Protein AF-0000000066073412 (afdb_homodimer)

Sequence (814 aa):
MTQLISVNSRSYRLSSAPTIVICVDGCEQEYINQAIQAGQAPFLAELTGFGTVLTGDCVVPSFTNPNNLSIVTGAPPSVHGICGNFFFDQETQEEVLMNDAKYLRAPTILAEMAKAGQLVAVVTAKDKLRNLLGHQLKGICFSAEKADQVNLEEHGVENILARVGMPVPSVYSADLSEFVFAAGLSLLTNERPDFMYLSTTDYVQHKHAPGTPEANAFYAMMDSYFKRYHEQGAIVAITADHGMNAKTDAIGRPNILFLQDLLDAQYGAQRTRVLLPITDPYVVHHGALGSYATVYLRDAVPQRDAIDFLAGIAGVEAVLTRSQACQRFELPEDRIGDLVVLGERLTVLGSAADKHDLSGLTVPLRSHGGVSEQKVPLIFNRKLVGLDSPGRLRNFDIIDLALNHLAMTQLISVNSRSYRLSSAPTIVICVDGCEQEYINQAIQAGQAPFLAELTGFGTVLTGDCVVPSFTNPNNLSIVTGAPPSVHGICGNFFFDQETQEEVLMNDAKYLRAPTILAEMAKAGQLVAVVTAKDKLRNLLGHQLKGICFSAEKADQVNLEEHGVENILARVGMPVPSVYSADLSEFVFAAGLSLLTNERPDFMYLSTTDYVQHKHAPGTPEANAFYAMMDSYFKRYHEQGAIVAITADHGMNAKTDAIGRPNILFLQDLLDAQYGAQRTRVLLPITDPYVVHHGALGSYATVYLRDAVPQRDAIDFLAGIAGVEAVLTRSQACQRFELPEDRIGDLVVLGERLTVLGSAADKHDLSGLTVPLRSHGGVSEQKVPLIFNRKLVGLDSPGRLRNFDIIDLALNHLA

Nearest PDB structures (foldseek):
  1ei6-assembly2_B  TM=9.932E-01  e=1.115E-82  Pseudomonas fluorescens
  1ei6-assembly2_C  TM=9.937E-01  e=2.041E-82  Pseudomonas fluorescens
  1ei6-assembly1_D  TM=9.957E-01  e=7.606E-80  Pseudomonas fluorescens
  3t01-assembly1_A  TM=9.700E-01  e=3.629E-60  Sinorhizobium meliloti 1021
  3t02-assembly1_A  TM=9.690E-01  e=1.069E-58  Sinorhizobium meliloti 1021

Solvent-accessible surface area (backbone atoms only — not comparable to full-atom values): 40364 Å² total; per-residue (Å²): 126,88,55,68,48,76,46,84,93,39,74,38,44,61,65,91,48,35,31,36,41,34,33,39,32,31,36,28,33,57,43,51,26,33,13,35,75,70,68,38,16,63,55,62,54,50,28,81,78,53,21,33,81,46,66,15,37,27,46,52,49,15,35,63,64,24,22,51,51,15,37,43,28,53,40,51,23,49,60,29,50,38,71,30,36,41,33,67,40,76,89,77,69,40,77,41,73,48,61,48,49,89,53,50,65,50,73,38,48,59,24,53,40,22,74,70,70,38,47,30,34,36,34,18,16,48,52,64,59,30,50,44,73,39,49,81,45,64,46,30,42,46,19,28,55,48,34,87,70,52,30,48,91,83,17,55,42,58,60,56,40,69,71,55,69,52,78,73,35,52,91,87,40,63,51,19,34,51,45,28,53,42,45,49,51,50,39,52,74,72,72,47,39,38,32,34,42,40,35,40,56,37,56,53,47,42,64,34,57,49,43,31,71,70,37,22,50,53,47,24,55,50,27,56,50,54,43,52,44,45,74,71,61,34,46,44,33,38,32,20,23,11,13,50,43,55,19,32,48,36,75,35,53,67,33,72,44,39,50,36,52,54,48,28,72,74,70,36,79,85,38,54,43,58,45,53,31,75,40,46,98,84,53,64,65,67,34,48,44,18,10,36,36,28,30,37,66,36,95,81,50,57,64,70,59,52,42,55,57,51,51,60,39,71,50,44,64,45,60,30,45,37,67,55,43,25,66,76,41,36,40,41,67,89,58,52,36,54,29,35,40,30,28,28,69,41,21,27,39,38,41,38,70,93,76,37,58,59,86,66,60,84,55,55,43,32,40,34,18,20,73,78,16,18,58,15,32,38,35,29,72,42,42,64,45,92,59,92,72,64,52,81,44,42,40,30,44,49,58,50,48,65,43,65,19,57,106,126,87,56,68,49,77,45,84,94,40,73,38,43,60,65,90,47,35,32,36,42,34,33,40,32,31,36,27,33,58,41,50,25,33,14,36,74,69,68,39,17,62,56,60,55,50,29,81,78,51,22,34,81,47,65,14,37,27,46,52,52,15,35,64,62,23,21,53,52,15,37,42,28,52,40,50,23,49,59,30,49,40,70,31,38,41,31,64,38,76,90,78,69,39,79,41,72,48,61,48,49,87,51,51,66,50,73,37,48,58,23,54,40,20,73,71,68,38,46,31,34,37,34,17,18,48,51,64,59,31,51,44,72,39,47,82,44,64,46,30,41,48,20,27,56,48,32,86,71,52,30,48,90,83,18,54,42,60,60,55,39,68,71,55,68,54,78,76,35,54,90,88,38,65,49,18,34,51,44,29,54,44,46,49,50,51,39,52,74,71,71,47,38,38,33,35,41,40,34,40,56,38,56,52,46,40,65,35,56,49,42,31,71,69,36,23,52,53,48,23,56,49,27,55,50,54,44,51,44,46,73,72,62,34,45,44,34,39,33,20,22,12,13,50,44,56,19,32,50,37,75,36,53,67,33,72,45,38,49,36,52,54,47,28,73,72,71,35,79,87,40,56,45,57,45,54,31,75,40,46,97,84,55,63,67,65,34,47,42,17,10,38,35,29,30,36,68,36,98,81,50,57,64,69,58,54,42,54,56,52,50,60,38,69,51,44,63,44,60,31,46,36,67,55,43,24,66,76,42,37,38,41,66,89,57,51,36,53,29,36,40,31,29,28,70,40,22,28,39,37,40,39,71,92,77,37,60,59,85,67,58,84,55,55,42,32,41,35,17,20,72,79,17,19,57,14,32,38,35,29,70,42,43,65,44,94,57,92,71,65,57,84,46,40,41,30,43,49,58,48,47,66,44,66,19,56,108

pLDDT: mean 94.86, std 6.87, range [45.31, 98.94]

InterPro domains:
  IPR002591 Type I phosphodiesterase/nucleotide pyrophosphatase/phosphate transferase [PF01663] (19-349)
  IPR012710 Phosphonoacetate hydrolase [TIGR02335] (5-406)
  IPR017850 Alkaline-phosphatase-like, core domain superfamily [G3DSA:3.40.720.10] (5-402)
  IPR017850 Alkaline-phosphatase-like, core domain superfamily [SSF53649] (4-405)
  IPR023116 Phosphonoacetate hydrolase, insert domain superfamily [G3DSA:3.30.1360.110] (253-363)

Structure (mmCIF, N/CA/C/O backbone):
data_AF-0000000066073412-model_v1
#
loop_
_entity.id
_entity.type
_entity.pdbx_description
1 polymer 'Phosphonoacetate hydrolase'
#
loop_
_atom_site.group_PDB
_atom_site.id
_atom_site.type_symbol
_atom_site.label_atom_id
_atom_site.label_alt_id
_atom_site.label_comp_id
_atom_site.label_asym_id
_atom_site.label_entity_id
_atom_site.label_seq_id
_atom_site.pdbx_PDB_ins_code
_atom_site.Cartn_x
_atom_site.Cartn_y
_atom_site.Cartn_z
_atom_site.occupancy
_atom_site.B_iso_or_equiv
_atom_site.auth_seq_id
_atom_site.auth_comp_id
_atom_site.auth_asym_id
_atom_site.auth_atom_id
_atom_site.pdbx_PDB_model_num
ATOM 1 N N . MET A 1 1 ? -24.047 -39.188 -9.055 1 45.75 1 MET A N 1
ATOM 2 C CA . MET A 1 1 ? -23.406 -38.719 -7.828 1 45.75 1 MET A CA 1
ATOM 3 C C . MET A 1 1 ? -22.203 -37.844 -8.148 1 45.75 1 MET A C 1
ATOM 5 O O . MET A 1 1 ? -21.344 -38.219 -8.953 1 45.75 1 MET A O 1
ATOM 9 N N . THR A 1 2 ? -22.188 -36.562 -7.793 1 62.84 2 THR A N 1
ATOM 10 C CA . THR A 1 2 ? -21.047 -35.719 -8.125 1 62.84 2 THR A CA 1
ATOM 11 C C . THR A 1 2 ? -19.75 -36.312 -7.613 1 62.84 2 THR A C 1
ATOM 13 O O . THR A 1 2 ? -19.656 -36.688 -6.445 1 62.84 2 THR A O 1
ATOM 16 N N . GLN A 1 3 ? -18.922 -36.781 -8.523 1 83.44 3 GLN A N 1
ATOM 17 C CA . GLN A 1 3 ? -17.625 -37.344 -8.18 1 83.44 3 GLN A CA 1
ATOM 18 C C . GLN A 1 3 ? -16.75 -36.344 -7.465 1 83.44 3 GLN A C 1
ATOM 20 O O . GLN A 1 3 ? -16.656 -35.188 -7.879 1 83.44 3 GLN A O 1
ATOM 25 N N . LEU A 1 4 ? -16.406 -36.75 -6.23 1 92.19 4 LEU A N 1
ATOM 26 C CA . LEU A 1 4 ? -15.523 -35.938 -5.402 1 92.19 4 LEU A CA 1
ATOM 27 C C . LEU A 1 4 ? -14.117 -36.5 -5.375 1 92.19 4 LEU A C 1
ATOM 29 O O . LEU A 1 4 ? -13.93 -37.719 -5.43 1 92.19 4 LEU A O 1
ATOM 33 N N . ILE A 1 5 ? -13.188 -35.594 -5.449 1 95.75 5 ILE A N 1
ATOM 34 C CA . ILE A 1 5 ? -11.812 -36 -5.148 1 95.75 5 ILE A CA 1
ATOM 35 C C . ILE A 1 5 ? -11.344 -35.312 -3.873 1 95.75 5 ILE A C 1
ATOM 37 O O . ILE A 1 5 ? -11.828 -34.219 -3.529 1 95.75 5 ILE A O 1
ATOM 41 N N . SER A 1 6 ? -10.469 -35.938 -3.141 1 96.88 6 SER A N 1
ATOM 42 C CA . SER A 1 6 ? -9.852 -35.375 -1.948 1 96.88 6 SER A CA 1
ATOM 43 C C . SER A 1 6 ? -8.359 -35.156 -2.152 1 96.88 6 SER A C 1
ATOM 45 O O . SER A 1 6 ? -7.633 -36.094 -2.512 1 96.88 6 SER A O 1
ATOM 47 N N . VAL A 1 7 ? -7.93 -33.969 -2.072 1 97.81 7 VAL A N 1
ATOM 48 C CA . VAL A 1 7 ? -6.523 -33.594 -2.232 1 97.81 7 VAL A CA 1
ATOM 49 C C . VAL A 1 7 ? -6.082 -32.719 -1.061 1 97.81 7 VAL A C 1
ATOM 51 O O . VAL A 1 7 ? -6.672 -31.688 -0.806 1 97.81 7 VAL A O 1
ATOM 54 N N . ASN A 1 8 ? -5.047 -33.094 -0.264 1 98.31 8 ASN A N 1
ATOM 55 C CA . ASN A 1 8 ? -4.441 -32.344 0.825 1 98.31 8 ASN A CA 1
ATOM 56 C C . ASN A 1 8 ? -5.484 -31.891 1.845 1 98.31 8 ASN A C 1
ATOM 58 O O . ASN A 1 8 ? -5.527 -30.719 2.225 1 98.31 8 ASN A O 1
ATOM 62 N N . SER A 1 9 ? -6.387 -32.688 2.203 1 97.12 9 SER A N 1
ATOM 63 C CA . SER A 1 9 ? -7.375 -32.531 3.27 1 97.12 9 SER A CA 1
ATOM 64 C C . SER A 1 9 ? -8.523 -31.641 2.844 1 97.12 9 SER A C 1
ATOM 66 O O . SER A 1 9 ? -9.18 -31.016 3.686 1 97.12 9 SER A O 1
ATOM 68 N N . ARG A 1 10 ? -8.703 -31.469 1.492 1 96.62 10 ARG A N 1
ATOM 69 C CA . ARG A 1 10 ? -9.844 -30.734 0.934 1 96.62 10 ARG A CA 1
ATOM 70 C C . ARG A 1 10 ? -10.578 -31.578 -0.096 1 96.62 10 ARG A C 1
ATOM 72 O O . ARG A 1 10 ? -9.969 -32.406 -0.795 1 96.62 10 ARG A O 1
ATOM 79 N N . SER A 1 11 ? -11.812 -31.422 -0.109 1 97.19 11 SER A N 1
ATOM 80 C CA . SER A 1 11 ? -12.633 -32.125 -1.084 1 97.19 11 SER A CA 1
ATOM 81 C C . SER A 1 11 ? -13.07 -31.203 -2.213 1 97.19 11 SER A C 1
ATOM 83 O O . SER A 1 11 ? -13.453 -30.062 -1.972 1 97.19 11 SER A O 1
ATOM 85 N N . TYR A 1 12 ? -12.992 -31.719 -3.412 1 96.88 12 TYR A N 1
ATOM 86 C CA . TYR A 1 12 ? -13.359 -30.953 -4.598 1 96.88 12 TYR A CA 1
ATOM 87 C C . TYR A 1 12 ? -14.391 -31.703 -5.43 1 96.88 12 TYR A C 1
ATOM 89 O O . TYR A 1 12 ? -14.219 -32.906 -5.707 1 96.88 12 TYR A O 1
ATOM 97 N N . ARG A 1 13 ? -15.414 -30.953 -5.793 1 93.44 13 ARG A N 1
ATOM 98 C CA . ARG A 1 13 ? -16.312 -31.5 -6.801 1 93.44 13 ARG A CA 1
ATOM 99 C C . ARG A 1 13 ? -15.711 -31.406 -8.195 1 93.44 13 ARG A C 1
ATOM 101 O O . ARG A 1 13 ? -15.055 -30.406 -8.531 1 93.44 13 ARG A O 1
ATOM 108 N N . LEU A 1 14 ? -15.922 -32.469 -8.953 1 89.56 14 LEU A N 1
ATOM 109 C CA . LEU A 1 14 ? -15.406 -32.406 -10.32 1 89.56 14 LEU A CA 1
ATOM 110 C C . LEU A 1 14 ? -16.234 -31.453 -11.172 1 89.56 14 LEU A C 1
ATOM 112 O O . LEU A 1 14 ? -17.438 -31.281 -10.93 1 89.56 14 LEU A O 1
ATOM 116 N N . SER A 1 15 ? -15.586 -30.844 -12.094 1 80.44 15 SER A N 1
ATOM 117 C CA . SER A 1 15 ? -16.141 -29.734 -12.844 1 80.44 15 SER A CA 1
ATOM 118 C C . SER A 1 15 ? -17.359 -30.172 -13.664 1 80.44 15 SER A C 1
ATOM 120 O O . SER A 1 15 ? -17.312 -31.203 -14.336 1 80.44 15 SER A O 1
ATOM 122 N N . SER A 1 16 ? -18.438 -29.406 -13.555 1 81.19 16 SER A N 1
ATOM 123 C CA . SER A 1 16 ? -19.625 -29.672 -14.352 1 81.19 16 SER A CA 1
ATOM 124 C C . SER A 1 16 ? -19.578 -28.922 -15.688 1 81.19 16 SER A C 1
ATOM 126 O O . SER A 1 16 ? -20.359 -29.219 -16.594 1 81.19 16 SER A O 1
ATOM 128 N N . ALA A 1 17 ? -18.703 -28.031 -15.82 1 92.44 17 ALA A N 1
ATOM 129 C CA . ALA A 1 17 ? -18.438 -27.234 -17.016 1 92.44 17 ALA A CA 1
ATOM 130 C C . ALA A 1 17 ? -16.953 -26.891 -17.109 1 92.44 17 ALA A C 1
ATOM 132 O O . ALA A 1 17 ? -16.219 -26.938 -16.109 1 92.44 17 ALA A O 1
ATOM 133 N N . PRO A 1 18 ? -16.484 -26.594 -18.328 1 97.56 18 PRO A N 1
ATOM 134 C CA . PRO A 1 18 ? -15.078 -26.172 -18.406 1 97.56 18 PRO A CA 1
ATOM 135 C C . PRO A 1 18 ? -14.734 -25.062 -17.422 1 97.56 18 PRO A C 1
ATOM 137 O O . PRO A 1 18 ? -15.398 -24.016 -17.406 1 97.56 18 PRO A O 1
ATOM 140 N N . THR A 1 19 ? -13.82 -25.328 -16.547 1 98.5 19 THR A N 1
ATOM 141 C CA . THR A 1 19 ? -13.398 -24.391 -15.516 1 98.5 19 THR A CA 1
ATOM 142 C C . THR A 1 19 ? -11.961 -23.922 -15.75 1 98.5 19 THR A C 1
ATOM 144 O O . THR A 1 19 ? -11.055 -24.75 -15.875 1 98.5 19 THR A O 1
ATOM 147 N N . ILE A 1 20 ? -11.789 -22.609 -15.867 1 98.88 20 ILE A N 1
ATOM 148 C CA . ILE A 1 20 ? -10.469 -22.031 -16.078 1 98.88 20 ILE A CA 1
ATOM 149 C C . ILE A 1 20 ? -10.062 -21.203 -14.859 1 98.88 20 ILE A C 1
ATOM 151 O O . ILE A 1 20 ? -10.727 -20.234 -14.516 1 98.88 20 ILE A O 1
ATOM 155 N N . VAL A 1 21 ? -9.031 -21.609 -14.164 1 98.88 21 VAL A N 1
ATOM 156 C CA . VAL A 1 21 ? -8.406 -20.812 -13.109 1 98.88 21 VAL A CA 1
ATOM 157 C C . VAL A 1 21 ? -7.203 -20.062 -13.672 1 98.88 21 VAL A C 1
ATOM 159 O O . VAL A 1 21 ? -6.301 -20.672 -14.258 1 98.88 21 VAL A O 1
ATOM 162 N N . ILE A 1 22 ? -7.219 -18.781 -13.523 1 98.94 22 ILE A N 1
ATOM 163 C CA . ILE A 1 22 ? -6.195 -17.906 -14.102 1 98.94 22 ILE A CA 1
ATOM 164 C C . ILE A 1 22 ? -5.418 -17.219 -12.984 1 98.94 22 ILE A C 1
ATOM 166 O O . ILE A 1 22 ? -6.008 -16.562 -12.125 1 98.94 22 ILE A O 1
ATOM 170 N N . CYS A 1 23 ? -4.16 -17.453 -12.953 1 98.88 23 CYS A N 1
ATOM 171 C CA . CYS A 1 23 ? -3.262 -16.719 -12.062 1 98.88 23 CYS A CA 1
ATOM 172 C C . CYS A 1 23 ? -2.561 -15.586 -12.805 1 98.88 23 CYS A C 1
ATOM 174 O O . CYS A 1 23 ? -1.621 -15.828 -13.562 1 98.88 23 CYS A O 1
ATOM 176 N N . VAL A 1 24 ? -3.023 -14.391 -12.609 1 98.81 24 VAL A N 1
ATOM 177 C CA . VAL A 1 24 ? -2.385 -13.219 -13.195 1 98.81 24 VAL A CA 1
ATOM 178 C C . VAL A 1 24 ? -1.205 -12.789 -12.328 1 98.81 24 VAL A C 1
ATOM 180 O O . VAL A 1 24 ? -1.394 -12.188 -11.266 1 98.81 24 VAL A O 1
ATOM 183 N N . ASP A 1 25 ? 0.005 -13.031 -12.836 1 98.19 25 ASP A N 1
ATOM 184 C CA . ASP A 1 25 ? 1.229 -12.797 -12.078 1 98.19 25 ASP A CA 1
ATOM 185 C C . ASP A 1 25 ? 1.399 -11.312 -11.758 1 98.19 25 ASP A C 1
ATOM 187 O O . ASP A 1 25 ? 1.409 -10.477 -12.664 1 98.19 25 ASP A O 1
ATOM 191 N N . GLY A 1 26 ? 1.476 -10.984 -10.445 1 98 26 GLY A N 1
ATOM 192 C CA . GLY A 1 26 ? 1.766 -9.625 -10.008 1 98 26 GLY A CA 1
ATOM 193 C C . GLY A 1 26 ? 0.545 -8.727 -10 1 98 26 GLY A C 1
ATOM 194 O O . GLY A 1 26 ? 0.67 -7.5 -9.945 1 98 26 GLY A O 1
ATOM 195 N N . CYS A 1 27 ? -0.646 -9.281 -10.031 1 98.12 27 CYS A N 1
ATOM 196 C CA . CYS A 1 27 ? -1.852 -8.477 -10.211 1 98.12 27 CYS A CA 1
ATOM 197 C C . CYS A 1 27 ? -2.42 -8.039 -8.859 1 98.12 27 CYS A C 1
ATOM 199 O O . CYS A 1 27 ? -3.279 -8.719 -8.297 1 98.12 27 CYS A O 1
ATOM 201 N N . GLU A 1 28 ? -2.045 -6.867 -8.492 1 96.06 28 GLU A N 1
ATOM 202 C CA . GLU A 1 28 ? -2.76 -6.211 -7.402 1 96.06 28 GLU A CA 1
ATOM 203 C C . GLU A 1 28 ? -4.133 -5.723 -7.855 1 96.06 28 GLU A C 1
ATOM 205 O O . GLU A 1 28 ? -4.336 -5.43 -9.039 1 96.06 28 GLU A O 1
ATOM 210 N N . GLN A 1 29 ? -5.098 -5.57 -6.922 1 96.88 29 GLN A N 1
ATOM 211 C CA . GLN A 1 29 ? -6.48 -5.223 -7.227 1 96.88 29 GLN A CA 1
ATOM 212 C C . GLN A 1 29 ? -6.566 -3.883 -7.949 1 96.88 29 GLN A C 1
ATOM 214 O O . GLN A 1 29 ? -7.426 -3.689 -8.812 1 96.88 29 GLN A O 1
ATOM 219 N N . GLU A 1 30 ? -5.676 -2.984 -7.613 1 96.56 30 GLU A N 1
ATOM 220 C CA . GLU A 1 30 ? -5.738 -1.626 -8.141 1 96.56 30 GLU A CA 1
ATOM 221 C C . GLU A 1 30 ? -5.504 -1.611 -9.648 1 96.56 30 GLU A C 1
ATOM 223 O O . GLU A 1 30 ? -6 -0.726 -10.352 1 96.56 30 GLU A O 1
ATOM 228 N N . TYR A 1 31 ? -4.734 -2.562 -10.211 1 98 31 TYR A N 1
ATOM 229 C CA . TYR A 1 31 ? -4.559 -2.646 -11.656 1 98 31 TYR A CA 1
ATOM 230 C C . TYR A 1 31 ? -5.898 -2.836 -12.359 1 98 31 TYR A C 1
ATOM 232 O O . TYR A 1 31 ? -6.176 -2.186 -13.367 1 98 31 TYR A O 1
ATOM 240 N N . ILE A 1 32 ? -6.707 -3.703 -11.805 1 98.31 32 ILE A N 1
ATOM 241 C CA . ILE A 1 32 ? -8.016 -3.992 -12.375 1 98.31 32 ILE A CA 1
ATOM 242 C C . ILE A 1 32 ? -8.922 -2.771 -12.219 1 98.31 32 ILE A C 1
ATOM 244 O O . ILE A 1 32 ? -9.547 -2.334 -13.188 1 98.31 32 ILE A O 1
ATOM 248 N N . ASN A 1 33 ? -8.969 -2.23 -11.047 1 97.12 33 ASN A N 1
ATOM 249 C CA . ASN A 1 33 ? -9.828 -1.082 -10.766 1 97.12 33 ASN A CA 1
ATOM 250 C C . ASN A 1 33 ? -9.523 0.084 -11.703 1 97.12 33 ASN A C 1
ATOM 252 O O . ASN A 1 33 ? -10.438 0.665 -12.297 1 97.12 33 ASN A O 1
ATOM 256 N N . GLN A 1 34 ? -8.258 0.354 -11.852 1 97.12 34 GLN A N 1
ATOM 257 C CA . GLN A 1 34 ? -7.871 1.497 -12.672 1 97.12 34 GLN A CA 1
ATOM 258 C C . GLN A 1 34 ? -8.148 1.234 -14.148 1 97.12 34 GLN A C 1
ATOM 260 O O . GLN A 1 34 ? -8.5 2.152 -14.898 1 97.12 34 GLN A O 1
ATOM 265 N N . ALA A 1 35 ? -7.953 0.009 -14.594 1 98 35 ALA A N 1
ATOM 266 C CA . ALA A 1 35 ? -8.312 -0.335 -15.969 1 98 35 ALA A CA 1
ATOM 267 C C . ALA A 1 35 ? -9.805 -0.147 -16.203 1 98 35 ALA A C 1
ATOM 269 O O . ALA A 1 35 ? -10.211 0.357 -17.266 1 98 35 ALA A O 1
ATOM 270 N N . ILE A 1 36 ? -10.617 -0.532 -15.266 1 97.69 36 ILE A N 1
ATOM 271 C CA . ILE A 1 36 ? -12.062 -0.354 -15.352 1 97.69 36 ILE A CA 1
ATOM 272 C C . ILE A 1 36 ? -12.398 1.135 -15.406 1 97.69 36 ILE A C 1
ATOM 274 O O . ILE A 1 36 ? -13.172 1.575 -16.25 1 97.69 36 ILE A O 1
ATOM 278 N N . GLN A 1 37 ? -11.797 1.9 -14.5 1 95.44 37 GLN A N 1
ATOM 279 C CA . GLN A 1 37 ? -12.055 3.336 -14.43 1 95.44 37 GLN A CA 1
ATOM 280 C C . GLN A 1 37 ? -11.664 4.023 -15.734 1 95.44 37 GLN A C 1
ATOM 282 O O . GLN A 1 37 ? -12.289 5.004 -16.141 1 95.44 37 GLN A O 1
ATOM 287 N N . ALA A 1 38 ? -10.68 3.479 -16.375 1 95.94 38 ALA A N 1
ATOM 288 C CA . ALA A 1 38 ? -10.211 4.035 -17.641 1 95.94 38 ALA A CA 1
ATOM 289 C C . ALA A 1 38 ? -11.07 3.557 -18.812 1 95.94 38 ALA A C 1
ATOM 291 O O . ALA A 1 38 ? -10.805 3.889 -19.969 1 95.94 38 ALA A O 1
ATOM 292 N N . GLY A 1 39 ? -12.078 2.711 -18.578 1 97.06 39 GLY A N 1
ATOM 293 C CA . GLY A 1 39 ? -12.961 2.189 -19.609 1 97.06 39 GLY A CA 1
ATOM 294 C C . GLY A 1 39 ? -12.328 1.082 -20.438 1 97.06 39 GLY A C 1
ATOM 295 O O . GLY A 1 39 ? -12.789 0.785 -21.547 1 97.06 39 GLY A O 1
ATOM 296 N N . GLN A 1 40 ? -11.297 0.451 -19.891 1 97.94 40 GLN A N 1
ATOM 297 C CA . GLN A 1 40 ? -10.516 -0.487 -20.688 1 97.94 40 GLN A CA 1
ATOM 298 C C . GLN A 1 40 ? -10.812 -1.931 -20.297 1 97.94 40 GLN A C 1
ATOM 300 O O . GLN A 1 40 ? -10.312 -2.867 -20.922 1 97.94 40 GLN A O 1
ATOM 305 N N . ALA A 1 41 ? -11.516 -2.164 -19.328 1 98.38 41 ALA A N 1
ATOM 306 C CA . ALA A 1 41 ? -11.859 -3.516 -18.891 1 98.38 41 ALA A CA 1
ATOM 307 C C . ALA A 1 41 ? -13.359 -3.67 -18.703 1 98.38 41 ALA A C 1
ATOM 309 O O . ALA A 1 41 ? -13.828 -3.961 -17.594 1 98.38 41 ALA A O 1
ATOM 310 N N . PRO A 1 42 ? -14.133 -3.551 -19.781 1 98.44 42 PRO A N 1
ATOM 311 C CA . PRO A 1 42 ? -15.594 -3.545 -19.672 1 98.44 42 PRO A CA 1
ATOM 312 C C . PRO A 1 42 ? -16.156 -4.879 -19.172 1 98.44 42 PRO A C 1
ATOM 314 O O . PRO 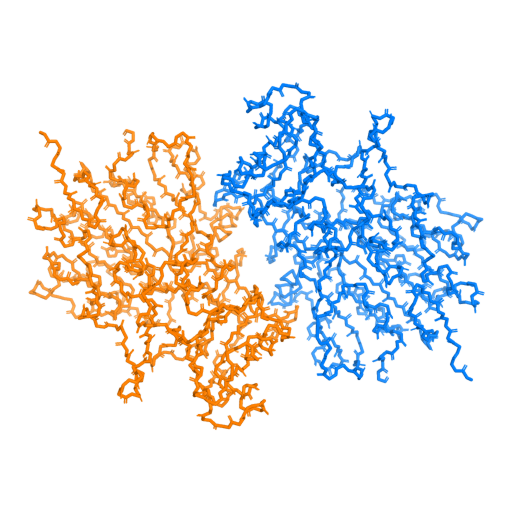A 1 42 ? -17.172 -4.906 -18.484 1 98.44 42 PRO A O 1
ATOM 317 N N . PHE A 1 43 ? -15.617 -6.031 -19.578 1 98.69 43 PHE A N 1
ATOM 318 C CA . PHE A 1 43 ? -16.125 -7.316 -19.125 1 98.69 43 PHE A CA 1
ATOM 319 C C . PHE A 1 43 ? -16.016 -7.434 -17.609 1 98.69 43 PHE A C 1
ATOM 321 O O . PHE A 1 43 ? -16.984 -7.824 -16.938 1 98.69 43 PHE A O 1
ATOM 328 N N . LEU A 1 44 ? -14.82 -7.078 -17.047 1 98.38 44 LEU A N 1
ATOM 329 C CA . LEU A 1 44 ? -14.633 -7.102 -15.602 1 98.38 44 LEU A CA 1
ATOM 330 C C . LEU A 1 44 ? -15.609 -6.156 -14.914 1 98.38 44 LEU A C 1
ATOM 332 O O . LEU A 1 44 ? -16.125 -6.469 -13.836 1 98.38 44 LEU A O 1
ATOM 336 N N . ALA A 1 45 ? -15.812 -5.02 -15.516 1 97.19 45 ALA A N 1
ATOM 337 C CA . ALA A 1 45 ? -16.766 -4.062 -14.953 1 97.19 45 ALA A CA 1
ATOM 338 C C . ALA A 1 45 ? -18.156 -4.664 -14.859 1 97.19 45 ALA A C 1
ATOM 340 O O . ALA A 1 45 ? -18.906 -4.363 -13.93 1 97.19 45 ALA A O 1
ATOM 341 N N . GLU A 1 46 ? -18.5 -5.504 -15.75 1 96.81 46 GLU A N 1
ATOM 342 C CA . GLU A 1 46 ? -19.844 -6.074 -15.844 1 96.81 46 GLU A CA 1
ATOM 343 C C . GLU A 1 46 ? -20.062 -7.148 -14.781 1 96.81 46 GLU A C 1
ATOM 345 O O . GLU A 1 46 ? -21.188 -7.547 -14.516 1 96.81 46 GLU A O 1
ATOM 350 N N . LEU A 1 47 ? -19 -7.586 -14.164 1 95.25 47 LEU A N 1
ATOM 351 C CA . LEU A 1 47 ? -19.094 -8.703 -13.227 1 95.25 47 LEU A CA 1
ATOM 352 C C . LEU A 1 47 ? -19.922 -8.328 -12.008 1 95.25 47 LEU A C 1
ATOM 354 O O . LEU A 1 47 ? -20.406 -9.203 -11.289 1 95.25 47 LEU A O 1
ATOM 358 N N . THR A 1 48 ? -20.047 -7.07 -11.734 1 90.75 48 THR A N 1
ATOM 359 C CA . THR A 1 48 ? -20.891 -6.602 -10.641 1 90.75 48 THR A CA 1
ATOM 360 C C . THR A 1 48 ? -22.312 -7.164 -10.773 1 90.75 48 THR A C 1
ATOM 362 O O . THR A 1 48 ? -22.969 -7.426 -9.766 1 90.75 48 THR A O 1
ATOM 365 N N . GLY A 1 49 ? -22.734 -7.422 -11.969 1 93.5 49 GLY A N 1
ATOM 366 C CA . GLY A 1 49 ? -24.094 -7.879 -12.211 1 93.5 49 GLY A CA 1
ATOM 367 C C . GLY A 1 49 ? -24.25 -9.383 -12.102 1 93.5 49 GLY A C 1
ATOM 368 O O . GLY A 1 49 ? -25.297 -9.875 -11.688 1 93.5 49 GLY A O 1
ATOM 369 N N . PHE A 1 50 ? -23.234 -10.133 -12.477 1 94.88 50 PHE A N 1
ATOM 370 C CA . PHE A 1 50 ? -23.484 -11.57 -12.586 1 94.88 50 PHE A CA 1
ATOM 371 C C . PHE A 1 50 ? -22.328 -12.367 -12 1 94.88 50 PHE A C 1
ATOM 373 O O . PHE A 1 50 ? -22.391 -13.594 -11.906 1 94.88 50 PHE A O 1
ATOM 380 N N . GLY A 1 51 ? -21.25 -11.758 -11.648 1 96.94 51 GLY A N 1
ATOM 381 C CA . GLY A 1 51 ? -20.094 -12.445 -11.117 1 96.94 51 GLY A CA 1
ATOM 382 C C . GLY A 1 51 ? -19.938 -12.289 -9.609 1 96.94 51 GLY A C 1
ATOM 383 O O . GLY A 1 51 ? -20.875 -11.875 -8.93 1 96.94 51 GLY A O 1
ATOM 384 N N . THR A 1 52 ? -18.891 -12.812 -9.031 1 97.06 52 THR A N 1
ATOM 385 C CA . THR A 1 52 ? -18.484 -12.672 -7.637 1 97.06 52 THR A CA 1
ATOM 386 C C . THR A 1 52 ? -17.078 -12.078 -7.543 1 97.06 52 THR A C 1
ATOM 388 O O . THR A 1 52 ? -16.156 -12.523 -8.234 1 97.06 52 THR A O 1
ATOM 391 N N . VAL A 1 53 ? -16.938 -11.039 -6.801 1 96.38 53 VAL A N 1
ATOM 392 C CA . VAL A 1 53 ? -15.656 -10.375 -6.594 1 96.38 53 VAL A CA 1
ATOM 393 C C . VAL A 1 53 ? -15.297 -10.383 -5.109 1 96.38 53 VAL A C 1
ATOM 395 O O . VAL A 1 53 ? -16.031 -9.828 -4.285 1 96.38 53 VAL A O 1
ATOM 398 N N . LEU A 1 54 ? -14.242 -11.055 -4.766 1 95.56 54 LEU A N 1
ATOM 399 C CA . LEU A 1 54 ? -13.711 -11.18 -3.414 1 95.56 54 LEU A CA 1
ATOM 400 C C . LEU A 1 54 ? -12.234 -10.805 -3.377 1 95.56 54 LEU A C 1
ATOM 402 O O . LEU A 1 54 ? -11.68 -10.359 -4.383 1 95.56 54 LEU A O 1
ATOM 406 N N . THR A 1 55 ? -11.656 -10.812 -2.24 1 95.75 55 THR A N 1
ATOM 407 C CA . THR A 1 55 ? -10.234 -10.586 -2 1 95.75 55 THR A CA 1
ATOM 408 C C . THR A 1 55 ? -9.641 -11.711 -1.165 1 95.75 55 THR A C 1
ATOM 410 O O . THR A 1 55 ? -10.289 -12.219 -0.248 1 95.75 55 THR A O 1
ATOM 413 N N . GLY A 1 56 ? -8.453 -12.102 -1.53 1 96.69 56 GLY A N 1
ATOM 414 C CA . GLY A 1 56 ? -7.734 -13.109 -0.758 1 96.69 56 GLY A CA 1
ATOM 415 C C . GLY A 1 56 ? -6.301 -12.711 -0.451 1 96.69 56 GLY A C 1
ATOM 416 O O . GLY A 1 56 ? -5.758 -11.797 -1.076 1 96.69 56 GLY A O 1
ATOM 417 N N . ASP A 1 57 ? -5.73 -13.344 0.553 1 97.44 57 ASP A N 1
ATOM 418 C CA . ASP A 1 57 ? -4.309 -13.203 0.854 1 97.44 57 ASP A CA 1
ATOM 419 C C . ASP A 1 57 ? -3.49 -14.281 0.149 1 97.44 57 ASP A C 1
ATOM 421 O O . ASP A 1 57 ? -3.744 -15.477 0.323 1 97.44 57 ASP A O 1
ATOM 425 N N . CYS A 1 58 ? -2.543 -13.836 -0.632 1 98.56 58 CYS A N 1
ATOM 426 C CA . CYS A 1 58 ? -1.605 -14.836 -1.13 1 98.56 58 CYS A CA 1
ATOM 427 C C . CYS A 1 58 ? -0.649 -15.281 -0.03 1 98.56 58 CYS A C 1
ATOM 429 O O . CYS A 1 58 ? -0.677 -14.742 1.079 1 98.56 58 CYS A O 1
ATOM 431 N N . VAL A 1 59 ? 0.146 -16.266 -0.342 1 98.19 59 VAL A N 1
ATOM 432 C CA . VAL A 1 59 ? 1.11 -16.781 0.629 1 98.19 59 VAL A CA 1
ATOM 433 C C . VAL A 1 59 ? 2.299 -15.82 0.722 1 98.19 59 VAL A C 1
ATOM 435 O O . VAL A 1 59 ? 2.652 -15.164 -0.26 1 98.19 59 VAL A O 1
ATOM 438 N N . VAL A 1 60 ? 2.863 -15.773 1.933 1 98.44 60 VAL A N 1
ATOM 439 C CA . VAL A 1 60 ? 4.156 -15.125 2.125 1 98.44 60 VAL A CA 1
ATOM 440 C C . VAL A 1 60 ? 5.238 -16.188 2.322 1 98.44 60 VAL A C 1
ATOM 442 O O . VAL A 1 60 ? 5.09 -17.094 3.143 1 98.44 60 VAL A O 1
ATOM 445 N N . PRO A 1 61 ? 6.375 -16.109 1.603 1 98.12 61 PRO A N 1
ATOM 446 C CA . PRO A 1 61 ? 6.754 -15 0.73 1 98.12 61 PRO A CA 1
ATOM 447 C C . PRO A 1 61 ? 5.887 -14.914 -0.522 1 98.12 61 PRO A C 1
ATOM 449 O O . PRO A 1 61 ? 5.555 -15.938 -1.123 1 98.12 61 PRO A O 1
ATOM 452 N N . SER A 1 62 ? 5.492 -13.68 -0.831 1 98.19 62 SER A N 1
ATOM 453 C CA . SER A 1 62 ? 4.617 -13.43 -1.969 1 98.19 62 SER A CA 1
ATOM 454 C C . SER A 1 62 ? 5.379 -13.523 -3.287 1 98.19 62 SER A C 1
ATOM 456 O O . SER A 1 62 ? 5.605 -12.516 -3.951 1 98.19 62 SER A O 1
ATOM 458 N N . PHE A 1 63 ? 5.746 -14.766 -3.627 1 96.75 63 PHE A N 1
ATOM 459 C CA . PHE A 1 63 ? 6.527 -15.086 -4.816 1 96.75 63 PHE A CA 1
ATOM 460 C C . PHE A 1 63 ? 5.734 -15.977 -5.762 1 96.75 63 PHE A C 1
ATOM 462 O O . PHE A 1 63 ? 4.75 -16.594 -5.355 1 96.75 63 PHE A O 1
ATOM 469 N N . THR A 1 64 ? 6.25 -16.047 -6.941 1 96.56 64 THR A N 1
ATOM 470 C CA . THR A 1 64 ? 5.566 -16.75 -8.016 1 96.56 64 THR A CA 1
ATOM 471 C C . THR A 1 64 ? 5.457 -18.25 -7.695 1 96.56 64 THR A C 1
ATOM 473 O O . THR A 1 64 ? 4.355 -18.797 -7.637 1 96.56 64 THR A O 1
ATOM 476 N N . ASN A 1 65 ? 6.504 -18.891 -7.367 1 96.44 65 ASN A N 1
ATOM 477 C CA . ASN A 1 65 ? 6.492 -20.344 -7.234 1 96.44 65 ASN A CA 1
ATOM 478 C C . ASN A 1 65 ? 5.691 -20.797 -6.016 1 96.44 65 ASN A C 1
ATOM 480 O O . ASN A 1 65 ? 4.801 -21.641 -6.125 1 96.44 65 ASN A O 1
ATOM 484 N N . PRO A 1 66 ? 5.969 -20.219 -4.84 1 97.69 66 PRO A N 1
ATOM 485 C CA . PRO A 1 66 ? 5.176 -20.609 -3.674 1 97.69 66 PRO A CA 1
ATOM 486 C C . PRO A 1 66 ? 3.676 -20.469 -3.904 1 97.69 66 PRO A C 1
ATOM 488 O O . PRO A 1 66 ? 2.898 -21.344 -3.529 1 97.69 66 PRO A O 1
ATOM 491 N N . ASN A 1 67 ? 3.27 -19.438 -4.547 1 98.75 67 ASN A N 1
ATOM 492 C CA . ASN A 1 67 ? 1.84 -19.156 -4.641 1 98.75 67 ASN A CA 1
ATOM 493 C C . ASN A 1 67 ? 1.185 -19.953 -5.758 1 98.75 67 ASN A C 1
ATOM 495 O O . ASN A 1 67 ? 0.044 -20.406 -5.625 1 98.75 67 ASN A O 1
ATOM 499 N N . ASN A 1 68 ? 1.843 -20.125 -6.898 1 98.69 68 ASN A N 1
ATOM 500 C CA . ASN A 1 68 ? 1.293 -21.047 -7.902 1 98.69 68 ASN A CA 1
ATOM 501 C C . ASN A 1 68 ? 1.114 -22.453 -7.344 1 98.69 68 ASN A C 1
ATOM 503 O O . ASN A 1 68 ? 0.078 -23.078 -7.559 1 98.69 68 ASN A O 1
ATOM 507 N N . LEU A 1 69 ? 2.066 -22.891 -6.621 1 98.69 69 LEU A N 1
ATOM 508 C CA . LEU A 1 69 ? 1.975 -24.234 -6.062 1 98.69 69 LEU A CA 1
ATOM 509 C C . LEU A 1 69 ? 0.902 -24.312 -4.98 1 98.69 69 LEU A C 1
ATOM 511 O O . LEU A 1 69 ? 0.218 -25.328 -4.844 1 98.69 69 LEU A O 1
ATOM 515 N N . SER A 1 70 ? 0.776 -23.234 -4.219 1 98.88 70 SER A N 1
ATOM 516 C CA . SER A 1 70 ? -0.314 -23.219 -3.25 1 98.88 70 SER A CA 1
ATOM 517 C C . SER A 1 70 ? -1.671 -23.281 -3.941 1 98.88 70 SER A C 1
ATOM 519 O O . SER A 1 70 ? -2.561 -24.016 -3.5 1 98.88 70 SER A O 1
ATOM 521 N N . ILE A 1 71 ? -1.822 -22.562 -5.004 1 98.88 71 ILE A N 1
ATOM 522 C CA . ILE A 1 71 ? -3.09 -22.562 -5.723 1 98.88 71 ILE A CA 1
ATOM 523 C C . ILE A 1 71 ? -3.4 -23.969 -6.238 1 98.88 71 ILE A C 1
ATOM 525 O O . ILE A 1 71 ? -4.5 -24.484 -6.027 1 98.88 71 ILE A O 1
ATOM 529 N N . VAL A 1 72 ? -2.424 -24.688 -6.789 1 98.75 72 VAL A N 1
ATOM 530 C CA . VAL A 1 72 ? -2.721 -25.938 -7.484 1 98.75 72 VAL A CA 1
ATOM 531 C C . VAL A 1 72 ? -2.688 -27.109 -6.496 1 98.75 72 VAL A C 1
ATOM 533 O O . VAL A 1 72 ? -3.059 -28.234 -6.836 1 98.75 72 VAL A O 1
ATOM 536 N N . THR A 1 73 ? -2.24 -26.859 -5.277 1 98.75 73 THR A N 1
ATOM 537 C CA . THR A 1 73 ? -2.301 -27.906 -4.262 1 98.75 73 THR A CA 1
ATOM 538 C C . THR A 1 73 ? -3.426 -27.625 -3.268 1 98.75 73 THR A C 1
ATOM 540 O O . THR A 1 73 ? -3.781 -28.5 -2.471 1 98.75 73 THR A O 1
ATOM 543 N N . GLY A 1 74 ? -3.941 -26.406 -3.285 1 98.62 74 GLY A N 1
ATOM 544 C CA . GLY A 1 74 ? -4.938 -26.016 -2.299 1 98.62 74 GLY A CA 1
ATOM 545 C C . GLY A 1 74 ? -4.387 -25.953 -0.886 1 98.62 74 GLY A C 1
ATOM 546 O O . GLY A 1 74 ? -5.121 -26.156 0.082 1 98.62 74 GLY A O 1
ATOM 547 N N . ALA A 1 75 ? -3.086 -25.719 -0.756 1 98.69 75 ALA A N 1
ATOM 548 C CA . ALA A 1 75 ? -2.432 -25.812 0.546 1 98.69 75 ALA A CA 1
ATOM 549 C C . ALA A 1 75 ? -1.265 -24.828 0.646 1 98.69 75 ALA A C 1
ATOM 551 O O . ALA A 1 75 ? -0.718 -24.406 -0.373 1 98.69 75 ALA A O 1
ATOM 552 N N . PRO A 1 76 ? -0.852 -24.453 1.831 1 98.69 76 PRO A N 1
ATOM 553 C CA . PRO A 1 76 ? 0.273 -23.547 2.021 1 98.69 76 PRO A CA 1
ATOM 554 C C . PRO A 1 76 ? 1.628 -24.234 1.878 1 98.69 76 PRO A C 1
ATOM 556 O O . PRO A 1 76 ? 1.697 -25.469 1.821 1 98.69 76 PRO A O 1
ATOM 559 N N . PRO A 1 77 ? 2.682 -23.453 1.871 1 98.69 77 PRO A N 1
ATOM 560 C CA . PRO A 1 77 ? 4.027 -24 1.708 1 98.69 77 PRO A CA 1
ATOM 561 C C . PRO A 1 77 ? 4.395 -25.016 2.801 1 98.69 77 PRO A C 1
ATOM 563 O O . PRO A 1 77 ? 5.168 -25.938 2.559 1 98.69 77 PRO A O 1
ATOM 566 N N . SER A 1 78 ? 3.826 -24.875 3.969 1 98.75 78 SER A N 1
ATOM 567 C CA . SER A 1 78 ? 4.105 -25.828 5.027 1 98.75 78 SER A CA 1
ATOM 568 C C . SER A 1 78 ? 3.693 -27.234 4.613 1 98.75 78 SER A C 1
ATOM 570 O O . SER A 1 78 ? 4.242 -28.219 5.113 1 98.75 78 SER A O 1
ATOM 572 N N . VAL A 1 79 ? 2.746 -27.328 3.701 1 98.62 79 VAL A N 1
ATOM 573 C CA . VAL A 1 79 ? 2.238 -28.625 3.234 1 98.62 79 VAL A CA 1
ATOM 574 C C . VAL A 1 79 ? 2.967 -29.031 1.956 1 98.62 79 VAL A C 1
ATOM 576 O O . VAL A 1 79 ? 3.502 -30.141 1.869 1 98.62 79 VAL A O 1
ATOM 579 N N . HIS A 1 80 ? 3.16 -28.109 0.987 1 98.44 80 HIS A N 1
ATOM 580 C CA . HIS A 1 80 ? 3.652 -28.547 -0.315 1 98.44 80 HIS A CA 1
ATOM 581 C C . HIS A 1 80 ? 5.16 -28.359 -0.427 1 98.44 80 HIS A C 1
ATOM 583 O O . HIS A 1 80 ? 5.785 -28.859 -1.363 1 98.44 80 HIS A O 1
ATOM 589 N N . GLY A 1 81 ? 5.73 -27.562 0.411 1 97.75 81 GLY A N 1
ATOM 590 C CA . GLY A 1 81 ? 7.176 -27.578 0.589 1 97.75 81 GLY A CA 1
ATOM 591 C C . GLY A 1 81 ? 7.883 -26.5 -0.214 1 97.75 81 GLY A C 1
ATOM 592 O O . GLY A 1 81 ? 9.078 -26.266 -0.026 1 97.75 81 GLY A O 1
ATOM 593 N N . ILE A 1 82 ? 7.223 -25.828 -1.14 1 97.5 82 ILE A N 1
ATOM 594 C CA . ILE A 1 82 ? 7.852 -24.828 -1.989 1 97.5 82 ILE A CA 1
ATOM 595 C C . ILE A 1 82 ? 7.664 -23.438 -1.376 1 97.5 82 ILE A C 1
ATOM 597 O O . ILE A 1 82 ? 6.547 -22.922 -1.348 1 97.5 82 ILE A O 1
ATOM 601 N N . CYS A 1 83 ? 8.727 -22.844 -0.887 1 96.94 83 CYS A N 1
ATOM 602 C CA . CYS A 1 83 ? 8.602 -21.578 -0.184 1 96.94 83 CYS A CA 1
ATOM 603 C C . CYS A 1 83 ? 9.5 -20.516 -0.813 1 96.94 83 CYS A C 1
ATOM 605 O O . CYS A 1 83 ? 9.789 -19.484 -0.19 1 96.94 83 CYS A O 1
ATOM 607 N N . GLY A 1 84 ? 10.016 -20.719 -1.976 1 94.88 84 GLY A N 1
ATOM 608 C CA . GLY A 1 84 ? 10.867 -19.812 -2.742 1 94.88 84 GLY A CA 1
ATOM 609 C C . GLY A 1 84 ? 11.578 -20.5 -3.893 1 94.88 84 GLY A C 1
ATOM 610 O O . GLY A 1 84 ? 11.289 -21.656 -4.211 1 94.88 84 GLY A O 1
ATOM 611 N N . ASN A 1 85 ? 12.484 -19.781 -4.543 1 92.31 85 ASN A N 1
ATOM 612 C CA . ASN A 1 85 ? 13.266 -20.359 -5.633 1 92.31 85 ASN A CA 1
ATOM 613 C C . ASN A 1 85 ? 14.453 -21.172 -5.113 1 92.31 85 ASN A C 1
ATOM 615 O O . ASN A 1 85 ? 14.906 -22.109 -5.77 1 92.31 85 ASN A O 1
ATOM 619 N N . PHE A 1 86 ? 14.867 -20.703 -3.867 1 90.88 86 PHE A N 1
ATOM 620 C CA . PHE A 1 86 ? 16.031 -21.344 -3.26 1 90.88 86 PHE A CA 1
ATOM 621 C C . PHE A 1 86 ? 15.789 -21.609 -1.78 1 90.88 86 PHE A C 1
ATOM 623 O O . PHE A 1 86 ? 14.969 -20.938 -1.146 1 90.88 86 PHE A O 1
ATOM 630 N N . PHE A 1 87 ? 16.422 -22.578 -1.329 1 91.56 87 PHE A N 1
ATOM 631 C CA . PHE A 1 87 ? 16.734 -22.672 0.093 1 91.56 87 PHE A CA 1
ATOM 632 C C . PHE A 1 87 ? 18.188 -23.062 0.308 1 91.56 87 PHE A C 1
ATOM 634 O O . PHE A 1 87 ? 18.891 -23.406 -0.644 1 91.56 87 PHE A O 1
ATOM 641 N N . PHE A 1 88 ? 18.672 -22.812 1.479 1 93.56 88 PHE A N 1
ATOM 642 C CA . PHE A 1 88 ? 20.062 -23.141 1.812 1 93.56 88 PHE A CA 1
ATOM 643 C C . PHE A 1 88 ? 20.125 -24.438 2.605 1 93.56 88 PHE A C 1
ATOM 645 O O . PHE A 1 88 ? 19.516 -24.547 3.674 1 93.56 88 PHE A O 1
ATOM 652 N N . ASP A 1 89 ? 20.812 -25.375 2.002 1 92 89 ASP A N 1
ATOM 653 C CA . ASP A 1 89 ? 21.078 -26.625 2.715 1 92 89 ASP A CA 1
ATOM 654 C C . ASP A 1 89 ? 22.281 -26.484 3.641 1 92 89 ASP A C 1
ATOM 656 O O . ASP A 1 89 ? 23.422 -26.438 3.182 1 92 89 ASP A O 1
ATOM 660 N N . GLN A 1 90 ? 22.031 -26.453 4.836 1 87.81 90 GLN A N 1
ATOM 661 C CA . GLN A 1 90 ? 23.078 -26.172 5.812 1 87.81 90 GLN A CA 1
ATOM 662 C C . GLN A 1 90 ? 24.047 -27.328 5.934 1 87.81 90 GLN A C 1
ATOM 664 O O . GLN A 1 90 ? 25.203 -27.141 6.32 1 87.81 90 GLN A O 1
ATOM 669 N N . GLU A 1 91 ? 23.594 -28.5 5.684 1 90 91 GLU A N 1
ATOM 670 C CA . GLU A 1 91 ? 24.469 -29.656 5.73 1 90 91 GLU A CA 1
ATOM 671 C C . GLU A 1 91 ? 25.484 -29.641 4.59 1 90 91 GLU A C 1
ATOM 673 O O . GLU A 1 91 ? 26.688 -29.812 4.816 1 90 91 GLU A O 1
ATOM 678 N N . THR A 1 92 ? 25.016 -29.344 3.404 1 92.25 92 THR A N 1
ATOM 679 C CA . THR A 1 92 ? 25.891 -29.328 2.236 1 92.25 92 THR A CA 1
ATOM 680 C C . THR A 1 92 ? 26.453 -27.938 1.991 1 92.25 92 THR A C 1
ATOM 682 O O . THR A 1 92 ? 27.375 -27.766 1.189 1 92.25 92 THR A O 1
ATOM 685 N N . GLN A 1 93 ? 25.891 -26.984 2.658 1 90.62 93 GLN A N 1
ATOM 686 C CA . GLN A 1 93 ? 26.312 -25.578 2.535 1 90.62 93 GLN A CA 1
ATOM 687 C C . GLN A 1 93 ? 26.125 -25.078 1.106 1 90.62 93 GLN A C 1
ATOM 689 O O . GLN A 1 93 ? 27.016 -24.422 0.559 1 90.62 93 GLN A O 1
ATOM 694 N N . GLU A 1 94 ? 25.062 -25.484 0.535 1 92.81 94 GLU A N 1
ATOM 695 C CA . GLU A 1 94 ? 24.75 -25.094 -0.836 1 92.81 94 GLU A CA 1
ATOM 696 C C . GLU A 1 94 ? 23.359 -24.484 -0.931 1 92.81 94 GLU A C 1
ATOM 698 O O . GLU A 1 94 ? 22.438 -24.906 -0.217 1 92.81 94 GLU A O 1
ATOM 703 N N . GLU A 1 95 ? 23.266 -23.5 -1.751 1 91.19 95 GLU A N 1
ATOM 704 C CA . GLU A 1 95 ? 21.938 -23.031 -2.135 1 91.19 95 GLU A CA 1
ATOM 705 C C . GLU A 1 95 ? 21.281 -24 -3.117 1 91.19 95 GLU A C 1
ATOM 707 O O . GLU A 1 95 ? 21.859 -24.328 -4.152 1 91.19 95 GLU A O 1
ATOM 712 N N . VAL A 1 96 ? 20.188 -24.469 -2.754 1 91.62 96 VAL A N 1
ATOM 713 C CA . VAL A 1 96 ? 19.484 -25.484 -3.541 1 91.62 96 VAL A CA 1
ATOM 714 C C . VAL A 1 96 ? 18.344 -24.828 -4.312 1 91.62 96 VAL A C 1
ATOM 716 O O . VAL A 1 96 ? 17.469 -24.188 -3.721 1 91.62 96 VAL A O 1
ATOM 719 N N . LEU A 1 97 ? 18.359 -24.969 -5.59 1 90.19 97 LEU A N 1
ATOM 720 C CA . LEU A 1 97 ? 17.281 -24.469 -6.449 1 90.19 97 LEU A CA 1
ATOM 721 C C . LEU A 1 97 ? 16.031 -25.328 -6.324 1 90.19 97 LEU A C 1
ATOM 723 O O . LEU A 1 97 ? 16.078 -26.547 -6.543 1 90.19 97 LEU A O 1
ATOM 727 N N . MET A 1 98 ? 14.977 -24.703 -5.914 1 89.88 98 MET A N 1
ATOM 728 C CA . MET A 1 98 ? 13.734 -25.422 -5.637 1 89.88 98 MET A CA 1
ATOM 729 C C . MET A 1 98 ? 12.773 -25.328 -6.82 1 89.88 98 MET A C 1
ATOM 731 O O . MET A 1 98 ? 11.617 -24.938 -6.656 1 89.88 98 MET A O 1
ATOM 735 N N . ASN A 1 99 ? 13.273 -25.562 -7.977 1 85.25 99 ASN A N 1
ATOM 736 C CA . ASN A 1 99 ? 12.398 -25.469 -9.141 1 85.25 99 ASN A CA 1
ATOM 737 C C . ASN A 1 99 ? 12.133 -26.844 -9.75 1 85.25 99 ASN A C 1
ATOM 739 O O . ASN A 1 99 ? 11.492 -26.953 -10.805 1 85.25 99 ASN A O 1
ATOM 743 N N . ASP A 1 100 ? 12.648 -27.812 -9.055 1 89.56 100 ASP A N 1
ATOM 744 C CA . ASP A 1 100 ? 12.406 -29.188 -9.469 1 89.56 100 ASP A CA 1
ATOM 745 C C . ASP A 1 100 ? 11.227 -29.797 -8.695 1 89.56 100 ASP A C 1
ATOM 747 O O . ASP A 1 100 ? 11.078 -29.547 -7.5 1 89.56 100 ASP A O 1
ATOM 751 N N . ALA A 1 101 ? 10.469 -30.625 -9.406 1 91.56 101 ALA A N 1
ATOM 752 C CA . ALA A 1 101 ? 9.273 -31.219 -8.828 1 91.56 101 ALA A CA 1
ATOM 753 C C . ALA A 1 101 ? 9.625 -32.125 -7.652 1 91.56 101 ALA A C 1
ATOM 755 O O . ALA A 1 101 ? 8.766 -32.469 -6.828 1 91.56 101 ALA A O 1
ATOM 756 N N . LYS A 1 102 ? 10.859 -32.594 -7.582 1 92.44 102 LYS A N 1
ATOM 757 C CA . LYS A 1 102 ? 11.281 -33.469 -6.492 1 92.44 102 LYS A CA 1
ATOM 758 C C . LYS A 1 102 ? 11.156 -32.75 -5.145 1 92.44 102 LYS A C 1
ATOM 760 O O . LYS A 1 102 ? 11.117 -33.406 -4.102 1 92.44 102 LYS A O 1
ATOM 765 N N . TYR A 1 103 ? 11.031 -31.438 -5.141 1 94.75 103 TYR A N 1
ATOM 766 C CA . TYR A 1 103 ? 10.93 -30.688 -3.893 1 94.75 103 TYR A CA 1
ATOM 767 C C . TYR A 1 103 ? 9.477 -30.469 -3.508 1 94.75 103 TYR A C 1
ATOM 769 O O . TYR A 1 103 ? 9.188 -29.938 -2.432 1 94.75 103 TYR A O 1
ATOM 777 N N . LEU A 1 104 ? 8.578 -30.766 -4.406 1 96.88 104 LEU A N 1
ATOM 778 C CA . LEU A 1 104 ? 7.152 -30.703 -4.121 1 96.88 104 LEU A CA 1
ATOM 779 C C . LEU A 1 104 ? 6.723 -31.875 -3.242 1 96.88 104 LEU A C 1
ATOM 781 O O . LEU A 1 104 ? 6.949 -33.031 -3.592 1 96.88 104 LEU A O 1
ATOM 785 N N . ARG A 1 105 ? 6.086 -31.594 -2.084 1 97.5 105 ARG A N 1
ATOM 786 C CA . ARG A 1 105 ? 5.809 -32.594 -1.068 1 97.5 105 ARG A CA 1
ATOM 787 C C . ARG A 1 105 ? 4.344 -33 -1.099 1 97.5 105 ARG A C 1
ATOM 789 O O . ARG A 1 105 ? 3.918 -33.875 -0.321 1 97.5 105 ARG A O 1
ATOM 796 N N . ALA A 1 106 ? 3.553 -32.406 -1.928 1 97.94 106 ALA A N 1
ATOM 797 C CA . ALA A 1 106 ? 2.113 -32.656 -1.937 1 97.94 106 ALA A CA 1
ATOM 798 C C . ALA A 1 106 ? 1.596 -32.844 -3.361 1 97.94 106 ALA A C 1
ATOM 800 O O . ALA A 1 106 ? 2.129 -32.25 -4.301 1 97.94 106 ALA A O 1
ATOM 801 N N . PRO A 1 107 ? 0.609 -33.719 -3.518 1 97.69 107 PRO A N 1
ATOM 802 C CA . PRO A 1 107 ? 0.018 -33.844 -4.852 1 97.69 107 PRO A CA 1
ATOM 803 C C . PRO A 1 107 ? -0.715 -32.562 -5.289 1 97.69 107 PRO A C 1
ATOM 805 O O . PRO A 1 107 ? -1.146 -31.781 -4.445 1 97.69 107 PRO A O 1
ATOM 808 N N . THR A 1 108 ? -0.792 -32.406 -6.562 1 98.44 108 THR A N 1
ATOM 809 C CA . THR A 1 108 ? -1.555 -31.266 -7.086 1 98.44 108 THR A CA 1
ATOM 810 C C . THR A 1 108 ? -3.004 -31.672 -7.344 1 98.44 108 THR A C 1
ATOM 812 O O . THR A 1 108 ? -3.289 -32.844 -7.641 1 98.44 108 THR A O 1
ATOM 815 N N . ILE A 1 109 ? -3.867 -30.719 -7.207 1 98.38 109 ILE A N 1
ATOM 816 C CA . ILE A 1 109 ? -5.266 -30.906 -7.582 1 98.38 109 ILE A CA 1
ATOM 817 C C . ILE A 1 109 ? -5.355 -31.281 -9.055 1 98.38 109 ILE A C 1
ATOM 819 O O . ILE A 1 109 ? -6.184 -32.125 -9.445 1 98.38 109 ILE A O 1
ATOM 823 N N . LEU A 1 110 ? -4.469 -30.75 -9.898 1 98.38 110 LEU A N 1
ATOM 824 C CA . LEU A 1 110 ? -4.426 -30.984 -11.336 1 98.38 110 LEU A CA 1
ATOM 825 C C . LEU A 1 110 ? -4.195 -32.469 -11.641 1 98.38 110 LEU A C 1
ATOM 827 O O . LEU A 1 110 ? -4.953 -33.062 -12.406 1 98.38 110 LEU A O 1
ATOM 831 N N . ALA A 1 111 ? -3.182 -33 -11.008 1 98.19 111 ALA A N 1
ATOM 832 C CA . ALA A 1 111 ? -2.848 -34.406 -11.227 1 98.19 111 ALA A CA 1
ATOM 833 C C . ALA A 1 111 ? -3.965 -35.312 -10.742 1 98.19 111 ALA A C 1
ATOM 835 O O . ALA A 1 111 ? -4.309 -36.281 -11.406 1 98.19 111 ALA A O 1
ATOM 836 N N . GLU A 1 112 ? -4.527 -34.969 -9.602 1 97.81 112 GLU A N 1
ATOM 837 C CA . GLU A 1 112 ? -5.578 -35.812 -9.023 1 97.81 112 GLU A CA 1
ATOM 838 C C . GLU A 1 112 ? -6.855 -35.75 -9.852 1 97.81 112 GLU A C 1
ATOM 840 O O . GLU A 1 112 ? -7.578 -36.719 -9.977 1 97.81 112 GLU A O 1
ATOM 845 N N . MET A 1 113 ? -7.137 -34.625 -10.422 1 97.12 113 MET A N 1
ATOM 846 C CA . MET A 1 113 ? -8.281 -34.5 -11.328 1 97.12 113 MET A CA 1
ATOM 847 C C . MET A 1 113 ? -8.086 -35.344 -12.57 1 97.12 113 MET A C 1
ATOM 849 O O . MET A 1 113 ? -9.023 -36.031 -13.023 1 97.12 113 MET A O 1
ATOM 853 N N . ALA A 1 114 ? -6.91 -35.281 -13.102 1 97.5 114 ALA A N 1
ATOM 854 C CA . ALA A 1 114 ? -6.609 -36.094 -14.281 1 97.5 114 ALA A CA 1
ATOM 855 C C . ALA A 1 114 ? -6.746 -37.594 -13.977 1 97.5 114 ALA A C 1
ATOM 857 O O . ALA A 1 114 ? -7.273 -38.344 -14.781 1 97.5 114 ALA A O 1
ATOM 858 N N . LYS A 1 115 ? -6.312 -38 -12.805 1 97 115 LYS A N 1
ATOM 859 C CA . LYS A 1 115 ? -6.438 -39.406 -12.375 1 97 115 LYS A CA 1
ATOM 860 C C . LYS A 1 115 ? -7.902 -39.812 -12.289 1 97 115 LYS A C 1
ATOM 862 O O . LYS A 1 115 ? -8.234 -40.969 -12.508 1 97 115 LYS A O 1
ATOM 867 N N . ALA A 1 116 ? -8.656 -38.844 -11.953 1 95.88 116 ALA A N 1
ATOM 868 C CA . ALA A 1 116 ? -10.086 -39.094 -11.812 1 95.88 116 ALA A CA 1
ATOM 869 C C . ALA A 1 116 ? -10.789 -39.031 -13.164 1 95.88 116 ALA A C 1
ATOM 871 O O . ALA A 1 116 ? -12.023 -39.094 -13.234 1 95.88 116 ALA A O 1
ATOM 872 N N . GLY A 1 117 ? -10.078 -38.844 -14.234 1 95.12 117 GLY A N 1
ATOM 873 C CA . GLY A 1 117 ? -10.633 -39 -15.57 1 95.12 117 GLY A CA 1
ATOM 874 C C . GLY A 1 117 ? -10.93 -37.656 -16.234 1 95.12 117 GLY A C 1
ATOM 875 O O . GLY A 1 117 ? -11.453 -37.625 -17.359 1 95.12 117 GLY A O 1
ATOM 876 N N . GLN A 1 118 ? -10.531 -36.594 -15.609 1 96.69 118 GLN A N 1
ATOM 877 C CA . GLN A 1 118 ? -10.773 -35.281 -16.203 1 96.69 118 GLN A CA 1
ATOM 878 C C . GLN A 1 118 ? -9.656 -34.906 -17.172 1 96.69 118 GLN A C 1
ATOM 880 O O . GLN A 1 118 ? -8.492 -35.219 -16.938 1 96.69 118 GLN A O 1
ATOM 885 N N . LEU A 1 119 ? -10.062 -34.281 -18.266 1 97.88 119 LEU A N 1
ATOM 886 C CA . LEU A 1 119 ? -9.062 -33.656 -19.109 1 97.88 119 LEU A CA 1
ATOM 887 C C . LEU A 1 119 ? -8.586 -32.344 -18.5 1 97.88 119 LEU A C 1
ATOM 889 O O . LEU A 1 119 ? -9.359 -31.391 -18.375 1 97.88 119 LEU A O 1
ATOM 893 N N . VAL A 1 120 ? -7.281 -32.312 -18.141 1 98.44 120 VAL A N 1
ATOM 894 C CA . VAL A 1 120 ? -6.703 -31.156 -17.484 1 98.44 120 VAL A CA 1
ATOM 895 C C . VAL A 1 120 ? -5.648 -30.516 -18.391 1 98.44 120 VAL A C 1
ATOM 897 O O . VAL A 1 120 ? -4.871 -31.219 -19.031 1 98.44 120 VAL A O 1
ATOM 900 N N . ALA A 1 121 ? -5.656 -29.172 -18.469 1 98.88 121 ALA A N 1
ATOM 901 C CA . ALA A 1 121 ? -4.66 -28.422 -19.25 1 98.88 121 ALA A CA 1
ATOM 902 C C . ALA A 1 121 ? -3.996 -27.344 -18.391 1 98.88 121 ALA A C 1
ATOM 904 O O . ALA A 1 121 ? -4.664 -26.672 -17.609 1 98.88 121 ALA A O 1
ATOM 905 N N . VAL A 1 122 ? -2.678 -27.266 -18.531 1 98.88 122 VAL A N 1
ATOM 906 C CA . VAL A 1 122 ? -1.887 -26.234 -17.859 1 98.88 122 VAL A CA 1
ATOM 907 C C . VAL A 1 122 ? -1.055 -25.469 -18.891 1 98.88 122 VAL A C 1
ATOM 909 O O . VAL A 1 122 ? -0.334 -26.078 -19.688 1 98.88 122 VAL A O 1
ATOM 912 N N . VAL A 1 123 ? -1.224 -24.141 -18.953 1 98.81 123 VAL A N 1
ATOM 913 C CA . VAL A 1 123 ? -0.387 -23.281 -19.781 1 98.81 123 VAL A CA 1
ATOM 914 C C . VAL A 1 123 ? 0.282 -22.219 -18.922 1 98.81 123 VAL A C 1
ATOM 916 O O . VAL A 1 123 ? -0.394 -21.484 -18.203 1 98.81 123 VAL A O 1
ATOM 919 N N . THR A 1 124 ? 1.577 -22.172 -18.938 1 98.31 124 THR A N 1
ATOM 920 C CA . THR A 1 124 ? 2.328 -21.188 -18.172 1 98.31 124 THR A CA 1
ATOM 921 C C . THR A 1 124 ? 3.086 -20.25 -19.109 1 98.31 124 THR A C 1
ATOM 923 O O . THR A 1 124 ? 3.328 -20.578 -20.266 1 98.31 124 THR A O 1
ATOM 926 N N . ALA A 1 125 ? 3.41 -19.094 -18.594 1 97.12 125 ALA A N 1
ATOM 927 C CA . ALA A 1 125 ? 4.293 -18.203 -19.344 1 97.12 125 ALA A CA 1
ATOM 928 C C . ALA A 1 125 ? 5.707 -18.766 -19.422 1 97.12 125 ALA A C 1
ATOM 930 O O . ALA A 1 125 ? 6.234 -18.969 -20.516 1 97.12 125 ALA A O 1
ATOM 931 N N . LYS A 1 126 ? 6.211 -19.156 -18.297 1 93.19 126 LYS A N 1
ATOM 932 C CA . LYS A 1 126 ? 7.594 -19.625 -18.188 1 93.19 126 LYS A CA 1
ATOM 933 C C . LYS A 1 126 ? 7.652 -21.141 -18.062 1 93.19 126 LYS A C 1
ATOM 935 O O . LYS A 1 126 ? 6.801 -21.75 -17.422 1 93.19 126 LYS A O 1
ATOM 940 N N . ASP A 1 127 ? 8.695 -21.703 -18.594 1 93.5 127 ASP A N 1
ATOM 941 C CA . ASP A 1 127 ? 8.828 -23.156 -18.672 1 93.5 127 ASP A CA 1
ATOM 942 C C . ASP A 1 127 ? 9.195 -23.734 -17.312 1 93.5 127 ASP A C 1
ATOM 944 O O . ASP A 1 127 ? 8.781 -24.859 -16.984 1 93.5 127 ASP A O 1
ATOM 948 N N . LYS A 1 128 ? 9.945 -23.016 -16.594 1 89.38 128 LYS A N 1
ATOM 949 C CA . LYS A 1 128 ? 10.359 -23.516 -15.289 1 89.38 128 LYS A CA 1
ATOM 950 C C . LYS A 1 128 ? 9.156 -23.812 -14.406 1 89.38 128 LYS A C 1
ATOM 952 O O . LYS A 1 128 ? 9.133 -24.828 -13.695 1 89.38 128 LYS A O 1
ATOM 957 N N . LEU A 1 129 ? 8.219 -22.953 -14.406 1 93.94 129 LEU A N 1
ATOM 958 C CA . LEU A 1 129 ? 7.012 -23.141 -13.609 1 93.94 129 LEU A CA 1
ATOM 959 C C . LEU A 1 129 ? 6.191 -24.312 -14.141 1 93.94 129 LEU A C 1
ATOM 961 O O . LEU A 1 129 ? 5.57 -25.031 -13.367 1 93.94 129 LEU A O 1
ATOM 965 N N . ARG A 1 130 ? 6.227 -24.547 -15.43 1 94.94 130 ARG A N 1
ATOM 966 C CA . ARG A 1 130 ? 5.5 -25.625 -16.078 1 94.94 130 ARG A CA 1
ATOM 967 C C . ARG A 1 130 ? 5.895 -26.984 -15.5 1 94.94 130 ARG A C 1
ATOM 969 O O . ARG A 1 130 ? 5.035 -27.828 -15.258 1 94.94 130 ARG A O 1
ATOM 976 N N . ASN A 1 131 ? 7.137 -27.125 -15.258 1 91.75 131 ASN A N 1
ATOM 977 C CA . ASN A 1 131 ? 7.648 -28.391 -14.734 1 91.75 131 ASN A CA 1
ATOM 978 C C . ASN A 1 131 ? 7.07 -28.719 -13.359 1 91.75 131 ASN A C 1
ATOM 980 O O . ASN A 1 131 ? 6.723 -29.859 -13.078 1 91.75 131 ASN A O 1
ATOM 984 N N . LEU A 1 132 ? 6.93 -27.734 -12.555 1 94.19 132 LEU A N 1
ATOM 985 C CA . LEU A 1 132 ? 6.383 -27.906 -11.219 1 94.19 132 LEU A CA 1
ATOM 986 C C . LEU A 1 132 ? 4.883 -28.172 -11.266 1 94.19 132 LEU A C 1
ATOM 988 O O . LEU A 1 132 ? 4.395 -29.109 -10.641 1 94.19 132 LEU A O 1
ATOM 992 N N . LEU A 1 133 ? 4.199 -27.422 -12.062 1 96.94 133 LEU A N 1
ATOM 993 C CA . LEU A 1 133 ? 2.744 -27.516 -12.141 1 96.94 133 LEU A CA 1
ATOM 994 C C . LEU A 1 133 ? 2.312 -28.812 -12.82 1 96.94 133 LEU A C 1
ATOM 996 O O . LEU A 1 133 ? 1.249 -29.359 -12.508 1 96.94 133 LEU A O 1
ATOM 1000 N N . GLY A 1 134 ? 3.111 -29.312 -13.703 1 96.12 134 GLY A N 1
ATOM 1001 C CA . GLY A 1 134 ? 2.793 -30.5 -14.484 1 96.12 134 GLY A CA 1
ATOM 1002 C C . GLY A 1 134 ? 3.223 -31.781 -13.82 1 96.12 134 GLY A C 1
ATOM 1003 O O . GLY A 1 134 ? 3.041 -32.875 -14.375 1 96.12 134 GLY A O 1
ATOM 1004 N N . HIS A 1 135 ? 3.732 -31.656 -12.617 1 94.94 135 HIS A N 1
ATOM 1005 C CA . HIS A 1 135 ? 4.223 -32.844 -11.93 1 94.94 135 HIS A CA 1
ATOM 1006 C C . HIS A 1 135 ? 3.127 -33.906 -11.805 1 94.94 135 HIS A C 1
ATOM 1008 O O . HIS A 1 135 ? 2.07 -33.625 -11.227 1 94.94 135 HIS A O 1
ATOM 1014 N N . GLN A 1 136 ? 3.342 -35.094 -12.375 1 96.19 136 GLN A N 1
ATOM 1015 C CA . GLN A 1 136 ? 2.482 -36.25 -12.336 1 96.19 136 GLN A CA 1
ATOM 1016 C C . GLN A 1 136 ? 1.152 -36 -13.031 1 96.19 136 GLN A C 1
ATOM 1018 O O . GLN A 1 136 ? 0.178 -36.719 -12.828 1 96.19 136 GLN A O 1
ATOM 1023 N N . LEU A 1 137 ? 1.126 -34.938 -13.828 1 97.38 137 LEU A N 1
ATOM 1024 C CA . LEU A 1 137 ? -0.097 -34.625 -14.555 1 97.38 137 LEU A CA 1
ATOM 1025 C C . LEU A 1 137 ? -0.165 -35.406 -15.859 1 97.38 137 LEU A C 1
ATOM 1027 O O . LEU A 1 137 ? 0.753 -35.344 -16.688 1 97.38 137 LEU A O 1
ATOM 1031 N N . LYS A 1 138 ? -1.186 -36.219 -15.969 1 96.94 138 LYS A N 1
ATOM 1032 C CA . LYS A 1 138 ? -1.549 -36.781 -17.266 1 96.94 138 LYS A CA 1
ATOM 1033 C C . LYS A 1 138 ? -2.566 -35.906 -17.984 1 96.94 138 LYS A C 1
ATOM 1035 O O . LYS A 1 138 ? -3.766 -35.969 -17.703 1 96.94 138 LYS A O 1
ATOM 1040 N N . GLY A 1 139 ? -2.135 -35.125 -18.859 1 97.75 139 GLY A N 1
ATOM 1041 C CA . GLY A 1 139 ? -2.949 -34.156 -19.578 1 97.75 139 GLY A CA 1
ATOM 1042 C C . GLY A 1 139 ? -2.137 -33.219 -20.453 1 97.75 139 GLY A C 1
ATOM 1043 O O . GLY A 1 139 ? -1.111 -33.625 -21.016 1 97.75 139 GLY A O 1
ATOM 1044 N N . ILE A 1 140 ? -2.619 -32.062 -20.719 1 98.69 140 ILE A N 1
ATOM 1045 C CA . ILE A 1 140 ? -1.947 -31.047 -21.531 1 98.69 140 ILE A CA 1
ATOM 1046 C C . ILE A 1 140 ? -1.15 -30.109 -20.625 1 98.69 140 ILE A C 1
ATOM 1048 O O . ILE A 1 140 ? -1.672 -29.609 -19.625 1 98.69 140 ILE A O 1
ATOM 1052 N N . CYS A 1 141 ? 0.122 -29.938 -20.891 1 98.69 141 CYS A N 1
ATOM 1053 C CA . CYS A 1 141 ? 0.952 -29.062 -20.078 1 98.69 141 CYS A CA 1
ATOM 1054 C C . CYS A 1 141 ? 2.117 -28.5 -20.875 1 98.69 141 CYS A C 1
ATOM 1056 O O . CYS A 1 141 ? 2.996 -29.25 -21.312 1 98.69 141 CYS A O 1
ATOM 1058 N N . PHE A 1 142 ? 2.127 -27.172 -21.094 1 98.44 142 PHE A N 1
ATOM 1059 C CA . PHE A 1 142 ? 3.221 -26.562 -21.844 1 98.44 142 PHE A CA 1
ATOM 1060 C C . PHE A 1 142 ? 3.396 -25.109 -21.453 1 98.44 142 PHE A C 1
ATOM 1062 O O . PHE A 1 142 ? 2.621 -24.578 -20.656 1 98.44 142 PHE A O 1
ATOM 1069 N N . SER A 1 143 ? 4.477 -24.469 -21.922 1 97.81 143 SER A N 1
ATOM 1070 C CA . SER A 1 143 ? 4.742 -23.062 -21.656 1 97.81 143 SER A CA 1
ATOM 1071 C C . SER A 1 143 ? 4.738 -22.234 -22.938 1 97.81 143 SER A C 1
ATOM 1073 O O . SER A 1 143 ? 5.125 -22.734 -24 1 97.81 143 SER A O 1
ATOM 1075 N N . ALA A 1 144 ? 4.293 -20.969 -22.781 1 97.94 144 ALA A N 1
ATOM 1076 C CA . ALA A 1 144 ? 4.371 -20.016 -23.891 1 97.94 144 ALA A CA 1
ATOM 1077 C C . ALA A 1 144 ? 5.816 -19.812 -24.328 1 97.94 144 ALA A C 1
ATOM 1079 O O . ALA A 1 144 ? 6.102 -19.688 -25.531 1 97.94 144 ALA A O 1
ATOM 1080 N N . GLU A 1 145 ? 6.68 -19.781 -23.406 1 95.75 145 GLU A N 1
ATOM 1081 C CA . GLU A 1 145 ? 8.109 -19.578 -23.641 1 95.75 145 GLU A CA 1
ATOM 1082 C C . GLU A 1 145 ? 8.656 -20.609 -24.625 1 95.75 145 GLU A C 1
ATOM 1084 O O . GLU A 1 145 ? 9.539 -20.281 -25.438 1 95.75 145 GLU A O 1
ATOM 1089 N N . LYS A 1 146 ? 8.133 -21.812 -24.609 1 96.75 146 LYS A N 1
ATOM 1090 C CA . LYS A 1 146 ? 8.609 -22.906 -25.453 1 96.75 146 LYS A CA 1
ATOM 1091 C C . LYS A 1 146 ? 7.5 -23.438 -26.359 1 96.75 146 LYS A C 1
ATOM 1093 O O . LYS A 1 146 ? 7.383 -24.641 -26.562 1 96.75 146 LYS A O 1
ATOM 1098 N N . ALA A 1 147 ? 6.734 -22.547 -26.797 1 96.81 147 ALA A N 1
ATOM 1099 C CA . ALA A 1 147 ? 5.57 -22.906 -27.609 1 96.81 147 ALA A CA 1
ATOM 1100 C C . ALA A 1 147 ? 5.992 -23.609 -28.891 1 96.81 147 ALA A C 1
ATOM 1102 O O . ALA A 1 147 ? 5.262 -24.438 -29.422 1 96.81 147 ALA A O 1
ATOM 1103 N N . ASP A 1 148 ? 7.156 -23.312 -29.406 1 96.62 148 ASP A N 1
ATOM 1104 C CA . ASP A 1 148 ? 7.648 -23.891 -30.656 1 96.62 148 ASP A CA 1
ATOM 1105 C C . ASP A 1 148 ? 8.102 -25.328 -30.469 1 96.62 148 ASP A C 1
ATOM 1107 O O . ASP A 1 148 ? 8.312 -26.047 -31.438 1 96.62 148 ASP A O 1
ATOM 1111 N N . GLN A 1 149 ? 8.156 -25.766 -29.25 1 97.06 149 GLN A N 1
ATOM 1112 C CA . GLN A 1 149 ? 8.633 -27.109 -28.969 1 97.06 149 GLN A CA 1
ATOM 1113 C C . GLN A 1 149 ? 7.488 -28.016 -28.531 1 97.06 149 GLN A C 1
ATOM 1115 O O . GLN A 1 149 ? 7.699 -29.203 -28.234 1 97.06 149 GLN A O 1
ATOM 1120 N N . VAL A 1 150 ? 6.316 -27.562 -28.484 1 97.31 150 VAL A N 1
ATOM 1121 C CA . VAL A 1 150 ? 5.156 -28.297 -27.984 1 97.31 150 VAL A CA 1
ATOM 1122 C C . VAL A 1 150 ? 4.816 -29.438 -28.938 1 97.31 150 VAL A C 1
ATOM 1124 O O . VAL A 1 150 ? 4.723 -29.25 -30.141 1 97.31 150 VAL A O 1
ATOM 1127 N N . ASN A 1 151 ? 4.602 -30.656 -28.391 1 96.94 151 ASN A N 1
ATOM 1128 C CA . ASN A 1 151 ? 4.199 -31.828 -29.156 1 96.94 151 ASN A CA 1
ATOM 1129 C C . ASN A 1 151 ? 3.277 -32.719 -28.344 1 96.94 151 ASN A C 1
ATOM 1131 O O . ASN A 1 151 ? 3.184 -32.594 -27.125 1 96.94 151 ASN A O 1
ATOM 1135 N N . LEU A 1 152 ? 2.705 -33.625 -29.094 1 96.88 152 LEU A N 1
ATOM 1136 C CA . LEU A 1 152 ? 1.668 -34.469 -28.5 1 96.88 152 LEU A CA 1
ATOM 1137 C C . LEU A 1 152 ? 2.254 -35.375 -27.438 1 96.88 152 LEU A C 1
ATOM 1139 O O . LEU A 1 152 ? 1.654 -35.562 -26.375 1 96.88 152 LEU A O 1
ATOM 1143 N N . GLU A 1 153 ? 3.33 -35.969 -27.641 1 95.94 153 GLU A N 1
ATOM 1144 C CA . GLU A 1 153 ? 3.934 -36.969 -26.75 1 95.94 153 GLU A CA 1
ATOM 1145 C C . GLU A 1 153 ? 4.301 -36.375 -25.406 1 95.94 153 GLU A C 1
ATOM 1147 O O . GLU A 1 153 ? 3.984 -36.938 -24.359 1 95.94 153 GLU A O 1
ATOM 1152 N N . GLU A 1 154 ? 4.84 -35.188 -25.406 1 95.19 154 GLU A N 1
ATOM 1153 C CA . GLU A 1 154 ? 5.355 -34.594 -24.172 1 95.19 154 GLU A CA 1
ATOM 1154 C C . GLU A 1 154 ? 4.336 -33.656 -23.547 1 95.19 154 GLU A C 1
ATOM 1156 O O . GLU A 1 154 ? 4.242 -33.562 -22.312 1 95.19 154 GLU A O 1
ATOM 1161 N N . HIS A 1 155 ? 3.572 -33.031 -24.344 1 97.75 155 HIS A N 1
ATOM 1162 C CA . HIS A 1 155 ? 2.795 -31.906 -23.844 1 97.75 155 HIS A CA 1
ATOM 1163 C C . HIS A 1 155 ? 1.298 -32.156 -23.969 1 97.75 155 HIS A C 1
ATOM 1165 O O . HIS A 1 155 ? 0.481 -31.391 -23.469 1 97.75 155 HIS A O 1
ATOM 1171 N N . GLY A 1 156 ? 0.881 -33.188 -24.688 1 97.5 156 GLY A N 1
ATOM 1172 C CA . GLY A 1 156 ? -0.513 -33.594 -24.797 1 97.5 156 GLY A CA 1
ATOM 1173 C C . GLY A 1 156 ? -1.271 -32.844 -25.875 1 97.5 156 GLY A C 1
ATOM 1174 O O . GLY A 1 156 ? -2.488 -32.969 -26 1 97.5 156 GLY A O 1
ATOM 1175 N N . VAL A 1 157 ? -0.566 -31.969 -26.594 1 97.38 157 VAL A N 1
ATOM 1176 C CA . VAL A 1 157 ? -1.162 -31.188 -27.688 1 97.38 157 VAL A CA 1
ATOM 1177 C C . VAL A 1 157 ? -0.102 -30.875 -28.734 1 97.38 157 VAL A C 1
ATOM 1179 O O . VAL A 1 157 ? 1.097 -30.984 -28.469 1 97.38 157 VAL A O 1
ATOM 1182 N N . GLU A 1 158 ? -0.534 -30.625 -29.906 1 95.69 158 GLU A N 1
ATOM 1183 C CA . GLU A 1 158 ? 0.41 -30.297 -30.969 1 95.69 158 GLU A CA 1
ATOM 1184 C C . GLU A 1 158 ? -0.056 -29.062 -31.766 1 95.69 158 GLU A C 1
ATOM 1186 O O . GLU A 1 158 ? -1.194 -28.625 -31.609 1 95.69 158 GLU A O 1
ATOM 1191 N N . ASN A 1 159 ? 0.829 -28.453 -32.469 1 95.12 159 ASN A N 1
ATOM 1192 C CA . ASN A 1 159 ? 0.593 -27.375 -33.438 1 95.12 159 ASN A CA 1
ATOM 1193 C C . ASN A 1 159 ? 0.012 -26.141 -32.75 1 95.12 159 ASN A C 1
ATOM 1195 O O . ASN A 1 159 ? -0.798 -25.422 -33.312 1 95.12 159 ASN A O 1
ATOM 1199 N N . ILE A 1 160 ? 0.37 -25.953 -31.469 1 97 160 ILE A N 1
ATOM 1200 C CA . ILE A 1 160 ? -0.241 -24.875 -30.703 1 97 160 ILE A CA 1
ATOM 1201 C C . ILE A 1 160 ? 0.185 -23.516 -31.266 1 97 160 ILE A C 1
ATOM 1203 O O . ILE A 1 160 ? -0.601 -22.562 -31.281 1 97 160 ILE A O 1
ATOM 1207 N N . LEU A 1 161 ? 1.448 -23.375 -31.656 1 96.44 161 LEU A N 1
ATOM 1208 C CA . LEU A 1 161 ? 1.944 -22.125 -32.219 1 96.44 161 LEU A CA 1
ATOM 1209 C C . LEU A 1 161 ? 1.136 -21.734 -33.469 1 96.44 161 LEU A C 1
ATOM 1211 O O . LEU A 1 161 ? 0.737 -20.578 -33.594 1 96.44 161 LEU A O 1
ATOM 1215 N N . ALA A 1 162 ? 0.895 -22.672 -34.312 1 95.88 162 ALA A N 1
ATOM 1216 C CA . ALA A 1 162 ? 0.121 -22.422 -35.531 1 95.88 162 ALA A CA 1
ATOM 1217 C C . ALA A 1 162 ? -1.335 -22.109 -35.188 1 95.88 162 ALA A C 1
ATOM 1219 O O . ALA A 1 162 ? -1.946 -21.25 -35.812 1 95.88 162 ALA A O 1
ATOM 1220 N N . ARG A 1 163 ? -1.861 -22.797 -34.25 1 96.5 163 ARG A N 1
ATOM 1221 C CA . ARG A 1 163 ? -3.254 -22.609 -33.844 1 96.5 163 ARG A CA 1
ATOM 1222 C C . ARG A 1 163 ? -3.486 -21.203 -33.312 1 96.5 163 ARG A C 1
ATOM 1224 O O . ARG A 1 163 ? -4.516 -20.594 -33.562 1 96.5 163 ARG A O 1
ATOM 1231 N N . VAL A 1 164 ? -2.57 -20.75 -32.5 1 96.44 164 VAL A N 1
ATOM 1232 C CA . VAL A 1 164 ? -2.688 -19.453 -31.844 1 96.44 164 VAL A CA 1
ATOM 1233 C C . VAL A 1 164 ? -2.379 -18.344 -32.844 1 96.44 164 VAL A C 1
ATOM 1235 O O . VAL A 1 164 ? -2.938 -17.25 -32.75 1 96.44 164 VAL A O 1
ATOM 1238 N N . GLY A 1 165 ? -1.473 -18.594 -33.812 1 96.31 165 GLY A N 1
ATOM 1239 C CA . GLY A 1 165 ? -1.136 -17.641 -34.844 1 96.31 165 GLY A CA 1
ATOM 1240 C C . GLY A 1 165 ? -0.265 -16.5 -34.375 1 96.31 165 GLY A C 1
ATOM 1241 O O . GLY A 1 165 ? -0.379 -15.383 -34.875 1 96.31 165 GLY A O 1
ATOM 1242 N N . MET A 1 166 ? 0.442 -16.672 -33.312 1 96.25 166 MET A N 1
ATOM 1243 C CA . MET A 1 166 ? 1.399 -15.711 -32.75 1 96.25 166 MET A CA 1
ATOM 1244 C C . MET A 1 166 ? 2.814 -16.281 -32.781 1 96.25 166 MET A C 1
ATOM 1246 O O . MET A 1 166 ? 3.002 -17.5 -32.719 1 96.25 166 MET A O 1
ATOM 1250 N N . PRO A 1 167 ? 3.771 -15.367 -33 1 96 167 PRO A N 1
ATOM 1251 C CA . PRO A 1 167 ? 5.141 -15.875 -32.875 1 96 167 PRO A CA 1
ATOM 1252 C C . PRO A 1 167 ? 5.484 -16.312 -31.469 1 96 167 PRO A C 1
ATOM 1254 O O . PRO A 1 167 ? 4.762 -15.969 -30.516 1 96 167 PRO A O 1
ATOM 1257 N N . VAL A 1 168 ? 6.543 -17.094 -31.344 1 95.75 168 VAL A N 1
ATOM 1258 C CA . VAL A 1 168 ? 7.039 -17.422 -30.016 1 95.75 168 VAL A CA 1
ATOM 1259 C C . VAL A 1 168 ? 7.387 -16.125 -29.266 1 95.75 168 VAL A C 1
ATOM 1261 O O . VAL A 1 168 ? 8.18 -15.32 -29.75 1 95.75 168 VAL A O 1
ATOM 1264 N N . PRO A 1 169 ? 6.773 -15.906 -28.188 1 95 169 PRO A N 1
ATOM 1265 C CA . PRO A 1 169 ? 7.008 -14.641 -27.484 1 95 169 PRO A CA 1
ATOM 1266 C C . PRO A 1 169 ? 8.375 -14.578 -26.828 1 95 169 PRO A C 1
ATOM 1268 O O . PRO A 1 169 ? 8.906 -15.609 -26.406 1 95 169 PRO A O 1
ATOM 1271 N N . SER A 1 170 ? 8.844 -13.352 -26.688 1 91.06 170 SER A N 1
ATOM 1272 C CA . SER A 1 170 ? 10.062 -13.133 -25.906 1 91.06 170 SER A CA 1
ATOM 1273 C C . SER A 1 170 ? 9.797 -13.289 -24.406 1 91.06 170 SER A C 1
ATOM 1275 O O . SER A 1 170 ? 8.727 -12.914 -23.922 1 91.06 170 SER A O 1
ATOM 1277 N N . VAL A 1 171 ? 10.828 -13.75 -23.688 1 85.69 171 VAL A N 1
ATOM 1278 C CA . VAL A 1 171 ? 10.68 -13.992 -22.25 1 85.69 171 VAL A CA 1
ATOM 1279 C C . VAL A 1 171 ? 10.57 -12.664 -21.516 1 85.69 171 VAL A C 1
ATOM 1281 O O . VAL A 1 171 ? 10.078 -12.617 -20.391 1 85.69 171 VAL A O 1
ATOM 1284 N N . TYR A 1 172 ? 10.891 -11.602 -22.125 1 83.81 172 TYR A N 1
ATOM 1285 C CA . TYR A 1 172 ? 10.812 -10.281 -21.5 1 83.81 172 TYR A CA 1
ATOM 1286 C C . TYR A 1 172 ? 9.805 -9.398 -22.219 1 83.81 172 TYR A C 1
ATOM 1288 O O . TYR A 1 172 ? 10.141 -8.297 -22.656 1 83.81 172 TYR A O 1
ATOM 1296 N N . SER A 1 173 ? 8.656 -9.969 -22.281 1 90.88 173 SER A N 1
ATOM 1297 C CA . SER A 1 173 ? 7.621 -9.195 -22.969 1 90.88 173 SER A CA 1
ATOM 1298 C C . SER A 1 173 ? 6.234 -9.547 -22.438 1 90.88 173 SER A C 1
ATOM 1300 O O . SER A 1 173 ? 6.023 -10.641 -21.922 1 90.88 173 SER A O 1
ATOM 1302 N N . ALA A 1 174 ? 5.344 -8.625 -22.609 1 93.44 174 ALA A N 1
ATOM 1303 C CA . ALA A 1 174 ? 3.934 -8.844 -22.297 1 93.44 174 ALA A CA 1
ATOM 1304 C C . ALA A 1 174 ? 3.322 -9.906 -23.203 1 93.44 174 ALA A C 1
ATOM 1306 O O . ALA A 1 174 ? 2.281 -10.484 -22.875 1 93.44 174 ALA A O 1
ATOM 1307 N N . ASP A 1 175 ? 3.947 -10.219 -24.297 1 96.44 175 ASP A N 1
ATOM 1308 C CA . ASP A 1 175 ? 3.428 -11.164 -25.281 1 96.44 175 ASP A CA 1
ATOM 1309 C C . ASP A 1 175 ? 3.367 -12.578 -24.703 1 96.44 175 ASP A C 1
ATOM 1311 O O . ASP A 1 175 ? 2.557 -13.398 -25.141 1 96.44 175 ASP A O 1
ATOM 1315 N N . LEU A 1 176 ? 4.227 -12.852 -23.75 1 96.94 176 LEU A N 1
ATOM 1316 C CA . LEU A 1 176 ? 4.184 -14.156 -23.109 1 96.94 176 LEU A CA 1
ATOM 1317 C C . LEU A 1 176 ? 2.82 -14.406 -22.469 1 96.94 176 LEU A C 1
ATOM 1319 O O . LEU A 1 176 ? 2.258 -15.492 -22.594 1 96.94 176 LEU A O 1
ATOM 1323 N N . SER A 1 177 ? 2.344 -13.398 -21.75 1 98.25 177 SER A N 1
ATOM 1324 C CA . SER A 1 177 ? 1.038 -13.508 -21.109 1 98.25 177 SER A CA 1
ATOM 1325 C C . SER A 1 177 ? -0.078 -13.633 -22.141 1 98.25 177 SER A C 1
ATOM 1327 O O . SER A 1 177 ? -0.99 -14.445 -21.984 1 98.25 177 SER A O 1
ATOM 1329 N N . GLU A 1 178 ? -0.003 -12.836 -23.188 1 98.5 178 GLU A N 1
ATOM 1330 C CA . GLU A 1 178 ? -1.056 -12.922 -24.203 1 98.5 178 GLU A CA 1
ATOM 1331 C C . GLU A 1 178 ? -1.088 -14.297 -24.844 1 98.5 178 GLU A C 1
ATOM 1333 O O . GLU A 1 178 ? -2.162 -14.844 -25.109 1 98.5 178 GLU A O 1
ATOM 1338 N N . PHE A 1 179 ? 0.079 -14.836 -25.141 1 98.69 179 PHE A N 1
ATOM 1339 C CA . PHE A 1 179 ? 0.137 -16.172 -25.719 1 98.69 179 PHE A CA 1
ATOM 1340 C C . PHE A 1 179 ? -0.55 -17.188 -24.828 1 98.69 179 PHE A C 1
ATOM 1342 O O . PHE A 1 179 ? -1.234 -18.094 -25.312 1 98.69 179 PHE A O 1
ATOM 1349 N N . VAL A 1 180 ? -0.361 -17.078 -23.531 1 98.81 180 VAL A N 1
ATOM 1350 C CA . VAL A 1 180 ? -1.008 -17.969 -22.578 1 98.81 180 VAL A CA 1
ATOM 1351 C C . VAL A 1 180 ? -2.523 -17.906 -22.766 1 98.81 180 VAL A C 1
ATOM 1353 O O . VAL A 1 180 ? -3.184 -18.953 -22.859 1 98.81 180 VAL A O 1
ATOM 1356 N N . PHE A 1 181 ? -3.068 -16.734 -22.828 1 98.88 181 PHE A N 1
ATOM 1357 C CA . PHE A 1 181 ? -4.512 -16.578 -22.969 1 98.88 181 PHE A CA 1
ATOM 1358 C C . PHE A 1 181 ? -4.992 -17.078 -24.328 1 98.88 181 PHE A C 1
ATOM 1360 O O . PHE A 1 181 ? -6.039 -17.734 -24.406 1 98.88 181 PHE A O 1
ATOM 1367 N N . ALA A 1 182 ? -4.242 -16.766 -25.344 1 98.81 182 ALA A N 1
ATOM 1368 C CA . ALA A 1 182 ? -4.605 -17.219 -26.688 1 98.81 182 ALA A CA 1
ATOM 1369 C C . ALA A 1 182 ? -4.582 -18.75 -26.766 1 98.81 182 ALA A C 1
ATOM 1371 O O . ALA A 1 182 ? -5.469 -19.359 -27.375 1 98.81 182 ALA A O 1
ATOM 1372 N N . ALA A 1 183 ? -3.549 -19.312 -26.219 1 98.81 183 ALA A N 1
ATOM 1373 C CA . ALA A 1 183 ? -3.465 -20.781 -26.172 1 98.81 183 ALA A CA 1
ATOM 1374 C C . ALA A 1 183 ? -4.633 -21.359 -25.391 1 98.81 183 ALA A C 1
ATOM 1376 O O . ALA A 1 183 ? -5.215 -22.375 -25.797 1 98.81 183 ALA A O 1
ATOM 1377 N N . GLY A 1 184 ? -4.953 -20.734 -24.25 1 98.88 184 GLY A N 1
ATOM 1378 C CA . GLY A 1 184 ? -6.105 -21.172 -23.484 1 98.88 184 GLY A CA 1
ATOM 1379 C C . GLY A 1 184 ? -7.391 -21.172 -24.281 1 98.88 184 GLY A C 1
ATOM 1380 O O . GLY A 1 184 ? -8.188 -22.109 -24.188 1 98.88 184 GLY A O 1
ATOM 1381 N N . LEU A 1 185 ? -7.566 -20.156 -25.047 1 98.81 185 LEU A N 1
ATOM 1382 C CA . LEU A 1 185 ? -8.766 -20.047 -25.859 1 98.81 185 LEU A CA 1
ATOM 1383 C C . LEU A 1 185 ? -8.789 -21.156 -26.922 1 98.81 185 LEU A C 1
ATOM 1385 O O . LEU A 1 185 ? -9.836 -21.75 -27.188 1 98.81 185 LEU A O 1
ATOM 1389 N N . SER A 1 186 ? -7.664 -21.391 -27.547 1 98.69 186 SER A N 1
ATOM 1390 C CA . SER A 1 186 ? -7.559 -22.453 -28.531 1 98.69 186 SER A CA 1
ATOM 1391 C C . SER A 1 186 ? -7.914 -23.812 -27.922 1 98.69 186 SER A C 1
ATOM 1393 O O . SER A 1 186 ? -8.68 -24.578 -28.5 1 98.69 186 SER A O 1
ATOM 1395 N N . LEU A 1 187 ? -7.371 -24.078 -26.781 1 98.81 187 LEU A N 1
ATOM 1396 C CA . LEU A 1 187 ? -7.641 -25.344 -26.094 1 98.81 187 LEU A CA 1
ATOM 1397 C C . LEU A 1 187 ? -9.117 -25.469 -25.75 1 98.81 187 LEU A C 1
ATOM 1399 O O . LEU A 1 187 ? -9.703 -26.547 -25.875 1 98.81 187 LEU A O 1
ATOM 1403 N N . LEU A 1 188 ? -9.68 -24.359 -25.266 1 98.62 188 LEU A N 1
ATOM 1404 C CA . LEU A 1 188 ? -11.094 -24.375 -24.875 1 98.62 188 LEU A CA 1
ATOM 1405 C C . LEU A 1 188 ? -11.977 -24.688 -26.078 1 98.62 188 LEU A C 1
ATOM 1407 O O . LEU A 1 188 ? -12.977 -25.391 -25.953 1 98.62 188 LEU A O 1
ATOM 1411 N N . THR A 1 189 ? -11.594 -24.25 -27.219 1 97.5 189 THR A N 1
ATOM 1412 C CA . THR A 1 189 ? -12.422 -24.375 -28.422 1 97.5 189 THR A CA 1
ATOM 1413 C C . THR A 1 189 ? -12.227 -25.75 -29.062 1 97.5 189 THR A C 1
ATOM 1415 O O . THR A 1 189 ? -13.164 -26.312 -29.641 1 97.5 189 THR A O 1
ATOM 1418 N N . ASN A 1 190 ? -11.078 -26.312 -28.906 1 97.44 190 ASN A N 1
ATOM 1419 C CA . ASN A 1 190 ? -10.758 -27.516 -29.672 1 97.44 190 ASN A CA 1
ATOM 1420 C C . ASN A 1 190 ? -10.758 -28.75 -28.781 1 97.44 190 ASN A C 1
ATOM 1422 O O . ASN A 1 190 ? -11.375 -29.766 -29.109 1 97.44 190 ASN A O 1
ATOM 1426 N N . GLU A 1 191 ? -10.078 -28.734 -27.688 1 97.38 191 GLU A N 1
ATOM 1427 C CA . GLU A 1 191 ? -9.977 -29.891 -26.797 1 97.38 191 GLU A CA 1
ATOM 1428 C C . GLU A 1 191 ? -11.047 -29.828 -25.703 1 97.38 191 GLU A C 1
ATOM 1430 O O . GLU A 1 191 ? -11.461 -30.875 -25.188 1 97.38 191 GLU A O 1
ATOM 1435 N N . ARG A 1 192 ? -11.414 -28.625 -25.297 1 97.69 192 ARG A N 1
ATOM 1436 C CA . ARG A 1 192 ? -12.43 -28.344 -24.281 1 97.69 192 ARG A CA 1
ATOM 1437 C C . ARG A 1 192 ? -12.117 -29.062 -22.984 1 97.69 192 ARG A C 1
ATOM 1439 O O . ARG A 1 192 ? -12.953 -29.797 -22.453 1 97.69 192 ARG A O 1
ATOM 1446 N N . PRO A 1 193 ? -10.93 -28.797 -22.453 1 98.38 193 PRO A N 1
ATOM 1447 C CA . PRO A 1 193 ? -10.594 -29.438 -21.172 1 98.38 193 PRO A CA 1
ATOM 1448 C C . PRO A 1 193 ? -11.641 -29.156 -20.094 1 98.38 193 PRO A C 1
ATOM 1450 O O . PRO A 1 193 ? -12.281 -28.094 -20.094 1 98.38 193 PRO A O 1
ATOM 1453 N N . ASP A 1 194 ? -11.82 -30.188 -19.156 1 97.75 194 ASP A N 1
ATOM 1454 C CA . ASP A 1 194 ? -12.695 -30 -18.016 1 97.75 194 ASP A CA 1
ATOM 1455 C C . ASP A 1 194 ? -12.156 -28.922 -17.078 1 97.75 194 ASP A C 1
ATOM 1457 O O . ASP A 1 194 ? -12.922 -28.203 -16.438 1 97.75 194 ASP A O 1
ATOM 1461 N N . PHE A 1 195 ? -10.828 -28.859 -16.984 1 98.25 195 PHE A N 1
ATOM 1462 C CA . PHE A 1 195 ? -10.148 -27.938 -16.094 1 98.25 195 PHE A CA 1
ATOM 1463 C C . PHE A 1 195 ? -8.883 -27.391 -16.734 1 98.25 195 PHE A C 1
ATOM 1465 O O . PHE A 1 195 ? -8.109 -28.141 -17.344 1 98.25 195 PHE A O 1
ATOM 1472 N N . MET A 1 196 ? -8.711 -26.078 -16.656 1 98.81 196 MET A N 1
ATOM 1473 C CA . MET A 1 196 ? -7.52 -25.422 -17.188 1 98.81 196 MET A CA 1
ATOM 1474 C C . MET A 1 196 ? -6.91 -24.469 -16.172 1 98.81 196 MET A C 1
ATOM 1476 O O . MET A 1 196 ? -7.633 -23.766 -15.469 1 98.81 196 MET A O 1
ATOM 1480 N N . TYR A 1 197 ? -5.621 -24.516 -16.031 1 98.88 197 TYR A N 1
ATOM 1481 C CA . TYR A 1 197 ? -4.859 -23.562 -15.227 1 98.88 197 TYR A CA 1
ATOM 1482 C C . TYR A 1 197 ? -3.932 -22.734 -16.094 1 98.88 197 TYR A C 1
ATOM 1484 O O . TYR A 1 197 ? -3.076 -23.266 -16.797 1 98.88 197 TYR A O 1
ATOM 1492 N N . LEU A 1 198 ? -4.121 -21.406 -16.109 1 98.94 198 LEU A N 1
ATOM 1493 C CA . LEU A 1 198 ? -3.312 -20.469 -16.875 1 98.94 198 LEU A CA 1
ATOM 1494 C C . LEU A 1 198 ? -2.52 -19.547 -15.953 1 98.94 198 LEU A C 1
ATOM 1496 O O . LEU A 1 198 ? -3.084 -18.953 -15.031 1 98.94 198 LEU A O 1
ATOM 1500 N N . SER A 1 199 ? -1.226 -19.453 -16.109 1 98.69 199 SER A N 1
ATOM 1501 C CA . SER A 1 199 ? -0.373 -18.578 -15.305 1 98.69 199 SER A CA 1
ATOM 1502 C C . SER A 1 199 ? 0.446 -17.641 -16.188 1 98.69 199 SER A C 1
ATOM 1504 O O . SER A 1 199 ? 1.089 -18.078 -17.141 1 98.69 199 SER A O 1
ATOM 1506 N N . THR A 1 200 ? 0.499 -16.375 -15.859 1 98.31 200 THR A N 1
ATOM 1507 C CA . THR A 1 200 ? 1.109 -15.367 -16.719 1 98.31 200 THR A CA 1
ATOM 1508 C C . THR A 1 200 ? 2.439 -14.898 -16.141 1 98.31 200 THR A C 1
ATOM 1510 O O . THR A 1 200 ? 2.986 -15.531 -15.234 1 98.31 200 THR A O 1
ATOM 1513 N N . THR A 1 201 ? 3.043 -13.883 -16.797 1 96.5 201 THR A N 1
ATOM 1514 C CA . THR A 1 201 ? 4.254 -13.234 -16.312 1 96.5 201 THR A CA 1
ATOM 1515 C C . THR A 1 201 ? 3.934 -11.852 -15.75 1 96.5 201 THR A C 1
ATOM 1517 O O . THR A 1 201 ? 2.932 -11.242 -16.125 1 96.5 201 THR A O 1
ATOM 1520 N N . ASP A 1 202 ? 4.738 -11.398 -14.844 1 95.81 202 ASP A N 1
ATOM 1521 C CA . ASP A 1 202 ? 4.492 -10.109 -14.211 1 95.81 202 ASP A CA 1
ATOM 1522 C C . ASP A 1 202 ? 5.379 -9.023 -14.82 1 95.81 202 ASP A C 1
ATOM 1524 O O . ASP A 1 202 ? 5.75 -8.062 -14.148 1 95.81 202 ASP A O 1
ATOM 1528 N N . TYR A 1 203 ? 5.75 -9.156 -16.078 1 94.31 203 TYR A N 1
ATOM 1529 C CA . TYR A 1 203 ? 6.621 -8.227 -16.781 1 94.31 203 TYR A CA 1
ATOM 1530 C C . TYR A 1 203 ? 6.047 -6.816 -16.75 1 94.31 203 TYR A C 1
ATOM 1532 O O . TYR A 1 203 ? 6.746 -5.863 -16.391 1 94.31 203 TYR A O 1
ATOM 1540 N N . VAL A 1 204 ? 4.805 -6.652 -17.094 1 96 204 VAL A N 1
ATOM 1541 C CA . VAL A 1 204 ? 4.168 -5.344 -17.172 1 96 204 VAL A CA 1
ATOM 1542 C C . VAL A 1 204 ? 4.094 -4.723 -15.781 1 96 204 VAL A C 1
ATOM 1544 O O . VAL A 1 204 ? 4.379 -3.535 -15.602 1 96 204 VAL A O 1
ATOM 1547 N N . GLN A 1 205 ? 3.773 -5.5 -14.781 1 96.44 205 GLN A N 1
ATOM 1548 C CA . GLN A 1 205 ? 3.572 -4.996 -13.422 1 96.44 205 GLN A CA 1
ATOM 1549 C C . GLN A 1 205 ? 4.895 -4.57 -12.797 1 96.44 205 GLN A C 1
ATOM 1551 O O . GLN A 1 205 ? 4.926 -3.67 -11.953 1 96.44 205 GLN A O 1
ATOM 1556 N N . HIS A 1 206 ? 6.02 -5.168 -13.219 1 94.56 206 HIS A N 1
ATOM 1557 C CA . HIS A 1 206 ? 7.332 -4.742 -12.75 1 94.56 206 HIS A CA 1
ATOM 1558 C C . HIS A 1 206 ? 7.711 -3.383 -13.328 1 94.56 206 HIS A C 1
ATOM 1560 O O . HIS A 1 206 ? 8.562 -2.682 -12.773 1 94.56 206 HIS A O 1
ATOM 1566 N N . LYS A 1 207 ? 7.07 -3.006 -14.367 1 93.5 207 LYS A N 1
ATOM 1567 C CA . LYS A 1 207 ? 7.531 -1.832 -15.102 1 93.5 207 LYS A CA 1
ATOM 1568 C C . LYS A 1 207 ? 6.543 -0.678 -14.969 1 93.5 207 LYS A C 1
ATOM 1570 O O . LYS A 1 207 ? 6.934 0.49 -15.016 1 93.5 207 LYS A O 1
ATOM 1575 N N . HIS A 1 208 ? 5.285 -1.036 -14.828 1 94.81 208 HIS A N 1
ATOM 1576 C CA . HIS A 1 208 ? 4.266 -0.002 -14.938 1 94.81 208 HIS A CA 1
ATOM 1577 C C . HIS A 1 208 ? 3.318 -0.038 -13.734 1 94.81 208 HIS A C 1
ATOM 1579 O O . HIS A 1 208 ? 2.814 -1.103 -13.375 1 94.81 208 HIS A O 1
ATOM 1585 N N . ALA A 1 209 ? 3.062 1.135 -13.164 1 96.5 209 ALA A N 1
ATOM 1586 C CA . ALA A 1 209 ? 2.141 1.271 -12.039 1 96.5 209 ALA A CA 1
ATOM 1587 C C . ALA A 1 209 ? 0.69 1.157 -12.5 1 96.5 209 ALA A C 1
ATOM 1589 O O . ALA A 1 209 ? 0.389 1.369 -13.68 1 96.5 209 ALA A O 1
ATOM 1590 N N . PRO A 1 210 ? -0.246 0.801 -11.57 1 96.94 210 PRO A N 1
ATOM 1591 C CA . PRO A 1 210 ? -1.671 0.826 -11.906 1 96.94 210 PRO A CA 1
ATOM 1592 C C . PRO A 1 210 ? -2.115 2.166 -12.484 1 96.94 210 PRO A C 1
ATOM 1594 O O . PRO A 1 210 ? -1.697 3.223 -12.008 1 96.94 210 PRO A O 1
ATOM 1597 N N . GLY A 1 211 ? -2.889 2.064 -13.523 1 94.38 211 GLY A N 1
ATOM 1598 C CA . GLY A 1 211 ? -3.473 3.273 -14.078 1 94.38 211 GLY A CA 1
ATOM 1599 C C . GLY A 1 211 ? -2.664 3.855 -15.219 1 94.38 211 GLY A C 1
ATOM 1600 O O . GLY A 1 211 ? -3.154 4.711 -15.961 1 94.38 211 GLY A O 1
ATOM 1601 N N . THR A 1 212 ? -1.359 3.461 -15.391 1 93.94 212 THR A N 1
ATOM 1602 C CA . THR A 1 212 ? -0.58 3.914 -16.531 1 93.94 212 THR A CA 1
ATOM 1603 C C . THR A 1 212 ? -1.16 3.363 -17.828 1 93.94 212 THR A C 1
ATOM 1605 O O . THR A 1 212 ? -1.829 2.328 -17.828 1 93.94 212 THR A O 1
ATOM 1608 N N . PRO A 1 213 ? -0.872 4.031 -18.938 1 94.38 213 PRO A N 1
ATOM 1609 C CA . PRO A 1 213 ? -1.421 3.559 -20.203 1 94.38 213 PRO A CA 1
ATOM 1610 C C . PRO A 1 213 ? -0.99 2.133 -20.547 1 94.38 213 PRO A C 1
ATOM 1612 O O . PRO A 1 213 ? -1.8 1.337 -21.016 1 94.38 213 PRO A O 1
ATOM 1615 N N . GLU A 1 214 ? 0.261 1.791 -20.266 1 95.56 214 GLU A N 1
ATOM 1616 C CA . GLU A 1 214 ? 0.788 0.467 -20.594 1 95.56 214 GLU A CA 1
ATOM 1617 C C . GLU A 1 214 ? 0.111 -0.612 -19.75 1 95.56 214 GLU A C 1
ATOM 1619 O O . GLU A 1 214 ? -0.264 -1.665 -20.266 1 95.56 214 GLU A O 1
ATOM 1624 N N . ALA A 1 215 ? -0.051 -0.317 -18.453 1 96.94 215 ALA A N 1
ATOM 1625 C CA . ALA A 1 215 ? -0.735 -1.266 -17.578 1 96.94 215 ALA A CA 1
ATOM 1626 C C . ALA A 1 215 ? -2.193 -1.441 -18 1 96.94 215 ALA A C 1
ATOM 1628 O O . ALA A 1 215 ? -2.686 -2.568 -18.109 1 96.94 215 ALA A O 1
ATOM 1629 N N . ASN A 1 216 ? -2.859 -0.34 -18.25 1 97.81 216 ASN A N 1
ATOM 1630 C CA . ASN A 1 216 ? -4.258 -0.404 -18.656 1 97.81 216 ASN A CA 1
ATOM 1631 C C . ASN A 1 216 ? -4.434 -1.195 -19.953 1 97.81 216 ASN A C 1
ATOM 1633 O O . ASN A 1 216 ? -5.371 -1.982 -20.078 1 97.81 216 ASN A O 1
ATOM 1637 N N . ALA A 1 217 ? -3.559 -0.984 -20.906 1 98.31 217 ALA A N 1
ATOM 1638 C CA . ALA A 1 217 ? -3.623 -1.713 -22.172 1 98.31 217 ALA A CA 1
ATOM 1639 C C . ALA A 1 217 ? -3.443 -3.213 -21.953 1 98.31 217 ALA A C 1
ATOM 1641 O O . ALA A 1 217 ? -4.109 -4.027 -22.594 1 98.31 217 ALA A O 1
ATOM 1642 N N . PHE A 1 218 ? -2.531 -3.547 -21.141 1 98.44 218 PHE A N 1
ATOM 1643 C CA . PHE A 1 218 ? -2.291 -4.945 -20.812 1 98.44 218 PHE A CA 1
ATOM 1644 C C . PHE A 1 218 ? -3.537 -5.582 -20.203 1 98.44 218 PHE A C 1
ATOM 1646 O O . PHE A 1 218 ? -3.92 -6.691 -20.594 1 98.44 218 PHE A O 1
ATOM 1653 N N . TYR A 1 219 ? -4.199 -4.91 -19.281 1 98.56 219 TYR A N 1
ATOM 1654 C CA . TYR A 1 219 ? -5.391 -5.441 -18.641 1 98.56 219 TYR A CA 1
ATOM 1655 C C . TYR A 1 219 ? -6.586 -5.422 -19.578 1 98.56 219 TYR A C 1
ATOM 1657 O O . TYR A 1 219 ? -7.504 -6.234 -19.453 1 98.56 219 TYR A O 1
ATOM 1665 N N . ALA A 1 220 ? -6.602 -4.477 -20.547 1 98.81 220 ALA A N 1
ATOM 1666 C CA . ALA A 1 220 ? -7.602 -4.516 -21.609 1 98.81 220 ALA A CA 1
ATOM 1667 C C . ALA A 1 220 ? -7.48 -5.793 -22.438 1 98.81 220 ALA A C 1
ATOM 1669 O O . ALA A 1 220 ? -8.484 -6.434 -22.75 1 98.81 220 ALA A O 1
ATOM 1670 N N . MET A 1 221 ? -6.223 -6.051 -22.781 1 98.81 221 MET A N 1
ATOM 1671 C CA . MET A 1 221 ? -5.941 -7.289 -23.5 1 98.81 221 MET A CA 1
ATOM 1672 C C . MET A 1 221 ? -6.457 -8.5 -22.719 1 98.81 221 MET A C 1
ATOM 1674 O O . MET A 1 221 ? -7.168 -9.336 -23.266 1 98.81 221 MET A O 1
ATOM 1678 N N . MET A 1 222 ? -6.238 -8.609 -21.484 1 98.75 222 MET A N 1
ATOM 1679 C CA . MET A 1 222 ? -6.703 -9.719 -20.656 1 98.75 222 MET A CA 1
ATOM 1680 C C . MET A 1 222 ? -8.227 -9.758 -20.609 1 98.75 222 MET A C 1
ATOM 1682 O O . MET A 1 222 ? -8.828 -10.828 -20.734 1 98.75 222 MET A O 1
ATOM 1686 N N . ASP A 1 223 ? -8.773 -8.578 -20.375 1 98.81 223 ASP A N 1
ATOM 1687 C CA . ASP A 1 223 ? -10.227 -8.453 -20.297 1 98.81 223 ASP A CA 1
ATOM 1688 C C . ASP A 1 223 ? -10.906 -9.039 -21.531 1 98.81 223 ASP A C 1
ATOM 1690 O O . ASP A 1 223 ? -11.938 -9.711 -21.422 1 98.81 223 ASP A O 1
ATOM 1694 N N . SER A 1 224 ? -10.406 -8.844 -22.703 1 98.81 224 SER A N 1
ATOM 1695 C CA . SER A 1 224 ? -10.969 -9.352 -23.953 1 98.81 224 SER A CA 1
ATOM 1696 C C . SER A 1 224 ? -10.969 -10.875 -23.969 1 98.81 224 SER A C 1
ATOM 1698 O O . SER A 1 224 ? -11.898 -11.5 -24.484 1 98.81 224 SER A O 1
ATOM 1700 N N . TYR A 1 225 ? -9.938 -11.492 -23.469 1 98.88 225 TYR A N 1
ATOM 1701 C CA . TYR A 1 225 ? -9.883 -12.945 -23.422 1 98.88 225 TYR A CA 1
ATOM 1702 C C . TYR A 1 225 ? -10.844 -13.5 -22.391 1 98.88 225 TYR A C 1
ATOM 1704 O O . TYR A 1 225 ? -11.484 -14.531 -22.609 1 98.88 225 TYR A O 1
ATOM 1712 N N . PHE A 1 226 ? -10.914 -12.82 -21.203 1 98.88 226 PHE A N 1
ATOM 1713 C CA . PHE A 1 226 ? -11.867 -13.25 -20.203 1 98.88 226 PHE A CA 1
ATOM 1714 C C . PHE A 1 226 ? -13.281 -13.297 -20.781 1 98.88 226 PHE A C 1
ATOM 1716 O O . PHE A 1 226 ? -14.016 -14.266 -20.547 1 98.88 226 PHE A O 1
ATOM 1723 N N . LYS A 1 227 ? -13.594 -12.289 -21.531 1 98.75 227 LYS A N 1
ATOM 1724 C CA . LYS A 1 227 ? -14.898 -12.227 -22.172 1 98.75 227 LYS A CA 1
ATOM 1725 C C . LYS A 1 227 ? -15.102 -13.398 -23.125 1 98.75 227 LYS A C 1
ATOM 1727 O O . LYS A 1 227 ? -16.172 -14.023 -23.125 1 98.75 227 LYS A O 1
ATOM 1732 N N . ARG A 1 228 ? -14.172 -13.695 -23.906 1 98.75 228 ARG A N 1
ATOM 1733 C CA . ARG A 1 228 ? -14.266 -14.773 -24.875 1 98.75 228 ARG A CA 1
ATOM 1734 C C . ARG A 1 228 ? -14.398 -16.125 -24.188 1 98.75 228 ARG A C 1
ATOM 1736 O O . ARG A 1 228 ? -15.156 -16.984 -24.641 1 98.75 228 ARG A O 1
ATOM 1743 N N . TYR A 1 229 ? -13.602 -16.328 -23.094 1 98.81 229 TYR A N 1
ATOM 1744 C CA . TYR A 1 229 ? -13.773 -17.547 -22.312 1 98.81 229 TYR A CA 1
ATOM 1745 C C . TYR A 1 229 ? -15.203 -17.672 -21.797 1 98.81 229 TYR A C 1
ATOM 1747 O O . TYR A 1 229 ? -15.812 -18.734 -21.891 1 98.81 229 TYR A O 1
ATOM 1755 N N . HIS A 1 230 ? -15.664 -16.547 -21.25 1 98.44 230 HIS A N 1
ATOM 1756 C CA . HIS A 1 230 ? -17.031 -16.5 -20.75 1 98.44 230 HIS A CA 1
ATOM 1757 C C . HIS A 1 230 ? -18.047 -16.844 -21.828 1 98.44 230 HIS A C 1
ATOM 1759 O O . HIS A 1 230 ? -18.969 -17.625 -21.594 1 98.44 230 HIS A O 1
ATOM 1765 N N . GLU A 1 231 ? -17.875 -16.312 -23 1 98.19 231 GLU A N 1
ATOM 1766 C CA . GLU A 1 231 ? -18.797 -16.5 -24.109 1 98.19 231 GLU A CA 1
ATOM 1767 C C . GLU A 1 231 ? -18.766 -17.953 -24.609 1 98.19 231 GLU A C 1
ATOM 1769 O O . GLU A 1 231 ? -19.734 -18.422 -25.188 1 98.19 231 GLU A O 1
ATOM 1774 N N . GLN A 1 232 ? -17.719 -18.625 -24.328 1 98 232 GLN A N 1
ATOM 1775 C CA . GLN A 1 232 ? -17.609 -20.031 -24.688 1 98 232 GLN A CA 1
ATOM 1776 C C . GLN A 1 232 ? -18.219 -20.938 -23.609 1 98 232 GLN A C 1
ATOM 1778 O O . GLN A 1 232 ? -18.141 -22.156 -23.688 1 98 232 GLN A O 1
ATOM 1783 N N . GLY A 1 233 ? -18.719 -20.328 -22.547 1 97.06 233 GLY A N 1
ATOM 1784 C CA . GLY A 1 233 ? -19.438 -21.062 -21.516 1 97.06 233 GLY A CA 1
ATOM 1785 C C . GLY A 1 233 ? -18.562 -21.531 -20.375 1 97.06 233 GLY A C 1
ATOM 1786 O O . GLY A 1 233 ? -19.016 -22.281 -19.5 1 97.06 233 GLY A O 1
ATOM 1787 N N . ALA A 1 234 ? -17.344 -21.062 -20.344 1 98.31 234 ALA A N 1
ATOM 1788 C CA . ALA A 1 234 ? -16.422 -21.516 -19.297 1 98.31 234 ALA A CA 1
ATOM 1789 C C . ALA A 1 234 ? -16.703 -20.781 -17.984 1 98.31 234 ALA A C 1
ATOM 1791 O O . ALA A 1 234 ? -17.109 -19.625 -17.984 1 98.31 234 ALA A O 1
ATOM 1792 N N . ILE A 1 235 ? -16.5 -21.484 -16.859 1 97.94 235 ILE A N 1
ATOM 1793 C CA . ILE A 1 235 ? -16.312 -20.844 -15.562 1 97.94 235 ILE A CA 1
ATOM 1794 C C . ILE A 1 235 ? -14.906 -20.25 -15.484 1 97.94 235 ILE A C 1
ATOM 1796 O O . ILE A 1 235 ? -13.914 -20.953 -15.711 1 97.94 235 ILE A O 1
ATOM 1800 N N . VAL A 1 236 ? -14.875 -18.953 -15.273 1 98.56 236 VAL A N 1
ATOM 1801 C CA . VAL A 1 236 ? -13.602 -18.25 -15.203 1 98.56 236 VAL A CA 1
ATOM 1802 C C . VAL A 1 236 ? -13.352 -17.781 -13.766 1 98.56 236 VAL A C 1
ATOM 1804 O O . VAL A 1 236 ? -14.164 -17.062 -13.195 1 98.56 236 VAL A O 1
ATOM 1807 N N . ALA A 1 237 ? -12.312 -18.266 -13.164 1 98.62 237 ALA A N 1
ATOM 1808 C CA . ALA A 1 237 ? -11.844 -17.844 -11.844 1 98.62 237 ALA A CA 1
ATOM 1809 C C . ALA A 1 237 ? -10.469 -17.203 -11.922 1 98.62 237 ALA A C 1
ATOM 1811 O O . ALA A 1 237 ? -9.508 -17.812 -12.391 1 98.62 237 ALA A O 1
ATOM 1812 N N . ILE A 1 238 ? -10.352 -15.953 -11.469 1 98.88 238 ILE A N 1
ATOM 1813 C CA . ILE A 1 238 ? -9.141 -15.164 -11.641 1 98.88 238 ILE A CA 1
ATOM 1814 C C . ILE A 1 238 ? -8.555 -14.812 -10.273 1 98.88 238 ILE A C 1
ATOM 1816 O O . ILE A 1 238 ? -9.266 -14.336 -9.383 1 98.88 238 ILE A O 1
ATOM 1820 N N . THR A 1 239 ? -7.328 -15.055 -10.039 1 98.88 239 THR A N 1
ATOM 1821 C CA . THR A 1 239 ? -6.574 -14.586 -8.875 1 98.88 239 THR A CA 1
ATOM 1822 C C . THR A 1 239 ? -5.16 -14.18 -9.273 1 98.88 239 THR A C 1
ATOM 1824 O O . THR A 1 239 ? -4.887 -13.945 -10.453 1 98.88 239 THR A O 1
ATOM 1827 N N . ALA A 1 240 ? -4.312 -13.883 -8.32 1 98.88 240 ALA A N 1
ATOM 1828 C CA . ALA A 1 240 ? -2.904 -13.562 -8.523 1 98.88 240 ALA A CA 1
ATOM 1829 C C . ALA A 1 240 ? -2.02 -14.305 -7.531 1 98.88 240 ALA A C 1
ATOM 1831 O O . ALA A 1 240 ? -2.49 -14.75 -6.484 1 98.88 240 ALA A O 1
ATOM 1832 N N . ASP A 1 241 ? -0.812 -14.492 -7.969 1 98.75 241 ASP A N 1
ATOM 1833 C CA . ASP A 1 241 ? 0.156 -15.102 -7.062 1 98.75 241 ASP A CA 1
ATOM 1834 C C . ASP A 1 241 ? 0.672 -14.086 -6.043 1 98.75 241 ASP A C 1
ATOM 1836 O O . ASP A 1 241 ? 1.066 -14.461 -4.938 1 98.75 241 ASP A O 1
ATOM 1840 N N . HIS A 1 242 ? 0.689 -12.883 -6.359 1 98.5 242 HIS A N 1
ATOM 1841 C CA . HIS A 1 242 ? 1.069 -11.797 -5.469 1 98.5 242 HIS A CA 1
ATOM 1842 C C . HIS A 1 242 ? 0.698 -10.438 -6.07 1 98.5 242 HIS A C 1
ATOM 1844 O O . HIS A 1 242 ? 0.29 -10.359 -7.23 1 98.5 242 HIS A O 1
ATOM 1850 N N . GLY A 1 243 ? 0.809 -9.414 -5.207 1 98.06 243 GLY A N 1
ATOM 1851 C CA . GLY A 1 243 ? 0.728 -8.055 -5.707 1 98.06 243 GLY A CA 1
ATOM 1852 C C . GLY A 1 243 ? 2.061 -7.516 -6.195 1 98.06 243 GLY A C 1
ATOM 1853 O O . GLY A 1 243 ? 2.986 -8.281 -6.461 1 98.06 243 GLY A O 1
ATOM 1854 N N . MET A 1 244 ? 2.076 -6.289 -6.449 1 97.56 244 MET A N 1
ATOM 1855 C CA . MET A 1 244 ? 3.225 -5.52 -6.918 1 97.56 244 MET A CA 1
ATOM 1856 C C . MET A 1 244 ? 3.156 -4.082 -6.418 1 97.56 244 MET A C 1
ATOM 1858 O O . MET A 1 244 ? 2.086 -3.471 -6.41 1 97.56 244 MET A O 1
ATOM 1862 N N . ASN A 1 245 ? 4.195 -3.555 -5.93 1 95.75 245 ASN A N 1
ATOM 1863 C CA . ASN A 1 245 ? 4.145 -2.139 -5.586 1 95.75 245 ASN A CA 1
ATOM 1864 C C . ASN A 1 245 ? 5.504 -1.467 -5.762 1 95.75 245 ASN A C 1
ATOM 1866 O O . ASN A 1 245 ? 6.512 -2.143 -5.969 1 95.75 245 ASN A O 1
ATOM 1870 N N . ALA A 1 246 ? 5.543 -0.189 -5.742 1 96.06 246 ALA A N 1
ATOM 1871 C CA . ALA A 1 246 ? 6.75 0.625 -5.867 1 96.06 246 ALA A CA 1
ATOM 1872 C C . ALA A 1 246 ? 7.715 0.351 -4.715 1 96.06 246 ALA A C 1
ATOM 1874 O O . ALA A 1 246 ? 7.293 0.185 -3.57 1 96.06 246 ALA A O 1
ATOM 1875 N N . LYS A 1 247 ? 8.984 0.359 -5.051 1 97.19 247 LYS A N 1
ATOM 1876 C CA . LYS A 1 247 ? 10.07 0.229 -4.086 1 97.19 247 LYS A CA 1
ATOM 1877 C C . LYS A 1 247 ? 11.055 1.391 -4.207 1 97.19 247 LYS A C 1
ATOM 1879 O O . LYS A 1 247 ? 12.266 1.178 -4.316 1 97.19 247 LYS A O 1
ATOM 1884 N N . THR A 1 248 ? 10.5 2.604 -4.156 1 96.38 248 THR A N 1
ATOM 1885 C CA . THR A 1 248 ? 11.305 3.793 -4.422 1 96.38 248 THR A CA 1
ATOM 1886 C C . THR A 1 248 ? 10.961 4.906 -3.438 1 96.38 248 THR A C 1
ATOM 1888 O O . THR A 1 248 ? 9.953 4.832 -2.734 1 96.38 248 THR A O 1
ATOM 1891 N N . ASP A 1 249 ? 11.844 5.852 -3.348 1 95.5 249 ASP A N 1
ATOM 1892 C CA . ASP A 1 249 ? 11.484 7.109 -2.699 1 95.5 249 ASP A CA 1
ATOM 1893 C C . ASP A 1 249 ? 10.609 7.965 -3.609 1 95.5 249 ASP A C 1
ATOM 1895 O O . ASP A 1 249 ? 10.156 7.504 -4.66 1 95.5 249 ASP A O 1
ATOM 1899 N N . ALA A 1 250 ? 10.352 9.188 -3.211 1 96.12 250 ALA A N 1
ATOM 1900 C CA . ALA A 1 250 ? 9.344 10.016 -3.863 1 96.12 250 ALA A CA 1
ATOM 1901 C C . ALA A 1 250 ? 9.766 10.391 -5.281 1 96.12 250 ALA A C 1
ATOM 1903 O O . ALA A 1 250 ? 8.93 10.68 -6.133 1 96.12 250 ALA A O 1
ATOM 1904 N N . ILE A 1 251 ? 11.078 10.375 -5.613 1 95.75 251 ILE A N 1
ATOM 1905 C CA . ILE A 1 251 ? 11.5 10.828 -6.934 1 95.75 251 ILE A CA 1
ATOM 1906 C C . ILE A 1 251 ? 11.961 9.633 -7.766 1 95.75 251 ILE A C 1
ATOM 1908 O O . ILE A 1 251 ? 12.594 9.805 -8.812 1 95.75 251 ILE A O 1
ATOM 1912 N N . GLY A 1 252 ? 11.773 8.453 -7.254 1 94.25 252 GLY A N 1
ATOM 1913 C CA . GLY A 1 252 ? 11.914 7.273 -8.086 1 94.25 252 GLY A CA 1
ATOM 1914 C C . GLY A 1 252 ? 13.219 6.531 -7.852 1 94.25 252 GLY A C 1
ATOM 1915 O O . GLY A 1 252 ? 13.516 5.555 -8.547 1 94.25 252 GLY A O 1
ATOM 1916 N N . ARG A 1 253 ? 14.133 7.012 -6.871 1 95.56 253 ARG A N 1
ATOM 1917 C CA . ARG A 1 253 ? 15.344 6.25 -6.566 1 95.56 253 ARG A CA 1
ATOM 1918 C C . ARG A 1 253 ? 15.008 4.965 -5.82 1 95.56 253 ARG A C 1
ATOM 1920 O O . ARG A 1 253 ? 14.195 4.977 -4.891 1 95.56 253 ARG A O 1
ATOM 1927 N N . PRO A 1 254 ? 15.578 3.803 -6.18 1 95.31 254 PRO A N 1
ATOM 1928 C CA . PRO A 1 254 ? 15.273 2.547 -5.488 1 95.31 254 PRO A CA 1
ATOM 1929 C C . PRO A 1 254 ? 15.641 2.588 -4.004 1 95.31 254 PRO A C 1
ATOM 1931 O O . PRO A 1 254 ? 16.703 3.074 -3.639 1 95.31 254 PRO A O 1
ATOM 1934 N N . ASN A 1 255 ? 14.742 2.172 -3.139 1 96.12 255 ASN A N 1
ATOM 1935 C CA . ASN A 1 255 ? 15.008 1.973 -1.716 1 96.12 255 ASN A CA 1
ATOM 1936 C C . ASN A 1 255 ? 15.531 0.568 -1.434 1 96.12 255 ASN A C 1
ATOM 1938 O O . ASN A 1 255 ? 14.758 -0.344 -1.144 1 96.12 255 ASN A O 1
ATOM 1942 N N . ILE A 1 256 ? 16.875 0.402 -1.451 1 96.62 256 ILE A N 1
ATOM 1943 C CA . ILE A 1 256 ? 17.453 -0.933 -1.34 1 96.62 256 ILE A CA 1
ATOM 1944 C C . ILE A 1 256 ? 18.219 -1.054 -0.028 1 96.62 256 ILE A C 1
ATOM 1946 O O . ILE A 1 256 ? 19.016 -0.176 0.316 1 96.62 256 ILE A O 1
ATOM 1950 N N . LEU A 1 257 ? 17.969 -2.039 0.738 1 97.06 257 LEU A N 1
ATOM 1951 C CA . LEU A 1 257 ? 18.781 -2.441 1.883 1 97.06 257 LEU A CA 1
ATOM 1952 C C . LEU A 1 257 ? 19.609 -3.676 1.553 1 97.06 257 LEU A C 1
ATOM 1954 O O . LEU A 1 257 ? 19.062 -4.762 1.346 1 97.06 257 LEU A O 1
ATOM 1958 N N . PHE A 1 258 ? 20.859 -3.488 1.485 1 97.75 258 PHE A N 1
ATOM 1959 C CA . PHE A 1 258 ? 21.75 -4.625 1.263 1 97.75 258 PHE A CA 1
ATOM 1960 C C . PHE A 1 258 ? 22.109 -5.301 2.582 1 97.75 258 PHE A C 1
ATOM 1962 O O . PHE A 1 258 ? 23.109 -4.945 3.217 1 97.75 258 PHE A O 1
ATOM 1969 N N . LEU A 1 259 ? 21.359 -6.324 2.93 1 98.31 259 LEU A N 1
ATOM 1970 C CA . LEU A 1 259 ? 21.359 -6.922 4.262 1 98.31 259 LEU A CA 1
ATOM 1971 C C . LEU A 1 259 ? 22.703 -7.582 4.559 1 98.31 259 LEU A C 1
ATOM 1973 O O . LEU A 1 259 ? 23.203 -7.5 5.684 1 98.31 259 LEU A O 1
ATOM 1977 N N . GLN A 1 260 ? 23.25 -8.273 3.568 1 98.12 260 GLN A N 1
ATOM 1978 C CA . GLN A 1 260 ? 24.531 -8.938 3.818 1 98.12 260 GLN A CA 1
ATOM 1979 C C . GLN A 1 260 ? 25.625 -7.922 4.125 1 98.12 260 GLN A C 1
ATOM 1981 O O . GLN A 1 260 ? 26.453 -8.141 5.016 1 98.12 260 GLN A O 1
ATOM 1986 N N . ASP A 1 261 ? 25.672 -6.824 3.354 1 98.19 261 ASP A N 1
ATOM 1987 C CA . ASP A 1 261 ? 26.641 -5.762 3.629 1 98.19 261 ASP A CA 1
ATOM 1988 C C . ASP A 1 261 ? 26.5 -5.242 5.055 1 98.19 261 ASP A C 1
ATOM 1990 O O . ASP A 1 261 ? 27.484 -5.059 5.762 1 98.19 261 ASP A O 1
ATOM 1994 N N . LEU A 1 262 ? 25.25 -5.004 5.469 1 97.44 262 LEU A N 1
ATOM 1995 C CA . LEU A 1 262 ? 24.969 -4.461 6.793 1 97.44 262 LEU A CA 1
ATOM 1996 C C . LEU A 1 262 ? 25.391 -5.445 7.883 1 97.44 262 LEU A C 1
ATOM 1998 O O . LEU A 1 262 ? 26 -5.059 8.875 1 97.44 262 LEU A O 1
ATOM 2002 N N . LEU A 1 263 ? 25.094 -6.68 7.668 1 97.88 263 LEU A N 1
ATOM 2003 C CA . LEU A 1 263 ? 25.406 -7.711 8.648 1 97.88 263 LEU A CA 1
ATOM 2004 C C . LEU A 1 263 ? 26.906 -7.965 8.703 1 97.88 263 LEU A C 1
ATOM 2006 O O . LEU A 1 263 ? 27.469 -8.195 9.781 1 97.88 263 LEU A O 1
ATOM 2010 N N . ASP A 1 264 ? 27.578 -7.922 7.582 1 97.69 264 ASP A N 1
ATOM 2011 C CA . ASP A 1 264 ? 29.031 -8.07 7.562 1 97.69 264 ASP A CA 1
ATOM 2012 C C . ASP A 1 264 ? 29.719 -6.926 8.305 1 97.69 264 ASP A C 1
ATOM 2014 O O . ASP A 1 264 ? 30.703 -7.137 9 1 97.69 264 ASP A O 1
ATOM 2018 N N . ALA A 1 265 ? 29.219 -5.766 8.102 1 97.12 265 ALA A N 1
ATOM 2019 C CA . ALA A 1 265 ? 29.781 -4.609 8.789 1 97.12 265 ALA A CA 1
ATOM 2020 C C . ALA A 1 265 ? 29.609 -4.746 10.305 1 97.12 265 ALA A C 1
ATOM 2022 O O . ALA A 1 265 ? 30.5 -4.348 11.062 1 97.12 265 ALA A O 1
ATOM 2023 N N . GLN A 1 266 ? 28.516 -5.316 10.695 1 96.19 266 GLN A N 1
ATOM 2024 C CA . GLN A 1 266 ? 28.203 -5.402 12.117 1 96.19 266 GLN A CA 1
ATOM 2025 C C . GLN A 1 266 ? 28.906 -6.578 12.773 1 96.19 266 GLN A C 1
ATOM 2027 O O . GLN A 1 266 ? 29.406 -6.465 13.898 1 96.19 266 GLN A O 1
ATOM 2032 N N . TYR A 1 267 ? 29.047 -7.785 12.062 1 96.38 267 TYR A N 1
ATOM 2033 C CA . TYR A 1 267 ? 29.453 -9.016 12.734 1 96.38 267 TYR A CA 1
ATOM 2034 C C . TYR A 1 267 ? 30.703 -9.586 12.102 1 96.38 267 TYR A C 1
ATOM 2036 O O . TYR A 1 267 ? 31.344 -10.484 12.656 1 96.38 267 TYR A O 1
ATOM 2044 N N . GLY A 1 268 ? 31.078 -9.078 10.984 1 95.5 268 GLY A N 1
ATOM 2045 C CA . GLY A 1 268 ? 32.188 -9.656 10.227 1 95.5 268 GLY A CA 1
ATOM 2046 C C . GLY A 1 268 ? 31.719 -10.555 9.102 1 95.5 268 GLY A C 1
ATOM 2047 O O . GLY A 1 268 ? 30.625 -11.109 9.141 1 95.5 268 GLY A O 1
ATOM 2048 N N . ALA A 1 269 ? 32.594 -10.773 8.117 1 94.31 269 ALA A N 1
ATOM 2049 C CA . ALA A 1 269 ? 32.281 -11.57 6.938 1 94.31 269 ALA A CA 1
ATOM 2050 C C . ALA A 1 269 ? 32.094 -13.039 7.309 1 94.31 269 ALA A C 1
ATOM 2052 O O . ALA A 1 269 ? 32.75 -13.562 8.195 1 94.31 269 ALA A O 1
ATOM 2053 N N . GLN A 1 270 ? 31.172 -13.734 6.652 1 91.94 270 GLN A N 1
ATOM 2054 C CA . GLN A 1 270 ? 30.938 -15.18 6.691 1 91.94 270 GLN A CA 1
ATOM 2055 C C . GLN A 1 270 ? 30.312 -15.602 8.023 1 91.94 270 GLN A C 1
ATOM 2057 O O . GLN A 1 270 ? 30.234 -16.797 8.32 1 91.94 270 GLN A O 1
ATOM 2062 N N . ARG A 1 271 ? 29.875 -14.594 8.805 1 95.69 271 ARG A N 1
ATOM 2063 C CA . ARG A 1 271 ? 29.234 -14.922 10.07 1 95.69 271 ARG A CA 1
ATOM 2064 C C . ARG A 1 271 ? 27.734 -15.078 9.898 1 95.69 271 ARG A C 1
ATOM 2066 O O . ARG A 1 271 ? 27.062 -15.641 10.766 1 95.69 271 ARG A O 1
ATOM 2073 N N . THR A 1 272 ? 27.281 -14.523 8.867 1 96.81 272 THR A N 1
ATOM 2074 C CA . THR A 1 272 ? 25.875 -14.641 8.484 1 96.81 272 THR A CA 1
ATOM 2075 C C . THR A 1 272 ? 25.75 -14.898 6.984 1 96.81 272 THR A C 1
ATOM 2077 O O . THR A 1 272 ? 26.703 -14.711 6.23 1 96.81 272 THR A O 1
ATOM 2080 N N . ARG A 1 273 ? 24.656 -15.422 6.609 1 96.12 273 ARG A N 1
ATOM 2081 C CA . ARG A 1 273 ? 24.328 -15.594 5.199 1 96.12 273 ARG A CA 1
ATOM 2082 C C . ARG A 1 273 ? 22.906 -15.125 4.906 1 96.12 273 ARG A C 1
ATOM 2084 O O . ARG A 1 273 ? 21.953 -15.617 5.5 1 96.12 273 ARG A O 1
ATOM 2091 N N . VAL A 1 274 ? 22.828 -14.156 4.039 1 97.12 274 VAL A N 1
ATOM 2092 C CA . VAL A 1 274 ? 21.531 -13.688 3.572 1 97.12 274 VAL A CA 1
ATOM 2093 C C . VAL A 1 274 ? 21.141 -14.438 2.299 1 97.12 274 VAL A C 1
ATOM 2095 O O . VAL A 1 274 ? 21.938 -14.547 1.366 1 97.12 274 VAL A O 1
ATOM 2098 N N . LEU A 1 275 ? 20.016 -14.977 2.281 1 96 275 LEU A N 1
ATOM 2099 C CA . LEU A 1 275 ? 19.453 -15.625 1.104 1 96 275 LEU A CA 1
ATOM 2100 C C . LEU A 1 275 ? 18.172 -14.93 0.66 1 96 275 LEU A C 1
ATOM 2102 O O . LEU A 1 275 ? 17.297 -14.664 1.479 1 96 275 LEU A O 1
ATOM 2106 N N . LEU A 1 276 ? 18.125 -14.617 -0.605 1 95.38 276 LEU A N 1
ATOM 2107 C CA . LEU A 1 276 ? 16.938 -14.031 -1.226 1 95.38 276 LEU A CA 1
ATOM 2108 C C . LEU A 1 276 ? 16.219 -15.062 -2.078 1 95.38 276 LEU A C 1
ATOM 2110 O O . LEU A 1 276 ? 16.562 -15.266 -3.244 1 95.38 276 LEU A O 1
ATOM 2114 N N . PRO A 1 277 ? 15.133 -15.555 -1.558 1 93.75 277 PRO A N 1
ATOM 2115 C CA . PRO A 1 277 ? 14.461 -16.641 -2.277 1 93.75 277 PRO A CA 1
ATOM 2116 C C . PRO A 1 277 ? 13.82 -16.172 -3.582 1 93.75 277 PRO A C 1
ATOM 2118 O O . PRO A 1 277 ? 13.398 -17 -4.398 1 93.75 277 PRO A O 1
ATOM 2121 N N . ILE A 1 278 ? 13.711 -14.883 -3.809 1 92.69 278 ILE A N 1
ATOM 2122 C CA . ILE A 1 278 ? 13.117 -14.352 -5.035 1 92.69 278 ILE A CA 1
ATOM 2123 C C . ILE A 1 278 ? 14.094 -14.539 -6.195 1 92.69 278 ILE A C 1
ATOM 2125 O O . ILE A 1 278 ? 13.703 -14.477 -7.363 1 92.69 278 ILE A O 1
ATOM 2129 N N . THR A 1 279 ? 15.359 -14.633 -5.988 1 84.62 279 THR A N 1
ATOM 2130 C CA . THR A 1 279 ? 16.406 -14.625 -7.008 1 84.62 279 THR A CA 1
ATOM 2131 C C . THR A 1 279 ? 16.234 -15.805 -7.957 1 84.62 279 THR A C 1
ATOM 2133 O O . THR A 1 279 ? 16 -16.938 -7.52 1 84.62 279 THR A O 1
ATOM 2136 N N . ASP A 1 280 ? 16.203 -15.312 -9.227 1 75.31 280 ASP A N 1
ATOM 2137 C CA . ASP A 1 280 ? 16.219 -16.297 -10.297 1 75.31 280 ASP A CA 1
ATOM 2138 C C . ASP A 1 280 ? 17.594 -16.375 -10.961 1 75.31 280 ASP A C 1
ATOM 2140 O O . ASP A 1 280 ? 18.094 -15.383 -11.469 1 75.31 280 ASP A O 1
ATOM 2144 N N . PRO A 1 281 ? 18.219 -17.5 -10.82 1 63.53 281 PRO A N 1
ATOM 2145 C CA . PRO A 1 281 ? 19.578 -17.594 -11.367 1 63.53 281 PRO A CA 1
ATOM 2146 C C . PRO A 1 281 ? 19.625 -17.281 -12.867 1 63.53 281 PRO A C 1
ATOM 2148 O O . PRO A 1 281 ? 20.703 -17.031 -13.406 1 63.53 281 PRO A O 1
ATOM 2151 N N . TYR A 1 282 ? 18.547 -17.25 -13.445 1 58 282 TYR A N 1
ATOM 2152 C CA . TYR A 1 282 ? 18.562 -17.156 -14.898 1 58 282 TYR A CA 1
ATOM 2153 C C . TYR A 1 282 ? 18.219 -15.742 -15.359 1 58 282 TYR A C 1
ATOM 2155 O O . TYR A 1 282 ? 18.469 -15.375 -16.5 1 58 282 TYR A O 1
ATOM 2163 N N . VAL A 1 283 ? 17.438 -15.008 -14.562 1 59.62 283 VAL A N 1
ATOM 2164 C CA . VAL A 1 283 ? 16.906 -13.742 -15.062 1 59.62 283 VAL A CA 1
ATOM 2165 C C . VAL A 1 283 ? 17.266 -12.609 -14.102 1 59.62 283 VAL A C 1
ATOM 2167 O O . VAL A 1 283 ? 16.984 -12.688 -12.906 1 59.62 283 VAL A O 1
ATOM 2170 N N . VAL A 1 284 ? 18.297 -11.602 -14.578 1 56.59 284 VAL A N 1
ATOM 2171 C CA . VAL A 1 284 ? 18.812 -10.555 -13.695 1 56.59 284 VAL A CA 1
ATOM 2172 C C . VAL A 1 284 ? 17.953 -9.305 -13.836 1 56.59 284 VAL A C 1
ATOM 2174 O O . VAL A 1 284 ? 18.344 -8.219 -13.398 1 56.59 284 VAL A O 1
ATOM 2177 N N . HIS A 1 285 ? 16.719 -9.375 -14.344 1 55.44 285 HIS A N 1
ATOM 2178 C CA . HIS A 1 285 ? 16.109 -8.125 -14.789 1 55.44 285 HIS A CA 1
ATOM 2179 C C . HIS A 1 285 ? 15.664 -7.277 -13.602 1 55.44 285 HIS A C 1
ATOM 2181 O O . HIS A 1 285 ? 15.531 -6.059 -13.719 1 55.44 285 HIS A O 1
ATOM 2187 N N . HIS A 1 286 ? 15.367 -7.723 -12.5 1 65.56 286 HIS A N 1
ATOM 2188 C CA . HIS A 1 286 ? 14.898 -6.828 -11.445 1 65.56 286 HIS A CA 1
ATOM 2189 C C . HIS A 1 286 ? 15.836 -6.84 -10.25 1 65.56 286 HIS A C 1
ATOM 2191 O O . HIS A 1 286 ? 15.406 -6.605 -9.117 1 65.56 286 HIS A O 1
ATOM 2197 N N . GLY A 1 287 ? 16.969 -7.066 -10.68 1 76.81 287 GLY A N 1
ATOM 2198 C CA . GLY A 1 287 ? 18.047 -6.965 -9.695 1 76.81 287 GLY A CA 1
ATOM 2199 C C . GLY A 1 287 ? 17.984 -8.055 -8.641 1 76.81 287 GLY A C 1
ATOM 2200 O O . GLY A 1 287 ? 18.781 -8.062 -7.699 1 76.81 287 GLY A O 1
ATOM 2201 N N . ALA A 1 288 ? 16.875 -8.898 -8.797 1 86.81 288 ALA A N 1
ATOM 2202 C CA . ALA A 1 288 ? 16.719 -9.984 -7.836 1 86.81 288 ALA A CA 1
ATOM 2203 C C . ALA A 1 288 ? 16.484 -9.453 -6.426 1 86.81 288 ALA A C 1
ATOM 2205 O O . ALA A 1 288 ? 17.094 -9.938 -5.469 1 86.81 288 ALA A O 1
ATOM 2206 N N . LEU A 1 289 ? 15.711 -8.383 -6.402 1 93.88 289 LEU A N 1
ATOM 2207 C CA . LEU A 1 289 ? 15.383 -7.711 -5.152 1 93.88 289 LEU A CA 1
ATOM 2208 C C . LEU A 1 289 ? 13.93 -7.938 -4.773 1 93.88 289 LEU A C 1
ATOM 2210 O O . LEU A 1 289 ? 13.055 -7.984 -5.645 1 93.88 289 LEU A O 1
ATOM 2214 N N . GLY A 1 290 ? 13.656 -8.211 -3.518 1 95.31 290 GLY A N 1
ATOM 2215 C CA . GLY A 1 290 ? 12.297 -8.391 -3.029 1 95.31 290 GLY A CA 1
ATOM 2216 C C . GLY A 1 290 ? 12.117 -7.934 -1.594 1 95.31 290 GLY A C 1
ATOM 2217 O O . GLY A 1 290 ? 13.055 -7.426 -0.974 1 95.31 290 GLY A O 1
ATOM 2218 N N . SER A 1 291 ? 10.945 -8.094 -1.065 1 97.38 291 SER A N 1
ATOM 2219 C CA . SER A 1 291 ? 10.633 -7.57 0.26 1 97.38 291 SER A CA 1
ATOM 2220 C C . SER A 1 291 ? 10.672 -8.672 1.312 1 97.38 291 SER A C 1
ATOM 2222 O O . SER A 1 291 ? 10.039 -8.555 2.363 1 97.38 291 SER A O 1
ATOM 2224 N N . TYR A 1 292 ? 11.32 -9.766 0.981 1 98.06 292 TYR A N 1
ATOM 2225 C CA . TYR A 1 292 ? 11.469 -10.906 1.874 1 98.06 292 TYR A CA 1
ATOM 2226 C C . TYR A 1 292 ? 12.867 -11.508 1.765 1 98.06 292 TYR A C 1
ATOM 2228 O O . TYR A 1 292 ? 13.352 -11.758 0.661 1 98.06 292 TYR A O 1
ATOM 2236 N N . ALA A 1 293 ? 13.508 -11.688 2.896 1 98.06 293 ALA A N 1
ATOM 2237 C CA . ALA A 1 293 ? 14.812 -12.344 2.959 1 98.06 293 ALA A CA 1
ATOM 2238 C C . ALA A 1 293 ? 14.891 -13.297 4.148 1 98.06 293 ALA A C 1
ATOM 2240 O O . ALA A 1 293 ? 14.156 -13.141 5.125 1 98.06 293 ALA A O 1
ATOM 2241 N N . THR A 1 294 ? 15.711 -14.273 4.016 1 97.88 294 THR A N 1
ATOM 2242 C CA . THR A 1 294 ? 16.031 -15.117 5.16 1 97.88 294 THR A CA 1
ATOM 2243 C C . THR A 1 294 ? 17.516 -15.055 5.48 1 97.88 294 THR A C 1
ATOM 2245 O O . THR A 1 294 ? 18.344 -14.82 4.59 1 97.88 294 THR A O 1
ATOM 2248 N N . VAL A 1 295 ? 17.844 -15.203 6.75 1 98 295 VAL A N 1
ATOM 2249 C CA . VAL A 1 295 ? 19.203 -15.055 7.23 1 98 295 VAL A CA 1
ATOM 2250 C C . VAL A 1 295 ? 19.625 -16.297 8.016 1 98 295 VAL A C 1
ATOM 2252 O O . VAL A 1 295 ? 18.875 -16.766 8.875 1 98 295 VAL A O 1
ATOM 2255 N N . TYR A 1 296 ? 20.719 -16.859 7.695 1 96.94 296 TYR A N 1
ATOM 2256 C CA . TYR A 1 296 ? 21.359 -17.922 8.453 1 96.94 296 TYR A CA 1
ATOM 2257 C C . TYR A 1 296 ? 22.469 -17.375 9.328 1 96.94 296 TYR A C 1
ATOM 2259 O O . TYR A 1 296 ? 23.328 -16.625 8.859 1 96.94 296 TYR A O 1
ATOM 2267 N N . LEU A 1 297 ? 22.359 -17.703 10.617 1 96.69 297 LEU A N 1
ATOM 2268 C CA . LEU A 1 297 ? 23.344 -17.234 11.594 1 96.69 297 LEU A CA 1
ATOM 2269 C C . LEU A 1 297 ? 24.328 -18.344 11.93 1 96.69 297 LEU A C 1
ATOM 2271 O O . LEU A 1 297 ? 23.938 -19.5 12.133 1 96.69 297 LEU A O 1
ATOM 2275 N N . ARG A 1 298 ? 25.531 -17.984 11.961 1 90.19 298 ARG A N 1
ATOM 2276 C CA . ARG A 1 298 ? 26.547 -18.922 12.453 1 90.19 298 ARG A CA 1
ATOM 2277 C C . ARG A 1 298 ? 26.734 -18.766 13.961 1 90.19 298 ARG A C 1
ATOM 2279 O O . ARG A 1 298 ? 26.422 -17.719 14.531 1 90.19 298 ARG A O 1
ATOM 2286 N N . ASP A 1 299 ? 27.078 -19.812 14.68 1 79.5 299 ASP A N 1
ATOM 2287 C CA . ASP A 1 299 ? 27.078 -20.047 16.125 1 79.5 299 ASP A CA 1
ATOM 2288 C C . ASP A 1 299 ? 27.625 -18.828 16.859 1 79.5 299 ASP A C 1
ATOM 2290 O O . ASP A 1 299 ? 27.188 -18.516 17.984 1 79.5 299 ASP A O 1
ATOM 2294 N N . ALA A 1 300 ? 28.125 -18 16.234 1 83.44 300 ALA A N 1
ATOM 2295 C CA . ALA A 1 300 ? 28.766 -16.906 16.969 1 83.44 300 ALA A CA 1
ATOM 2296 C C . ALA A 1 300 ? 27.891 -15.656 16.969 1 83.44 300 ALA A C 1
ATOM 2298 O O . ALA A 1 300 ? 28.109 -14.734 17.75 1 83.44 300 ALA A O 1
ATOM 2299 N N . VAL A 1 301 ? 26.875 -15.688 16.25 1 90.81 301 VAL A N 1
ATOM 2300 C CA . VAL A 1 301 ? 26.016 -14.508 16.203 1 90.81 301 VAL A CA 1
ATOM 2301 C C . VAL A 1 301 ? 24.75 -14.758 17.016 1 90.81 301 VAL A C 1
ATOM 2303 O O . VAL A 1 301 ? 23.906 -15.57 16.625 1 90.81 301 VAL A O 1
ATOM 2306 N N . PRO A 1 302 ? 24.656 -14.148 18.188 1 94.06 302 PRO A N 1
ATOM 2307 C CA . PRO A 1 302 ? 23.438 -14.352 18.969 1 94.06 302 PRO A CA 1
ATOM 2308 C C . PRO A 1 302 ? 22.188 -13.891 18.219 1 94.06 302 PRO A C 1
ATOM 2310 O O . PRO A 1 302 ? 22.141 -12.766 17.703 1 94.06 302 PRO A O 1
ATOM 2313 N N . GLN A 1 303 ? 21.25 -14.727 18.172 1 96.56 303 GLN A N 1
ATOM 2314 C CA . GLN A 1 303 ? 20.031 -14.484 17.422 1 96.56 303 GLN A CA 1
ATOM 2315 C C . GLN A 1 303 ? 19.344 -13.195 17.891 1 96.56 303 GLN A C 1
ATOM 2317 O O . GLN A 1 303 ? 18.922 -12.383 17.062 1 96.56 303 GLN A O 1
ATOM 2322 N N . ARG A 1 304 ? 19.203 -12.984 19.203 1 96.56 304 ARG A N 1
ATOM 2323 C CA . ARG A 1 304 ? 18.516 -11.812 19.75 1 96.56 304 ARG A CA 1
ATOM 2324 C C . ARG A 1 304 ? 19.219 -10.523 19.328 1 96.56 304 ARG A C 1
ATOM 2326 O O . ARG A 1 304 ? 18.547 -9.531 19.016 1 96.56 304 ARG A O 1
ATOM 2333 N N . ASP A 1 305 ? 20.531 -10.57 19.297 1 97.06 305 ASP A N 1
ATOM 2334 C CA . ASP A 1 305 ? 21.312 -9.406 18.875 1 97.06 305 ASP A CA 1
ATOM 2335 C C . ASP A 1 305 ? 21.062 -9.094 17.406 1 97.06 305 ASP A C 1
ATOM 2337 O O . ASP A 1 305 ? 20.922 -7.934 17.031 1 97.06 305 ASP A O 1
ATOM 2341 N N . ALA A 1 306 ? 21.078 -10.125 16.578 1 98 306 ALA A N 1
ATOM 2342 C CA . ALA A 1 306 ? 20.844 -9.953 15.156 1 98 306 ALA A CA 1
ATOM 2343 C C . ALA A 1 306 ? 19.453 -9.391 14.891 1 98 306 ALA A C 1
ATOM 2345 O O . ALA A 1 306 ? 19.281 -8.523 14.031 1 98 306 ALA A O 1
ATOM 2346 N N . ILE A 1 307 ? 18.469 -9.859 15.672 1 98.5 307 ILE A N 1
ATOM 2347 C CA . ILE A 1 307 ? 17.094 -9.383 15.539 1 98.5 307 ILE A CA 1
ATOM 2348 C C . ILE A 1 307 ? 17.031 -7.895 15.875 1 98.5 307 ILE A C 1
ATOM 2350 O O . ILE A 1 307 ? 16.469 -7.102 15.117 1 98.5 307 ILE A O 1
ATOM 2354 N N . ASP A 1 308 ? 17.609 -7.496 17 1 97.38 308 ASP A N 1
ATOM 2355 C CA . ASP A 1 308 ? 17.594 -6.105 17.438 1 97.38 308 ASP A CA 1
ATOM 2356 C C . ASP A 1 308 ? 18.297 -5.199 16.438 1 97.38 308 ASP A C 1
ATOM 2358 O O . ASP A 1 308 ? 17.797 -4.109 16.125 1 97.38 308 ASP A O 1
ATOM 2362 N N . PHE A 1 309 ? 19.422 -5.664 15.953 1 97.19 309 PHE A N 1
ATOM 2363 C CA . PHE A 1 309 ? 20.188 -4.895 14.977 1 97.19 309 PHE A CA 1
ATOM 2364 C C . PHE A 1 309 ? 19.359 -4.648 13.719 1 97.19 309 PHE A C 1
ATOM 2366 O O . PHE A 1 309 ? 19.203 -3.504 13.289 1 97.19 309 PHE A O 1
ATOM 2373 N N . LEU A 1 310 ? 18.781 -5.754 13.148 1 97.88 310 LEU A N 1
ATOM 2374 C CA . LEU A 1 310 ? 18.047 -5.676 11.898 1 97.88 310 LEU A CA 1
ATOM 2375 C C . LEU A 1 310 ? 16.766 -4.867 12.078 1 97.88 310 LEU A C 1
ATOM 2377 O O . LEU A 1 310 ? 16.391 -4.074 11.211 1 97.88 310 LEU A O 1
ATOM 2381 N N . ALA A 1 311 ? 16.062 -5.078 13.188 1 96.44 311 ALA A N 1
ATOM 2382 C CA . ALA A 1 311 ? 14.805 -4.395 13.453 1 96.44 311 ALA A CA 1
ATOM 2383 C C . ALA A 1 311 ? 15.016 -2.887 13.586 1 96.44 311 ALA A C 1
ATOM 2385 O O . ALA A 1 311 ? 14.078 -2.105 13.406 1 96.44 311 ALA A O 1
ATOM 2386 N N . GLY A 1 312 ? 16.25 -2.473 13.93 1 94.06 312 GLY A N 1
ATOM 2387 C CA . GLY A 1 312 ? 16.562 -1.064 14.102 1 94.06 312 GLY A CA 1
ATOM 2388 C C . GLY A 1 312 ? 16.844 -0.347 12.797 1 94.06 312 GLY A C 1
ATOM 2389 O O . GLY A 1 312 ? 16.938 0.881 12.766 1 94.06 312 GLY A O 1
ATOM 2390 N N . ILE A 1 313 ? 16.906 -1.057 11.688 1 94.06 313 ILE A N 1
ATOM 2391 C CA . ILE A 1 313 ? 17.234 -0.477 10.383 1 94.06 313 ILE A CA 1
ATOM 2392 C C . ILE A 1 313 ? 15.969 0.09 9.742 1 94.06 313 ILE A C 1
ATOM 2394 O O . ILE A 1 313 ? 14.969 -0.61 9.609 1 94.06 313 ILE A O 1
ATOM 2398 N N . ALA A 1 314 ? 16.016 1.428 9.32 1 92.25 314 ALA A N 1
ATOM 2399 C CA . ALA A 1 314 ? 14.906 2.031 8.594 1 92.25 314 ALA A CA 1
ATOM 2400 C C . ALA A 1 314 ? 14.617 1.269 7.301 1 92.25 314 ALA A C 1
ATOM 2402 O O . ALA A 1 314 ? 15.531 0.984 6.523 1 92.25 314 ALA A O 1
ATOM 2403 N N . GLY A 1 315 ? 13.391 0.918 7.125 1 94.56 315 GLY A N 1
ATOM 2404 C CA . GLY A 1 315 ? 12.992 0.161 5.949 1 94.56 315 GLY A CA 1
ATOM 2405 C C . GLY A 1 315 ? 12.656 -1.287 6.254 1 94.56 315 GLY A C 1
ATOM 2406 O O . GLY A 1 315 ? 12.062 -1.98 5.43 1 94.56 315 GLY A O 1
ATOM 2407 N N . VAL A 1 316 ? 13.07 -1.811 7.422 1 96.88 316 VAL A N 1
ATOM 2408 C CA . VAL A 1 316 ? 12.711 -3.152 7.867 1 96.88 316 VAL A CA 1
ATOM 2409 C C . VAL A 1 316 ? 11.367 -3.119 8.586 1 96.88 316 VAL A C 1
ATOM 2411 O O . VAL A 1 316 ? 11.18 -2.35 9.531 1 96.88 316 VAL A O 1
ATOM 2414 N N . GLU A 1 317 ? 10.461 -3.9 8.117 1 95.94 317 GLU A N 1
ATOM 2415 C CA . GLU A 1 317 ? 9.133 -3.977 8.727 1 95.94 317 GLU A CA 1
ATOM 2416 C C . GLU A 1 317 ? 9.133 -4.898 9.945 1 95.94 317 GLU A C 1
ATOM 2418 O O . GLU A 1 317 ? 8.516 -4.586 10.961 1 95.94 317 GLU A O 1
ATOM 2423 N N . ALA A 1 318 ? 9.766 -6.012 9.789 1 97.5 318 ALA A N 1
ATOM 2424 C CA . ALA A 1 318 ? 9.789 -6.992 10.867 1 97.5 318 ALA A CA 1
ATOM 2425 C C . ALA A 1 318 ? 10.969 -7.953 10.719 1 97.5 318 ALA A C 1
ATOM 2427 O O . ALA A 1 318 ? 11.477 -8.156 9.609 1 97.5 318 ALA A O 1
ATOM 2428 N N . VAL A 1 319 ? 11.414 -8.43 11.781 1 98.75 319 VAL A N 1
ATOM 2429 C CA . VAL A 1 319 ? 12.375 -9.523 11.867 1 98.75 319 VAL A CA 1
ATOM 2430 C C . VAL A 1 319 ? 11.797 -10.656 12.703 1 98.75 319 VAL A C 1
ATOM 2432 O O . VAL A 1 319 ? 11.438 -10.461 13.867 1 98.75 319 VAL A O 1
ATOM 2435 N N . LEU A 1 320 ? 11.633 -11.773 12.086 1 98.75 320 LEU A N 1
ATOM 2436 C CA . LEU A 1 320 ? 11.023 -12.93 12.734 1 98.75 320 LEU A CA 1
ATOM 2437 C C . LEU A 1 320 ? 12.031 -14.062 12.898 1 98.75 320 LEU A C 1
ATOM 2439 O O . LEU A 1 320 ? 12.875 -14.273 12.016 1 98.75 320 LEU A O 1
ATOM 2443 N N . THR A 1 321 ? 11.891 -14.734 13.992 1 98.62 321 THR A N 1
ATOM 2444 C CA . THR A 1 321 ? 12.602 -16.016 14.055 1 98.62 321 THR A CA 1
ATOM 2445 C C . THR A 1 321 ? 12.031 -17 13.055 1 98.62 321 THR A C 1
ATOM 2447 O O . THR A 1 321 ? 10.914 -16.812 12.555 1 98.62 321 THR A O 1
ATOM 2450 N N . ARG A 1 322 ? 12.797 -18.078 12.836 1 97.94 322 ARG A N 1
ATOM 2451 C CA . ARG A 1 322 ? 12.32 -19.156 11.977 1 97.94 322 ARG A CA 1
ATOM 2452 C C . ARG A 1 322 ? 10.953 -19.656 12.43 1 97.94 322 ARG A C 1
ATOM 2454 O O . ARG A 1 322 ? 10.031 -19.766 11.625 1 97.94 322 ARG A O 1
ATOM 2461 N N . SER A 1 323 ? 10.836 -19.906 13.703 1 98.19 323 SER A N 1
ATOM 2462 C CA . SER A 1 323 ? 9.602 -20.453 14.258 1 98.19 323 SER A CA 1
ATOM 2463 C C . SER A 1 323 ? 8.438 -19.484 14.094 1 98.19 323 SER A C 1
ATOM 2465 O O . SER A 1 323 ? 7.34 -19.875 13.703 1 98.19 323 SER A O 1
ATOM 2467 N N . GLN A 1 324 ? 8.68 -18.234 14.375 1 98.25 324 GLN A N 1
ATOM 2468 C CA . GLN A 1 324 ? 7.645 -17.219 14.219 1 98.25 324 GLN A CA 1
ATOM 2469 C C . GLN A 1 324 ? 7.191 -17.109 12.766 1 98.25 324 GLN A C 1
ATOM 2471 O O . GLN A 1 324 ? 5.992 -17.031 12.484 1 98.25 324 GLN A O 1
ATOM 2476 N N . ALA A 1 325 ? 8.164 -17.078 11.883 1 98.62 325 ALA A N 1
ATOM 2477 C CA . ALA A 1 325 ? 7.852 -16.953 10.461 1 98.62 325 ALA A CA 1
ATOM 2478 C C . ALA A 1 325 ? 7.066 -18.172 9.969 1 98.62 325 ALA A C 1
ATOM 2480 O O . ALA A 1 325 ? 6.094 -18.016 9.227 1 98.62 325 ALA A O 1
ATOM 2481 N N . CYS A 1 326 ? 7.488 -19.344 10.375 1 98.62 326 CYS A N 1
ATOM 2482 C CA . CYS A 1 326 ? 6.828 -20.562 9.945 1 98.62 326 CYS A CA 1
ATOM 2483 C C . CYS A 1 326 ? 5.391 -20.625 10.453 1 98.62 326 CYS A C 1
ATOM 2485 O O . CYS A 1 326 ? 4.492 -21.062 9.734 1 98.62 326 CYS A O 1
ATOM 2487 N N . GLN A 1 327 ? 5.195 -20.156 11.656 1 98.12 327 GLN A N 1
ATOM 2488 C CA . GLN A 1 327 ? 3.848 -20.125 12.219 1 98.12 327 GLN A CA 1
ATOM 2489 C C . GLN A 1 327 ? 2.992 -19.062 11.523 1 98.12 327 GLN A C 1
ATOM 2491 O O . GLN A 1 327 ? 1.859 -19.344 11.125 1 98.12 327 GLN A O 1
ATOM 2496 N N . ARG A 1 328 ? 3.479 -17.938 11.328 1 97.12 328 ARG A N 1
ATOM 2497 C CA . ARG A 1 328 ? 2.727 -16.797 10.789 1 97.12 328 ARG A CA 1
ATOM 2498 C C . ARG A 1 328 ? 2.391 -17.016 9.32 1 97.12 328 ARG A C 1
ATOM 2500 O O . ARG A 1 328 ? 1.3 -16.656 8.867 1 97.12 328 ARG A O 1
ATOM 2507 N N . PHE A 1 329 ? 3.314 -17.594 8.547 1 98.44 329 PHE A N 1
ATOM 2508 C CA . PHE A 1 329 ? 3.168 -17.625 7.098 1 98.44 329 PHE A CA 1
ATOM 2509 C C . PHE A 1 329 ? 3.025 -19.047 6.598 1 98.44 329 PHE A C 1
ATOM 2511 O O . PHE A 1 329 ? 3.027 -19.297 5.391 1 98.44 329 PHE A O 1
ATOM 2518 N N . GLU A 1 330 ? 2.924 -20 7.488 1 98.44 330 GLU A N 1
ATOM 2519 C CA . GLU A 1 330 ? 2.727 -21.406 7.133 1 98.44 330 GLU A CA 1
ATOM 2520 C C . GLU A 1 330 ? 3.826 -21.906 6.199 1 98.44 330 GLU A C 1
ATOM 2522 O O . GLU A 1 330 ? 3.543 -22.375 5.098 1 98.44 330 GLU A O 1
ATOM 2527 N N . LEU A 1 331 ? 5.059 -21.906 6.723 1 98.56 331 LEU A N 1
ATOM 2528 C CA . LEU A 1 331 ? 6.238 -22.234 5.934 1 98.56 331 LEU A CA 1
ATOM 2529 C C . LEU A 1 331 ? 6.871 -23.531 6.426 1 98.56 331 LEU A C 1
ATOM 2531 O O . LEU A 1 331 ? 6.652 -23.938 7.566 1 98.56 331 LEU A O 1
ATOM 2535 N N . PRO A 1 332 ? 7.57 -24.25 5.527 1 97.94 332 PRO A N 1
ATOM 2536 C CA . PRO A 1 332 ? 8.32 -25.438 5.957 1 97.94 332 PRO A CA 1
ATOM 2537 C C . PRO A 1 332 ? 9.578 -25.078 6.746 1 97.94 332 PRO A C 1
ATOM 2539 O O . PRO A 1 332 ? 10.516 -24.484 6.195 1 97.94 332 PRO A O 1
ATOM 2542 N N . GLU A 1 333 ? 9.758 -25.5 7.902 1 96 333 GLU A N 1
ATOM 2543 C CA . GLU A 1 333 ? 10.805 -25.062 8.828 1 96 333 GLU A CA 1
ATOM 2544 C C . GLU A 1 333 ? 12.18 -25.469 8.32 1 96 333 GLU A C 1
ATOM 2546 O O . GLU A 1 333 ? 13.164 -24.766 8.539 1 96 333 GLU A O 1
ATOM 2551 N N . ASP A 1 334 ? 12.234 -26.594 7.684 1 95.69 334 ASP A N 1
ATOM 2552 C CA . ASP A 1 334 ? 13.523 -27.125 7.258 1 95.69 334 ASP A CA 1
ATOM 2553 C C . ASP A 1 334 ? 14.07 -26.375 6.051 1 95.69 334 ASP A C 1
ATOM 2555 O O . ASP A 1 334 ? 15.18 -26.641 5.598 1 95.69 334 ASP A O 1
ATOM 2559 N N . ARG A 1 335 ? 13.375 -25.375 5.574 1 96.38 335 ARG A N 1
ATOM 2560 C CA . ARG A 1 335 ? 13.805 -24.656 4.379 1 96.38 335 ARG A CA 1
ATOM 2561 C C . ARG A 1 335 ? 13.867 -23.156 4.637 1 96.38 335 ARG A C 1
ATOM 2563 O O . ARG A 1 335 ? 13.852 -22.359 3.697 1 96.38 335 ARG A O 1
ATOM 2570 N N . ILE A 1 336 ? 13.836 -22.812 5.883 1 96.25 336 ILE A N 1
ATOM 2571 C CA . ILE A 1 336 ? 13.859 -21.406 6.273 1 96.25 336 ILE A CA 1
ATOM 2572 C C . ILE A 1 336 ? 15.094 -21.109 7.121 1 96.25 336 ILE A C 1
ATOM 2574 O O . ILE A 1 336 ? 15.484 -21.938 7.957 1 96.25 336 ILE A O 1
ATOM 2578 N N . GLY A 1 337 ? 15.719 -19.969 6.895 1 96.88 337 GLY A N 1
ATOM 2579 C CA . GLY A 1 337 ? 16.844 -19.562 7.711 1 96.88 337 GLY A CA 1
ATOM 2580 C C . GLY A 1 337 ? 16.469 -19.266 9.148 1 96.88 337 GLY A C 1
ATOM 2581 O O . GLY A 1 337 ? 15.312 -19.453 9.539 1 96.88 337 GLY A O 1
ATOM 2582 N N . ASP A 1 338 ? 17.438 -18.828 9.914 1 97.69 338 ASP A N 1
ATOM 2583 C CA . ASP A 1 338 ? 17.25 -18.578 11.336 1 97.69 338 ASP A CA 1
ATOM 2584 C C . ASP A 1 338 ? 16.328 -17.391 11.562 1 97.69 338 ASP A C 1
ATOM 2586 O O . ASP A 1 338 ? 15.609 -17.328 12.57 1 97.69 338 ASP A O 1
ATOM 2590 N N . LEU A 1 339 ? 16.469 -16.438 10.664 1 98.62 339 LEU A N 1
ATOM 2591 C CA . LEU A 1 339 ? 15.641 -15.234 10.719 1 98.62 339 LEU A CA 1
ATOM 2592 C C . LEU A 1 339 ? 14.969 -14.977 9.367 1 98.62 339 LEU A C 1
ATOM 2594 O O . LEU A 1 339 ? 15.5 -15.359 8.328 1 98.62 339 LEU A O 1
ATOM 2598 N N . VAL A 1 340 ? 13.844 -14.414 9.414 1 98.75 340 VAL A N 1
ATOM 2599 C CA . VAL A 1 340 ? 13.18 -13.852 8.242 1 98.75 340 VAL A CA 1
ATOM 2600 C C . VAL A 1 340 ? 13.055 -12.336 8.398 1 98.75 340 VAL A C 1
ATOM 2602 O O . VAL A 1 340 ? 12.633 -11.844 9.445 1 98.75 340 VAL A O 1
ATOM 2605 N N . VAL A 1 341 ? 13.508 -11.641 7.422 1 98.81 341 VAL A N 1
ATOM 2606 C CA . VAL A 1 341 ? 13.43 -10.188 7.41 1 98.81 341 VAL A CA 1
ATOM 2607 C C . VAL A 1 341 ? 12.414 -9.727 6.367 1 98.81 341 VAL A C 1
ATOM 2609 O O . VAL A 1 341 ? 12.461 -10.164 5.211 1 98.81 341 VAL A O 1
ATOM 2612 N N . LEU A 1 342 ? 11.469 -8.945 6.777 1 98.69 342 LEU A N 1
ATOM 2613 C CA . LEU A 1 342 ? 10.461 -8.359 5.898 1 98.69 342 LEU A CA 1
ATOM 2614 C C . LEU A 1 342 ? 10.742 -6.875 5.672 1 98.69 342 LEU A C 1
ATOM 2616 O O . LEU A 1 342 ? 10.984 -6.133 6.625 1 98.69 342 LEU A O 1
ATOM 2620 N N . GLY A 1 343 ? 10.773 -6.48 4.395 1 97.81 343 GLY A N 1
ATOM 2621 C CA . GLY A 1 343 ? 10.898 -5.07 4.066 1 97.81 343 GLY A CA 1
ATOM 2622 C C . GLY A 1 343 ? 9.586 -4.312 4.156 1 97.81 343 GLY A C 1
ATOM 2623 O O . GLY A 1 343 ? 8.523 -4.875 3.904 1 97.81 343 GLY A O 1
ATOM 2624 N N . GLU A 1 344 ? 9.656 -3.031 4.445 1 96.19 344 GLU A N 1
ATOM 2625 C CA . GLU A 1 344 ? 8.484 -2.158 4.379 1 96.19 344 GLU A CA 1
ATOM 2626 C C . GLU A 1 344 ? 7.969 -2.037 2.947 1 96.19 344 GLU A C 1
ATOM 2628 O O . GLU A 1 344 ? 8.656 -2.424 1.999 1 96.19 344 GLU A O 1
ATOM 2633 N N . ARG A 1 345 ? 6.824 -1.502 2.814 1 95.62 345 ARG A N 1
ATOM 2634 C CA . ARG A 1 345 ? 6.109 -1.458 1.542 1 95.62 345 ARG A CA 1
ATOM 2635 C C . ARG A 1 345 ? 6.973 -0.843 0.449 1 95.62 345 ARG A C 1
ATOM 2637 O O . ARG A 1 345 ? 6.977 -1.317 -0.689 1 95.62 345 ARG A O 1
ATOM 2644 N N . LEU A 1 346 ? 7.777 0.159 0.764 1 96.81 346 LEU A N 1
ATOM 2645 C CA . LEU A 1 346 ? 8.508 0.897 -0.259 1 96.81 346 LEU A CA 1
ATOM 2646 C C . LEU A 1 346 ? 9.961 0.433 -0.33 1 96.81 346 LEU A C 1
ATOM 2648 O O . LEU A 1 346 ? 10.781 1.055 -1.006 1 96.81 346 LEU A O 1
ATOM 2652 N N . THR A 1 347 ? 10.312 -0.633 0.356 1 96.81 347 THR A N 1
ATOM 2653 C CA . THR A 1 347 ? 11.703 -1.062 0.476 1 96.81 347 THR A CA 1
ATOM 2654 C C . THR A 1 347 ? 11.891 -2.457 -0.116 1 96.81 347 THR A C 1
ATOM 2656 O O . THR A 1 347 ? 11.047 -3.332 0.062 1 96.81 347 THR A O 1
ATOM 2659 N N . VAL A 1 348 ? 13 -2.648 -0.776 1 96.81 348 VAL A N 1
ATOM 2660 C CA . VAL A 1 348 ? 13.43 -3.988 -1.164 1 96.81 348 VAL A CA 1
ATOM 2661 C C . VAL A 1 348 ? 14.688 -4.371 -0.392 1 96.81 348 VAL A C 1
ATOM 2663 O O . VAL A 1 348 ? 15.445 -3.504 0.049 1 96.81 348 VAL A O 1
ATOM 2666 N N . LEU A 1 349 ? 14.812 -5.652 -0.278 1 97.62 349 LEU A N 1
ATOM 2667 C CA . LEU A 1 349 ? 15.969 -6.262 0.367 1 97.62 349 LEU A CA 1
ATOM 2668 C C . LEU A 1 349 ? 16.875 -6.941 -0.66 1 97.62 349 LEU A C 1
ATOM 2670 O O . LEU A 1 349 ? 16.391 -7.609 -1.573 1 97.62 349 LEU A O 1
ATOM 2674 N N . GLY A 1 350 ? 18.141 -6.637 -0.624 1 96.06 350 GLY A N 1
ATOM 2675 C CA . GLY A 1 350 ? 19.188 -7.328 -1.36 1 96.06 350 GLY A CA 1
ATOM 2676 C C . GLY A 1 350 ? 20.203 -8 -0.459 1 96.06 350 GLY A C 1
ATOM 2677 O O . GLY A 1 350 ? 20.188 -7.805 0.757 1 96.06 350 GLY A O 1
ATOM 2678 N N . SER A 1 351 ? 21 -8.898 -1.063 1 94.75 351 SER A N 1
ATOM 2679 C CA . SER A 1 351 ? 22.094 -9.469 -0.286 1 94.75 351 SER A CA 1
ATOM 2680 C C . SER A 1 351 ? 23.25 -8.492 -0.166 1 94.75 351 SER A C 1
ATOM 2682 O O . SER A 1 351 ? 23.297 -7.676 0.76 1 94.75 351 SER A O 1
ATOM 2684 N N . ALA A 1 352 ? 24.094 -8.438 -1.173 1 95.5 352 ALA A N 1
ATOM 2685 C CA . ALA A 1 352 ? 25.203 -7.48 -1.241 1 95.5 352 ALA A CA 1
ATOM 2686 C C . ALA A 1 352 ? 25.141 -6.66 -2.527 1 95.5 352 ALA A C 1
ATOM 2688 O O . ALA A 1 352 ? 24.719 -7.164 -3.572 1 95.5 352 ALA A O 1
ATOM 2689 N N . ALA A 1 353 ? 25.609 -5.434 -2.389 1 94.38 353 ALA A N 1
ATOM 2690 C CA . ALA A 1 353 ? 25.5 -4.508 -3.514 1 94.38 353 ALA A CA 1
ATOM 2691 C C . ALA A 1 353 ? 26.172 -5.074 -4.758 1 94.38 353 ALA A C 1
ATOM 2693 O O . ALA A 1 353 ? 25.672 -4.91 -5.875 1 94.38 353 ALA A O 1
ATOM 2694 N N . ASP A 1 354 ? 27.297 -5.695 -4.543 1 92.31 354 ASP A N 1
ATOM 2695 C CA . ASP A 1 354 ? 28.078 -6.172 -5.676 1 92.31 354 ASP A CA 1
ATOM 2696 C C . ASP A 1 354 ? 27.469 -7.426 -6.285 1 92.31 354 ASP A C 1
ATOM 2698 O O . ASP A 1 354 ? 27.922 -7.902 -7.328 1 92.31 354 ASP A O 1
ATOM 2702 N N . LYS A 1 355 ? 26.422 -7.965 -5.695 1 90.56 355 LYS A N 1
ATOM 2703 C CA . LYS A 1 355 ? 25.781 -9.172 -6.203 1 90.56 355 LYS A CA 1
ATOM 2704 C C . LYS A 1 355 ? 24.531 -8.836 -7 1 90.56 355 LYS A C 1
ATOM 2706 O O . LYS A 1 355 ? 23.859 -9.727 -7.523 1 90.56 355 LYS A O 1
ATOM 2711 N N . HIS A 1 356 ? 24.156 -7.625 -7.051 1 90.62 356 HIS A N 1
ATOM 2712 C CA . HIS A 1 356 ? 22.969 -7.191 -7.77 1 90.62 356 HIS A CA 1
ATOM 2713 C C . HIS A 1 356 ? 23.328 -6.234 -8.898 1 90.62 356 HIS A C 1
ATOM 2715 O O . HIS A 1 356 ? 23.875 -5.164 -8.664 1 90.62 356 HIS A O 1
ATOM 2721 N N . ASP A 1 357 ? 23.078 -6.633 -10.078 1 87.75 357 ASP A N 1
ATOM 2722 C CA . ASP A 1 357 ? 23.266 -5.773 -11.242 1 87.75 357 ASP A CA 1
ATOM 2723 C C . ASP A 1 357 ? 22.031 -4.887 -11.477 1 87.75 357 ASP A C 1
ATOM 2725 O O . ASP A 1 357 ? 21 -5.363 -11.938 1 87.75 357 ASP A O 1
ATOM 2729 N N . LEU A 1 358 ? 22.156 -3.652 -11.211 1 88 358 LEU A N 1
ATOM 2730 C CA . LEU A 1 358 ? 21.031 -2.729 -11.289 1 88 358 LEU A CA 1
ATOM 2731 C C . LEU A 1 358 ? 21.062 -1.937 -12.586 1 88 358 LEU A C 1
ATOM 2733 O O . LEU A 1 358 ? 20.266 -1.016 -12.781 1 88 358 LEU A O 1
ATOM 2737 N N . SER A 1 359 ? 21.953 -2.299 -13.5 1 85.56 359 SER A N 1
ATOM 2738 C CA . SER A 1 359 ? 22.109 -1.55 -14.742 1 85.56 359 SER A CA 1
ATOM 2739 C C . SER A 1 359 ? 20.875 -1.688 -15.633 1 85.56 359 SER A C 1
ATOM 2741 O O . SER A 1 359 ? 20.625 -0.834 -16.484 1 85.56 359 SER A O 1
ATOM 2743 N N . GLY A 1 360 ? 20.094 -2.727 -15.43 1 81.25 360 GLY A N 1
ATOM 2744 C CA . GLY A 1 360 ? 18.891 -2.949 -16.234 1 81.25 360 GLY A CA 1
ATOM 2745 C C . GLY A 1 360 ? 17.672 -2.221 -15.695 1 81.25 360 GLY A C 1
ATOM 2746 O O . GLY A 1 360 ? 16.609 -2.264 -16.297 1 81.25 360 GLY A O 1
ATOM 2747 N N . LEU A 1 361 ? 17.812 -1.586 -14.586 1 85.75 361 LEU A N 1
ATOM 2748 C CA . LEU A 1 361 ? 16.703 -0.837 -14.008 1 85.75 361 LEU A CA 1
ATOM 2749 C C . LEU A 1 361 ? 16.531 0.504 -14.711 1 85.75 361 LEU A C 1
ATOM 2751 O O . LEU A 1 361 ? 17.156 1.499 -14.32 1 85.75 361 LEU A O 1
ATOM 2755 N N . THR A 1 362 ? 15.641 0.559 -15.719 1 83.94 362 THR A N 1
ATOM 2756 C CA . THR A 1 362 ? 15.484 1.743 -16.562 1 83.94 362 THR A CA 1
ATOM 2757 C C . THR A 1 362 ? 14.25 2.535 -16.156 1 83.94 362 THR A C 1
ATOM 2759 O O . THR A 1 362 ? 14 3.629 -16.656 1 83.94 362 THR A O 1
ATOM 2762 N N . VAL A 1 363 ? 13.398 1.977 -15.359 1 88 363 VAL A N 1
ATOM 2763 C CA . VAL A 1 363 ? 12.227 2.625 -14.773 1 88 363 VAL A CA 1
ATOM 2764 C C . VAL A 1 363 ? 12.219 2.418 -13.266 1 88 363 VAL A C 1
ATOM 2766 O O . VAL A 1 363 ? 12.922 1.547 -12.742 1 88 363 VAL A O 1
ATOM 2769 N N . PRO A 1 364 ? 11.469 3.256 -12.57 1 92.12 364 PRO A N 1
ATOM 2770 C CA . PRO A 1 364 ? 11.445 3.08 -11.117 1 92.12 364 PRO A CA 1
ATOM 2771 C C . PRO A 1 364 ? 11.102 1.653 -10.703 1 92.12 364 PRO A C 1
ATOM 2773 O O . PRO A 1 364 ? 10.172 1.05 -11.258 1 92.12 364 PRO A O 1
ATOM 2776 N N . LEU A 1 365 ? 11.797 1.192 -9.75 1 95.38 365 LEU A N 1
ATOM 2777 C CA . LEU A 1 365 ? 11.766 -0.199 -9.32 1 95.38 365 LEU A CA 1
ATOM 2778 C C . LEU A 1 365 ? 10.414 -0.544 -8.703 1 95.38 365 LEU A C 1
ATOM 2780 O O . LEU A 1 365 ? 9.914 0.179 -7.836 1 95.38 365 LEU A O 1
ATOM 2784 N N . ARG A 1 366 ? 9.773 -1.549 -9.188 1 95.88 366 ARG A N 1
ATOM 2785 C CA . ARG A 1 366 ? 8.617 -2.209 -8.594 1 95.88 366 ARG A CA 1
ATOM 2786 C C . ARG A 1 366 ? 8.914 -3.68 -8.312 1 95.88 366 ARG A C 1
ATOM 2788 O O . ARG A 1 366 ? 9.562 -4.352 -9.117 1 95.88 366 ARG A O 1
ATOM 2795 N N . SER A 1 367 ? 8.508 -4.125 -7.18 1 96.62 367 SER A N 1
ATOM 2796 C CA . SER A 1 367 ? 8.82 -5.504 -6.805 1 96.62 367 SER A CA 1
ATOM 2797 C C . SER A 1 367 ? 7.793 -6.047 -5.816 1 96.62 367 SER A C 1
ATOM 2799 O O . SER A 1 367 ? 6.699 -5.496 -5.68 1 96.62 367 SER A O 1
ATOM 2801 N N . HIS A 1 368 ? 8.078 -7.238 -5.297 1 97.38 368 HIS A N 1
ATOM 2802 C CA . HIS A 1 368 ? 7.176 -7.969 -4.41 1 97.38 368 HIS A CA 1
ATOM 2803 C C . HIS A 1 368 ? 7.949 -8.883 -3.467 1 97.38 368 HIS A C 1
ATOM 2805 O O . HIS A 1 368 ? 9.18 -8.844 -3.434 1 97.38 368 HIS A O 1
ATOM 2811 N N . GLY A 1 369 ? 7.227 -9.578 -2.633 1 97.62 369 GLY A N 1
ATOM 2812 C CA . GLY A 1 369 ? 7.848 -10.617 -1.824 1 97.62 369 GLY A CA 1
ATOM 2813 C C . GLY A 1 369 ? 7.41 -10.578 -0.371 1 97.62 369 GLY A C 1
ATOM 2814 O O . GLY A 1 369 ? 7.551 -11.57 0.35 1 97.62 369 GLY A O 1
ATOM 2815 N N . GLY A 1 370 ? 6.914 -9.453 0.054 1 97.5 370 GLY A N 1
ATOM 2816 C CA . GLY A 1 370 ? 6.598 -9.281 1.462 1 97.5 370 GLY A CA 1
ATOM 2817 C C . GLY A 1 370 ? 5.105 -9.266 1.739 1 97.5 370 GLY A C 1
ATOM 2818 O O . GLY A 1 370 ? 4.32 -9.812 0.967 1 97.5 370 GLY A O 1
ATOM 2819 N N . VAL A 1 371 ? 4.738 -8.68 2.875 1 96.94 371 VAL A N 1
ATOM 2820 C CA . VAL A 1 371 ? 3.363 -8.664 3.359 1 96.94 371 VAL A CA 1
ATOM 2821 C C . VAL A 1 371 ? 2.561 -7.605 2.602 1 96.94 371 VAL A C 1
ATOM 2823 O O . VAL A 1 371 ? 1.365 -7.781 2.357 1 96.94 371 VAL A O 1
ATOM 2826 N N . SER A 1 372 ? 3.191 -6.582 2.148 1 95.75 372 SER A N 1
ATOM 2827 C CA . SER A 1 372 ? 2.5 -5.488 1.478 1 95.75 372 SER A CA 1
ATOM 2828 C C . SER A 1 372 ? 1.908 -5.941 0.147 1 95.75 372 SER A C 1
ATOM 2830 O O . SER A 1 372 ? 1.04 -5.27 -0.413 1 95.75 372 SER A O 1
ATOM 2832 N N . GLU A 1 373 ? 2.34 -7.055 -0.371 1 97.56 373 GLU A N 1
ATOM 2833 C CA . GLU A 1 373 ? 1.886 -7.539 -1.671 1 97.56 373 GLU A CA 1
ATOM 2834 C C . GLU A 1 373 ? 0.949 -8.734 -1.52 1 97.56 373 GLU A C 1
ATOM 2836 O O . GLU A 1 373 ? 0.69 -9.453 -2.486 1 97.56 373 GLU A O 1
ATOM 2841 N N . GLN A 1 374 ? 0.355 -8.852 -0.394 1 96.88 374 GLN A N 1
ATOM 2842 C CA . GLN A 1 374 ? -0.367 -10.07 -0.064 1 96.88 374 GLN A CA 1
ATOM 2843 C C . GLN A 1 374 ? -1.784 -10.047 -0.628 1 96.88 374 GLN A C 1
ATOM 2845 O O . GLN A 1 374 ? -2.344 -11.086 -0.968 1 96.88 374 GLN A O 1
ATOM 2850 N N . LYS A 1 375 ? -2.414 -8.891 -0.671 1 96.75 375 LYS A N 1
ATOM 2851 C CA . LYS A 1 375 ? -3.82 -8.82 -1.052 1 96.75 375 LYS A CA 1
ATOM 2852 C C . LYS A 1 375 ? -3.99 -8.961 -2.562 1 96.75 375 LYS A C 1
ATOM 2854 O O . LYS A 1 375 ? -3.42 -8.188 -3.33 1 96.75 375 LYS A O 1
ATOM 2859 N N . VAL A 1 376 ? -4.754 -9.953 -2.945 1 98.25 376 VAL A N 1
ATOM 2860 C CA . VAL A 1 376 ? -4.953 -10.234 -4.363 1 98.25 376 VAL A CA 1
ATOM 2861 C C . VAL A 1 376 ? -6.434 -10.469 -4.645 1 98.25 376 VAL A C 1
ATOM 2863 O O . VAL A 1 376 ? -7.211 -10.734 -3.725 1 98.25 376 VAL A O 1
ATOM 2866 N N . PRO A 1 377 ? -6.863 -10.414 -5.891 1 98.25 377 PRO A N 1
ATOM 2867 C CA . PRO A 1 377 ? -8.273 -10.609 -6.223 1 98.25 377 PRO A CA 1
ATOM 2868 C C . PRO A 1 377 ? -8.672 -12.086 -6.258 1 98.25 377 PRO A C 1
ATOM 2870 O O . PRO A 1 377 ? -7.84 -12.945 -6.559 1 98.25 377 PRO A O 1
ATOM 2873 N N . LEU A 1 378 ? -9.828 -12.359 -5.895 1 98 378 LEU A N 1
ATOM 2874 C CA . LEU A 1 378 ? -10.586 -13.578 -6.184 1 98 378 LEU A CA 1
ATOM 2875 C C . LEU A 1 378 ? -11.859 -13.25 -6.953 1 98 378 LEU A C 1
ATOM 2877 O O . LEU A 1 378 ? -12.859 -12.844 -6.355 1 98 378 LEU A O 1
ATOM 2881 N N . ILE A 1 379 ? -11.789 -13.445 -8.266 1 98.5 379 ILE A N 1
ATOM 2882 C CA . ILE A 1 379 ? -12.875 -12.992 -9.125 1 98.5 379 ILE A CA 1
ATOM 2883 C C . ILE A 1 379 ? -13.461 -14.18 -9.883 1 98.5 379 ILE A C 1
ATOM 2885 O O . ILE A 1 379 ? -12.719 -15.031 -10.383 1 98.5 379 ILE A O 1
ATOM 2889 N N . PHE A 1 380 ? -14.75 -14.219 -10.031 1 98.38 380 PHE A N 1
ATOM 2890 C CA . PHE A 1 380 ? -15.469 -15.281 -10.727 1 98.38 380 PHE A CA 1
ATOM 2891 C C . PHE A 1 380 ? -16.516 -14.703 -11.664 1 98.38 380 PHE A C 1
ATOM 2893 O O . PHE A 1 380 ? -17.219 -13.75 -11.312 1 98.38 380 PHE A O 1
ATOM 2900 N N . ASN A 1 381 ? -16.641 -15.305 -12.836 1 98.12 381 ASN A N 1
ATOM 2901 C CA . ASN A 1 381 ? -17.672 -14.867 -13.773 1 98.12 381 ASN A CA 1
ATOM 2902 C C . ASN A 1 381 ? -19.016 -15.516 -13.469 1 98.12 381 ASN A C 1
ATOM 2904 O O . ASN A 1 381 ? -19.875 -15.594 -14.344 1 98.12 381 ASN A O 1
ATOM 2908 N N . ARG A 1 382 ? -19.125 -16.078 -12.305 1 96.81 382 ARG A N 1
ATOM 2909 C CA . ARG A 1 382 ? -20.359 -16.688 -11.789 1 96.81 382 ARG A CA 1
ATOM 2910 C C . ARG A 1 382 ? -20.625 -16.219 -10.359 1 96.81 382 ARG A C 1
ATOM 2912 O O . ARG A 1 382 ? -19.703 -15.844 -9.641 1 96.81 382 ARG A O 1
ATOM 2919 N N . LYS A 1 383 ? -21.906 -16.266 -10.016 1 95.94 383 LYS A N 1
ATOM 2920 C CA . LYS A 1 383 ? -22.266 -16.047 -8.617 1 95.94 383 LYS A CA 1
ATOM 2921 C C . LYS A 1 383 ? -21.891 -17.266 -7.77 1 95.94 383 LYS A C 1
ATOM 2923 O O . LYS A 1 383 ? -22.125 -18.406 -8.18 1 95.94 383 LYS A O 1
ATOM 2928 N N . LEU A 1 384 ? -21.203 -17 -6.719 1 94.81 384 LEU A N 1
ATOM 2929 C CA . LEU A 1 384 ? -20.859 -18.062 -5.773 1 94.81 384 LEU A CA 1
ATOM 2930 C C . LEU A 1 384 ? -21.875 -18.109 -4.629 1 94.81 384 LEU A C 1
ATOM 2932 O O . LEU A 1 384 ? -22.5 -17.109 -4.301 1 94.81 384 LEU A O 1
ATOM 2936 N N . VAL A 1 385 ? -22.047 -19.281 -4.062 1 91.69 385 VAL A N 1
ATOM 2937 C CA . VAL A 1 385 ? -22.984 -19.469 -2.957 1 91.69 385 VAL A CA 1
ATOM 2938 C C . VAL A 1 385 ? -22.266 -20.094 -1.766 1 91.69 385 VAL A C 1
ATOM 2940 O O . VAL A 1 385 ? -21.156 -20.625 -1.911 1 91.69 385 VAL A O 1
ATOM 2943 N N . GLY A 1 386 ? -22.859 -19.938 -0.591 1 86 386 GLY A N 1
ATOM 2944 C CA . GLY A 1 386 ? -22.328 -20.562 0.606 1 86 386 GLY A CA 1
ATOM 2945 C C . GLY A 1 386 ? -21.172 -19.797 1.219 1 86 386 GLY A C 1
ATOM 2946 O O . GLY A 1 386 ? -20.312 -20.391 1.877 1 86 386 GLY A O 1
ATOM 2947 N N . LEU A 1 387 ? -21.062 -18.516 0.93 1 83 387 LEU A N 1
ATOM 2948 C CA . LEU A 1 387 ? -19.969 -17.703 1.428 1 83 387 LEU A CA 1
ATOM 2949 C C . LEU A 1 387 ? -20.453 -16.703 2.471 1 83 387 LEU A C 1
ATOM 2951 O O . LEU A 1 387 ? -19.859 -15.625 2.631 1 83 387 LEU A O 1
ATOM 2955 N N . ASP A 1 388 ? -21.422 -16.812 3.195 1 68.56 388 ASP A N 1
ATOM 2956 C CA . ASP A 1 388 ? -22.062 -15.836 4.082 1 68.56 388 ASP A CA 1
ATOM 2957 C C . ASP A 1 388 ? -21.031 -15.172 4.996 1 68.56 388 ASP A C 1
ATOM 2959 O O . ASP A 1 388 ? -21.094 -13.969 5.227 1 68.56 388 ASP A O 1
ATOM 2963 N N . SER A 1 389 ? -20.062 -15.891 5.527 1 67.19 389 SER A N 1
ATOM 2964 C CA . SER A 1 389 ? -19.031 -15.281 6.352 1 67.19 389 SER A CA 1
ATOM 2965 C C . SER A 1 389 ? -17.672 -15.953 6.137 1 67.19 389 SER A C 1
ATOM 2967 O O . SER A 1 389 ? -17.125 -16.562 7.059 1 67.19 389 SER A O 1
ATOM 2969 N N . PRO A 1 390 ? -17.234 -15.672 4.949 1 68 390 PRO A N 1
ATOM 2970 C CA . PRO A 1 390 ? -16.078 -16.531 4.645 1 68 390 PRO A CA 1
ATOM 2971 C C . PRO A 1 390 ? -14.844 -16.188 5.465 1 68 390 PRO A C 1
ATOM 2973 O O . PRO A 1 390 ? -13.891 -16.969 5.516 1 68 390 PRO A O 1
ATOM 2976 N N . GLY A 1 391 ? -14.922 -15.43 6.512 1 80.38 391 GLY A N 1
ATOM 2977 C CA . GLY A 1 391 ? -13.703 -15.023 7.184 1 80.38 391 GLY A CA 1
ATOM 2978 C C . GLY A 1 391 ? -12.57 -14.695 6.223 1 80.38 391 GLY A C 1
ATOM 2979 O O . GLY A 1 391 ? -12.812 -14.188 5.125 1 80.38 391 GLY A O 1
ATOM 2980 N N . ARG A 1 392 ? -11.234 -14.961 6.535 1 88.38 392 ARG A N 1
ATOM 2981 C CA . ARG A 1 392 ? -10.039 -14.68 5.746 1 88.38 392 ARG A CA 1
ATOM 2982 C C . ARG A 1 392 ? -9.883 -15.695 4.617 1 88.38 392 ARG A C 1
ATOM 2984 O O . ARG A 1 392 ? -9.828 -16.906 4.863 1 88.38 392 ARG A O 1
ATOM 2991 N N . LEU A 1 393 ? -9.867 -15.258 3.373 1 95.75 393 LEU A N 1
ATOM 2992 C CA . LEU A 1 393 ? -9.664 -16.094 2.195 1 95.75 393 LEU A CA 1
ATOM 2993 C C . LEU A 1 393 ? -8.219 -16.031 1.724 1 95.75 393 LEU A C 1
ATOM 2995 O O . LEU A 1 393 ? -7.535 -15.031 1.926 1 95.75 393 LEU A O 1
ATOM 2999 N N . ARG A 1 394 ? -7.828 -17.141 1.199 1 97.75 394 ARG A N 1
ATOM 3000 C CA . ARG A 1 394 ? -6.512 -17.25 0.585 1 97.75 394 ARG A CA 1
ATOM 3001 C C . ARG A 1 394 ? -6.625 -17.422 -0.927 1 97.75 394 ARG A C 1
ATOM 3003 O O . ARG A 1 394 ? -7.645 -17.891 -1.43 1 97.75 394 ARG A O 1
ATOM 3010 N N . ASN A 1 395 ? -5.543 -16.984 -1.621 1 98.69 395 ASN A N 1
ATOM 3011 C CA . ASN A 1 395 ? -5.602 -17.156 -3.068 1 98.69 395 ASN A CA 1
ATOM 3012 C C . ASN A 1 395 ? -5.715 -18.625 -3.459 1 98.69 395 ASN A C 1
ATOM 3014 O O . ASN A 1 395 ? -6.309 -18.953 -4.484 1 98.69 395 ASN A O 1
ATOM 3018 N N . PHE A 1 396 ? -5.27 -19.531 -2.564 1 98.75 396 PHE A N 1
ATOM 3019 C CA . PHE A 1 396 ? -5.309 -20.938 -2.92 1 98.75 396 PHE A CA 1
ATOM 3020 C C . PHE A 1 396 ? -6.656 -21.547 -2.57 1 98.75 396 PHE A C 1
ATOM 3022 O O . PHE A 1 396 ? -6.867 -22.75 -2.756 1 98.75 396 PHE A O 1
ATOM 3029 N N . ASP A 1 397 ? -7.598 -20.781 -2.148 1 97.88 397 ASP A N 1
ATOM 3030 C CA . ASP A 1 397 ? -8.992 -21.203 -2.018 1 97.88 397 ASP A CA 1
ATOM 3031 C C . ASP A 1 397 ? -9.711 -21.141 -3.361 1 97.88 397 ASP A C 1
ATOM 3033 O O . ASP A 1 397 ? -10.836 -21.625 -3.49 1 97.88 397 ASP A O 1
ATOM 3037 N N . ILE A 1 398 ? -9.109 -20.641 -4.395 1 98.44 398 ILE A N 1
ATOM 3038 C CA . ILE A 1 398 ? -9.773 -20.266 -5.637 1 98.44 398 ILE A CA 1
ATOM 3039 C C . ILE A 1 398 ? -10.352 -21.516 -6.305 1 98.44 398 ILE A C 1
ATOM 3041 O O . ILE A 1 398 ? -11.453 -21.484 -6.848 1 98.44 398 ILE A O 1
ATOM 3045 N N . ILE A 1 399 ? -9.633 -22.594 -6.32 1 98.31 399 ILE A N 1
ATOM 3046 C CA . ILE A 1 399 ? -10.125 -23.812 -6.973 1 98.31 399 ILE A CA 1
ATOM 3047 C C . ILE A 1 399 ? -11.305 -24.375 -6.188 1 98.31 399 ILE A C 1
ATOM 3049 O O . ILE A 1 399 ? -12.305 -24.781 -6.777 1 98.31 399 ILE A O 1
ATOM 3053 N N . ASP A 1 400 ? -11.172 -24.375 -4.871 1 96.94 400 ASP A N 1
ATOM 3054 C CA . ASP A 1 400 ? -12.289 -24.797 -4.039 1 96.94 400 ASP A CA 1
ATOM 3055 C C . ASP A 1 400 ? -13.531 -23.953 -4.316 1 96.94 400 ASP A C 1
ATOM 3057 O O . ASP A 1 400 ? -14.625 -24.5 -4.488 1 96.94 400 ASP A O 1
ATOM 3061 N N . LEU A 1 401 ? -13.367 -22.656 -4.371 1 96.88 401 LEU A N 1
ATOM 3062 C CA . LEU A 1 401 ? -14.484 -21.734 -4.605 1 96.88 401 LEU A CA 1
ATOM 3063 C C . LEU A 1 401 ? -15.086 -21.969 -5.988 1 96.88 401 LEU A C 1
ATOM 3065 O O . LEU A 1 401 ? -16.312 -21.984 -6.141 1 96.88 401 LEU A O 1
ATOM 3069 N N . ALA A 1 402 ? -14.266 -22.188 -6.996 1 96.88 402 ALA A N 1
ATOM 3070 C CA . ALA A 1 402 ? -14.711 -22.344 -8.383 1 96.88 402 ALA A CA 1
ATOM 3071 C C . ALA A 1 402 ? -15.438 -23.672 -8.586 1 96.88 402 ALA A C 1
ATOM 3073 O O . ALA A 1 402 ? -16.312 -23.766 -9.445 1 96.88 402 ALA A O 1
ATOM 3074 N N . LEU A 1 403 ? -15.117 -24.672 -7.805 1 96.38 403 LEU A N 1
ATOM 3075 C CA . LEU A 1 403 ? -15.648 -26.016 -8.055 1 96.38 403 LEU A CA 1
ATOM 3076 C C . LEU A 1 403 ? -16.766 -26.344 -7.078 1 96.38 403 LEU A C 1
ATOM 3078 O O . LEU A 1 403 ? -17.719 -27.031 -7.438 1 96.38 403 LEU A O 1
ATOM 3082 N N . ASN A 1 404 ? -16.672 -25.859 -5.848 1 95.06 404 ASN A N 1
ATOM 3083 C CA . ASN A 1 404 ? -17.562 -26.328 -4.801 1 95.06 404 ASN A CA 1
ATOM 3084 C C . ASN A 1 404 ? -18.656 -25.297 -4.488 1 95.06 404 ASN A C 1
ATOM 3086 O O . ASN A 1 404 ? -19.656 -25.625 -3.848 1 95.06 404 ASN A O 1
ATOM 3090 N N . HIS A 1 405 ? -18.531 -24.031 -4.965 1 93.25 405 HIS A N 1
ATOM 3091 C CA . HIS A 1 405 ? -19.406 -23.016 -4.426 1 93.25 405 HIS A CA 1
ATOM 3092 C C . HIS A 1 405 ? -20.141 -22.266 -5.539 1 93.25 405 HIS A C 1
ATOM 3094 O O . HIS A 1 405 ? -20.594 -21.125 -5.344 1 93.25 405 HIS A O 1
ATOM 3100 N N . LEU A 1 406 ? -20.188 -22.797 -6.691 1 89 406 LEU A N 1
ATOM 3101 C CA . LEU A 1 406 ? -20.953 -22.172 -7.762 1 89 406 LEU A CA 1
ATOM 3102 C C . LEU A 1 406 ? -22.453 -22.281 -7.496 1 89 406 LEU A C 1
ATOM 3104 O O . LEU A 1 406 ? -22.922 -23.297 -6.984 1 89 406 LEU A O 1
ATOM 3108 N N . ALA A 1 407 ? -23.172 -21.234 -7.824 1 81.75 407 ALA A N 1
ATOM 3109 C CA . ALA A 1 407 ? -24.625 -21.25 -7.711 1 81.75 407 ALA A CA 1
ATOM 3110 C C . ALA A 1 407 ? -25.25 -22.203 -8.727 1 81.75 407 ALA A C 1
ATOM 3112 O O . ALA A 1 407 ? -24.703 -22.375 -9.82 1 81.75 407 ALA A O 1
ATOM 3113 N N . MET B 1 1 ? 25.5 35.281 16.875 1 45.31 1 MET B N 1
ATOM 3114 C CA . MET B 1 1 ? 25.172 34 17.469 1 45.31 1 MET B CA 1
ATOM 3115 C C . MET B 1 1 ? 23.812 33.5 16.953 1 45.31 1 MET B C 1
ATOM 3117 O O . MET B 1 1 ? 22.828 34.25 16.969 1 45.31 1 MET B O 1
ATOM 3121 N N . THR B 1 2 ? 23.75 32.406 16.234 1 63 2 THR B N 1
ATOM 3122 C CA . THR B 1 2 ? 22.469 31.938 15.711 1 63 2 THR B CA 1
ATOM 3123 C C . THR B 1 2 ? 21.438 31.797 16.828 1 63 2 THR B C 1
ATOM 3125 O O . THR B 1 2 ? 21.719 31.188 17.859 1 63 2 THR B O 1
ATOM 3128 N N . GLN B 1 3 ? 20.453 32.656 16.828 1 83.62 3 GLN B N 1
ATOM 3129 C CA . GLN B 1 3 ? 19.391 32.625 17.812 1 83.62 3 GLN B CA 1
ATOM 3130 C C . GLN B 1 3 ? 18.609 31.312 17.734 1 83.62 3 GLN B C 1
ATOM 3132 O O . GLN B 1 3 ? 18.281 30.828 16.641 1 83.62 3 GLN B O 1
ATOM 3137 N N . LEU B 1 4 ? 18.656 30.641 18.906 1 92.25 4 LEU B N 1
ATOM 3138 C CA . LEU B 1 4 ? 17.938 29.375 19.047 1 92.25 4 LEU B CA 1
ATOM 3139 C C . LEU B 1 4 ? 16.656 29.562 19.844 1 92.25 4 LEU B C 1
ATOM 3141 O O . LEU B 1 4 ? 16.609 30.391 20.766 1 92.25 4 LEU B O 1
ATOM 3145 N N . ILE B 1 5 ? 15.641 28.906 19.391 1 95.69 5 ILE B N 1
ATOM 3146 C CA . ILE B 1 5 ? 14.453 28.781 20.219 1 95.69 5 ILE B CA 1
ATOM 3147 C C . ILE B 1 5 ? 14.25 27.312 20.625 1 95.69 5 ILE B C 1
ATOM 3149 O O . ILE B 1 5 ? 14.68 26.406 19.906 1 95.69 5 ILE B O 1
ATOM 3153 N N . SER B 1 6 ? 13.688 27.094 21.766 1 96.88 6 SER B N 1
ATOM 3154 C CA . SER B 1 6 ? 13.344 25.75 22.25 1 96.88 6 SER B CA 1
ATOM 3155 C C . SER B 1 6 ? 11.828 25.578 22.344 1 96.88 6 SER B C 1
ATOM 3157 O O . SER B 1 6 ? 11.148 26.375 23 1 96.88 6 SER B O 1
ATOM 3159 N N . VAL B 1 7 ? 11.297 24.688 21.625 1 97.81 7 VAL B N 1
ATOM 3160 C CA . VAL B 1 7 ? 9.867 24.406 21.625 1 97.81 7 VAL B CA 1
ATOM 3161 C C . VAL B 1 7 ? 9.641 22.906 21.812 1 97.81 7 VAL B C 1
ATOM 3163 O O . VAL B 1 7 ? 10.148 22.094 21.047 1 97.81 7 VAL B O 1
ATOM 3166 N N . ASN B 1 8 ? 8.898 22.422 22.844 1 98.31 8 ASN B N 1
ATOM 3167 C CA . ASN B 1 8 ? 8.516 21.047 23.109 1 98.31 8 ASN B CA 1
ATOM 3168 C C . ASN B 1 8 ? 9.727 20.125 23.141 1 98.31 8 ASN B C 1
ATOM 3170 O O . ASN B 1 8 ? 9.727 19.078 22.5 1 98.31 8 ASN B O 1
ATOM 3174 N N . SER B 1 9 ? 10.773 20.484 23.734 1 97.19 9 SER B N 1
ATOM 3175 C CA . SER B 1 9 ? 11.977 19.719 24.031 1 97.19 9 SER B CA 1
ATOM 3176 C C . SER B 1 9 ? 12.859 19.578 22.797 1 97.19 9 SER B C 1
ATOM 3178 O O . SER B 1 9 ? 13.641 18.625 22.703 1 97.19 9 SER B O 1
ATOM 3180 N N . ARG B 1 10 ? 12.664 20.484 21.781 1 96.62 10 ARG B N 1
ATOM 3181 C CA . ARG B 1 10 ? 13.523 20.547 20.594 1 96.62 10 ARG B CA 1
ATOM 3182 C C . ARG B 1 10 ? 14.062 21.953 20.391 1 96.62 10 ARG B C 1
ATOM 3184 O O . ARG B 1 10 ? 13.383 22.938 20.719 1 96.62 10 ARG B O 1
ATOM 3191 N N . SER B 1 11 ? 15.219 22.016 19.953 1 97.19 11 SER B N 1
ATOM 3192 C CA . SER B 1 11 ? 15.836 23.297 19.656 1 97.19 11 SER B CA 1
ATOM 3193 C C . SER B 1 11 ? 15.852 23.578 18.156 1 97.19 11 SER B C 1
ATOM 3195 O O . SER B 1 11 ? 16.141 22.688 17.359 1 97.19 11 SER B O 1
ATOM 3197 N N . TYR B 1 12 ? 15.523 24.797 17.812 1 96.88 12 TYR B N 1
ATOM 3198 C CA . TYR B 1 12 ? 15.484 25.219 16.422 1 96.88 12 TYR B CA 1
ATOM 3199 C C . TYR B 1 12 ? 16.344 26.453 16.203 1 96.88 12 TYR B C 1
ATOM 3201 O O . TYR B 1 12 ? 16.25 27.422 16.953 1 96.88 12 TYR B O 1
ATOM 3209 N N . ARG B 1 13 ? 17.141 26.359 15.148 1 93.5 13 ARG B N 1
ATOM 3210 C CA . ARG B 1 13 ? 17.812 27.562 14.688 1 93.5 13 ARG B CA 1
ATOM 3211 C C . ARG B 1 13 ? 16.844 28.469 13.914 1 93.5 13 ARG B C 1
ATOM 3213 O O . ARG B 1 13 ? 16.016 27.969 13.141 1 93.5 13 ARG B O 1
ATOM 3220 N N . LEU B 1 14 ? 16.969 29.75 14.172 1 89.5 14 LEU B N 1
ATOM 3221 C CA . LEU B 1 14 ? 16.125 30.656 13.414 1 89.5 14 LEU B CA 1
ATOM 3222 C C . LEU B 1 14 ? 16.578 30.75 11.961 1 89.5 14 LEU B C 1
ATOM 3224 O O . LEU B 1 14 ? 17.766 30.609 11.672 1 89.5 14 LEU B O 1
ATOM 3228 N N . SER B 1 15 ? 15.641 30.969 11.117 1 80.19 15 SER B N 1
ATOM 3229 C CA . SER B 1 15 ? 15.844 30.844 9.672 1 80.19 15 SER B CA 1
ATOM 3230 C C . SER B 1 15 ? 16.844 31.891 9.172 1 80.19 15 SER B C 1
ATOM 3232 O O . SER B 1 15 ? 16.75 33.062 9.531 1 80.19 15 SER B O 1
ATOM 3234 N N . SER B 1 16 ? 17.812 31.422 8.391 1 81.12 16 SER B N 1
ATOM 3235 C CA . SER B 1 16 ? 18.781 32.312 7.777 1 81.12 16 SER B CA 1
ATOM 3236 C C . SER B 1 16 ? 18.297 32.812 6.418 1 81.12 16 SER B C 1
ATOM 3238 O O . SER B 1 16 ? 18.844 33.781 5.863 1 81.12 16 SER B O 1
ATOM 3240 N N . ALA B 1 17 ? 17.312 32.219 5.898 1 92.44 17 ALA B N 1
ATOM 3241 C CA . ALA B 1 17 ? 16.641 32.562 4.645 1 92.44 17 ALA B CA 1
ATOM 3242 C C . ALA B 1 17 ? 15.156 32.219 4.711 1 92.44 17 ALA B C 1
ATOM 3244 O O . ALA B 1 17 ? 14.734 31.438 5.559 1 92.44 17 ALA B O 1
ATOM 3245 N N . PRO B 1 18 ? 14.359 32.875 3.863 1 97.56 18 PRO B N 1
ATOM 3246 C CA . PRO B 1 18 ? 12.945 32.469 3.869 1 97.56 18 PRO B CA 1
ATOM 3247 C C . PRO B 1 18 ? 12.75 30.969 3.746 1 97.56 18 PRO B C 1
ATOM 3249 O O . PRO B 1 18 ? 13.273 30.344 2.816 1 97.56 18 PRO B O 1
ATOM 3252 N N . THR B 1 19 ? 12.133 30.391 4.719 1 98.5 19 THR B N 1
ATOM 3253 C CA . THR B 1 19 ? 11.891 28.953 4.77 1 98.5 19 THR B CA 1
ATOM 3254 C C . THR B 1 19 ? 10.398 28.656 4.66 1 98.5 19 THR B C 1
ATOM 3256 O O . THR B 1 19 ? 9.594 29.188 5.43 1 98.5 19 THR B O 1
ATOM 3259 N N . ILE B 1 20 ? 10.047 27.859 3.664 1 98.88 20 ILE B N 1
ATOM 3260 C CA . ILE B 1 20 ? 8.664 27.469 3.441 1 98.88 20 ILE B CA 1
ATOM 3261 C C . ILE B 1 20 ? 8.492 25.969 3.701 1 98.88 20 ILE B C 1
ATOM 3263 O O . ILE B 1 20 ? 9.102 25.141 3.018 1 98.88 20 ILE B O 1
ATOM 3267 N N . VAL B 1 21 ? 7.727 25.594 4.691 1 98.88 21 VAL B N 1
ATOM 3268 C CA . VAL B 1 21 ? 7.312 24.219 4.922 1 98.88 21 VAL B CA 1
ATOM 3269 C C . VAL B 1 21 ? 5.922 23.984 4.332 1 98.88 21 VAL B C 1
ATOM 3271 O O . VAL B 1 21 ? 4.977 24.719 4.656 1 98.88 21 VAL B O 1
ATOM 3274 N N . ILE B 1 22 ? 5.828 23.031 3.467 1 98.94 22 ILE B N 1
ATOM 3275 C CA . ILE B 1 22 ? 4.598 22.75 2.736 1 98.94 22 ILE B CA 1
ATOM 3276 C C . ILE B 1 22 ? 4.062 21.375 3.123 1 98.94 22 ILE B C 1
ATOM 3278 O O . ILE B 1 22 ? 4.773 20.375 3.012 1 98.94 22 ILE B O 1
ATOM 3282 N N . CYS B 1 23 ? 2.889 21.359 3.641 1 98.88 23 CYS B N 1
ATOM 3283 C CA . CYS B 1 23 ? 2.174 20.109 3.889 1 98.88 23 CYS B CA 1
ATOM 3284 C C . CYS B 1 23 ? 1.174 19.828 2.775 1 98.88 23 CYS B C 1
ATOM 3286 O O . CYS B 1 23 ? 0.103 20.438 2.725 1 98.88 23 CYS B O 1
ATOM 3288 N N . VAL B 1 24 ? 1.53 18.953 1.884 1 98.81 24 VAL B N 1
ATOM 3289 C CA . VAL B 1 24 ? 0.625 18.531 0.819 1 98.81 24 VAL B CA 1
ATOM 3290 C C . VAL B 1 24 ? -0.33 17.453 1.345 1 98.81 24 VAL B C 1
ATOM 3292 O O . VAL B 1 24 ? 0.057 16.297 1.51 1 98.81 24 VAL B O 1
ATOM 3295 N N . ASP B 1 25 ? -1.602 17.844 1.524 1 98.19 25 ASP B N 1
ATOM 3296 C CA . ASP B 1 25 ? -2.604 16.984 2.139 1 98.19 25 ASP B CA 1
ATOM 3297 C C . ASP B 1 25 ? -2.859 15.742 1.282 1 98.19 25 ASP B C 1
ATOM 3299 O O . ASP B 1 25 ? -3.203 15.859 0.103 1 98.19 25 ASP B O 1
ATOM 3303 N N . GLY B 1 26 ? -2.627 14.547 1.875 1 98.06 26 GLY B N 1
ATOM 3304 C CA . GLY B 1 26 ? -2.949 13.289 1.223 1 98.06 26 GLY B CA 1
ATOM 3305 C C . GLY B 1 26 ? -1.886 12.836 0.239 1 98.06 26 GLY B C 1
ATOM 3306 O O . GLY B 1 26 ? -2.139 11.977 -0.606 1 98.06 26 GLY B O 1
ATOM 3307 N N . CYS B 1 27 ? -0.688 13.359 0.319 1 98.12 27 CYS B N 1
ATOM 3308 C CA . CYS B 1 27 ? 0.325 13.109 -0.701 1 98.12 27 CYS B CA 1
ATOM 3309 C C . CYS B 1 27 ? 1.173 11.898 -0.342 1 98.12 27 CYS B C 1
ATOM 3311 O O . CYS B 1 27 ? 2.229 12.031 0.279 1 98.12 27 CYS B O 1
ATOM 3313 N N . GLU B 1 28 ? 0.771 10.789 -0.876 1 96.12 28 GLU B N 1
ATOM 3314 C CA . GLU B 1 28 ? 1.664 9.633 -0.871 1 96.12 28 GLU B CA 1
ATOM 3315 C C . GLU B 1 28 ? 2.797 9.812 -1.878 1 96.12 28 GLU B C 1
ATOM 3317 O O . GLU B 1 28 ? 2.643 10.516 -2.879 1 96.12 28 GLU B O 1
ATOM 3322 N N . GLN B 1 29 ? 3.949 9.133 -1.663 1 97 29 GLN B N 1
ATOM 3323 C CA . GLN B 1 29 ? 5.156 9.297 -2.467 1 97 29 GLN B CA 1
ATOM 3324 C C . GLN B 1 29 ? 4.891 8.945 -3.93 1 97 29 GLN B C 1
ATOM 3326 O O . GLN B 1 29 ? 5.465 9.562 -4.832 1 97 29 GLN B O 1
ATOM 3331 N N . GLU B 1 30 ? 4.02 8 -4.156 1 96.69 30 GLU B N 1
ATOM 3332 C CA . GLU B 1 30 ? 3.781 7.504 -5.508 1 96.69 30 GLU B CA 1
ATOM 3333 C C . GLU B 1 30 ? 3.162 8.586 -6.395 1 96.69 30 GLU B C 1
ATOM 3335 O O . GLU B 1 30 ? 3.346 8.57 -7.613 1 96.69 30 GLU B O 1
ATOM 3340 N N . TYR B 1 31 ? 2.387 9.531 -5.836 1 98.06 31 TYR B N 1
ATOM 3341 C CA . TYR B 1 31 ? 1.854 10.641 -6.625 1 98.06 31 TYR B CA 1
ATOM 3342 C C . TYR B 1 31 ? 2.979 11.438 -7.27 1 98.06 31 TYR B C 1
ATOM 3344 O O . TYR B 1 31 ? 2.902 11.789 -8.453 1 98.06 31 TYR B O 1
ATOM 3352 N N . ILE B 1 32 ? 4.008 11.695 -6.5 1 98.38 32 ILE B N 1
ATOM 3353 C CA . ILE B 1 32 ? 5.148 12.469 -6.98 1 98.38 32 ILE B CA 1
ATOM 3354 C C . ILE B 1 32 ? 5.906 11.656 -8.031 1 98.38 32 ILE B C 1
ATOM 3356 O O . ILE B 1 32 ? 6.199 12.164 -9.117 1 98.38 32 ILE B O 1
ATOM 3360 N N . ASN B 1 33 ? 6.188 10.438 -7.719 1 97.19 33 ASN B N 1
ATOM 3361 C CA . ASN B 1 33 ? 6.941 9.57 -8.625 1 97.19 33 ASN B CA 1
ATOM 3362 C C . ASN B 1 33 ? 6.262 9.461 -9.984 1 97.19 33 ASN B C 1
ATOM 3364 O O . ASN B 1 33 ? 6.91 9.617 -11.023 1 97.19 33 ASN B O 1
ATOM 3368 N N . GLN B 1 34 ? 4.977 9.242 -9.945 1 97.19 34 GLN B N 1
ATOM 3369 C CA . GLN B 1 34 ? 4.25 9.055 -11.195 1 97.19 34 GLN B CA 1
ATOM 3370 C C . GLN B 1 34 ? 4.16 10.352 -11.984 1 97.19 34 GLN B C 1
ATOM 3372 O O . GLN B 1 34 ? 4.191 10.336 -13.219 1 97.19 34 GLN B O 1
ATOM 3377 N N . ALA B 1 35 ? 4.012 11.469 -11.297 1 98 35 ALA B N 1
ATOM 3378 C CA . ALA B 1 35 ? 4.035 12.75 -11.984 1 98 35 ALA B CA 1
ATOM 3379 C C . ALA B 1 35 ? 5.379 12.984 -12.664 1 98 35 ALA B C 1
ATOM 3381 O O . ALA B 1 35 ? 5.43 13.484 -13.797 1 98 35 ALA B O 1
ATOM 3382 N N . ILE B 1 36 ? 6.457 12.633 -12.016 1 97.75 36 ILE B N 1
ATOM 3383 C CA . ILE B 1 36 ? 7.797 12.75 -12.578 1 97.75 36 ILE B CA 1
ATOM 3384 C C . ILE B 1 36 ? 7.922 11.844 -13.805 1 97.75 36 ILE B C 1
ATOM 3386 O O . ILE B 1 36 ? 8.391 12.273 -14.859 1 97.75 36 ILE B O 1
ATOM 3390 N N . GLN B 1 37 ? 7.488 10.602 -13.656 1 95.62 37 GLN B N 1
ATOM 3391 C CA . GLN B 1 37 ? 7.574 9.633 -14.742 1 95.62 37 GLN B CA 1
ATOM 3392 C C . GLN B 1 37 ? 6.773 10.094 -15.961 1 95.62 37 GLN B C 1
ATOM 3394 O O . GLN B 1 37 ? 7.152 9.82 -17.094 1 95.62 37 GLN B O 1
ATOM 3399 N N . ALA B 1 38 ? 5.73 10.82 -15.695 1 95.94 38 ALA B N 1
ATOM 3400 C CA . ALA B 1 38 ? 4.883 11.336 -16.766 1 95.94 38 ALA B CA 1
ATOM 3401 C C . ALA B 1 38 ? 5.465 12.617 -17.359 1 95.94 38 ALA B C 1
ATOM 3403 O O . ALA B 1 38 ? 4.867 13.227 -18.25 1 95.94 38 ALA B O 1
ATOM 3404 N N . GLY B 1 39 ? 6.59 13.125 -16.859 1 97.06 39 GLY B N 1
ATOM 3405 C CA . GLY B 1 39 ? 7.234 14.336 -17.344 1 97.06 39 GLY B CA 1
ATOM 3406 C C . GLY B 1 39 ? 6.551 15.602 -16.859 1 97.06 39 GLY B C 1
ATOM 3407 O O . GLY B 1 39 ? 6.734 16.672 -17.453 1 97.06 39 GLY B O 1
ATOM 3408 N N . GLN B 1 40 ? 5.777 15.5 -15.781 1 98 40 GLN B N 1
ATOM 3409 C CA . GLN B 1 40 ? 4.934 16.609 -15.375 1 98 40 GLN B CA 1
ATOM 3410 C C . GLN B 1 40 ? 5.5 17.312 -14.141 1 98 40 GLN B C 1
ATOM 3412 O O . GLN B 1 40 ? 4.969 18.344 -13.703 1 98 40 GLN B O 1
ATOM 3417 N N . ALA B 1 41 ? 6.445 16.828 -13.547 1 98.38 41 ALA B N 1
ATOM 3418 C CA . ALA B 1 41 ? 7.047 17.438 -12.359 1 98.38 41 ALA B CA 1
ATOM 3419 C C . ALA B 1 41 ? 8.555 17.578 -12.523 1 98.38 41 ALA B C 1
ATOM 3421 O O . ALA B 1 41 ? 9.32 17 -11.742 1 98.38 41 ALA B O 1
ATOM 3422 N N . PRO B 1 42 ? 9.008 18.391 -13.477 1 98.44 42 PRO B N 1
ATOM 3423 C CA . PRO B 1 42 ? 10.438 18.469 -13.789 1 98.44 42 PRO B CA 1
ATOM 3424 C C . PRO B 1 42 ? 11.258 19.062 -12.641 1 98.44 42 PRO B C 1
ATOM 3426 O O . PRO B 1 42 ? 12.422 18.688 -12.461 1 98.44 42 PRO B O 1
ATOM 3429 N N . PHE B 1 43 ? 10.766 20.062 -11.906 1 98.69 43 PHE B N 1
ATOM 3430 C CA . PHE B 1 43 ? 11.531 20.625 -10.805 1 98.69 43 PHE B CA 1
ATOM 3431 C C . PHE B 1 43 ? 11.836 19.578 -9.75 1 98.69 43 PHE B C 1
ATOM 3433 O O . PHE B 1 43 ? 12.977 19.453 -9.289 1 98.69 43 PHE B O 1
ATOM 3440 N N . LEU B 1 44 ? 10.789 18.781 -9.352 1 98.44 44 LEU B N 1
ATOM 3441 C CA . LEU B 1 44 ? 10.992 17.703 -8.391 1 98.44 44 LEU B CA 1
ATOM 3442 C C . LEU B 1 44 ? 11.992 16.688 -8.914 1 98.44 44 LEU B C 1
ATOM 3444 O O . LEU B 1 44 ? 12.805 16.156 -8.148 1 98.44 44 LEU B O 1
ATOM 3448 N N . ALA B 1 45 ? 11.891 16.391 -10.18 1 97.25 45 ALA B N 1
ATOM 3449 C CA . ALA B 1 45 ? 12.836 15.461 -10.789 1 97.25 45 ALA B CA 1
ATOM 3450 C C . ALA B 1 45 ? 14.273 15.961 -10.648 1 97.25 45 ALA B C 1
ATOM 3452 O O . ALA B 1 45 ? 15.195 15.156 -10.477 1 97.25 45 ALA B O 1
ATOM 3453 N N . GLU B 1 46 ? 14.469 17.203 -10.672 1 96.81 46 GLU B N 1
ATOM 3454 C CA . GLU B 1 46 ? 15.797 17.812 -10.664 1 96.81 46 GLU B CA 1
ATOM 3455 C C . GLU B 1 46 ? 16.406 17.781 -9.258 1 96.81 46 GLU B C 1
ATOM 3457 O O . GLU B 1 46 ? 17.609 17.969 -9.102 1 96.81 46 GLU B O 1
ATOM 3462 N N . LEU B 1 47 ? 15.617 17.5 -8.273 1 95.31 47 LEU B N 1
ATOM 3463 C CA . LEU B 1 47 ? 16.078 17.562 -6.891 1 95.31 47 LEU B CA 1
ATOM 3464 C C . LEU B 1 47 ? 17.156 16.516 -6.629 1 95.31 47 LEU B C 1
ATOM 3466 O O . LEU B 1 47 ? 17.906 16.609 -5.656 1 95.31 47 LEU B O 1
ATOM 3470 N N . THR B 1 48 ? 17.188 15.477 -7.422 1 90.75 48 THR B N 1
ATOM 3471 C CA . THR B 1 48 ? 18.219 14.453 -7.312 1 90.75 48 THR B CA 1
ATOM 3472 C C . THR B 1 48 ? 19.609 15.086 -7.352 1 90.75 48 THR B C 1
ATOM 3474 O O . THR B 1 48 ? 20.531 14.602 -6.707 1 90.75 48 THR B O 1
ATOM 3477 N N . GLY B 1 49 ? 19.734 16.188 -8.008 1 93.44 49 GLY B N 1
ATOM 3478 C CA . GLY B 1 49 ? 21.031 16.844 -8.18 1 93.44 49 GLY B CA 1
ATOM 3479 C C . GLY B 1 49 ? 21.391 17.781 -7.043 1 93.44 49 GLY B C 1
ATOM 3480 O O . GLY B 1 49 ? 22.562 17.906 -6.688 1 93.44 49 GLY B O 1
ATOM 3481 N N . PHE B 1 50 ? 20.406 18.438 -6.461 1 94.88 50 PHE B N 1
ATOM 3482 C CA . PHE B 1 50 ? 20.797 19.5 -5.539 1 94.88 50 PHE B CA 1
ATOM 3483 C C . PHE B 1 50 ? 19.938 19.469 -4.281 1 94.88 50 PHE B C 1
ATOM 3485 O O . PHE B 1 50 ? 20.172 20.219 -3.338 1 94.88 50 PHE B O 1
ATOM 3492 N N . GLY B 1 51 ? 18.922 18.672 -4.227 1 97 51 GLY B N 1
ATOM 3493 C CA . GLY B 1 51 ? 18.031 18.594 -3.078 1 97 51 GLY B CA 1
ATOM 3494 C C . GLY B 1 51 ? 18.266 17.359 -2.227 1 97 51 GLY B C 1
ATOM 3495 O O . GLY B 1 51 ? 19.297 16.688 -2.359 1 97 51 GLY B O 1
ATOM 3496 N N . THR B 1 52 ? 17.469 17.156 -1.2 1 97.06 52 THR B N 1
ATOM 3497 C CA . THR B 1 52 ? 17.422 15.984 -0.336 1 97.06 52 THR B CA 1
ATOM 3498 C C . THR B 1 52 ? 16.031 15.352 -0.352 1 97.06 52 THR B C 1
ATOM 3500 O O . THR B 1 52 ? 15.031 16.047 -0.208 1 97.06 52 THR B O 1
ATOM 3503 N N . VAL B 1 53 ? 15.977 14.094 -0.625 1 96.44 53 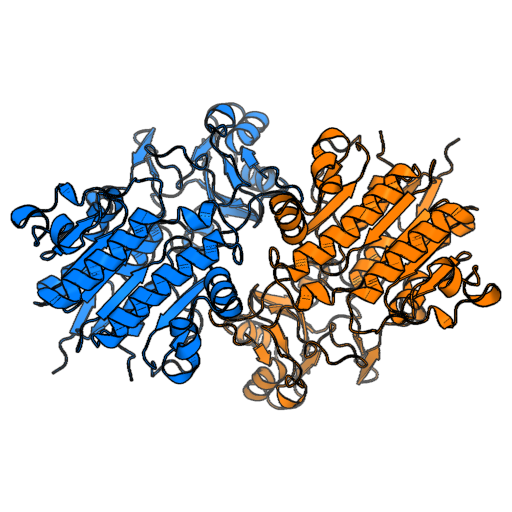VAL B N 1
ATOM 3504 C CA . VAL B 1 53 ? 14.727 13.352 -0.662 1 96.44 53 VAL B CA 1
ATOM 3505 C C . VAL B 1 53 ? 14.766 12.211 0.359 1 96.44 53 VAL B C 1
ATOM 3507 O O . VAL B 1 53 ? 15.617 11.32 0.269 1 96.44 53 VAL B O 1
ATOM 3510 N N . LEU B 1 54 ? 13.93 12.273 1.345 1 95.62 54 LEU B N 1
ATOM 3511 C CA . LEU B 1 54 ? 13.781 11.297 2.418 1 95.62 54 LEU B CA 1
ATOM 3512 C C . LEU B 1 54 ? 12.328 10.844 2.545 1 95.62 54 LEU B C 1
ATOM 3514 O O . LEU B 1 54 ? 11.477 11.242 1.745 1 95.62 54 LEU B O 1
ATOM 3518 N N . THR B 1 55 ? 12.078 9.93 3.402 1 95.81 55 THR B N 1
ATOM 3519 C CA . THR B 1 55 ? 10.75 9.43 3.756 1 95.81 55 THR B CA 1
ATOM 3520 C C . THR B 1 55 ? 10.539 9.492 5.266 1 95.81 55 THR B C 1
ATOM 3522 O O . THR B 1 55 ? 11.461 9.227 6.039 1 95.81 55 THR B O 1
ATOM 3525 N N . GLY B 1 56 ? 9.352 9.883 5.645 1 96.75 56 GLY B N 1
ATOM 3526 C CA . GLY B 1 56 ? 8.984 9.891 7.055 1 96.75 56 GLY B CA 1
ATOM 3527 C C . GLY B 1 56 ? 7.648 9.234 7.324 1 96.75 56 GLY B C 1
ATOM 3528 O O . GLY B 1 56 ? 6.852 9.023 6.406 1 96.75 56 GLY B O 1
ATOM 3529 N N . ASP B 1 57 ? 7.434 8.844 8.57 1 97.44 57 ASP B N 1
ATOM 3530 C CA . ASP B 1 57 ? 6.133 8.359 9.023 1 97.44 57 ASP B CA 1
ATOM 3531 C C . ASP B 1 57 ? 5.293 9.5 9.594 1 97.44 57 ASP B C 1
ATOM 3533 O O . ASP B 1 57 ? 5.723 10.195 10.516 1 97.44 57 ASP B O 1
ATOM 3537 N N . CYS B 1 58 ? 4.129 9.664 9.016 1 98.56 58 CYS B N 1
ATOM 3538 C CA . CYS B 1 58 ? 3.217 10.578 9.688 1 98.56 58 CYS B CA 1
ATOM 3539 C C . CYS B 1 58 ? 2.641 9.938 10.953 1 98.56 58 CYS B C 1
ATOM 3541 O O . CYS B 1 58 ? 2.902 8.773 11.234 1 98.56 58 CYS B O 1
ATOM 3543 N N . VAL B 1 59 ? 1.916 10.734 11.711 1 98.25 59 VAL B N 1
ATOM 3544 C CA . VAL B 1 59 ? 1.312 10.227 12.938 1 98.25 59 VAL B CA 1
ATOM 3545 C C . VAL B 1 59 ? 0.082 9.383 12.594 1 98.25 59 VAL B C 1
ATOM 3547 O O . VAL B 1 59 ? -0.588 9.633 11.586 1 98.25 59 VAL B O 1
ATOM 3550 N N . VAL B 1 60 ? -0.172 8.391 13.453 1 98.44 60 VAL B N 1
ATOM 3551 C CA . VAL B 1 60 ? -1.436 7.66 13.43 1 98.44 60 VAL B CA 1
ATOM 3552 C C . VAL B 1 60 ? -2.297 8.086 14.617 1 98.44 60 VAL B C 1
ATOM 3554 O O . VAL B 1 60 ? -1.828 8.102 15.758 1 98.44 60 VAL B O 1
ATOM 3557 N N . PRO B 1 61 ? -3.572 8.438 14.422 1 98.12 61 PRO B N 1
ATOM 3558 C CA . PRO B 1 61 ? -4.293 8.305 13.156 1 98.12 61 PRO B CA 1
ATOM 3559 C C . PRO B 1 61 ? -3.797 9.273 12.086 1 98.12 61 PRO B C 1
ATOM 3561 O O . PRO B 1 61 ? -3.514 10.438 12.391 1 98.12 61 PRO B O 1
ATOM 3564 N N . SER B 1 62 ? -3.65 8.734 10.883 1 98.25 62 SER B N 1
ATOM 3565 C CA . SER B 1 62 ? -3.133 9.516 9.758 1 98.25 62 SER B CA 1
ATOM 3566 C C . SER B 1 62 ? -4.195 10.461 9.203 1 98.25 62 SER B C 1
ATOM 3568 O O . SER B 1 62 ? -4.703 10.25 8.102 1 98.25 62 SER B O 1
ATOM 3570 N N . PHE B 1 63 ? -4.5 11.5 10.016 1 96.81 63 PHE B N 1
ATOM 3571 C CA . PHE B 1 63 ? -5.52 12.492 9.711 1 96.81 63 PHE B CA 1
ATOM 3572 C C . PHE B 1 63 ? -4.898 13.883 9.578 1 96.81 63 PHE B C 1
ATOM 3574 O O . PHE B 1 63 ? -3.771 14.109 10.023 1 96.81 63 PHE B O 1
ATOM 3581 N N . THR B 1 64 ? -5.691 14.734 9.031 1 96.56 64 THR B N 1
ATOM 3582 C CA . THR B 1 64 ? -5.234 16.078 8.719 1 96.56 64 THR B CA 1
ATOM 3583 C C . THR B 1 64 ? -4.867 16.844 9.984 1 96.56 64 THR B C 1
ATOM 3585 O O . THR B 1 64 ? -3.732 17.297 10.141 1 96.56 64 THR B O 1
ATOM 3588 N N . ASN B 1 65 ? -5.703 16.906 10.953 1 96.5 65 ASN B N 1
ATOM 3589 C CA . ASN B 1 65 ? -5.484 17.766 12.109 1 96.5 65 ASN B CA 1
ATOM 3590 C C . ASN B 1 65 ? -4.344 17.266 12.984 1 96.5 65 ASN B C 1
ATOM 3592 O O . ASN B 1 65 ? -3.422 18.016 13.305 1 96.5 65 ASN B O 1
ATOM 3596 N N . PRO B 1 66 ? -4.371 15.969 13.352 1 97.69 66 PRO B N 1
ATOM 3597 C CA . PRO B 1 66 ? -3.26 15.469 14.164 1 97.69 66 PRO B CA 1
ATOM 3598 C C . PRO B 1 66 ? -1.899 15.727 13.516 1 97.69 66 PRO B C 1
ATOM 3600 O O . PRO B 1 66 ? -0.953 16.125 14.195 1 97.69 66 PRO B O 1
ATOM 3603 N N . ASN B 1 67 ? -1.802 15.562 12.25 1 98.75 67 ASN B N 1
ATOM 3604 C CA . ASN B 1 67 ? -0.49 15.617 11.617 1 98.75 67 ASN B CA 1
ATOM 3605 C C . ASN B 1 67 ? -0.058 17.062 11.344 1 98.75 67 ASN B C 1
ATOM 3607 O O . ASN B 1 67 ? 1.124 17.391 11.453 1 98.75 67 ASN B O 1
ATOM 3611 N N . ASN B 1 68 ? -0.968 17.938 10.938 1 98.69 68 ASN B N 1
ATOM 3612 C CA . ASN B 1 68 ? -0.597 19.344 10.844 1 98.69 68 ASN B CA 1
ATOM 3613 C C . ASN B 1 68 ? -0.111 19.891 12.188 1 98.69 68 ASN B C 1
ATOM 3615 O O . ASN B 1 68 ? 0.9 20.594 12.242 1 98.69 68 ASN B O 1
ATOM 3619 N N . LEU B 1 69 ? -0.779 19.531 13.211 1 98.69 69 LEU B N 1
ATOM 3620 C CA . LEU B 1 69 ? -0.386 20.016 14.531 1 98.69 69 LEU B CA 1
ATOM 3621 C C . LEU B 1 69 ? 0.933 19.391 14.969 1 98.69 69 LEU B C 1
ATOM 3623 O O . LEU B 1 69 ? 1.745 20.047 15.633 1 98.69 69 LEU B O 1
ATOM 3627 N N . SER B 1 70 ? 1.13 18.141 14.609 1 98.88 70 SER B N 1
ATOM 3628 C CA . SER B 1 70 ? 2.424 17.531 14.906 1 98.88 70 SER B CA 1
ATOM 3629 C C . SER B 1 70 ? 3.553 18.25 14.18 1 98.88 70 SER B C 1
ATOM 3631 O O . SER B 1 70 ? 4.609 18.516 14.766 1 98.88 70 SER B O 1
ATOM 3633 N N . ILE B 1 71 ? 3.332 18.578 12.953 1 98.88 71 ILE B N 1
ATOM 3634 C CA . ILE B 1 71 ? 4.359 19.266 12.172 1 98.88 71 ILE B CA 1
ATOM 3635 C C . ILE B 1 71 ? 4.688 20.609 12.812 1 98.88 71 ILE B C 1
ATOM 3637 O O . ILE B 1 71 ? 5.855 20.922 13.039 1 98.88 71 ILE B O 1
ATOM 3641 N N . VAL B 1 72 ? 3.693 21.375 13.266 1 98.75 72 VAL B N 1
ATOM 3642 C CA . VAL B 1 72 ? 3.943 22.75 13.68 1 98.75 72 VAL B CA 1
ATOM 3643 C C . VAL B 1 72 ? 4.309 22.797 15.164 1 98.75 72 VAL B C 1
ATOM 3645 O O . VAL B 1 72 ? 4.707 23.828 15.688 1 98.75 72 VAL B O 1
ATOM 3648 N N . THR B 1 73 ? 4.168 21.672 15.852 1 98.75 73 THR B N 1
ATOM 3649 C CA . THR B 1 73 ? 4.617 21.625 17.234 1 98.75 73 THR B CA 1
ATOM 3650 C C . THR B 1 73 ? 5.922 20.844 17.359 1 98.75 73 THR B C 1
ATOM 3652 O O . THR B 1 73 ? 6.574 20.859 18.406 1 98.75 73 THR B O 1
ATOM 3655 N N . GLY B 1 74 ? 6.266 20.094 16.312 1 98.62 74 GLY B N 1
ATOM 3656 C CA . GLY B 1 74 ? 7.43 19.234 16.375 1 98.62 74 GLY B CA 1
ATOM 3657 C C . GLY B 1 74 ? 7.266 18.078 17.344 1 98.62 74 GLY B C 1
ATOM 3658 O O . GLY B 1 74 ? 8.25 17.578 17.891 1 98.62 74 GLY B O 1
ATOM 3659 N N . ALA B 1 75 ? 6.031 17.672 17.594 1 98.69 75 ALA B N 1
ATOM 3660 C CA . ALA B 1 75 ? 5.758 16.688 18.641 1 98.69 75 ALA B CA 1
ATOM 3661 C C . ALA B 1 75 ? 4.547 15.828 18.281 1 98.69 75 ALA B C 1
ATOM 3663 O O . ALA B 1 75 ? 3.709 16.234 17.469 1 98.69 75 ALA B O 1
ATOM 3664 N N . PRO B 1 76 ? 4.418 14.656 18.844 1 98.69 76 PRO B N 1
ATOM 3665 C CA . PRO B 1 76 ? 3.279 13.766 18.578 1 98.69 76 PRO B CA 1
ATOM 3666 C C . PRO B 1 76 ? 2.025 14.172 19.344 1 98.69 76 PRO B C 1
ATOM 3668 O O . PRO B 1 76 ? 2.092 15.016 20.25 1 98.69 76 PRO B O 1
ATOM 3671 N N . PRO B 1 77 ? 0.921 13.539 19.047 1 98.75 77 PRO B N 1
ATOM 3672 C CA . PRO B 1 77 ? -0.346 13.867 19.703 1 98.75 77 PRO B CA 1
ATOM 3673 C C . PRO B 1 77 ? -0.289 13.672 21.219 1 98.75 77 PRO B C 1
ATOM 3675 O O . PRO B 1 77 ? -0.984 14.375 21.953 1 98.75 77 PRO B O 1
ATOM 3678 N N . SER B 1 78 ? 0.545 12.781 21.688 1 98.75 78 SER B N 1
ATOM 3679 C CA . SER B 1 78 ? 0.673 12.602 23.125 1 98.75 78 SER B CA 1
ATOM 3680 C C . SER B 1 78 ? 1.128 13.883 23.812 1 98.75 78 SER B C 1
ATOM 3682 O O . SER B 1 78 ? 0.854 14.102 25 1 98.75 78 SER B O 1
ATOM 3684 N N . VAL B 1 79 ? 1.799 14.742 23.078 1 98.62 79 VAL B N 1
ATOM 3685 C CA . VAL B 1 79 ? 2.316 16 23.594 1 98.62 79 VAL B CA 1
ATOM 3686 C C . VAL B 1 79 ? 1.333 17.125 23.297 1 98.62 79 VAL B C 1
ATOM 3688 O O . VAL B 1 79 ? 0.922 17.859 24.203 1 98.62 79 VAL B O 1
ATOM 3691 N N . HIS B 1 80 ? 0.793 17.219 22.078 1 98.44 80 HIS B N 1
ATOM 3692 C CA . HIS B 1 80 ? 0.031 18.406 21.719 1 98.44 80 HIS B CA 1
ATOM 3693 C C . HIS B 1 80 ? -1.466 18.172 21.906 1 98.44 80 HIS B C 1
ATOM 3695 O O . HIS B 1 80 ? -2.252 19.125 21.859 1 98.44 80 HIS B O 1
ATOM 3701 N N . GLY B 1 81 ? -1.89 16.969 21.984 1 97.81 81 GLY B N 1
ATOM 3702 C CA . GLY B 1 81 ? -3.225 16.672 22.484 1 97.81 81 GLY B CA 1
ATOM 3703 C C . GLY B 1 81 ? -4.238 16.469 21.359 1 97.81 81 GLY B C 1
ATOM 3704 O O . GLY B 1 81 ? -5.363 16.031 21.625 1 97.81 81 GLY B O 1
ATOM 3705 N N . ILE B 1 82 ? -3.932 16.797 20.125 1 97.56 82 ILE B N 1
ATOM 3706 C CA . ILE B 1 82 ? -4.875 16.688 19.031 1 97.56 82 ILE B CA 1
ATOM 3707 C C . ILE B 1 82 ? -4.699 15.336 18.328 1 97.56 82 ILE B C 1
ATOM 3709 O O . ILE B 1 82 ? -3.686 15.102 17.672 1 97.56 82 ILE B O 1
ATOM 3713 N N . CYS B 1 83 ? -5.664 14.453 18.469 1 96.94 83 CYS B N 1
ATOM 3714 C CA . CYS B 1 83 ? -5.516 13.109 17.922 1 96.94 83 CYS B CA 1
ATOM 3715 C C . CYS B 1 83 ? -6.668 12.766 16.984 1 96.94 83 CYS B C 1
ATOM 3717 O O . CYS B 1 83 ? -6.906 11.594 16.703 1 96.94 83 CYS B O 1
ATOM 3719 N N . GLY B 1 84 ? -7.445 13.695 16.547 1 94.94 84 GLY B N 1
ATOM 3720 C CA . GLY B 1 84 ? -8.562 13.562 15.633 1 94.94 84 GLY B CA 1
ATOM 3721 C C . GLY B 1 84 ? -9.461 14.781 15.609 1 94.94 84 GLY B C 1
ATOM 3722 O O . GLY B 1 84 ? -9.133 15.82 16.188 1 94.94 84 GLY B O 1
ATOM 3723 N N . ASN B 1 85 ? -10.594 14.672 14.922 1 92.25 85 ASN B N 1
ATOM 3724 C CA . ASN B 1 85 ? -11.555 15.766 14.867 1 92.25 85 ASN B CA 1
ATOM 3725 C C . ASN B 1 85 ? -12.453 15.781 16.109 1 92.25 85 ASN B C 1
ATOM 3727 O O . ASN B 1 85 ? -12.953 16.844 16.5 1 92.25 85 ASN B O 1
ATOM 3731 N N . PHE B 1 86 ? -12.578 14.5 16.656 1 90.62 86 PHE B N 1
ATOM 3732 C CA . PHE B 1 86 ? -13.453 14.336 17.812 1 90.62 86 PHE B CA 1
ATOM 3733 C C . PHE B 1 86 ? -12.82 13.43 18.859 1 90.62 86 PHE B C 1
ATOM 3735 O O . PHE B 1 86 ? -11.961 12.602 18.531 1 90.62 86 PHE B O 1
ATOM 3742 N N . PHE B 1 87 ? -13.203 13.68 20.016 1 91.44 87 PHE B N 1
ATOM 3743 C CA . PHE B 1 87 ? -13.125 12.633 21.031 1 91.44 87 PHE B CA 1
ATOM 3744 C C . PHE B 1 87 ? -14.414 12.562 21.828 1 91.44 87 PHE B C 1
ATOM 3746 O O . PHE B 1 87 ? -15.289 13.414 21.688 1 91.44 87 PHE B O 1
ATOM 3753 N N . PHE B 1 88 ? -14.602 11.469 22.5 1 93.5 88 PHE B N 1
ATOM 3754 C CA . PHE B 1 88 ? -15.797 11.289 23.312 1 93.5 88 PHE B CA 1
ATOM 3755 C C . PHE B 1 88 ? -15.492 11.547 24.781 1 93.5 88 PHE B C 1
ATOM 3757 O O . PHE B 1 88 ? -14.617 10.898 25.375 1 93.5 88 PHE B O 1
ATOM 3764 N N . ASP B 1 89 ? -16.203 12.531 25.297 1 91.88 89 ASP B N 1
ATOM 3765 C CA . ASP B 1 89 ? -16.125 12.789 26.734 1 91.88 89 ASP B CA 1
ATOM 3766 C C . ASP B 1 89 ? -17.062 11.859 27.5 1 91.88 89 ASP B C 1
ATOM 3768 O O . ASP B 1 89 ? -18.281 12.047 27.5 1 91.88 89 ASP B O 1
ATOM 3772 N N . GLN B 1 90 ? -16.5 10.992 28.156 1 87.62 90 GLN B N 1
ATOM 3773 C CA . GLN B 1 90 ? -17.297 9.953 28.828 1 87.62 90 GLN B CA 1
ATOM 3774 C C . GLN B 1 90 ? -18.047 10.523 30.016 1 87.62 90 GLN B C 1
ATOM 3776 O O . GLN B 1 90 ? -19.094 9.984 30.406 1 87.62 90 GLN B O 1
ATOM 3781 N N . GLU B 1 91 ? -17.531 11.531 30.609 1 89.75 91 GLU B N 1
ATOM 3782 C CA . GLU B 1 91 ? -18.219 12.156 31.75 1 89.75 91 GLU B CA 1
ATOM 3783 C C . GLU B 1 91 ? -19.484 12.875 31.281 1 89.75 91 GLU B C 1
ATOM 3785 O O . GLU B 1 91 ? -20.547 12.688 31.875 1 89.75 91 GLU B O 1
ATOM 3790 N N . THR B 1 92 ? -19.375 13.617 30.203 1 92.06 92 THR B N 1
ATOM 3791 C CA . THR B 1 92 ? -20.516 14.375 29.719 1 92.06 92 THR B CA 1
ATOM 3792 C C . THR B 1 92 ? -21.297 13.57 28.672 1 92.06 92 THR B C 1
ATOM 3794 O O . THR B 1 92 ? -22.406 13.945 28.297 1 92.06 92 THR B O 1
ATOM 3797 N N . GLN B 1 93 ? -20.703 12.516 28.234 1 90.5 93 GLN B N 1
ATOM 3798 C CA . GLN B 1 93 ? -21.297 11.641 27.234 1 90.5 93 GLN B CA 1
ATOM 3799 C C . GLN B 1 93 ? -21.562 12.391 25.922 1 90.5 93 GLN B C 1
ATOM 3801 O O . GLN B 1 93 ? -22.625 12.266 25.328 1 90.5 93 GLN B O 1
ATOM 3806 N N . GLU B 1 94 ? -20.641 13.203 25.594 1 92.69 94 GLU B N 1
ATOM 3807 C CA . GLU B 1 94 ? -20.734 14 24.375 1 92.69 94 GLU B CA 1
ATOM 3808 C C . GLU B 1 94 ? -19.5 13.828 23.5 1 92.69 94 GLU B C 1
ATOM 3810 O O . GLU B 1 94 ? -18.391 13.68 24.016 1 92.69 94 GLU B O 1
ATOM 3815 N N . GLU B 1 95 ? -19.75 13.789 22.234 1 91.12 95 GLU B N 1
ATOM 3816 C CA . GLU B 1 95 ? -18.641 13.93 21.297 1 91.12 95 GLU B CA 1
ATOM 3817 C C . GLU B 1 95 ? -18.141 15.367 21.25 1 91.12 95 GLU B C 1
ATOM 3819 O O . GLU B 1 95 ? -18.922 16.297 21 1 91.12 95 GLU B O 1
ATOM 3824 N N . VAL B 1 96 ? -16.938 15.547 21.547 1 91.56 96 VAL B N 1
ATOM 3825 C CA . VAL B 1 96 ? -16.344 16.875 21.625 1 91.56 96 VAL B CA 1
ATOM 3826 C C . VAL B 1 96 ? -15.531 17.141 20.359 1 91.56 96 VAL B C 1
ATOM 3828 O O . VAL B 1 96 ? -14.609 16.391 20.031 1 91.56 96 VAL B O 1
ATOM 3831 N N . LEU B 1 97 ?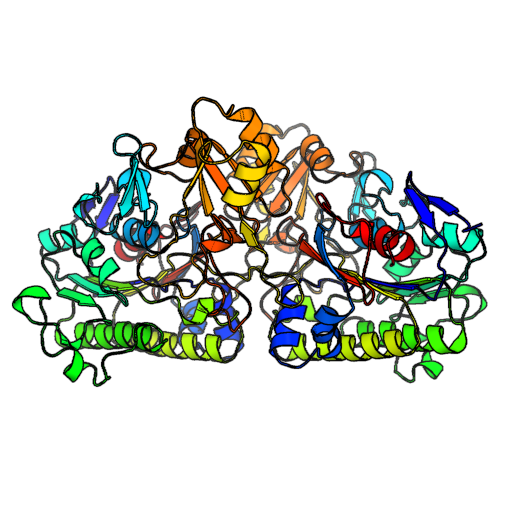 -15.859 18.172 19.672 1 90.38 97 LEU B N 1
ATOM 3832 C CA . LEU B 1 97 ? -15.125 18.594 18.484 1 90.38 97 LEU B CA 1
ATOM 3833 C C . LEU B 1 97 ? -13.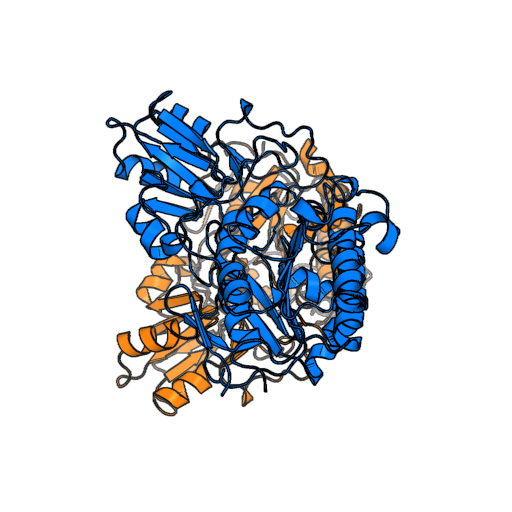797 19.234 18.875 1 90.38 97 LEU B C 1
ATOM 3835 O O . LEU B 1 97 ? -13.758 20.188 19.656 1 90.38 97 LEU B O 1
ATOM 3839 N N . MET B 1 98 ? -12.742 18.641 18.375 1 89.88 98 MET B N 1
ATOM 3840 C CA . MET B 1 98 ? -11.398 19.062 18.75 1 89.88 98 MET B CA 1
ATOM 3841 C C . MET B 1 98 ? -10.812 20 17.703 1 89.88 98 MET B C 1
ATOM 3843 O O . MET B 1 98 ? -9.711 19.766 17.203 1 89.88 98 MET B O 1
ATOM 3847 N N . ASN B 1 99 ? -11.562 20.969 17.312 1 85.31 99 ASN B N 1
ATOM 3848 C CA . ASN B 1 99 ? -11.055 21.875 16.297 1 85.31 99 ASN B CA 1
ATOM 3849 C C . ASN B 1 99 ? -10.797 23.266 16.859 1 85.31 99 ASN B C 1
ATOM 3851 O O . ASN B 1 99 ? -10.469 24.203 16.125 1 85.31 99 ASN B O 1
ATOM 3855 N N . ASP B 1 100 ? -10.961 23.328 18.156 1 89.62 100 ASP B N 1
ATOM 3856 C CA . ASP B 1 100 ? -10.672 24.578 18.859 1 89.62 100 ASP B CA 1
ATOM 3857 C C . ASP B 1 100 ? -9.273 24.547 19.469 1 89.62 100 ASP B C 1
ATOM 3859 O O . ASP B 1 100 ? -8.844 23.516 19.984 1 89.62 100 ASP B O 1
ATOM 3863 N N . ALA B 1 101 ? -8.633 25.703 19.438 1 91.69 101 ALA B N 1
ATOM 3864 C CA . ALA B 1 101 ? -7.262 25.812 19.938 1 91.69 101 ALA B CA 1
ATOM 3865 C C . ALA B 1 101 ? -7.18 25.5 21.422 1 91.69 101 ALA B C 1
ATOM 3867 O O . ALA B 1 101 ? -6.105 25.203 21.938 1 91.69 101 ALA B O 1
ATOM 3868 N N . LYS B 1 102 ? -8.297 25.594 22.125 1 92.62 102 LYS B N 1
ATOM 3869 C CA . LYS B 1 102 ? -8.305 25.312 23.562 1 92.62 102 LYS B CA 1
ATOM 3870 C C . LYS B 1 102 ? -7.918 23.859 23.828 1 92.62 102 LYS B C 1
ATOM 3872 O O . LYS B 1 102 ? -7.527 23.516 24.953 1 92.62 102 LYS B O 1
ATOM 3877 N N . TYR B 1 103 ? -7.961 23 22.828 1 94.75 103 TYR B N 1
ATOM 3878 C CA . TYR B 1 103 ? -7.629 21.594 23.016 1 94.75 103 TYR B CA 1
ATOM 3879 C C . TYR B 1 103 ? -6.16 21.344 22.703 1 94.75 103 TYR B C 1
ATOM 3881 O O . TYR B 1 103 ? -5.66 20.219 22.891 1 94.75 103 TYR B O 1
ATOM 3889 N N . LEU B 1 104 ? -5.5 22.312 22.125 1 96.88 104 LEU B N 1
ATOM 3890 C CA . LEU B 1 104 ? -4.062 22.234 21.875 1 96.88 104 LEU B CA 1
ATOM 3891 C C . LEU B 1 104 ? -3.279 22.406 23.172 1 96.88 104 LEU B C 1
ATOM 3893 O O . LEU B 1 104 ? -3.451 23.391 23.891 1 96.88 104 LEU B O 1
ATOM 3897 N N . ARG B 1 105 ? -2.406 21.438 23.531 1 97.5 105 ARG B N 1
ATOM 3898 C CA . ARG B 1 105 ? -1.752 21.375 24.828 1 97.5 105 ARG B CA 1
ATOM 3899 C C . ARG B 1 105 ? -0.304 21.859 24.734 1 97.5 105 ARG B C 1
ATOM 3901 O O . ARG B 1 105 ? 0.415 21.859 25.734 1 97.5 105 ARG B O 1
ATOM 3908 N N . ALA B 1 106 ? 0.157 22.172 23.562 1 98 106 ALA B N 1
ATOM 3909 C CA . ALA B 1 106 ? 1.562 22.516 23.359 1 98 106 ALA B CA 1
ATOM 3910 C C . ALA B 1 106 ? 1.701 23.75 22.484 1 98 106 ALA B C 1
ATOM 3912 O O . ALA B 1 106 ? 0.874 23.984 21.594 1 98 106 ALA B O 1
ATOM 3913 N N . PRO B 1 107 ? 2.713 24.562 22.766 1 97.75 107 PRO B N 1
ATOM 3914 C CA . PRO B 1 107 ? 2.939 25.703 21.875 1 97.75 107 PRO B CA 1
ATOM 3915 C C . PRO B 1 107 ? 3.377 25.281 20.484 1 97.75 107 PRO B C 1
ATOM 3917 O O . PRO B 1 107 ? 3.92 24.188 20.312 1 97.75 107 PRO B O 1
ATOM 3920 N N . THR B 1 108 ? 3.1 26.109 19.531 1 98.44 108 THR B N 1
ATOM 3921 C CA . THR B 1 108 ? 3.562 25.844 18.172 1 98.44 108 THR B CA 1
ATOM 3922 C C . THR B 1 108 ? 4.93 26.484 17.938 1 98.44 108 THR B C 1
ATOM 3924 O O . THR B 1 108 ? 5.262 27.5 18.547 1 98.44 108 THR B O 1
ATOM 3927 N N . ILE B 1 109 ? 5.676 25.859 17.094 1 98.44 109 ILE B N 1
ATOM 3928 C CA . ILE B 1 109 ? 6.941 26.422 16.641 1 98.44 109 ILE B CA 1
ATOM 3929 C C . ILE B 1 109 ? 6.688 27.781 15.977 1 98.44 109 ILE B C 1
ATOM 3931 O O . ILE B 1 109 ? 7.473 28.719 16.141 1 98.44 109 ILE B O 1
ATOM 3935 N N . LEU B 1 110 ? 5.555 27.953 15.297 1 98.38 110 LEU B N 1
ATOM 3936 C CA . LEU B 1 110 ? 5.164 29.172 14.586 1 98.38 110 LEU B CA 1
ATOM 3937 C C . LEU B 1 110 ? 5.039 30.344 15.555 1 98.38 110 LEU B C 1
ATOM 3939 O O . LEU B 1 110 ? 5.633 31.391 15.336 1 98.38 110 LEU B O 1
ATOM 3943 N N . ALA B 1 111 ? 4.297 30.094 16.609 1 98.19 111 ALA B N 1
ATOM 3944 C CA . ALA B 1 111 ? 4.086 31.141 17.594 1 98.19 111 ALA B CA 1
ATOM 3945 C C . ALA B 1 111 ? 5.395 31.516 18.281 1 98.19 111 ALA B C 1
ATOM 3947 O O . ALA B 1 111 ? 5.664 32.719 18.516 1 98.19 111 ALA B O 1
ATOM 3948 N N . GLU B 1 112 ? 6.188 30.516 18.594 1 97.88 112 GLU B N 1
ATOM 3949 C CA . GLU B 1 112 ? 7.441 30.766 19.297 1 97.88 112 GLU B CA 1
ATOM 3950 C C . GLU B 1 112 ? 8.438 31.5 18.406 1 97.88 112 GLU B C 1
ATOM 3952 O O . GLU B 1 112 ? 9.219 32.312 18.875 1 97.88 112 GLU B O 1
ATOM 3957 N N . MET B 1 113 ? 8.438 31.203 17.141 1 97.12 113 MET B N 1
ATOM 3958 C CA . MET B 1 113 ? 9.281 31.938 16.203 1 97.12 113 MET B CA 1
ATOM 3959 C C . MET B 1 113 ? 8.867 33.406 16.109 1 97.12 113 MET B C 1
ATOM 3961 O O . MET B 1 113 ? 9.727 34.281 16.078 1 97.12 113 MET B O 1
ATOM 3965 N N . ALA B 1 114 ? 7.594 33.625 16.047 1 97.44 114 ALA B N 1
ATOM 3966 C CA . ALA B 1 114 ? 7.094 34.969 15.984 1 97.44 114 ALA B CA 1
ATOM 3967 C C . ALA B 1 114 ? 7.48 35.75 17.25 1 97.44 114 ALA B C 1
ATOM 3969 O O . ALA B 1 114 ? 7.863 36.938 17.172 1 97.44 114 ALA B O 1
ATOM 3970 N N . LYS B 1 115 ? 7.418 35.125 18.391 1 97 115 LYS B N 1
ATOM 3971 C CA . LYS B 1 115 ? 7.812 35.75 19.656 1 97 115 LYS B CA 1
ATOM 3972 C C . LYS B 1 115 ? 9.289 36.125 19.641 1 97 115 LYS B C 1
ATOM 3974 O O . LYS B 1 115 ? 9.688 37.094 20.266 1 97 115 LYS B O 1
ATOM 3979 N N . ALA B 1 116 ? 9.984 35.312 18.922 1 95.81 116 ALA B N 1
ATOM 3980 C CA . ALA B 1 116 ? 11.422 35.562 18.828 1 95.81 116 ALA B CA 1
ATOM 3981 C C . ALA B 1 116 ? 11.734 36.625 17.766 1 95.81 116 ALA B C 1
ATOM 3983 O O . ALA B 1 116 ? 12.898 36.844 17.438 1 95.81 116 ALA B O 1
ATOM 3984 N N . GLY B 1 117 ? 10.75 37.188 17.141 1 95.06 117 GLY B N 1
ATOM 3985 C CA . GLY B 1 117 ? 10.945 38.344 16.281 1 95.06 117 GLY B CA 1
ATOM 3986 C C . GLY B 1 117 ? 10.898 38 14.805 1 95.06 117 GLY B C 1
ATOM 3987 O O . GLY B 1 117 ? 11.109 38.844 13.945 1 95.06 117 GLY B O 1
ATOM 3988 N N . GLN B 1 118 ? 10.562 36.781 14.516 1 96.62 118 GLN B N 1
ATOM 3989 C CA . GLN B 1 118 ? 10.484 36.375 13.117 1 96.62 118 GLN B CA 1
ATOM 3990 C C . GLN B 1 118 ? 9.125 36.719 12.516 1 96.62 118 GLN B C 1
ATOM 3992 O O . GLN B 1 118 ? 8.102 36.594 13.195 1 96.62 118 GLN B O 1
ATOM 3997 N N . LEU B 1 119 ? 9.156 37.156 11.266 1 97.81 119 LEU B N 1
ATOM 3998 C CA . LEU B 1 119 ? 7.898 37.219 10.531 1 97.81 119 LEU B CA 1
ATOM 3999 C C . LEU B 1 119 ? 7.441 35.844 10.062 1 97.81 119 LEU B C 1
ATOM 4001 O O . LEU B 1 119 ? 8.109 35.219 9.242 1 97.81 119 LEU B O 1
ATOM 4005 N N . VAL B 1 120 ? 6.289 35.406 10.609 1 98.44 120 VAL B N 1
ATOM 4006 C CA . VAL B 1 120 ? 5.766 34.094 10.312 1 98.44 120 VAL B CA 1
ATOM 4007 C C . VAL B 1 120 ? 4.445 34.219 9.547 1 98.44 120 VAL B C 1
ATOM 4009 O O . VAL B 1 120 ? 3.615 35.062 9.867 1 98.44 120 VAL B O 1
ATOM 4012 N N . ALA B 1 121 ? 4.27 33.375 8.508 1 98.88 121 ALA B N 1
ATOM 4013 C CA . ALA B 1 121 ? 3.027 33.344 7.734 1 98.88 121 ALA B CA 1
ATOM 4014 C C . ALA B 1 121 ? 2.484 31.922 7.633 1 98.88 121 ALA B C 1
ATOM 4016 O O . ALA B 1 121 ? 3.246 30.969 7.441 1 98.88 121 ALA B O 1
ATOM 4017 N N . VAL B 1 122 ? 1.173 31.797 7.824 1 98.88 122 VAL B N 1
ATOM 4018 C CA . VAL B 1 122 ? 0.467 30.531 7.68 1 98.88 122 VAL B CA 1
ATOM 4019 C C . VAL B 1 122 ? -0.685 30.688 6.691 1 98.88 122 VAL B C 1
ATOM 4021 O O . VAL B 1 122 ? -1.513 31.594 6.832 1 98.88 122 VAL B O 1
ATOM 4024 N N . VAL B 1 123 ? -0.691 29.891 5.625 1 98.81 123 VAL B N 1
ATOM 4025 C CA . VAL B 1 123 ? -1.81 29.828 4.691 1 98.81 123 VAL B CA 1
ATOM 4026 C C . VAL B 1 123 ? -2.35 28.406 4.613 1 98.81 123 VAL B C 1
ATOM 4028 O O . VAL B 1 123 ? -1.604 27.469 4.324 1 98.81 123 VAL B O 1
ATOM 4031 N N . THR B 1 124 ? -3.607 28.25 4.895 1 98.25 124 THR B N 1
ATOM 4032 C CA . THR B 1 124 ? -4.246 26.938 4.836 1 98.25 124 THR B CA 1
ATOM 4033 C C . THR B 1 124 ? -5.332 26.906 3.764 1 98.25 124 THR B C 1
ATOM 4035 O O . THR B 1 124 ? -5.828 27.953 3.352 1 98.25 124 THR B O 1
ATOM 4038 N N . ALA B 1 125 ? -5.645 25.719 3.326 1 97 125 ALA B N 1
ATOM 4039 C CA . ALA B 1 125 ? -6.793 25.562 2.436 1 97 125 ALA B CA 1
ATOM 4040 C C . ALA B 1 125 ? -8.102 25.844 3.174 1 97 125 ALA B C 1
ATOM 4042 O O . ALA B 1 125 ? -8.875 26.719 2.779 1 97 125 ALA B O 1
ATOM 4043 N N . LYS B 1 126 ? -8.242 25.219 4.301 1 93.12 126 LYS B N 1
ATOM 4044 C CA . LYS B 1 126 ? -9.484 25.266 5.07 1 93.12 126 LYS B CA 1
ATOM 4045 C C . LYS B 1 126 ? -9.336 26.188 6.289 1 93.12 126 LYS B C 1
ATOM 4047 O O . LYS B 1 126 ? -8.281 26.203 6.93 1 93.12 126 LYS B O 1
ATOM 4052 N N . ASP B 1 127 ? -10.406 26.812 6.637 1 93.38 127 ASP B N 1
ATOM 4053 C CA . ASP B 1 127 ? -10.383 27.812 7.699 1 93.38 127 ASP B CA 1
ATOM 4054 C C . ASP B 1 127 ? -10.32 27.156 9.078 1 93.38 127 ASP B C 1
ATOM 4056 O O . ASP B 1 127 ? -9.711 27.688 10 1 93.38 127 ASP B O 1
ATOM 4060 N N . LYS B 1 128 ? -10.938 26.062 9.18 1 89.31 128 LYS B N 1
ATOM 4061 C CA . LYS B 1 128 ? -10.945 25.375 10.469 1 89.31 128 LYS B CA 1
ATOM 4062 C C . LYS B 1 128 ? -9.523 25.062 10.93 1 89.31 128 LYS B C 1
ATOM 4064 O O . LYS B 1 128 ? -9.203 25.219 12.109 1 89.31 128 LYS B O 1
ATOM 4069 N N . LEU B 1 129 ? -8.734 24.578 10.047 1 93.81 129 LEU B N 1
ATOM 4070 C CA . LEU B 1 129 ? -7.348 24.25 10.375 1 93.81 129 LEU B CA 1
ATOM 4071 C C . LEU B 1 129 ? -6.559 25.516 10.688 1 93.81 129 LEU B C 1
ATOM 4073 O O . LEU B 1 129 ? -5.672 25.516 11.547 1 93.81 129 LEU B O 1
ATOM 4077 N N . ARG B 1 130 ? -6.883 26.625 10.078 1 94.88 130 ARG B N 1
ATOM 4078 C CA . ARG B 1 130 ? -6.223 27.906 10.273 1 94.88 130 ARG B CA 1
ATOM 4079 C C . ARG B 1 130 ? -6.281 28.328 11.742 1 94.88 130 ARG B C 1
ATOM 4081 O O . ARG B 1 130 ? -5.289 28.812 12.289 1 94.88 130 ARG B O 1
ATOM 4088 N N . ASN B 1 131 ? -7.398 28.109 12.344 1 91.75 131 ASN B N 1
ATOM 4089 C CA . ASN B 1 131 ? -7.59 28.5 13.734 1 91.75 131 ASN B CA 1
ATOM 4090 C C . ASN B 1 131 ? -6.637 27.766 14.664 1 91.75 131 ASN B C 1
ATOM 4092 O O . ASN B 1 131 ? -6.094 28.344 15.602 1 91.75 131 ASN B O 1
ATOM 4096 N N . LEU B 1 132 ? -6.41 26.531 14.398 1 94.19 132 LEU B N 1
ATOM 4097 C CA . LEU B 1 132 ? -5.516 25.719 15.219 1 94.19 132 LEU B CA 1
ATOM 4098 C C . LEU B 1 132 ? -4.059 26.109 14.977 1 94.19 132 LEU B C 1
ATOM 4100 O O . LEU B 1 132 ? -3.307 26.328 15.93 1 94.19 132 LEU B O 1
ATOM 4104 N N . LEU B 1 133 ? -3.705 26.281 13.758 1 96.94 133 LEU B N 1
ATOM 4105 C CA . LEU B 1 133 ? -2.322 26.562 13.391 1 96.94 133 LEU B CA 1
ATOM 4106 C C . LEU B 1 133 ? -1.928 27.969 13.812 1 96.94 133 LEU B C 1
ATOM 4108 O O . LEU B 1 133 ? -0.763 28.234 14.125 1 96.94 133 LEU B O 1
ATOM 4112 N N . GLY B 1 134 ? -2.861 28.875 13.844 1 96.19 134 GLY B N 1
ATOM 4113 C CA . GLY B 1 134 ? -2.615 30.281 14.148 1 96.19 134 GLY B CA 1
ATOM 4114 C C . GLY B 1 134 ? -2.699 30.594 15.633 1 96.19 134 GLY B C 1
ATOM 4115 O O . GLY B 1 134 ? -2.543 31.734 16.047 1 96.19 134 GLY B O 1
ATOM 4116 N N . HIS B 1 135 ? -2.898 29.562 16.422 1 94.94 135 HIS B N 1
ATOM 4117 C CA . HIS B 1 135 ? -3.051 29.781 17.859 1 94.94 135 HIS B CA 1
ATOM 4118 C C . HIS B 1 135 ? -1.846 30.516 18.422 1 94.94 135 HIS B C 1
ATOM 4120 O O . HIS B 1 135 ? -0.713 30.047 18.328 1 94.94 135 HIS B O 1
ATOM 4126 N N . GLN B 1 136 ? -2.059 31.703 19 1 96.19 136 GLN B N 1
ATOM 4127 C CA . GLN B 1 136 ? -1.085 32.562 19.672 1 96.19 136 GLN B CA 1
ATOM 4128 C C . GLN B 1 136 ? -0.026 33.062 18.703 1 96.19 136 GLN B C 1
ATOM 4130 O O . GLN B 1 136 ? 1.049 33.5 19.109 1 96.19 136 GLN B O 1
ATOM 4135 N N . LEU B 1 137 ? -0.326 32.938 17.422 1 97.38 137 LEU B N 1
ATOM 4136 C CA . LEU B 1 137 ? 0.615 33.406 16.406 1 97.38 137 LEU B CA 1
ATOM 4137 C C . LEU B 1 137 ? 0.431 34.906 16.172 1 97.38 137 LEU B C 1
ATOM 4139 O O . LEU B 1 137 ? -0.671 35.375 15.844 1 97.38 137 LEU B O 1
ATOM 4143 N N . LYS B 1 138 ? 1.474 35.656 16.453 1 96.88 138 LYS B N 1
ATOM 4144 C CA . LYS B 1 138 ? 1.549 37.031 15.961 1 96.88 138 LYS B CA 1
ATOM 4145 C C . LYS B 1 138 ? 2.234 37.094 14.602 1 96.88 138 LYS B C 1
ATOM 4147 O O . LYS B 1 138 ? 3.465 37.094 14.516 1 96.88 138 LYS B O 1
ATOM 4152 N N . GLY B 1 139 ? 1.495 37.188 13.586 1 97.75 139 GLY B N 1
ATOM 4153 C CA . GLY B 1 139 ? 1.975 37.156 12.211 1 97.75 139 GLY B CA 1
ATOM 4154 C C . GLY B 1 139 ? 0.855 37.094 11.188 1 97.75 139 GLY B C 1
ATOM 4155 O O . GLY B 1 139 ? -0.224 37.656 11.414 1 97.75 139 GLY B O 1
ATOM 4156 N N . ILE B 1 140 ? 1.11 36.594 10.039 1 98.69 140 ILE B N 1
ATOM 4157 C CA . ILE B 1 140 ? 0.134 36.438 8.961 1 98.69 140 ILE B CA 1
ATOM 4158 C C . ILE B 1 140 ? -0.504 35.062 9.039 1 98.69 140 ILE B C 1
ATOM 4160 O O . ILE B 1 140 ? 0.197 34.031 9.148 1 98.69 140 ILE B O 1
ATOM 4164 N N . CYS B 1 141 ? -1.813 34.969 9.07 1 98.69 141 CYS B N 1
ATOM 4165 C CA . CYS B 1 141 ? -2.498 33.688 9.141 1 98.69 141 CYS B CA 1
ATOM 4166 C C . CYS B 1 141 ? -3.893 33.781 8.531 1 98.69 141 CYS B C 1
ATOM 4168 O O . CYS B 1 141 ? -4.758 34.469 9.055 1 98.69 141 CYS B O 1
ATOM 4170 N N . PHE B 1 142 ? -4.113 33.062 7.43 1 98.38 142 PHE B N 1
ATOM 4171 C CA . PHE B 1 142 ? -5.43 33.094 6.801 1 98.38 142 PHE B CA 1
ATOM 4172 C C . PHE B 1 142 ? -5.668 31.812 6.004 1 98.38 142 PHE B C 1
ATOM 4174 O O . PHE B 1 142 ? -4.781 30.953 5.906 1 98.38 142 PHE B O 1
ATOM 4181 N N . SER B 1 143 ? -6.902 31.609 5.516 1 97.75 143 SER B N 1
ATOM 4182 C CA . SER B 1 143 ? -7.254 30.438 4.711 1 97.75 143 SER B CA 1
ATOM 4183 C C . SER B 1 143 ? -7.691 30.844 3.307 1 97.75 143 SER B C 1
ATOM 4185 O O . SER B 1 143 ? -8.281 31.906 3.119 1 97.75 143 SER B O 1
ATOM 4187 N N . ALA B 1 144 ? -7.375 29.953 2.344 1 97.88 144 ALA B N 1
ATOM 4188 C CA . ALA B 1 144 ? -7.855 30.141 0.979 1 97.88 144 ALA B CA 1
ATOM 4189 C C . ALA B 1 144 ? -9.383 30.141 0.93 1 97.88 144 ALA B C 1
ATOM 4191 O O . ALA B 1 144 ? -9.984 30.906 0.172 1 97.88 144 ALA B O 1
ATOM 4192 N N . GLU B 1 145 ? -9.969 29.344 1.7 1 95.69 145 GLU B N 1
ATOM 4193 C CA . GLU B 1 145 ? -11.422 29.203 1.785 1 95.69 145 GLU B CA 1
ATOM 4194 C C . GLU B 1 145 ? -12.086 30.547 2.074 1 95.69 145 GLU B C 1
ATOM 4196 O O . GLU B 1 145 ? -13.172 30.828 1.576 1 95.69 145 GLU B O 1
ATOM 4201 N N . LYS B 1 146 ? -11.43 31.406 2.842 1 96.69 146 LYS B N 1
ATOM 4202 C CA . LYS B 1 146 ? -11.977 32.688 3.254 1 96.69 146 LYS B CA 1
ATOM 4203 C C . LYS B 1 146 ? -11.086 33.844 2.801 1 96.69 146 LYS B C 1
ATOM 4205 O O . LYS B 1 146 ? -10.875 34.812 3.543 1 96.69 146 LYS B O 1
ATOM 4210 N N . ALA B 1 147 ? -10.57 33.656 1.654 1 96.75 147 ALA B N 1
ATOM 4211 C CA . ALA B 1 147 ? -9.617 34.625 1.131 1 96.75 147 ALA B CA 1
ATOM 4212 C C . ALA B 1 147 ? -10.281 36 0.953 1 96.75 147 ALA B C 1
ATOM 4214 O O . ALA B 1 147 ? -9.617 37.031 1.051 1 96.75 147 ALA B O 1
ATOM 4215 N N . ASP B 1 148 ? -11.562 36.062 0.737 1 96.5 148 ASP B N 1
ATOM 4216 C CA . ASP B 1 148 ? -12.289 37.281 0.507 1 96.5 148 ASP B CA 1
ATOM 4217 C C . ASP B 1 148 ? -12.5 38.062 1.813 1 96.5 148 ASP B C 1
ATOM 4219 O O . ASP B 1 148 ? -12.875 39.219 1.799 1 96.5 148 ASP B O 1
ATOM 4223 N N . GLN B 1 149 ? -12.188 37.438 2.896 1 97 149 GLN B N 1
ATOM 4224 C CA . GLN B 1 149 ? -12.414 38.062 4.199 1 97 149 GLN B CA 1
ATOM 4225 C C . GLN B 1 149 ? -11.094 38.5 4.84 1 97 149 GLN B C 1
ATOM 4227 O O . GLN B 1 149 ? -11.078 39.031 5.949 1 97 149 GLN B O 1
ATOM 4232 N N . VAL B 1 150 ? -10.016 38.281 4.227 1 97.19 150 VAL B N 1
ATOM 4233 C CA . VAL B 1 150 ? -8.68 38.531 4.777 1 97.19 150 VAL B CA 1
ATOM 4234 C C . VAL B 1 150 ? -8.469 40.031 4.953 1 97.19 150 VAL B C 1
ATOM 4236 O O . VAL B 1 150 ? -8.711 40.812 4.031 1 97.19 150 VAL B O 1
ATOM 4239 N N . ASN B 1 151 ? -7.973 40.438 6.129 1 96.81 151 ASN B N 1
ATOM 4240 C CA . ASN B 1 151 ? -7.648 41.844 6.418 1 96.81 151 ASN B CA 1
ATOM 4241 C C . ASN B 1 151 ? -6.445 41.969 7.352 1 96.81 151 ASN B C 1
ATOM 4243 O O . ASN B 1 151 ? -6.055 40.969 7.988 1 96.81 151 ASN B O 1
ATOM 4247 N N . LEU B 1 152 ? -5.977 43.156 7.395 1 96.81 152 LEU B N 1
ATOM 4248 C CA . LEU B 1 152 ? -4.73 43.406 8.109 1 96.81 152 LEU B CA 1
ATOM 4249 C C . LEU B 1 152 ? -4.902 43.156 9.609 1 96.81 152 LEU B C 1
ATOM 4251 O O . LEU B 1 152 ? -4.031 42.562 10.242 1 96.81 152 LEU B O 1
ATOM 4255 N N . GLU B 1 153 ? -5.922 43.562 10.203 1 95.88 153 GLU B N 1
ATOM 4256 C CA . GLU B 1 153 ? -6.152 43.531 11.641 1 95.88 153 GLU B CA 1
ATOM 4257 C C . GLU B 1 153 ? -6.223 42.062 12.125 1 95.88 153 GLU B C 1
ATOM 4259 O O . GLU B 1 153 ? -5.578 41.719 13.117 1 95.88 153 GLU B O 1
ATOM 4264 N N . GLU B 1 154 ? -6.879 41.219 11.398 1 95.12 154 GLU B N 1
ATOM 4265 C CA . GLU B 1 154 ? -7.129 39.844 11.859 1 95.12 154 GLU B CA 1
ATOM 4266 C C . GLU B 1 154 ? -6.102 38.875 11.281 1 95.12 154 GLU B C 1
ATOM 4268 O O . GLU B 1 154 ? -5.711 37.938 11.953 1 95.12 154 GLU B O 1
ATOM 4273 N N . HIS B 1 155 ? -5.656 39.156 10.117 1 97.69 155 HIS B N 1
ATOM 4274 C CA . HIS B 1 155 ? -4.91 38.125 9.398 1 97.69 155 HIS B CA 1
ATOM 4275 C C . HIS B 1 155 ? -3.484 38.594 9.109 1 97.69 155 HIS B C 1
ATOM 4277 O O . HIS B 1 155 ? -2.666 37.812 8.633 1 97.69 155 HIS B O 1
ATOM 4283 N N . GLY B 1 156 ? -3.146 39.844 9.32 1 97.44 156 GLY B N 1
ATOM 4284 C CA . GLY B 1 156 ? -1.792 40.375 9.18 1 97.44 156 GLY B CA 1
ATOM 4285 C C . GLY B 1 156 ? -1.438 40.75 7.758 1 97.44 156 GLY B C 1
ATOM 4286 O O . GLY B 1 156 ? -0.289 41.094 7.469 1 97.44 156 GLY B O 1
ATOM 4287 N N . VAL B 1 157 ? -2.404 40.625 6.848 1 97.31 157 VAL B N 1
ATOM 4288 C CA . VAL B 1 157 ? -2.209 41 5.445 1 97.31 157 VAL B CA 1
ATOM 4289 C C . VAL B 1 157 ? -3.537 41.438 4.836 1 97.31 157 VAL B C 1
ATOM 4291 O O . VAL B 1 157 ? -4.602 41.188 5.402 1 97.31 157 VAL B O 1
ATOM 4294 N N . GLU B 1 158 ? -3.463 42.188 3.811 1 95.56 158 GLU B N 1
ATOM 4295 C CA . GLU B 1 158 ? -4.684 42.656 3.148 1 95.56 158 GLU B CA 1
ATOM 4296 C C . GLU B 1 158 ? -4.582 42.469 1.636 1 95.56 158 GLU B C 1
ATOM 4298 O O . GLU B 1 158 ? -3.506 42.188 1.105 1 95.56 158 GLU B O 1
ATOM 4303 N N . ASN B 1 159 ? -5.695 42.5 0.972 1 95 159 ASN B N 1
ATOM 4304 C CA . ASN B 1 159 ? -5.84 42.5 -0.48 1 95 159 ASN B CA 1
ATOM 4305 C C . ASN B 1 159 ? -5.246 41.25 -1.113 1 95 159 ASN B C 1
ATOM 4307 O O . ASN B 1 159 ? -4.699 41.312 -2.217 1 95 159 ASN B O 1
ATOM 4311 N N . ILE B 1 160 ? -5.289 40.156 -0.381 1 96.88 160 ILE B N 1
ATOM 4312 C CA . ILE B 1 160 ? -4.629 38.938 -0.859 1 96.88 160 ILE B CA 1
ATOM 4313 C C . ILE B 1 160 ? -5.348 38.406 -2.102 1 96.88 160 ILE B C 1
ATOM 4315 O O . ILE B 1 160 ? -4.711 37.875 -3.021 1 96.88 160 ILE B O 1
ATOM 4319 N N . LEU B 1 161 ? -6.672 38.469 -2.121 1 96.31 161 LEU B N 1
ATOM 4320 C CA . LEU B 1 161 ? -7.445 38 -3.27 1 96.31 161 LEU B CA 1
ATOM 4321 C C . LEU B 1 161 ? -7.039 38.75 -4.535 1 96.31 161 LEU B C 1
ATOM 4323 O O . LEU B 1 161 ? -6.832 38.125 -5.582 1 96.31 161 LEU B O 1
ATOM 4327 N N . ALA B 1 162 ? -6.93 40.031 -4.43 1 95.75 162 ALA B N 1
ATOM 4328 C CA . ALA B 1 162 ? -6.535 40.844 -5.566 1 95.75 162 ALA B CA 1
ATOM 4329 C C . ALA B 1 162 ? -5.09 40.562 -5.973 1 95.75 162 ALA B C 1
ATOM 4331 O O . ALA B 1 162 ? -4.77 40.531 -7.164 1 95.75 162 ALA B O 1
ATOM 4332 N N . ARG B 1 163 ? -4.242 40.375 -5.02 1 96.44 163 ARG B N 1
ATOM 4333 C CA . ARG B 1 163 ? -2.826 40.125 -5.277 1 96.44 163 ARG B CA 1
ATOM 4334 C C . ARG B 1 163 ? -2.629 38.812 -6.031 1 96.44 163 ARG B C 1
ATOM 4336 O O . ARG B 1 163 ? -1.792 38.719 -6.93 1 96.44 163 ARG B O 1
ATOM 4343 N N . VAL B 1 164 ? -3.357 37.812 -5.625 1 96.38 164 VAL B N 1
ATOM 4344 C CA . VAL B 1 164 ? -3.232 36.469 -6.219 1 96.38 164 VAL B CA 1
ATOM 4345 C C . VAL B 1 164 ? -3.92 36.438 -7.578 1 96.38 164 VAL B C 1
ATOM 4347 O O . VAL B 1 164 ? -3.494 35.719 -8.484 1 96.38 164 VAL B O 1
ATOM 4350 N N . GLY B 1 165 ? -5.004 37.219 -7.734 1 96.19 165 GLY B N 1
ATOM 4351 C CA . GLY B 1 165 ? -5.715 37.312 -9 1 96.19 165 GLY B CA 1
ATOM 4352 C C . GLY B 1 165 ? -6.562 36.125 -9.32 1 96.19 165 GLY B C 1
ATOM 4353 O O . GLY B 1 165 ? -6.711 35.75 -10.492 1 96.19 165 GLY B O 1
ATOM 4354 N N . MET B 1 166 ? -6.945 35.344 -8.352 1 96.12 166 MET B N 1
ATOM 4355 C CA . MET B 1 166 ? -7.832 34.188 -8.477 1 96.12 166 MET B CA 1
ATOM 4356 C C . MET B 1 166 ? -9.125 34.406 -7.703 1 96.12 166 MET B C 1
ATOM 4358 O O . MET B 1 166 ? -9.141 35.156 -6.707 1 96.12 166 MET B O 1
ATOM 4362 N N . PRO B 1 167 ? -10.211 33.875 -8.273 1 95.88 167 PRO B N 1
ATOM 4363 C CA . PRO B 1 167 ? -11.43 33.969 -7.461 1 95.88 167 PRO B CA 1
ATOM 4364 C C . PRO B 1 167 ? -11.336 33.156 -6.176 1 95.88 167 PRO B C 1
ATOM 4366 O O . PRO B 1 167 ? -10.438 32.312 -6.031 1 95.88 167 PRO B O 1
ATOM 4369 N N . VAL B 1 168 ? -12.227 33.438 -5.234 1 95.62 168 VAL B N 1
ATOM 4370 C CA . VAL B 1 168 ? -12.312 32.594 -4.043 1 95.62 168 VAL B CA 1
ATOM 4371 C C . VAL B 1 168 ? -12.602 31.172 -4.449 1 95.62 168 VAL B C 1
ATOM 4373 O O . VAL B 1 168 ? -13.594 30.891 -5.137 1 95.62 168 VAL B O 1
ATOM 4376 N N . PRO B 1 169 ? -11.758 30.297 -4.113 1 94.88 169 PRO B N 1
ATOM 4377 C CA . PRO B 1 169 ? -11.953 28.906 -4.555 1 94.88 169 PRO B CA 1
ATOM 4378 C C . PRO B 1 169 ? -13.094 28.219 -3.824 1 94.88 169 PRO B C 1
ATOM 4380 O O . PRO B 1 169 ? -13.367 28.516 -2.66 1 94.88 169 PRO B O 1
ATOM 4383 N N . SER B 1 170 ? -13.656 27.25 -4.527 1 90.94 170 SER B N 1
ATOM 4384 C CA . SER B 1 170 ? -14.641 26.391 -3.885 1 90.94 170 SER B CA 1
ATOM 4385 C C . SER B 1 170 ? -13.977 25.406 -2.916 1 90.94 170 SER B C 1
ATOM 4387 O O . SER B 1 170 ? -12.867 24.938 -3.166 1 90.94 170 SER B O 1
ATOM 4389 N N . VAL B 1 171 ? -14.719 25.047 -1.856 1 85.44 171 VAL B N 1
ATOM 4390 C CA . VAL B 1 171 ? -14.18 24.156 -0.828 1 85.44 171 VAL B CA 1
ATOM 4391 C C . VAL B 1 171 ? -14.023 22.75 -1.385 1 85.44 171 VAL B C 1
ATOM 4393 O O . VAL B 1 171 ? -13.25 21.953 -0.855 1 85.44 171 VAL B O 1
ATOM 4396 N N . TYR B 1 172 ? -14.617 22.453 -2.457 1 83.75 172 TYR B N 1
ATOM 4397 C CA . TYR B 1 172 ? -14.531 21.125 -3.068 1 83.75 172 TYR B CA 1
ATOM 4398 C C . TYR B 1 172 ? -13.859 21.203 -4.434 1 83.75 172 TYR B C 1
ATOM 4400 O O . TYR B 1 172 ? -14.43 20.766 -5.438 1 83.75 172 TYR B O 1
ATOM 4408 N N . SER B 1 173 ? -12.719 21.766 -4.359 1 90.75 173 SER B N 1
ATOM 4409 C CA . SER B 1 173 ? -12 21.891 -5.621 1 90.75 173 SER B CA 1
ATOM 4410 C C . SER B 1 173 ? -10.492 21.906 -5.398 1 90.75 173 SER B C 1
ATOM 4412 O O . SER B 1 173 ? -10.023 22.266 -4.316 1 90.75 173 SER B O 1
ATOM 4414 N N . ALA B 1 174 ? -9.789 21.516 -6.418 1 93.38 174 ALA B N 1
ATOM 4415 C CA . ALA B 1 174 ? -8.336 21.594 -6.43 1 93.38 174 ALA B CA 1
ATOM 4416 C C . ALA B 1 174 ? -7.859 23.047 -6.363 1 93.38 174 ALA B C 1
ATOM 4418 O O . ALA B 1 174 ? -6.711 23.312 -6.004 1 93.38 174 ALA B O 1
ATOM 4419 N N . ASP B 1 175 ? -8.711 23.984 -6.637 1 96.38 175 ASP B N 1
ATOM 4420 C CA . ASP B 1 175 ? -8.359 25.406 -6.684 1 96.38 175 ASP B CA 1
ATOM 4421 C C . ASP B 1 175 ? -7.984 25.922 -5.293 1 96.38 175 ASP B C 1
ATOM 4423 O O . ASP B 1 175 ? -7.227 26.891 -5.172 1 96.38 175 ASP B O 1
ATOM 4427 N N . LEU B 1 176 ? -8.523 25.297 -4.281 1 96.94 176 LEU B N 1
ATOM 4428 C CA . LEU B 1 176 ? -8.164 25.688 -2.922 1 96.94 176 LEU B CA 1
ATOM 4429 C C . LEU B 1 176 ? -6.664 25.547 -2.697 1 96.94 176 LEU B C 1
ATOM 4431 O O . LEU B 1 176 ? -6.031 26.422 -2.111 1 96.94 176 LEU B O 1
ATOM 4435 N N . SER B 1 177 ? -6.137 24.406 -3.129 1 98.25 177 SER B N 1
ATOM 4436 C CA . SER B 1 177 ? -4.707 24.156 -2.988 1 98.25 177 SER B CA 1
ATOM 4437 C C . SER B 1 177 ? -3.889 25.141 -3.824 1 98.25 177 SER B C 1
ATOM 4439 O O . SER B 1 177 ? -2.875 25.656 -3.357 1 98.25 177 SER B O 1
ATOM 4441 N N . GLU B 1 178 ? -4.328 25.375 -5.047 1 98.44 178 GLU B N 1
ATOM 4442 C CA . GLU B 1 178 ? -3.57 26.297 -5.883 1 98.44 178 GLU B CA 1
ATOM 4443 C C . GLU B 1 178 ? -3.545 27.703 -5.273 1 98.44 178 GLU B C 1
ATOM 4445 O O . GLU B 1 178 ? -2.52 28.375 -5.316 1 98.44 178 GLU B O 1
ATOM 4450 N N . PHE B 1 179 ? -4.672 28.125 -4.75 1 98.62 179 PHE B N 1
ATOM 4451 C CA . PHE B 1 179 ? -4.723 29.438 -4.113 1 98.62 179 PHE B CA 1
ATOM 4452 C C . PHE B 1 179 ? -3.707 29.531 -2.982 1 98.62 179 PHE B C 1
ATOM 4454 O O . PHE B 1 179 ? -3.074 30.578 -2.795 1 98.62 179 PHE B O 1
ATOM 4461 N N . VAL B 1 180 ? -3.566 28.469 -2.213 1 98.81 180 VAL B N 1
ATOM 4462 C CA . VAL B 1 180 ? -2.592 28.438 -1.128 1 98.81 180 VAL B CA 1
ATOM 4463 C C . VAL B 1 180 ? -1.195 28.719 -1.679 1 98.81 180 VAL B C 1
ATOM 4465 O O . VAL B 1 180 ? -0.463 29.547 -1.139 1 98.81 180 VAL B O 1
ATOM 4468 N N . PHE B 1 181 ? -0.829 28.062 -2.736 1 98.88 181 PHE B N 1
ATOM 4469 C CA . PHE B 1 181 ? 0.5 28.234 -3.318 1 98.88 181 PHE B CA 1
ATOM 4470 C C . PHE B 1 181 ? 0.667 29.625 -3.908 1 98.88 181 PHE B C 1
ATOM 4472 O O . PHE B 1 181 ? 1.723 30.25 -3.764 1 98.88 181 PHE B O 1
ATOM 4479 N N . ALA B 1 182 ? -0.357 30.094 -4.574 1 98.81 182 ALA B N 1
ATOM 4480 C CA . ALA B 1 182 ? -0.309 31.422 -5.16 1 98.81 182 ALA B CA 1
ATOM 4481 C C . ALA B 1 182 ? -0.172 32.5 -4.082 1 98.81 182 ALA B C 1
ATOM 4483 O O . ALA B 1 182 ? 0.59 33.438 -4.238 1 98.81 182 ALA B O 1
ATOM 4484 N N . ALA B 1 183 ? -0.954 32.344 -3.049 1 98.81 183 ALA B N 1
ATOM 4485 C CA . ALA B 1 183 ? -0.849 33.25 -1.918 1 98.81 183 ALA B CA 1
ATOM 4486 C C . ALA B 1 183 ? 0.546 33.219 -1.301 1 98.81 183 ALA B C 1
ATOM 4488 O O . ALA B 1 183 ? 1.116 34.25 -0.959 1 98.81 183 ALA B O 1
ATOM 4489 N N . GLY B 1 184 ? 1.085 31.984 -1.144 1 98.88 184 GLY B N 1
ATOM 4490 C CA . GLY B 1 184 ? 2.445 31.844 -0.647 1 98.88 184 GLY B CA 1
ATOM 4491 C C . GLY B 1 184 ? 3.465 32.594 -1.479 1 98.88 184 GLY B C 1
ATOM 4492 O O . GLY B 1 184 ? 4.367 33.25 -0.936 1 98.88 184 GLY B O 1
ATOM 4493 N N . LEU B 1 185 ? 3.307 32.5 -2.75 1 98.81 185 LEU B N 1
ATOM 4494 C CA . LEU B 1 185 ? 4.23 33.188 -3.646 1 98.81 185 LEU B CA 1
ATOM 4495 C C . LEU B 1 185 ? 4.109 34.688 -3.5 1 98.81 185 LEU B C 1
ATOM 4497 O O . LEU B 1 185 ? 5.113 35.406 -3.492 1 98.81 185 LEU B O 1
ATOM 4501 N N . SER B 1 186 ? 2.895 35.188 -3.416 1 98.62 186 SER B N 1
ATOM 4502 C CA . SER B 1 186 ? 2.664 36.625 -3.203 1 98.62 186 SER B CA 1
ATOM 4503 C C . SER B 1 186 ? 3.328 37.094 -1.918 1 98.62 186 SER B C 1
ATOM 4505 O O . SER B 1 186 ? 3.998 38.125 -1.909 1 98.62 186 SER B O 1
ATOM 4507 N N . LEU B 1 187 ? 3.133 36.375 -0.869 1 98.81 187 LEU B N 1
ATOM 4508 C CA . LEU B 1 187 ? 3.721 36.719 0.417 1 98.81 187 LEU B CA 1
ATOM 4509 C C . LEU B 1 187 ? 5.242 36.719 0.339 1 98.81 187 LEU B C 1
ATOM 4511 O O . LEU B 1 187 ? 5.902 37.594 0.905 1 98.81 187 LEU B O 1
ATOM 4515 N N . LEU B 1 188 ? 5.777 35.688 -0.318 1 98.62 188 LEU B N 1
ATOM 4516 C CA . LEU B 1 188 ? 7.227 35.594 -0.45 1 98.62 188 LEU B CA 1
ATOM 4517 C C . LEU B 1 188 ? 7.801 36.781 -1.188 1 98.62 188 LEU B C 1
ATOM 4519 O O . LEU B 1 188 ? 8.883 37.281 -0.846 1 98.62 188 LEU B O 1
ATOM 4523 N N . THR B 1 189 ? 7.102 37.312 -2.125 1 97.44 189 THR B N 1
ATOM 4524 C CA . THR B 1 189 ? 7.59 38.375 -2.988 1 97.44 189 THR B CA 1
ATOM 4525 C C . THR B 1 189 ? 7.398 39.719 -2.33 1 97.44 189 THR B C 1
ATOM 4527 O O . THR B 1 189 ? 8.211 40.625 -2.518 1 97.44 189 THR B O 1
ATOM 4530 N N . ASN B 1 190 ? 6.398 39.844 -1.508 1 97.38 190 ASN B N 1
ATOM 4531 C CA . ASN B 1 190 ? 6.035 41.188 -1.01 1 97.38 190 ASN B CA 1
ATOM 4532 C C . ASN B 1 190 ? 6.406 41.344 0.461 1 97.38 190 ASN B C 1
ATOM 4534 O O . ASN B 1 190 ? 7.023 42.344 0.841 1 97.38 190 ASN B O 1
ATOM 4538 N N . GLU B 1 191 ? 6.043 40.438 1.301 1 97.31 191 GLU B N 1
ATOM 4539 C CA . GLU B 1 191 ? 6.316 40.531 2.732 1 97.31 191 GLU B CA 1
ATOM 4540 C C . GLU B 1 191 ? 7.613 39.812 3.094 1 97.31 191 GLU B C 1
ATOM 4542 O O . GLU B 1 191 ? 8.273 40.188 4.07 1 97.31 191 GLU B O 1
ATOM 4547 N N . ARG B 1 192 ? 7.934 38.75 2.352 1 97.62 192 ARG B N 1
ATOM 4548 C CA . ARG B 1 192 ? 9.141 37.938 2.506 1 97.62 192 ARG B CA 1
ATOM 4549 C C . ARG B 1 192 ? 9.258 37.406 3.932 1 97.62 192 ARG B C 1
ATOM 4551 O O . ARG B 1 192 ? 10.289 37.625 4.586 1 97.62 192 ARG B O 1
ATOM 4558 N N . PRO B 1 193 ? 8.234 36.719 4.391 1 98.38 193 PRO B N 1
ATOM 4559 C CA . PRO B 1 193 ? 8.328 36.156 5.734 1 98.38 193 PRO B CA 1
ATOM 4560 C C . PRO B 1 193 ? 9.578 35.281 5.93 1 98.38 193 PRO B C 1
ATOM 4562 O O . PRO B 1 193 ? 10.062 34.656 4.98 1 98.38 193 PRO B O 1
ATOM 4565 N N . ASP B 1 194 ? 10.109 35.312 7.211 1 97.75 194 ASP B N 1
ATOM 4566 C CA . ASP B 1 194 ? 11.234 34.438 7.559 1 97.75 194 ASP B CA 1
ATOM 4567 C C . ASP B 1 194 ? 10.828 32.969 7.488 1 97.75 194 ASP B C 1
ATOM 4569 O O . ASP B 1 194 ? 11.648 32.094 7.152 1 97.75 194 ASP B O 1
ATOM 4573 N N . PHE B 1 195 ? 9.57 32.688 7.844 1 98.25 195 PHE B N 1
ATOM 4574 C CA . PHE B 1 195 ? 9.047 31.344 7.887 1 98.25 195 PHE B CA 1
ATOM 4575 C C . PHE B 1 195 ? 7.598 31.312 7.41 1 98.25 195 PHE B C 1
ATOM 4577 O O . PHE B 1 195 ? 6.789 32.156 7.805 1 98.25 195 PHE B O 1
ATOM 4584 N N . MET B 1 196 ? 7.297 30.344 6.539 1 98.81 196 MET B N 1
ATOM 4585 C CA . MET B 1 196 ? 5.941 30.172 6.031 1 98.81 196 MET B CA 1
ATOM 4586 C C . MET B 1 196 ? 5.512 28.719 6.125 1 98.81 196 MET B C 1
ATOM 4588 O O . MET B 1 196 ? 6.305 27.812 5.852 1 98.81 196 MET B O 1
ATOM 4592 N N . TYR B 1 197 ? 4.316 28.484 6.57 1 98.88 197 TYR B N 1
ATOM 4593 C CA . TYR B 1 197 ? 3.686 27.172 6.574 1 98.88 197 TYR B CA 1
ATOM 4594 C C . TYR B 1 197 ? 2.469 27.156 5.652 1 98.88 197 TYR B C 1
ATOM 4596 O O . TYR B 1 197 ? 1.529 27.922 5.836 1 98.88 197 TYR B O 1
ATOM 4604 N N . LEU B 1 198 ? 2.492 26.312 4.621 1 98.94 198 LEU B N 1
ATOM 4605 C CA . LEU B 1 198 ? 1.408 26.156 3.658 1 98.94 198 LEU B CA 1
ATOM 4606 C C . LEU B 1 198 ? 0.783 24.781 3.764 1 98.94 198 LEU B C 1
ATOM 4608 O O . LEU B 1 198 ? 1.492 23.766 3.754 1 98.94 198 LEU B O 1
ATOM 4612 N N . SER B 1 199 ? -0.519 24.672 3.922 1 98.69 199 SER B N 1
ATOM 4613 C CA . SER B 1 199 ? -1.229 23.391 4 1 98.69 199 SER B CA 1
ATOM 4614 C C . SER B 1 199 ? -2.354 23.328 2.971 1 98.69 199 SER B C 1
ATOM 4616 O O . SER B 1 199 ? -3.164 24.25 2.867 1 98.69 199 SER B O 1
ATOM 4618 N N . THR B 1 200 ? -2.465 22.234 2.25 1 98.31 200 THR B N 1
ATOM 4619 C CA . THR B 1 200 ? -3.395 22.125 1.132 1 98.31 200 THR B CA 1
ATOM 4620 C C . THR B 1 200 ? -4.574 21.234 1.496 1 98.31 200 THR B C 1
ATOM 4622 O O . THR B 1 200 ? -4.789 20.922 2.672 1 98.31 200 THR B O 1
ATOM 4625 N N . THR B 1 201 ? -5.453 20.984 0.486 1 96.44 201 THR B N 1
ATOM 4626 C CA . THR B 1 201 ? -6.559 20.047 0.632 1 96.44 201 THR B CA 1
ATOM 4627 C C . THR B 1 201 ? -6.273 18.75 -0.128 1 96.44 201 THR B C 1
ATOM 4629 O O . THR B 1 201 ? -5.484 18.734 -1.074 1 96.44 201 THR B O 1
ATOM 4632 N N . ASP B 1 202 ? -6.859 17.672 0.307 1 95.81 202 ASP B N 1
ATOM 4633 C CA . ASP B 1 202 ? -6.613 16.391 -0.327 1 95.81 202 ASP B CA 1
ATOM 4634 C C . ASP B 1 202 ? -7.758 16.016 -1.269 1 95.81 202 ASP B C 1
ATOM 4636 O O . ASP B 1 202 ? -8.055 14.828 -1.451 1 95.81 202 ASP B O 1
ATOM 4640 N N . TYR B 1 203 ? -8.422 16.984 -1.844 1 94.25 203 TYR B N 1
ATOM 4641 C CA . TYR B 1 203 ? -9.555 16.781 -2.738 1 94.25 203 TYR B CA 1
ATOM 4642 C C . TYR B 1 203 ? -9.172 15.898 -3.914 1 94.25 203 TYR B C 1
ATOM 4644 O O . TYR B 1 203 ? -9.859 14.914 -4.211 1 94.25 203 TYR B O 1
ATOM 4652 N N . VAL B 1 204 ? -8.102 16.188 -4.574 1 96 204 VAL B N 1
ATOM 4653 C CA . VAL B 1 204 ? -7.664 15.461 -5.758 1 96 204 VAL B CA 1
ATOM 4654 C C . VAL B 1 204 ? -7.301 14.031 -5.371 1 96 204 VAL B C 1
ATOM 4656 O O . VAL B 1 204 ? -7.672 13.078 -6.07 1 96 204 VAL B O 1
ATOM 4659 N N . GLN B 1 205 ? -6.637 13.836 -4.262 1 96.44 205 GLN B N 1
ATOM 4660 C CA . GLN B 1 205 ? -6.152 12.523 -3.85 1 96.44 205 GLN B CA 1
ATOM 4661 C C . GLN B 1 205 ? -7.305 11.617 -3.432 1 96.44 205 GLN B C 1
ATOM 4663 O O . GLN B 1 205 ? -7.223 10.398 -3.564 1 96.44 205 GLN B O 1
ATOM 4668 N N . HIS B 1 206 ? -8.422 12.203 -2.955 1 94.5 206 HIS B N 1
ATOM 4669 C CA . HIS B 1 206 ? -9.602 11.414 -2.635 1 94.5 206 HIS B CA 1
ATOM 4670 C C . HIS B 1 206 ? -10.281 10.898 -3.898 1 94.5 206 HIS B C 1
ATOM 4672 O O . HIS B 1 206 ? -11.039 9.922 -3.85 1 94.5 206 HIS B O 1
ATOM 4678 N N . LYS B 1 207 ? -9.977 11.484 -4.992 1 93.38 207 LYS B N 1
ATOM 4679 C CA . LYS B 1 207 ? -10.742 11.195 -6.195 1 93.38 207 LYS B CA 1
ATOM 4680 C C . LYS B 1 207 ? -9.898 10.453 -7.227 1 93.38 207 LYS B C 1
ATOM 4682 O O . LYS B 1 207 ? -10.422 9.664 -8.016 1 93.38 207 LYS B O 1
ATOM 4687 N N . HIS B 1 208 ? -8.625 10.742 -7.203 1 94.75 208 HIS B N 1
ATOM 4688 C CA . HIS B 1 208 ? -7.789 10.258 -8.297 1 94.75 208 HIS B CA 1
ATOM 4689 C C . HIS B 1 208 ? -6.566 9.516 -7.773 1 94.75 208 HIS B C 1
ATOM 4691 O O . HIS B 1 208 ? -5.859 10.016 -6.895 1 94.75 208 HIS B O 1
ATOM 4697 N N . ALA B 1 209 ? -6.305 8.344 -8.352 1 96.5 209 ALA B N 1
ATOM 4698 C CA . ALA B 1 209 ? -5.145 7.531 -7.992 1 96.5 209 ALA B CA 1
ATOM 4699 C C . ALA B 1 209 ? -3.863 8.125 -8.57 1 96.5 209 ALA B C 1
ATOM 4701 O O . ALA B 1 209 ? -3.906 8.891 -9.539 1 96.5 209 ALA B O 1
ATOM 4702 N N . PRO B 1 210 ? -2.676 7.781 -7.977 1 96.94 210 PRO B N 1
ATOM 4703 C CA . PRO B 1 210 ? -1.403 8.188 -8.578 1 96.94 210 PRO B CA 1
ATOM 4704 C C . PRO B 1 210 ? -1.289 7.777 -10.047 1 96.94 210 PRO B C 1
ATOM 4706 O O . PRO B 1 210 ? -1.686 6.668 -10.414 1 96.94 210 PRO B O 1
ATOM 4709 N N . GLY B 1 211 ? -0.808 8.703 -10.812 1 94.38 211 GLY B N 1
ATOM 4710 C CA . GLY B 1 211 ? -0.539 8.375 -12.203 1 94.38 211 GLY B CA 1
ATOM 4711 C C . GLY B 1 211 ? -1.681 8.742 -13.133 1 94.38 211 GLY B C 1
ATOM 4712 O O . GLY B 1 211 ? -1.506 8.789 -14.352 1 94.38 211 GLY B O 1
ATOM 4713 N N . THR B 1 212 ? -2.934 8.969 -12.609 1 93.94 212 THR B N 1
ATOM 4714 C CA . THR B 1 212 ? -4.035 9.422 -13.453 1 93.94 212 THR B CA 1
ATOM 4715 C C . THR B 1 212 ? -3.75 10.82 -14.008 1 93.94 212 THR B C 1
ATOM 4717 O O . THR B 1 212 ? -2.982 11.578 -13.414 1 93.94 212 THR B O 1
ATOM 4720 N N . PRO B 1 213 ? -4.395 11.148 -15.102 1 94.38 213 PRO B N 1
ATOM 4721 C CA . PRO B 1 213 ? -4.148 12.469 -15.688 1 94.38 213 PRO B CA 1
ATOM 4722 C C . PRO B 1 213 ? -4.473 13.609 -14.727 1 94.38 213 PRO B C 1
ATOM 4724 O O . PRO B 1 213 ? -3.727 14.586 -14.648 1 94.38 213 PRO B O 1
ATOM 4727 N N . GLU B 1 214 ? -5.566 13.492 -13.969 1 95.56 214 GLU B N 1
ATOM 4728 C CA . GLU B 1 214 ? -5.992 14.547 -13.055 1 95.56 214 GLU B CA 1
ATOM 4729 C C . GLU B 1 214 ? -4.992 14.719 -11.914 1 95.56 214 GLU B C 1
ATOM 4731 O O . GLU B 1 214 ? -4.641 15.844 -11.555 1 95.56 214 GLU B O 1
ATOM 4736 N N . ALA B 1 215 ? -4.535 13.594 -11.375 1 96.94 215 ALA B N 1
ATOM 4737 C CA . ALA B 1 215 ? -3.539 13.656 -10.312 1 96.94 215 ALA B CA 1
ATOM 4738 C C . ALA B 1 215 ? -2.229 14.25 -10.82 1 96.94 215 ALA B C 1
ATOM 4740 O O . ALA B 1 215 ? -1.648 15.133 -10.18 1 96.94 215 ALA B O 1
ATOM 4741 N N . ASN B 1 216 ? -1.787 13.781 -11.969 1 97.81 216 ASN B N 1
ATOM 4742 C CA . ASN B 1 216 ? -0.544 14.289 -12.539 1 97.81 216 ASN B CA 1
ATOM 4743 C C . ASN B 1 216 ? -0.62 15.789 -12.805 1 97.81 216 ASN B C 1
ATOM 4745 O O . ASN B 1 216 ? 0.341 16.516 -12.547 1 97.81 216 ASN B O 1
ATOM 4749 N N . ALA B 1 217 ? -1.731 16.25 -13.32 1 98.31 217 ALA B N 1
ATOM 4750 C CA . ALA B 1 217 ? -1.911 17.688 -13.586 1 98.31 217 ALA B CA 1
ATOM 4751 C C . ALA B 1 217 ? -1.846 18.484 -12.289 1 98.31 217 ALA B C 1
ATOM 4753 O O . ALA B 1 217 ? -1.281 19.594 -12.266 1 98.31 217 ALA B O 1
ATOM 4754 N N . PHE B 1 218 ? -2.467 18 -11.297 1 98.44 218 PHE B N 1
ATOM 4755 C CA . PHE B 1 218 ? -2.447 18.656 -10 1 98.44 218 PHE B CA 1
ATOM 4756 C C . PHE B 1 218 ? -1.021 18.781 -9.477 1 98.44 218 PHE B C 1
ATOM 4758 O O . PHE B 1 218 ? -0.621 19.844 -8.992 1 98.44 218 PHE B O 1
ATOM 4765 N N . TYR B 1 219 ? -0.226 17.734 -9.57 1 98.62 219 TYR B N 1
ATOM 4766 C CA . TYR B 1 219 ? 1.149 17.75 -9.086 1 98.62 219 TYR B CA 1
ATOM 4767 C C . TYR B 1 219 ? 2.047 18.578 -10 1 98.62 219 TYR B C 1
ATOM 4769 O O . TYR B 1 219 ? 3.053 19.125 -9.555 1 98.62 219 TYR B O 1
ATOM 4777 N N . ALA B 1 220 ? 1.698 18.672 -11.305 1 98.81 220 ALA B N 1
ATOM 4778 C CA . ALA B 1 220 ? 2.383 19.594 -12.195 1 98.81 220 ALA B CA 1
ATOM 4779 C C . ALA B 1 220 ? 2.201 21.047 -11.734 1 98.81 220 ALA B C 1
ATOM 4781 O O . ALA B 1 220 ? 3.156 21.812 -11.727 1 98.81 220 ALA B O 1
ATOM 4782 N N . MET B 1 221 ? 0.935 21.312 -11.422 1 98.81 221 MET B N 1
ATOM 4783 C CA . MET B 1 221 ? 0.626 22.641 -10.883 1 98.81 221 MET B CA 1
ATOM 4784 C C . MET B 1 221 ? 1.464 22.922 -9.641 1 98.81 221 MET B C 1
ATOM 4786 O O . MET B 1 221 ? 2.102 23.984 -9.555 1 98.81 221 MET B O 1
ATOM 4790 N N . MET B 1 222 ? 1.594 22.047 -8.742 1 98.75 222 MET B N 1
ATOM 4791 C CA . MET B 1 222 ? 2.389 22.234 -7.531 1 98.75 222 MET B CA 1
ATOM 4792 C C . MET B 1 222 ? 3.865 22.406 -7.867 1 98.75 222 MET B C 1
ATOM 4794 O O . MET B 1 222 ? 4.539 23.281 -7.316 1 98.75 222 MET B O 1
ATOM 4798 N N . ASP B 1 223 ? 4.309 21.516 -8.742 1 98.81 223 ASP B N 1
ATOM 4799 C CA . ASP B 1 223 ? 5.707 21.547 -9.164 1 98.81 223 ASP B CA 1
ATOM 4800 C C . ASP B 1 223 ? 6.105 22.922 -9.672 1 98.81 223 ASP B C 1
ATOM 4802 O O . ASP B 1 223 ? 7.203 23.406 -9.375 1 98.81 223 ASP B O 1
ATOM 4806 N N . SER B 1 224 ? 5.305 23.609 -10.406 1 98.81 224 SER B N 1
ATOM 4807 C CA . SER B 1 224 ? 5.582 24.938 -10.953 1 98.81 224 SER B CA 1
ATOM 4808 C C . SER B 1 224 ? 5.754 25.969 -9.844 1 98.81 224 SER B C 1
ATOM 4810 O O . SER B 1 224 ? 6.594 26.859 -9.945 1 98.81 224 SER B O 1
ATOM 4812 N N . TYR B 1 225 ? 4.961 25.891 -8.805 1 98.88 225 TYR B N 1
ATOM 4813 C CA . TYR B 1 225 ? 5.094 26.812 -7.684 1 98.88 225 TYR B CA 1
ATOM 4814 C C . TYR B 1 225 ? 6.355 26.516 -6.883 1 98.88 225 TYR B C 1
ATOM 4816 O O . TYR B 1 225 ? 7.031 27.438 -6.418 1 98.88 225 TYR B O 1
ATOM 4824 N N . PHE B 1 226 ? 6.645 25.203 -6.672 1 98.88 226 PHE B N 1
ATOM 4825 C CA . PHE B 1 226 ? 7.879 24.844 -5.977 1 98.88 226 PHE B CA 1
ATOM 4826 C C . PHE B 1 226 ? 9.086 25.469 -6.664 1 98.88 226 PHE B C 1
ATOM 4828 O O . PHE B 1 226 ? 9.961 26.031 -6.004 1 98.88 226 PHE B O 1
ATOM 4835 N N . LYS B 1 227 ? 9.07 25.406 -7.957 1 98.75 227 LYS B N 1
ATOM 4836 C CA . LYS B 1 227 ? 10.156 26 -8.742 1 98.75 227 LYS B CA 1
ATOM 4837 C C . LYS B 1 227 ? 10.234 27.5 -8.516 1 98.75 227 LYS B C 1
ATOM 4839 O O . LYS B 1 227 ? 11.328 28.047 -8.336 1 98.75 227 LYS B O 1
ATOM 4844 N N . ARG B 1 228 ? 9.172 28.156 -8.547 1 98.75 228 ARG B N 1
ATOM 4845 C CA . ARG B 1 228 ? 9.141 29.609 -8.383 1 98.75 228 ARG B CA 1
ATOM 4846 C C . ARG B 1 228 ? 9.609 30.016 -6.984 1 98.75 228 ARG B C 1
ATOM 4848 O O . ARG B 1 228 ? 10.32 31 -6.824 1 98.75 228 ARG B O 1
ATOM 4855 N N . TYR B 1 229 ? 9.148 29.25 -5.941 1 98.81 229 TYR B N 1
ATOM 4856 C CA . TYR B 1 229 ? 9.664 29.484 -4.598 1 98.81 229 TYR B CA 1
ATOM 4857 C C . TYR B 1 229 ? 11.18 29.359 -4.559 1 98.81 229 TYR B C 1
ATOM 4859 O O . TYR B 1 229 ? 11.867 30.219 -3.984 1 98.81 229 TYR B O 1
ATOM 4867 N N . HIS B 1 230 ? 11.633 28.281 -5.176 1 98.44 230 HIS B N 1
ATOM 4868 C CA . HIS B 1 230 ? 13.07 28.031 -5.25 1 98.44 230 HIS B CA 1
ATOM 4869 C C . HIS B 1 230 ? 13.797 29.188 -5.934 1 98.44 230 HIS B C 1
ATOM 4871 O O . HIS B 1 230 ? 14.836 29.641 -5.461 1 98.44 230 HIS B O 1
ATOM 4877 N N . GLU B 1 231 ? 13.266 29.672 -7.016 1 98.19 231 GLU B N 1
ATOM 4878 C CA . GLU B 1 231 ? 13.875 30.75 -7.805 1 98.19 231 GLU B CA 1
ATOM 4879 C C . GLU B 1 231 ? 13.891 32.062 -7.031 1 98.19 231 GLU B C 1
ATOM 4881 O O . GLU B 1 231 ? 14.727 32.938 -7.293 1 98.19 231 GLU B O 1
ATOM 4886 N N . GLN B 1 232 ? 13.039 32.188 -6.078 1 98 232 GLN B N 1
ATOM 4887 C CA . GLN B 1 232 ? 13.008 33.375 -5.23 1 98 232 GLN B CA 1
ATOM 4888 C C . GLN B 1 232 ? 13.977 33.219 -4.062 1 98 232 GLN B C 1
ATOM 4890 O O . GLN B 1 232 ? 14.023 34.094 -3.182 1 98 232 GLN B O 1
ATOM 4895 N N . GLY B 1 233 ? 14.664 32.094 -3.971 1 97.06 233 GLY B N 1
ATOM 4896 C CA . GLY B 1 233 ? 15.719 31.922 -2.984 1 97.06 233 GLY B CA 1
ATOM 4897 C C . GLY B 1 233 ? 15.227 31.281 -1.702 1 97.06 233 GLY B C 1
ATOM 4898 O O . GLY B 1 233 ? 15.969 31.203 -0.722 1 97.06 233 GLY B O 1
ATOM 4899 N N . ALA B 1 234 ? 14.023 30.797 -1.698 1 98.31 234 ALA B N 1
ATOM 4900 C CA . ALA B 1 234 ? 13.469 30.203 -0.481 1 98.31 234 ALA B CA 1
ATOM 4901 C C . ALA B 1 234 ? 13.984 28.781 -0.27 1 98.31 234 ALA B C 1
ATOM 4903 O O . ALA B 1 234 ? 14.25 28.062 -1.234 1 98.31 234 ALA B O 1
ATOM 4904 N N . ILE B 1 235 ? 14.18 28.406 0.992 1 97.94 235 ILE B N 1
ATOM 4905 C CA . ILE B 1 235 ? 14.25 27 1.379 1 97.94 235 ILE B CA 1
ATOM 4906 C C . ILE B 1 235 ? 12.859 26.375 1.351 1 97.94 235 ILE B C 1
ATOM 4908 O O . ILE B 1 235 ? 11.93 26.891 1.988 1 97.94 235 ILE B O 1
ATOM 4912 N N . VAL B 1 236 ? 12.727 25.359 0.524 1 98.56 236 VAL B N 1
ATOM 4913 C CA . VAL B 1 236 ? 11.445 24.688 0.381 1 98.56 236 VAL B CA 1
ATOM 4914 C C . VAL B 1 236 ? 11.523 23.297 0.989 1 98.56 236 VAL B C 1
ATOM 4916 O O . VAL B 1 236 ? 12.367 22.484 0.596 1 98.56 236 VAL B O 1
ATOM 4919 N N . ALA B 1 237 ? 10.742 23.031 1.988 1 98.62 237 ALA B N 1
ATOM 4920 C CA . ALA B 1 237 ? 10.594 21.719 2.619 1 98.62 237 ALA B CA 1
ATOM 4921 C C . ALA B 1 237 ? 9.172 21.188 2.445 1 98.62 237 ALA B C 1
ATOM 4923 O O . ALA B 1 237 ? 8.211 21.828 2.865 1 98.62 237 ALA B O 1
ATOM 4924 N N . ILE B 1 238 ? 9.031 20.016 1.835 1 98.88 238 ILE B N 1
ATOM 4925 C CA . ILE B 1 238 ? 7.734 19.469 1.458 1 98.88 238 ILE B CA 1
ATOM 4926 C C . ILE B 1 238 ? 7.488 18.156 2.199 1 98.88 238 ILE B C 1
ATOM 4928 O O . ILE B 1 238 ? 8.344 17.266 2.211 1 98.88 238 ILE B O 1
ATOM 4932 N N . THR B 1 239 ? 6.402 18 2.842 1 98.88 239 THR B N 1
ATOM 4933 C CA . THR B 1 239 ? 5.93 16.75 3.416 1 98.88 239 THR B CA 1
ATOM 4934 C C . THR B 1 239 ? 4.422 16.594 3.236 1 98.88 239 THR B C 1
ATOM 4936 O O . THR B 1 239 ? 3.822 17.281 2.406 1 98.88 239 THR B O 1
ATOM 4939 N N . ALA B 1 240 ? 3.826 15.594 3.836 1 98.88 240 ALA B N 1
ATOM 4940 C CA . ALA B 1 240 ? 2.385 15.359 3.832 1 98.88 240 ALA B CA 1
ATOM 4941 C C . ALA B 1 240 ? 1.882 15.016 5.23 1 98.88 240 ALA B C 1
ATOM 4943 O O . ALA B 1 240 ? 2.66 14.594 6.09 1 98.88 240 ALA B O 1
ATOM 4944 N N . ASP B 1 2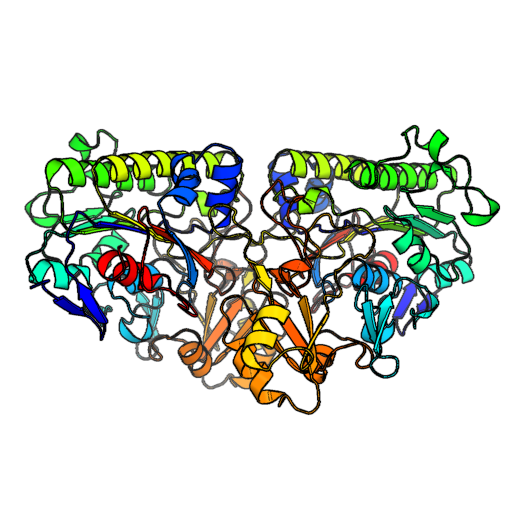41 ? 0.638 15.305 5.406 1 98.75 241 ASP B N 1
ATOM 4945 C CA . ASP B 1 241 ? 0.015 14.922 6.672 1 98.75 241 ASP B CA 1
ATOM 4946 C C . ASP B 1 241 ? -0.33 13.438 6.691 1 98.75 241 ASP B C 1
ATOM 4948 O O . ASP B 1 241 ? -0.375 12.82 7.758 1 98.75 241 ASP B O 1
ATOM 4952 N N . HIS B 1 242 ? -0.581 12.875 5.609 1 98.5 242 HIS B N 1
ATOM 4953 C CA . HIS B 1 242 ? -0.841 11.445 5.453 1 98.5 242 HIS B CA 1
ATOM 4954 C C . HIS B 1 242 ? -0.804 11.039 3.984 1 98.5 242 HIS B C 1
ATOM 4956 O O . HIS B 1 242 ? -0.723 11.891 3.1 1 98.5 242 HIS B O 1
ATOM 4962 N N . GLY B 1 243 ? -0.805 9.703 3.793 1 98.12 243 GLY B N 1
ATOM 4963 C CA . GLY B 1 243 ? -1.023 9.18 2.453 1 98.12 243 GLY B CA 1
ATOM 4964 C C . GLY B 1 243 ? -2.492 9.031 2.105 1 98.12 243 GLY B C 1
ATOM 4965 O O . GLY B 1 243 ? -3.354 9.633 2.746 1 98.12 243 GLY B O 1
ATOM 4966 N N . MET B 1 244 ? -2.719 8.398 1.042 1 97.5 244 MET B N 1
ATOM 4967 C CA . MET B 1 244 ? -4.031 8.094 0.482 1 97.5 244 MET B CA 1
ATOM 4968 C C . MET B 1 244 ? -4.008 6.773 -0.282 1 97.5 244 MET B C 1
ATOM 4970 O O . MET B 1 244 ? -3.055 6.492 -1.008 1 97.5 244 MET B O 1
ATOM 4974 N N . ASN B 1 245 ? -4.941 5.949 -0.1 1 95.56 245 ASN B N 1
ATOM 4975 C CA . ASN B 1 245 ? -4.969 4.762 -0.947 1 95.56 245 ASN B CA 1
ATOM 4976 C C . ASN B 1 245 ? -6.398 4.293 -1.205 1 95.56 245 ASN B C 1
ATOM 4978 O O . ASN B 1 245 ? -7.34 4.777 -0.575 1 95.56 245 ASN B O 1
ATOM 4982 N N . ALA B 1 246 ? -6.586 3.434 -2.133 1 96 246 ALA B N 1
ATOM 4983 C CA . ALA B 1 246 ? -7.871 2.844 -2.5 1 96 246 ALA B CA 1
ATOM 4984 C C . ALA B 1 246 ? -8.469 2.055 -1.336 1 96 246 ALA B C 1
ATOM 4986 O O . ALA B 1 246 ? -7.746 1.361 -0.616 1 96 246 ALA B O 1
ATOM 4987 N N . LYS B 1 247 ? -9.773 2.145 -1.214 1 97.19 247 LYS B N 1
ATOM 4988 C CA . LYS B 1 247 ? -10.547 1.389 -0.236 1 97.19 247 LYS B CA 1
ATOM 4989 C C . LYS B 1 247 ? -11.664 0.595 -0.913 1 97.19 247 LYS B C 1
ATOM 4991 O O . LYS B 1 247 ? -12.82 0.669 -0.501 1 97.19 247 LYS B O 1
ATOM 4996 N N . THR B 1 248 ? -11.266 -0.172 -1.928 1 96.31 248 THR B N 1
ATOM 4997 C CA . THR B 1 248 ? -12.25 -0.861 -2.762 1 96.31 248 THR B CA 1
ATOM 4998 C C . THR B 1 248 ? -11.789 -2.283 -3.072 1 96.31 248 THR B C 1
ATOM 5000 O O . THR B 1 248 ? -10.625 -2.629 -2.848 1 96.31 248 THR B O 1
ATOM 5003 N N . ASP B 1 249 ? -12.719 -3.078 -3.486 1 95.38 249 ASP B N 1
ATOM 5004 C CA . ASP B 1 249 ? -12.359 -4.344 -4.113 1 95.38 249 ASP B CA 1
ATOM 5005 C C . ASP B 1 249 ? -11.859 -4.129 -5.539 1 95.38 249 ASP B C 1
ATOM 5007 O O . ASP B 1 249 ? -11.656 -2.99 -5.965 1 95.38 249 ASP B O 1
ATOM 5011 N N . ALA B 1 250 ? -11.664 -5.195 -6.27 1 96.06 250 ALA B N 1
ATOM 5012 C CA . ALA B 1 250 ? -10.969 -5.133 -7.555 1 96.06 250 ALA B CA 1
ATOM 5013 C C . ALA B 1 250 ? -11.797 -4.391 -8.594 1 96.06 250 ALA B C 1
ATOM 5015 O O . ALA B 1 250 ? -11.258 -3.844 -9.555 1 96.06 250 ALA B O 1
ATOM 5016 N N . ILE B 1 251 ? -13.133 -4.293 -8.445 1 95.62 251 ILE B N 1
ATOM 5017 C CA . ILE B 1 251 ? -13.945 -3.672 -9.484 1 95.62 251 ILE B CA 1
ATOM 5018 C C . ILE B 1 251 ? -14.461 -2.318 -8.992 1 95.62 251 ILE B C 1
ATOM 5020 O O . ILE B 1 251 ? -15.352 -1.729 -9.609 1 95.62 251 ILE B O 1
ATOM 5024 N N . GLY B 1 252 ? -14 -1.9 -7.852 1 9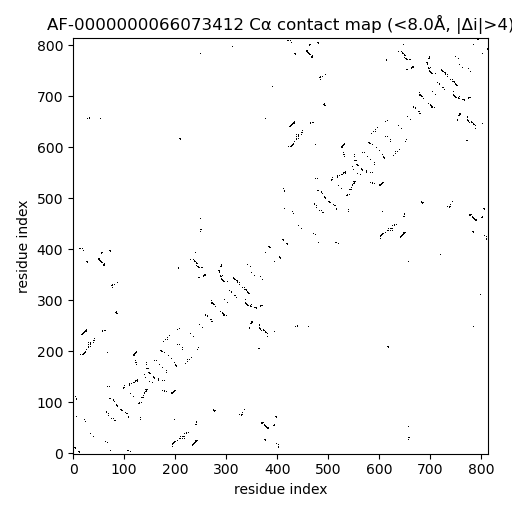4.12 252 GLY B N 1
ATOM 5025 C CA . GLY B 1 252 ? -14.219 -0.52 -7.449 1 94.12 252 GLY B CA 1
ATOM 5026 C C . GLY B 1 252 ? -15.312 -0.364 -6.41 1 94.12 252 GLY B C 1
ATOM 5027 O O . GLY B 1 252 ? -15.664 0.756 -6.035 1 94.12 252 GLY B O 1
ATOM 5028 N N . ARG B 1 253 ? -15.984 -1.512 -5.918 1 95.38 253 ARG B N 1
ATOM 5029 C CA . ARG B 1 253 ? -16.969 -1.386 -4.848 1 95.38 253 ARG B CA 1
ATOM 5030 C C . ARG B 1 253 ? -16.297 -1.051 -3.52 1 95.38 253 ARG B C 1
ATOM 5032 O O . ARG B 1 253 ? -15.273 -1.648 -3.168 1 95.38 253 ARG B O 1
ATOM 5039 N N . PRO B 1 254 ? -16.797 -0.1 -2.727 1 95.31 254 PRO B N 1
ATOM 5040 C CA . PRO B 1 254 ? -16.188 0.254 -1.449 1 95.31 254 PRO B CA 1
ATOM 5041 C C . PRO B 1 254 ? -16.141 -0.916 -0.468 1 95.31 254 PRO B C 1
ATOM 5043 O O . PRO B 1 254 ? -17.125 -1.642 -0.326 1 95.31 254 PRO B O 1
ATOM 5046 N N . ASN B 1 255 ? -15.016 -1.167 0.147 1 96.06 255 ASN B N 1
ATOM 5047 C CA . ASN B 1 255 ? -14.859 -2.119 1.243 1 96.06 255 ASN B CA 1
ATOM 5048 C C . ASN B 1 255 ? -15.125 -1.465 2.596 1 96.06 255 ASN B C 1
ATOM 5050 O O . ASN B 1 255 ? -14.195 -0.992 3.254 1 96.06 255 ASN B O 1
ATOM 5054 N N . ILE B 1 256 ? -16.391 -1.489 3.051 1 96.62 256 ILE B N 1
ATOM 5055 C CA . ILE B 1 256 ? -16.766 -0.758 4.258 1 96.62 256 ILE B CA 1
ATOM 5056 C C . ILE B 1 256 ? -17.141 -1.741 5.359 1 96.62 256 ILE B C 1
ATOM 5058 O O . ILE B 1 256 ? -17.922 -2.672 5.129 1 96.62 256 ILE B O 1
ATOM 5062 N N . LEU B 1 257 ? -16.578 -1.626 6.492 1 97 257 LEU B N 1
ATOM 5063 C CA . LEU B 1 257 ? -17.016 -2.305 7.711 1 97 257 LEU B CA 1
ATOM 5064 C C . LEU B 1 257 ? -17.75 -1.346 8.641 1 97 257 LEU B C 1
ATOM 5066 O O . LEU B 1 257 ? -17.156 -0.402 9.164 1 97 257 LEU B O 1
ATOM 5070 N N . PHE B 1 258 ? -18.984 -1.574 8.797 1 97.75 258 PHE B N 1
ATOM 5071 C CA . PHE B 1 258 ? -19.766 -0.766 9.727 1 97.75 258 PHE B CA 1
ATOM 5072 C C . PHE B 1 258 ? -19.672 -1.337 11.141 1 97.75 258 PHE B C 1
ATOM 5074 O O . PHE B 1 258 ? -20.5 -2.162 11.531 1 97.75 258 PHE B O 1
ATOM 5081 N N . LEU B 1 259 ? -18.75 -0.823 11.914 1 98.31 259 LEU B N 1
ATOM 5082 C CA . LEU B 1 259 ? -18.328 -1.408 13.18 1 98.31 259 LEU B CA 1
ATOM 5083 C C . LEU B 1 259 ? -19.469 -1.355 14.203 1 98.31 259 LEU B C 1
ATOM 5085 O O . LEU B 1 259 ? -19.656 -2.303 14.969 1 98.31 259 LEU B O 1
ATOM 5089 N N . GLN B 1 260 ? -20.156 -0.222 14.258 1 98.12 260 GLN B N 1
ATOM 5090 C CA . GLN B 1 260 ? -21.234 -0.124 15.234 1 98.12 260 GLN B CA 1
ATOM 5091 C C . GLN B 1 260 ? -22.328 -1.158 14.961 1 98.12 260 GLN B C 1
ATOM 5093 O O . GLN B 1 260 ? -22.859 -1.768 15.891 1 98.12 260 GLN B O 1
ATOM 5098 N N . ASP B 1 261 ? -22.719 -1.32 13.688 1 98.19 261 ASP B N 1
ATOM 5099 C CA . ASP B 1 261 ? -23.688 -2.342 13.328 1 98.19 261 ASP B CA 1
ATOM 5100 C C . ASP B 1 261 ? -23.234 -3.725 13.781 1 98.19 261 ASP B C 1
ATOM 5102 O O . ASP B 1 261 ? -24.031 -4.488 14.344 1 98.19 261 ASP B O 1
ATOM 5106 N N . LEU B 1 262 ? -21.969 -4.047 13.531 1 97.44 262 LEU B N 1
ATOM 5107 C CA . LEU B 1 262 ? -21.422 -5.355 13.875 1 97.44 262 LEU B CA 1
ATOM 5108 C C . LEU B 1 262 ? -21.422 -5.555 15.391 1 97.44 262 LEU B C 1
ATOM 5110 O O . LEU B 1 262 ? -21.797 -6.621 15.883 1 97.44 262 LEU B O 1
ATOM 5114 N N . LEU B 1 263 ? -21.047 -4.539 16.094 1 97.88 263 LEU B N 1
ATOM 5115 C CA . LEU B 1 263 ? -20.969 -4.621 17.547 1 97.88 263 LEU B CA 1
ATOM 5116 C C . LEU B 1 263 ? -22.359 -4.672 18.172 1 97.88 263 LEU B C 1
ATOM 5118 O O . LEU B 1 263 ? -22.578 -5.383 19.156 1 97.88 263 LEU B O 1
ATOM 5122 N N . ASP B 1 264 ? -23.312 -3.943 17.609 1 97.69 264 ASP B N 1
ATOM 5123 C CA . ASP B 1 264 ? -24.688 -4.004 18.094 1 97.69 264 ASP B CA 1
ATOM 5124 C C . ASP B 1 264 ? -25.281 -5.395 17.891 1 97.69 264 ASP B C 1
ATOM 5126 O O . ASP B 1 264 ? -26.016 -5.895 18.734 1 97.69 264 ASP B O 1
ATOM 5130 N N . ALA B 1 265 ? -25 -5.961 16.766 1 97.12 265 ALA B N 1
ATOM 5131 C CA . ALA B 1 265 ? -25.484 -7.309 16.5 1 97.12 265 ALA B CA 1
ATOM 5132 C C . ALA B 1 265 ? -24.922 -8.312 17.5 1 97.12 265 ALA B C 1
ATOM 5134 O O . ALA B 1 265 ? -25.609 -9.25 17.906 1 97.12 265 ALA B O 1
ATOM 5135 N N . GLN B 1 266 ? -23.703 -8.086 17.859 1 96.12 266 GLN B N 1
ATOM 5136 C CA . GLN B 1 266 ? -23 -9.039 18.734 1 96.12 266 GLN B CA 1
ATOM 5137 C C . GLN B 1 266 ? -23.391 -8.828 20.188 1 96.12 266 GLN B C 1
ATOM 5139 O O . GLN B 1 266 ? -23.562 -9.797 20.938 1 96.12 266 GLN B O 1
ATOM 5144 N N . TYR B 1 267 ? -23.547 -7.52 20.672 1 96.38 267 TYR B N 1
ATOM 5145 C CA . TYR B 1 267 ? -23.625 -7.25 22.109 1 96.38 267 TYR B CA 1
ATOM 5146 C C . TYR B 1 267 ? -24.938 -6.551 22.469 1 96.38 267 TYR B C 1
ATOM 5148 O O . TYR B 1 267 ? -25.281 -6.445 23.641 1 96.38 267 TYR B O 1
ATOM 5156 N N . GLY B 1 268 ? -25.625 -6.105 21.484 1 95.5 268 GLY B N 1
ATOM 5157 C CA . GLY B 1 268 ? -26.812 -5.301 21.734 1 95.5 268 GLY B CA 1
ATOM 5158 C C . GLY B 1 268 ? -26.562 -3.812 21.578 1 95.5 268 GLY B C 1
ATOM 5159 O O . GLY B 1 268 ? -25.422 -3.35 21.703 1 95.5 268 GLY B O 1
ATOM 5160 N N . ALA B 1 269 ? -27.625 -3.051 21.359 1 94.31 269 ALA B N 1
ATOM 5161 C CA . ALA B 1 269 ? -27.547 -1.61 21.141 1 94.31 269 ALA B CA 1
ATOM 5162 C C . ALA B 1 269 ? -27.078 -0.885 22.391 1 94.31 269 ALA B C 1
ATOM 5164 O O . ALA B 1 269 ? -27.422 -1.28 23.516 1 94.31 269 ALA B O 1
ATOM 5165 N N . GLN B 1 270 ? -26.297 0.16 22.281 1 91.81 270 GLN B N 1
ATOM 5166 C CA . GLN B 1 270 ? -25.891 1.114 23.312 1 91.81 270 GLN B CA 1
ATOM 5167 C C . GLN B 1 270 ? -24.891 0.487 24.281 1 91.81 270 GLN B C 1
ATOM 5169 O O . GLN B 1 270 ? -24.594 1.066 25.328 1 91.81 270 GLN B O 1
ATOM 5174 N N . ARG B 1 271 ? -24.391 -0.703 23.906 1 95.75 271 ARG B N 1
ATOM 5175 C CA . ARG B 1 271 ? -23.406 -1.352 24.766 1 95.75 271 ARG B CA 1
ATOM 5176 C C . ARG B 1 271 ? -21.984 -0.942 24.375 1 95.75 271 ARG B C 1
ATOM 5178 O O . ARG B 1 271 ? -21.047 -1.131 25.156 1 95.75 271 ARG B O 1
ATOM 5185 N N . THR B 1 272 ? -21.906 -0.496 23.219 1 96.81 272 THR B N 1
ATOM 5186 C CA . THR B 1 272 ? -20.641 0.034 22.703 1 96.81 272 THR B CA 1
ATOM 5187 C C . THR B 1 272 ? -20.875 1.329 21.922 1 96.81 272 THR B C 1
ATOM 5189 O O . THR B 1 272 ? -22.016 1.647 21.578 1 96.81 272 THR B O 1
ATOM 5192 N N . ARG B 1 273 ? -19.875 2.09 21.797 1 96.06 273 ARG B N 1
ATOM 5193 C CA . ARG B 1 273 ? -19.906 3.283 20.953 1 96.06 273 ARG B CA 1
ATOM 5194 C C . ARG B 1 273 ? -18.672 3.355 20.062 1 96.06 273 ARG B C 1
ATOM 5196 O O . ARG B 1 273 ? -17.547 3.365 20.547 1 96.06 273 ARG B O 1
ATOM 5203 N N . VAL B 1 274 ? -18.938 3.359 18.781 1 97.12 274 VAL B N 1
ATOM 5204 C CA . VAL B 1 274 ? -17.875 3.553 17.812 1 97.12 274 VAL B CA 1
ATOM 5205 C C . VAL B 1 274 ? -17.75 5.035 17.469 1 97.12 274 VAL B C 1
ATOM 5207 O O . VAL B 1 274 ? -18.75 5.699 17.172 1 97.12 274 VAL B O 1
ATOM 5210 N N . LEU B 1 275 ? -16.609 5.539 17.562 1 96 275 LEU B N 1
ATOM 5211 C CA . LEU B 1 275 ? -16.297 6.91 17.172 1 96 275 LEU B CA 1
ATOM 5212 C C . LEU B 1 275 ? -15.266 6.93 16.047 1 96 275 LEU B C 1
ATOM 5214 O O . LEU B 1 275 ? -14.242 6.254 16.125 1 96 275 LEU B O 1
ATOM 5218 N N . LEU B 1 276 ? -15.594 7.656 15 1 95.38 276 LEU B N 1
ATOM 5219 C CA . LEU B 1 276 ? -14.695 7.875 13.875 1 95.38 276 LEU B CA 1
ATOM 5220 C C . LEU B 1 276 ? -14.094 9.273 13.922 1 95.38 276 LEU B C 1
ATOM 5222 O O . LEU B 1 276 ? -14.703 10.227 13.422 1 95.38 276 LEU B O 1
ATOM 5226 N N . PRO B 1 277 ? -12.859 9.352 14.344 1 93.88 277 PRO B N 1
ATOM 5227 C CA . PRO B 1 277 ? -12.281 10.688 14.531 1 93.88 277 PRO B CA 1
ATOM 5228 C C . PRO B 1 277 ? -12.055 11.422 13.211 1 93.88 277 PRO B C 1
ATOM 5230 O O . PRO B 1 277 ? -11.773 12.625 13.211 1 93.88 277 PRO B O 1
ATOM 5233 N N . ILE B 1 278 ? -12.156 10.75 12.078 1 92.81 278 ILE B N 1
ATOM 5234 C CA . ILE B 1 278 ? -11.977 11.383 10.773 1 92.81 278 ILE B CA 1
ATOM 5235 C C . ILE B 1 278 ? -13.195 12.242 10.445 1 92.81 278 ILE B C 1
ATOM 5237 O O . ILE B 1 278 ? -13.125 13.117 9.578 1 92.81 278 ILE B O 1
ATOM 5241 N N . THR B 1 279 ? -14.344 11.992 10.977 1 85.12 279 THR B N 1
ATOM 5242 C CA . THR B 1 279 ? -15.609 12.617 10.609 1 85.12 279 THR B CA 1
ATOM 5243 C C . THR B 1 279 ? -15.562 14.125 10.859 1 85.12 279 THR B C 1
ATOM 5245 O O . THR B 1 279 ? -15.102 14.57 11.914 1 85.12 279 THR B O 1
ATOM 5248 N N . ASP B 1 280 ? -15.914 14.75 9.711 1 75.69 280 ASP B N 1
ATOM 5249 C CA . ASP B 1 280 ? -16.109 16.188 9.789 1 75.69 280 ASP B CA 1
ATOM 5250 C C . ASP B 1 280 ? -17.594 16.547 9.789 1 75.69 280 ASP B C 1
ATOM 5252 O O . ASP B 1 280 ? -18.312 16.234 8.836 1 75.69 280 ASP B O 1
ATOM 5256 N N . PRO B 1 281 ? -18.047 17.078 10.859 1 63.62 281 PRO B N 1
ATOM 5257 C CA . PRO B 1 281 ? -19.484 17.344 10.945 1 63.62 281 PRO B CA 1
ATOM 5258 C C . PRO B 1 281 ? -19.969 18.281 9.844 1 63.62 281 PRO B C 1
ATOM 5260 O O . PRO B 1 281 ? -21.172 18.391 9.602 1 63.62 281 PRO B O 1
ATOM 5263 N N . TYR B 1 282 ? -19.094 18.844 9.188 1 58.38 282 TYR B N 1
ATOM 52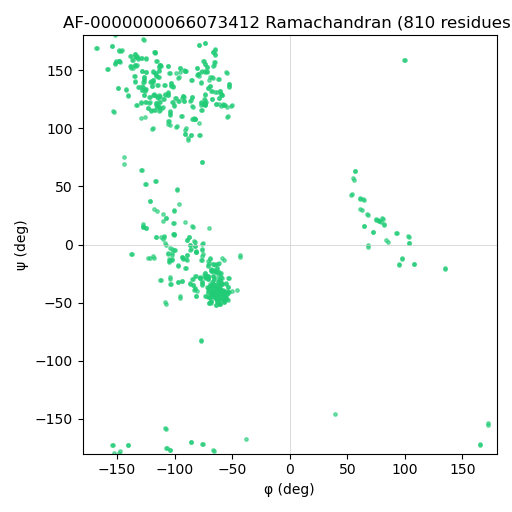64 C CA . TYR B 1 282 ? -19.5 19.891 8.242 1 58.38 282 TYR B CA 1
ATOM 5265 C C . TYR B 1 282 ? -19.453 19.359 6.809 1 58.38 282 TYR B C 1
ATOM 5267 O O . TYR B 1 282 ? -20.047 19.953 5.906 1 58.38 282 TYR B O 1
ATOM 5275 N N . VAL B 1 283 ? -18.578 18.406 6.508 1 60.06 283 VAL B N 1
ATOM 5276 C CA . VAL B 1 283 ? -18.344 18.031 5.121 1 60.06 283 VAL B CA 1
ATOM 5277 C C . VAL B 1 283 ? -18.453 16.516 4.984 1 60.06 283 VAL B C 1
ATOM 5279 O O . VAL B 1 283 ? -17.766 15.766 5.691 1 60.06 283 VAL B O 1
ATOM 5282 N N . VAL B 1 284 ? -19.688 15.984 4.246 1 57.91 284 VAL B N 1
ATOM 5283 C CA . VAL B 1 284 ? -19.875 14.531 4.199 1 57.91 284 VAL B CA 1
ATOM 5284 C C . VAL B 1 284 ? -19.312 13.984 2.887 1 57.91 284 VAL B C 1
ATOM 5286 O O . VAL B 1 284 ? -19.859 13.023 2.33 1 57.91 284 VAL B O 1
ATOM 5289 N N . HIS B 1 285 ? -18.219 14.539 2.33 1 56.06 285 HIS B N 1
ATOM 5290 C CA . HIS B 1 285 ? -17.875 14.148 0.964 1 56.06 285 HIS B CA 1
ATOM 5291 C C . HIS B 1 285 ? -17.297 12.734 0.919 1 56.06 285 HIS B C 1
ATOM 5293 O O . HIS B 1 285 ? -17.359 12.07 -0.117 1 56.06 285 HIS B O 1
ATOM 5299 N N . HIS B 1 286 ? -16.688 12.227 1.847 1 66.19 286 HIS B N 1
ATOM 5300 C CA . HIS B 1 286 ? -16.109 10.891 1.718 1 66.19 286 HIS B CA 1
ATOM 5301 C C . HIS B 1 286 ? -16.781 9.914 2.682 1 66.19 286 HIS B C 1
ATOM 5303 O O . HIS B 1 286 ? -16.156 8.938 3.105 1 66.19 286 HIS B O 1
ATOM 5309 N N . GLY B 1 287 ? -17.938 10.289 2.869 1 77.88 287 GLY B N 1
ATOM 5310 C CA . GLY B 1 287 ? -18.766 9.391 3.67 1 77.88 287 GLY B CA 1
ATOM 5311 C C . GLY B 1 287 ? -18.312 9.32 5.117 1 77.88 287 GLY B C 1
ATOM 5312 O O . GLY B 1 287 ? -18.859 8.531 5.898 1 77.88 287 GLY B O 1
ATOM 5313 N N . ALA B 1 288 ? -17.203 10.117 5.379 1 87.5 288 ALA B N 1
ATOM 5314 C CA . ALA B 1 288 ? -16.688 10.141 6.742 1 87.5 288 ALA B CA 1
ATOM 5315 C C . ALA B 1 288 ? -16.172 8.766 7.156 1 87.5 288 ALA B C 1
ATOM 5317 O O . ALA B 1 288 ? -16.438 8.297 8.266 1 87.5 288 ALA B O 1
ATOM 5318 N N . LEU B 1 289 ? -15.539 8.133 6.184 1 94.12 289 LEU B N 1
ATOM 5319 C CA . LEU B 1 289 ? -14.977 6.801 6.375 1 94.12 289 LEU B CA 1
ATOM 5320 C C . LEU B 1 289 ? -13.453 6.852 6.398 1 94.12 289 LEU B C 1
ATOM 5322 O O . LEU B 1 289 ? -12.844 7.637 5.676 1 94.12 289 LEU B O 1
ATOM 5326 N N . GLY B 1 290 ? -12.844 6.117 7.309 1 95.38 290 GLY B N 1
ATOM 5327 C CA . GLY B 1 290 ? -11.391 6.043 7.395 1 95.38 290 GLY B CA 1
ATOM 5328 C C . GLY B 1 290 ? -10.898 4.703 7.902 1 95.38 290 GLY B C 1
ATOM 5329 O O . GLY B 1 290 ? -11.695 3.803 8.18 1 95.38 290 GLY B O 1
ATOM 5330 N N . SER B 1 291 ? -9.617 4.551 8.023 1 97.44 291 SER B N 1
ATOM 5331 C CA . SER B 1 291 ? -9.031 3.262 8.383 1 97.44 291 SER B CA 1
ATOM 5332 C C . SER B 1 291 ? -8.656 3.211 9.859 1 97.44 291 SER B C 1
ATOM 5334 O O . SER B 1 291 ? -7.789 2.436 10.258 1 97.44 291 SER B O 1
ATOM 5336 N N . TYR B 1 292 ? -9.227 4.102 10.633 1 98.06 292 TYR B N 1
ATOM 5337 C CA . TYR B 1 292 ? -9 4.188 12.07 1 98.06 292 TYR B CA 1
ATOM 5338 C C . TYR B 1 292 ? -10.289 4.5 12.812 1 98.06 292 TYR B C 1
ATOM 5340 O O . TYR B 1 292 ? -11.016 5.43 12.445 1 98.06 292 TYR B O 1
ATOM 5348 N N . ALA B 1 293 ? -10.602 3.703 13.812 1 98.06 293 ALA B N 1
ATOM 5349 C CA . ALA B 1 293 ? -11.758 3.934 14.672 1 98.06 293 ALA B CA 1
ATOM 5350 C C . ALA B 1 293 ? -11.406 3.67 16.141 1 98.06 293 ALA B C 1
ATOM 5352 O O . ALA B 1 293 ? -10.461 2.938 16.438 1 98.06 293 ALA B O 1
ATOM 5353 N N . THR B 1 294 ? -12.109 4.316 16.984 1 97.88 294 THR B N 1
ATOM 5354 C CA . THR B 1 294 ? -12.023 3.992 18.406 1 97.88 294 THR B CA 1
ATOM 5355 C C . THR B 1 294 ? -13.375 3.52 18.938 1 97.88 294 THR B C 1
ATOM 5357 O O . THR B 1 294 ? -14.422 3.908 18.422 1 97.88 294 THR B O 1
ATOM 5360 N N . VAL B 1 295 ? -13.328 2.656 19.922 1 98 295 VAL B N 1
ATOM 5361 C CA . VAL B 1 295 ? -14.523 2.039 20.469 1 98 295 VAL B CA 1
ATOM 5362 C C . VAL B 1 295 ? -14.57 2.24 21.984 1 98 295 VAL B C 1
ATOM 5364 O O . VAL B 1 295 ? -13.57 2.004 22.672 1 98 295 VAL B O 1
ATOM 5367 N N . TYR B 1 296 ? -15.641 2.717 22.484 1 96.88 296 TYR B N 1
ATOM 5368 C CA . TYR B 1 296 ? -15.93 2.793 23.906 1 96.88 296 TYR B CA 1
ATOM 5369 C C . TYR B 1 296 ? -16.844 1.646 24.344 1 96.88 296 TYR B C 1
ATOM 5371 O O . TYR B 1 296 ? -17.875 1.392 23.719 1 96.88 296 TYR B O 1
ATOM 5379 N N . LEU B 1 297 ? -16.359 0.927 25.359 1 96.62 297 LEU B N 1
ATOM 5380 C CA . LEU B 1 297 ? -17.109 -0.216 25.891 1 96.62 297 LEU B CA 1
ATOM 5381 C C . LEU B 1 297 ? -17.828 0.15 27.172 1 96.62 297 LEU B C 1
ATOM 5383 O O . LEU B 1 297 ? -17.266 0.824 28.031 1 96.62 297 LEU B O 1
ATOM 5387 N N . ARG B 1 298 ? -19.016 -0.285 27.234 1 90.12 298 ARG B N 1
ATOM 5388 C CA . ARG B 1 298 ? -19.734 -0.155 28.5 1 90.12 298 ARG B CA 1
ATOM 5389 C C . ARG B 1 298 ? -19.531 -1.387 29.375 1 90.12 298 ARG B C 1
ATOM 5391 O O . ARG B 1 298 ? -19.203 -2.465 28.875 1 90.12 298 ARG B O 1
ATOM 5398 N N . ASP B 1 299 ? -19.547 -1.247 30.688 1 79.62 299 ASP B N 1
ATOM 5399 C CA . ASP B 1 299 ? -19.141 -2.168 31.75 1 79.62 299 ASP B CA 1
ATOM 5400 C C . ASP B 1 299 ? -19.625 -3.586 31.469 1 79.62 299 ASP B C 1
ATOM 5402 O O . ASP B 1 299 ? -18.969 -4.562 31.828 1 79.62 299 ASP B O 1
ATOM 5406 N N . ALA B 1 300 ? -20.375 -3.715 30.562 1 83.44 300 ALA B N 1
ATOM 5407 C CA . ALA B 1 300 ? -20.953 -5.047 30.375 1 83.44 300 ALA B CA 1
ATOM 5408 C C . ALA B 1 300 ? -20.25 -5.777 29.234 1 83.44 300 ALA B C 1
ATOM 5410 O O . ALA B 1 300 ? -20.375 -6.996 29.094 1 83.44 300 ALA B O 1
ATOM 5411 N N . VAL B 1 301 ? -19.453 -5.125 28.547 1 90.81 301 VAL B N 1
ATOM 5412 C CA . VAL B 1 301 ? -18.781 -5.77 27.422 1 90.81 301 VAL B CA 1
ATOM 5413 C C . VAL B 1 301 ? -17.312 -6.047 27.781 1 90.81 301 VAL B C 1
ATOM 5415 O O . VAL B 1 301 ? -16.516 -5.117 27.906 1 90.81 301 VAL B O 1
ATOM 5418 N N . PRO B 1 302 ? -17 -7.305 28.031 1 93.94 302 PRO B N 1
ATOM 5419 C CA . PRO B 1 302 ? -15.602 -7.594 28.344 1 93.94 302 PRO B CA 1
ATOM 5420 C C . PRO B 1 302 ? -14.656 -7.199 27.219 1 93.94 302 PRO B C 1
ATOM 5422 O O . PRO B 1 302 ? -14.891 -7.555 26.047 1 93.94 302 PRO B O 1
ATOM 5425 N N . GLN B 1 303 ? -13.672 -6.492 27.562 1 96.5 303 GLN B N 1
ATOM 5426 C CA . GLN B 1 303 ? -12.727 -5.953 26.594 1 96.5 303 GLN B CA 1
ATOM 5427 C C . GLN B 1 303 ? -12.102 -7.07 25.766 1 96.5 303 GLN B C 1
ATOM 5429 O O . GLN B 1 303 ? -12.008 -6.953 24.531 1 96.5 303 GLN B O 1
ATOM 5434 N N . ARG B 1 304 ? -11.656 -8.172 26.375 1 96.5 304 ARG B N 1
ATOM 5435 C CA . ARG B 1 304 ? -11 -9.273 25.672 1 96.5 304 ARG B CA 1
ATOM 5436 C C . ARG B 1 304 ? -11.93 -9.891 24.625 1 96.5 304 ARG B C 1
ATOM 5438 O O . ARG B 1 304 ? -11.492 -10.25 23.531 1 96.5 304 ARG B O 1
ATOM 5445 N N . ASP B 1 305 ? -13.195 -9.984 25 1 97 305 ASP B N 1
ATOM 5446 C CA . ASP B 1 305 ? -14.18 -10.539 24.078 1 97 305 ASP B CA 1
ATOM 5447 C C . ASP B 1 305 ? -14.375 -9.633 22.875 1 97 305 ASP B C 1
ATOM 5449 O O . ASP B 1 305 ? -14.469 -10.109 21.734 1 97 305 ASP B O 1
ATOM 5453 N N . ALA B 1 306 ? -14.484 -8.344 23.125 1 97.94 306 ALA B N 1
ATOM 5454 C CA . ALA B 1 306 ? -14.648 -7.379 22.047 1 97.94 306 ALA B CA 1
ATOM 5455 C C . ALA B 1 306 ? -13.445 -7.395 21.109 1 97.94 306 ALA B C 1
ATOM 5457 O O . ALA B 1 306 ? -13.602 -7.312 19.891 1 97.94 306 ALA B O 1
ATOM 5458 N N . ILE B 1 307 ? -12.242 -7.539 21.688 1 98.5 307 ILE B N 1
ATOM 5459 C CA . ILE B 1 307 ? -11.016 -7.594 20.891 1 98.5 307 ILE B CA 1
ATOM 5460 C C . ILE B 1 307 ? -11.047 -8.82 19.984 1 98.5 307 ILE B C 1
ATOM 5462 O O . ILE B 1 307 ? -10.797 -8.719 18.781 1 98.5 307 ILE B O 1
ATOM 5466 N N . ASP B 1 308 ? -11.359 -9.984 20.531 1 97.38 308 ASP B N 1
ATOM 5467 C CA . ASP B 1 308 ? -11.383 -11.227 19.781 1 97.38 308 ASP B CA 1
ATOM 5468 C C . ASP B 1 308 ? -12.43 -11.172 18.672 1 97.38 308 ASP B C 1
ATOM 5470 O O . ASP B 1 308 ? -12.172 -11.609 17.547 1 97.38 308 ASP B O 1
ATOM 5474 N N . PHE B 1 309 ? -13.578 -10.648 19 1 97.19 309 PHE B N 1
ATOM 5475 C CA . PHE B 1 309 ? -14.656 -10.531 18.016 1 97.19 309 PHE B CA 1
ATOM 5476 C C . PHE B 1 309 ? -14.227 -9.664 16.844 1 97.19 309 PHE B C 1
ATOM 5478 O O . PHE B 1 309 ? -14.312 -10.086 15.695 1 97.19 309 PHE B O 1
ATOM 5485 N N . LEU B 1 310 ? -13.695 -8.438 17.156 1 97.88 310 LEU B N 1
ATOM 5486 C CA . LEU B 1 310 ? -13.312 -7.477 16.125 1 97.88 310 LEU B CA 1
ATOM 5487 C C . LEU B 1 310 ? -12.133 -8 15.312 1 97.88 310 LEU B C 1
ATOM 5489 O O . LEU B 1 310 ? -12.102 -7.836 14.094 1 97.88 310 LEU B O 1
ATOM 5493 N N . ALA B 1 311 ? -11.164 -8.594 15.977 1 96.44 311 ALA B N 1
ATOM 5494 C CA . ALA B 1 311 ? -9.969 -9.102 15.305 1 96.44 311 ALA B CA 1
ATOM 5495 C C . ALA B 1 311 ? -10.312 -10.219 14.328 1 96.44 311 ALA B C 1
ATOM 5497 O O . ALA B 1 311 ? -9.555 -10.492 13.398 1 96.44 311 ALA B O 1
ATOM 5498 N N . GLY B 1 312 ? -11.453 -10.883 14.562 1 94.06 312 GLY B N 1
ATOM 5499 C CA . GLY B 1 312 ? -11.883 -11.984 13.711 1 94.06 312 GLY B CA 1
ATOM 5500 C C . GLY B 1 312 ? -12.578 -11.523 12.438 1 94.06 312 GLY B C 1
ATOM 5501 O O . GLY B 1 312 ? -12.828 -12.328 11.539 1 94.06 312 GLY B O 1
ATOM 5502 N N . ILE B 1 313 ? -12.836 -10.242 12.297 1 94 313 ILE B N 1
ATOM 5503 C CA . ILE B 1 313 ? -13.555 -9.703 11.141 1 94 313 ILE B CA 1
ATOM 5504 C C . ILE B 1 313 ? -12.578 -9.453 10 1 94 313 ILE B C 1
ATOM 5506 O O . ILE B 1 313 ? -11.57 -8.773 10.172 1 94 313 ILE B O 1
ATOM 5510 N N . ALA B 1 314 ? -12.891 -10.039 8.758 1 92.06 314 ALA B N 1
ATOM 5511 C CA . ALA B 1 314 ? -12.086 -9.766 7.57 1 92.06 314 ALA B CA 1
ATOM 5512 C C . ALA B 1 314 ? -12.055 -8.273 7.258 1 92.06 314 ALA B C 1
ATOM 5514 O O . ALA B 1 314 ? -13.094 -7.617 7.219 1 92.06 314 ALA B O 1
ATOM 5515 N N . GLY B 1 315 ? -10.883 -7.766 7.09 1 94.44 315 GLY B N 1
ATOM 5516 C CA . GLY B 1 315 ? -10.719 -6.348 6.812 1 94.44 315 GLY B CA 1
ATOM 5517 C C . GLY B 1 315 ? -10.148 -5.574 7.988 1 94.44 315 GLY B C 1
ATOM 5518 O O . GLY B 1 315 ? -9.711 -4.434 7.828 1 94.44 315 GLY B O 1
ATOM 5519 N N . VAL B 1 316 ? -10.172 -6.133 9.203 1 96.88 316 VAL B N 1
ATOM 5520 C CA . VAL B 1 316 ? -9.555 -5.527 10.383 1 96.88 316 VAL B CA 1
ATOM 5521 C C . VAL B 1 316 ? -8.086 -5.926 10.453 1 96.88 316 VAL B C 1
ATOM 5523 O O . VAL B 1 316 ? -7.75 -7.113 10.422 1 96.88 316 VAL B O 1
ATOM 5526 N N . GLU B 1 317 ? -7.238 -4.957 10.5 1 95.88 317 GLU B N 1
ATOM 5527 C CA . GLU B 1 317 ? -5.801 -5.195 10.586 1 95.88 317 GLU B CA 1
ATOM 5528 C C . GLU B 1 317 ? -5.371 -5.484 12.023 1 95.88 317 GLU B C 1
ATOM 5530 O O . GLU B 1 317 ? -4.551 -6.371 12.266 1 95.88 317 GLU B O 1
ATOM 5535 N N . ALA B 1 318 ? -5.891 -4.695 12.914 1 97.5 318 ALA B N 1
ATOM 5536 C CA . ALA B 1 318 ? -5.512 -4.84 14.32 1 97.5 318 ALA B CA 1
ATOM 5537 C C . ALA B 1 318 ? -6.566 -4.238 15.242 1 97.5 318 ALA B C 1
ATOM 5539 O O . ALA B 1 318 ? -7.316 -3.348 14.836 1 97.5 318 ALA B O 1
ATOM 5540 N N . VAL B 1 319 ? -6.656 -4.773 16.375 1 98.75 319 VAL B N 1
ATOM 5541 C CA . VAL B 1 319 ? -7.43 -4.23 17.484 1 98.75 319 VAL B CA 1
ATOM 5542 C C . VAL B 1 319 ? -6.52 -4.027 18.688 1 98.75 319 VAL B C 1
ATOM 5544 O O . VAL B 1 319 ? -5.895 -4.973 19.172 1 98.75 319 VAL B O 1
ATOM 5547 N N . LEU B 1 320 ? -6.395 -2.816 19.094 1 98.75 320 LEU B N 1
ATOM 5548 C CA . LEU B 1 320 ? -5.504 -2.463 20.188 1 98.75 320 LEU B CA 1
ATOM 5549 C C . LEU B 1 320 ? -6.293 -1.947 21.391 1 98.75 320 LEU B C 1
ATOM 5551 O O . LEU B 1 320 ? -7.301 -1.257 21.219 1 98.75 320 LEU B O 1
ATOM 5555 N N . THR B 1 321 ? -5.789 -2.291 22.531 1 98.56 321 THR B N 1
ATOM 5556 C CA . THR B 1 321 ? -6.297 -1.581 23.703 1 98.56 321 THR B CA 1
ATOM 5557 C C . THR B 1 321 ? -5.887 -0.112 23.656 1 98.56 321 THR B C 1
ATOM 5559 O O . THR B 1 321 ? -4.973 0.263 22.922 1 98.56 321 THR B O 1
ATOM 5562 N N . ARG B 1 322 ? -6.559 0.668 24.516 1 97.94 322 ARG B N 1
ATOM 5563 C CA . ARG B 1 322 ? -6.199 2.074 24.641 1 97.94 322 ARG B CA 1
ATOM 5564 C C . ARG B 1 322 ? -4.711 2.23 24.953 1 97.94 322 ARG B C 1
ATOM 5566 O O . ARG B 1 322 ? -4.016 3.008 24.281 1 97.94 322 ARG B O 1
ATOM 5573 N N . SER B 1 323 ? -4.234 1.47 25.891 1 98.19 323 SER B N 1
ATOM 5574 C CA . SER B 1 323 ? -2.844 1.572 26.328 1 98.19 323 SER B CA 1
ATOM 5575 C C . SER B 1 323 ? -1.887 1.188 25.203 1 98.19 323 SER B C 1
ATOM 5577 O O . SER B 1 323 ? -0.884 1.867 24.969 1 98.19 323 SER B O 1
ATOM 5579 N N . GLN B 1 324 ? -2.197 0.125 24.516 1 98.25 324 GLN B N 1
ATOM 5580 C CA . GLN B 1 324 ? -1.369 -0.315 23.391 1 98.25 324 GLN B CA 1
ATOM 5581 C C . GLN B 1 324 ? -1.325 0.739 22.297 1 98.25 324 GLN B C 1
ATOM 5583 O O . GLN B 1 324 ? -0.258 1.033 21.75 1 98.25 324 GLN B O 1
ATOM 5588 N N . ALA B 1 325 ? -2.488 1.254 21.984 1 98.56 325 ALA B N 1
ATOM 5589 C CA . ALA B 1 325 ? -2.572 2.264 20.922 1 98.56 325 ALA B CA 1
ATOM 5590 C C . ALA B 1 325 ? -1.801 3.521 21.312 1 98.56 325 ALA B C 1
ATOM 5592 O O . ALA B 1 325 ? -1.078 4.09 20.484 1 98.56 325 ALA B O 1
ATOM 5593 N N . CYS B 1 326 ? -1.957 3.959 22.531 1 98.56 326 CYS B N 1
ATOM 5594 C CA . CYS B 1 326 ? -1.289 5.168 23 1 98.56 326 CYS B CA 1
ATOM 5595 C C . CYS B 1 326 ? 0.225 4.996 22.984 1 98.56 326 CYS B C 1
ATOM 5597 O O . CYS B 1 326 ? 0.956 5.926 22.641 1 98.56 326 CYS B O 1
ATOM 5599 N N . GLN B 1 327 ? 0.671 3.82 23.344 1 98.12 327 GLN B N 1
ATOM 5600 C CA . GLN B 1 327 ? 2.104 3.545 23.312 1 98.12 327 GLN B CA 1
ATOM 5601 C C . GLN B 1 327 ? 2.617 3.451 21.875 1 98.12 327 GLN B C 1
ATOM 5603 O O . GLN B 1 327 ? 3.629 4.066 21.531 1 98.12 327 GLN B O 1
ATOM 5608 N N . ARG B 1 328 ? 1.966 2.797 21.047 1 97.12 328 ARG B N 1
ATOM 5609 C CA . ARG B 1 328 ? 2.414 2.529 19.688 1 97.12 328 ARG B CA 1
ATOM 5610 C C . ARG B 1 328 ? 2.375 3.797 18.844 1 97.12 328 ARG B C 1
ATOM 5612 O O . ARG B 1 328 ? 3.258 4.023 18.016 1 97.12 328 ARG B O 1
ATOM 5619 N N . PHE B 1 329 ? 1.358 4.641 19.031 1 98.44 329 PHE B N 1
ATOM 5620 C CA . PHE B 1 329 ? 1.122 5.746 18.109 1 98.44 329 PHE B CA 1
ATOM 5621 C C . PHE B 1 329 ? 1.3 7.086 18.812 1 98.44 329 PHE B C 1
ATOM 5623 O O . PHE B 1 329 ? 1.013 8.141 18.25 1 98.44 329 PHE B O 1
ATOM 5630 N N . GLU B 1 330 ? 1.746 7.07 20.047 1 98.44 330 GLU B N 1
ATOM 5631 C CA . GLU B 1 330 ? 2.008 8.289 20.812 1 98.44 330 GLU B CA 1
ATOM 5632 C C . GLU B 1 330 ? 0.768 9.172 20.891 1 98.44 330 GLU B C 1
ATOM 5634 O O . GLU B 1 330 ? 0.807 10.336 20.484 1 98.44 330 GLU B O 1
ATOM 5639 N N . LEU B 1 331 ? -0.277 8.633 21.531 1 98.56 331 LEU B N 1
ATOM 5640 C CA . LEU B 1 331 ? -1.572 9.305 21.594 1 98.56 331 LEU B CA 1
ATOM 5641 C C . LEU B 1 331 ? -1.9 9.719 23.016 1 98.56 331 LEU B C 1
ATOM 5643 O O . LEU B 1 331 ? -1.342 9.18 23.969 1 98.56 331 LEU B O 1
ATOM 5647 N N . PRO B 1 332 ? -2.721 10.773 23.172 1 97.94 332 PRO B N 1
ATOM 5648 C CA . PRO B 1 332 ? -3.188 11.156 24.516 1 97.94 332 PRO B CA 1
ATOM 5649 C C . PRO B 1 332 ? -4.23 10.188 25.062 1 97.94 332 PRO B C 1
ATOM 5651 O O . PRO B 1 332 ? -5.344 10.102 24.547 1 97.94 332 PRO B O 1
ATOM 5654 N N . GLU B 1 333 ? -4.051 9.586 26.125 1 95.88 333 GLU B N 1
ATOM 5655 C CA . GLU B 1 333 ? -4.867 8.5 26.672 1 95.88 333 GLU B CA 1
ATOM 5656 C C . GLU B 1 333 ? -6.27 8.977 27.016 1 95.88 333 GLU B C 1
ATOM 5658 O O . GLU B 1 333 ? -7.238 8.227 26.891 1 95.88 333 GLU B O 1
ATOM 5663 N N . ASP B 1 334 ? -6.352 10.18 27.453 1 95.69 334 ASP B N 1
ATOM 5664 C CA . ASP B 1 334 ? -7.629 10.703 27.938 1 95.69 334 ASP B CA 1
ATOM 5665 C C . ASP B 1 334 ? -8.555 11.031 26.766 1 95.69 334 ASP B C 1
ATOM 5667 O O . ASP B 1 334 ? -9.711 11.422 26.969 1 95.69 334 ASP B O 1
ATOM 5671 N N . ARG B 1 335 ? -8.141 10.812 25.547 1 96.38 335 ARG B N 1
ATOM 5672 C CA . ARG B 1 335 ? -8.945 11.172 24.391 1 96.38 335 ARG B CA 1
ATOM 5673 C C . ARG B 1 335 ? -9.117 9.984 23.453 1 96.38 335 ARG B C 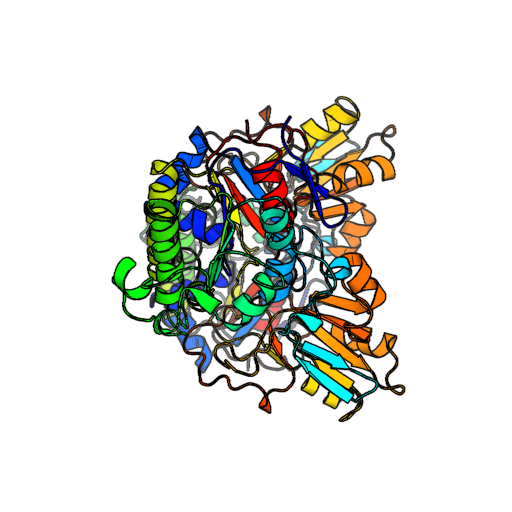1
ATOM 5675 O O . ARG B 1 335 ? -9.445 10.156 22.266 1 96.38 335 ARG B O 1
ATOM 5682 N N . ILE B 1 336 ? -8.812 8.836 23.953 1 96.12 336 ILE B N 1
ATOM 5683 C CA . ILE B 1 336 ? -8.898 7.617 23.156 1 96.12 336 ILE B CA 1
ATOM 5684 C C . ILE B 1 336 ? -9.898 6.652 23.797 1 96.12 336 ILE B C 1
ATOM 5686 O O . ILE B 1 336 ? -9.953 6.531 25.016 1 96.12 336 ILE B O 1
ATOM 5690 N N . GLY B 1 337 ? -10.688 5.988 22.969 1 96.75 337 GLY B N 1
ATOM 5691 C CA . GLY B 1 337 ? -11.602 4.973 23.469 1 96.75 337 GLY B CA 1
ATOM 5692 C C . GLY B 1 337 ? -10.898 3.768 24.047 1 96.75 337 GLY B C 1
ATOM 5693 O O . GLY B 1 337 ? -9.672 3.736 24.125 1 96.75 337 GLY B O 1
ATOM 5694 N N . ASP B 1 338 ? -11.68 2.791 24.469 1 97.62 338 ASP B N 1
ATOM 5695 C CA . ASP B 1 338 ? -11.148 1.596 25.109 1 97.62 338 ASP B CA 1
ATOM 5696 C C . ASP B 1 338 ? -10.352 0.745 24.141 1 97.62 338 ASP B C 1
ATOM 5698 O O . ASP B 1 338 ? -9.406 0.054 24.531 1 97.62 338 ASP B O 1
ATOM 5702 N N . LEU B 1 339 ? -10.836 0.759 22.906 1 98.56 339 LEU B N 1
ATOM 5703 C CA . LEU B 1 339 ? -10.172 0.022 21.844 1 98.56 339 LEU B CA 1
ATOM 5704 C C . LEU B 1 339 ? -9.914 0.927 20.641 1 98.56 339 LEU B C 1
ATOM 5706 O O . LEU B 1 339 ? -10.648 1.888 20.406 1 98.56 339 LEU B O 1
ATOM 5710 N N . VAL B 1 340 ? -8.891 0.657 19.953 1 98.75 340 VAL B N 1
ATOM 5711 C CA . VAL B 1 340 ? -8.625 1.227 18.641 1 98.75 340 VAL B CA 1
ATOM 5712 C C . VAL B 1 340 ? -8.648 0.124 17.594 1 98.75 340 VAL B C 1
ATOM 5714 O O . VAL B 1 340 ? -8.031 -0.929 17.766 1 98.75 340 VAL B O 1
ATOM 5717 N N . VAL B 1 341 ? -9.406 0.331 16.594 1 98.81 341 VAL B N 1
ATOM 5718 C CA . VAL B 1 341 ? -9.516 -0.617 15.484 1 98.81 341 VAL B CA 1
ATOM 5719 C C . VAL B 1 341 ? -8.867 -0.026 14.234 1 98.81 341 VAL B C 1
ATOM 5721 O O . VAL B 1 341 ? -9.172 1.105 13.844 1 98.81 341 VAL B O 1
ATOM 5724 N N . LEU B 1 342 ? -7.949 -0.736 13.656 1 98.69 342 LEU B N 1
ATOM 5725 C CA . LEU B 1 342 ? -7.289 -0.358 12.414 1 98.69 342 LEU B CA 1
ATOM 5726 C C . LEU B 1 342 ? -7.797 -1.209 11.25 1 98.69 342 LEU B C 1
ATOM 5728 O O . LEU B 1 342 ? -7.867 -2.436 11.359 1 98.69 342 LEU B O 1
ATOM 5732 N N . GLY B 1 343 ? -8.203 -0.533 10.18 1 97.81 343 GLY B N 1
ATOM 5733 C CA . GLY B 1 343 ? -8.578 -1.242 8.961 1 97.81 343 GLY B CA 1
ATOM 5734 C C . GLY B 1 343 ? -7.383 -1.654 8.125 1 97.81 343 GLY B C 1
ATOM 5735 O O . GLY B 1 343 ? -6.359 -0.967 8.109 1 97.81 343 GLY B O 1
ATOM 5736 N N . GLU B 1 344 ? -7.527 -2.723 7.367 1 96.06 344 GLU B N 1
ATOM 5737 C CA . GLU B 1 344 ? -6.531 -3.111 6.375 1 96.06 344 GLU B CA 1
ATOM 5738 C C . GLU B 1 344 ? -6.422 -2.072 5.262 1 96.06 344 GLU B C 1
ATOM 5740 O O . GLU B 1 344 ? -7.285 -1.202 5.133 1 96.06 344 GLU B O 1
ATOM 5745 N N . ARG B 1 345 ? -5.422 -2.193 4.492 1 95.38 345 ARG B N 1
ATOM 5746 C CA . ARG B 1 345 ? -5.066 -1.2 3.484 1 95.38 345 ARG B CA 1
ATOM 5747 C C . ARG B 1 345 ? -6.254 -0.898 2.574 1 95.38 345 ARG B C 1
ATOM 5749 O O . ARG B 1 345 ? -6.488 0.257 2.213 1 95.38 345 ARG B O 1
ATOM 5756 N N . LEU B 1 346 ? -7.07 -1.887 2.242 1 96.75 346 LEU B N 1
ATOM 5757 C CA . LEU B 1 346 ? -8.125 -1.705 1.253 1 96.75 346 LEU B CA 1
ATOM 5758 C C . LEU B 1 346 ? -9.477 -1.517 1.929 1 96.75 346 LEU B C 1
ATOM 5760 O O . LEU B 1 346 ? -10.516 -1.521 1.263 1 96.75 346 LEU B O 1
ATOM 5764 N N . THR B 1 347 ? -9.508 -1.357 3.236 1 96.75 347 THR B N 1
ATOM 5765 C CA . THR B 1 347 ? -10.758 -1.328 3.99 1 96.75 347 THR B CA 1
ATOM 5766 C C . THR B 1 347 ? -10.93 0.011 4.703 1 96.75 347 THR B C 1
ATOM 5768 O O . THR B 1 347 ? -9.961 0.563 5.234 1 96.75 347 THR B O 1
ATOM 5771 N N . VAL B 1 348 ? -12.148 0.489 4.723 1 96.81 348 VAL B N 1
ATOM 5772 C CA . VAL B 1 348 ? -12.5 1.613 5.582 1 96.81 348 VAL B CA 1
ATOM 5773 C C . VAL B 1 348 ? -13.461 1.147 6.672 1 96.81 348 VAL B C 1
ATOM 5775 O O . VAL B 1 348 ? -14.172 0.156 6.496 1 96.81 348 VAL B O 1
ATOM 5778 N N . LEU B 1 349 ? -13.398 1.895 7.723 1 97.62 349 LEU B N 1
ATOM 5779 C CA . LEU B 1 349 ? -14.273 1.682 8.875 1 97.62 349 LEU B CA 1
ATOM 5780 C C . LEU B 1 349 ? -15.32 2.781 8.969 1 97.62 349 LEU B C 1
ATOM 5782 O O . LEU B 1 349 ? -15.016 3.957 8.758 1 97.62 349 LEU B O 1
ATOM 5786 N N . GLY B 1 350 ? -16.562 2.406 9.102 1 96.12 350 GLY B N 1
ATOM 5787 C CA . GLY B 1 350 ? -17.672 3.283 9.43 1 96.12 350 GLY B CA 1
ATOM 5788 C C . GLY B 1 350 ? -18.328 2.938 10.75 1 96.12 350 GLY B C 1
ATOM 5789 O O . GLY B 1 350 ? -18.031 1.907 11.359 1 96.12 350 GLY B O 1
ATOM 5790 N N . SER B 1 351 ? -19.141 3.873 11.25 1 94.69 351 SER B N 1
ATOM 5791 C CA . SER B 1 351 ? -19.922 3.545 12.445 1 94.69 351 SER B CA 1
ATOM 5792 C C . SER B 1 351 ? -21.125 2.664 12.102 1 94.69 351 SER B C 1
ATOM 5794 O O . SER B 1 351 ? -21.016 1.436 12.102 1 94.69 351 SER B O 1
ATOM 5796 N N . ALA B 1 352 ? -22.203 3.268 11.648 1 95.56 352 ALA B N 1
ATOM 5797 C CA . ALA B 1 352 ? -23.391 2.551 11.188 1 95.56 352 ALA B CA 1
ATOM 5798 C C . ALA B 1 352 ? -23.766 2.969 9.766 1 95.56 352 ALA B C 1
ATOM 5800 O O . ALA B 1 352 ? -23.578 4.125 9.383 1 95.56 352 ALA B O 1
ATOM 5801 N N . ALA B 1 353 ? -24.328 2.004 9.07 1 94.5 353 ALA B N 1
ATOM 5802 C CA . ALA B 1 353 ? -24.625 2.236 7.66 1 94.5 353 ALA B CA 1
ATOM 5803 C C . ALA B 1 353 ? -25.547 3.449 7.484 1 94.5 353 ALA B C 1
ATOM 5805 O O . ALA B 1 353 ? -25.375 4.227 6.543 1 94.5 353 ALA B O 1
ATOM 5806 N N . ASP B 1 354 ? -26.484 3.557 8.383 1 92.38 354 ASP B N 1
ATOM 5807 C CA . ASP B 1 354 ? -27.484 4.613 8.234 1 92.38 354 ASP B CA 1
ATOM 5808 C C . ASP B 1 354 ? -26.906 5.969 8.633 1 92.38 354 ASP B C 1
ATOM 5810 O O . ASP B 1 354 ? -27.562 7 8.469 1 92.38 354 ASP B O 1
ATOM 5814 N N . LYS B 1 355 ? -25.672 6.016 9.117 1 90.62 355 LYS B N 1
ATOM 5815 C CA . LYS B 1 355 ? -25.062 7.27 9.539 1 90.62 355 LYS B CA 1
ATOM 5816 C C . LYS B 1 355 ? -24.109 7.793 8.461 1 90.62 355 LYS B C 1
ATOM 5818 O O . LYS B 1 355 ? -23.484 8.852 8.633 1 90.62 355 LYS B O 1
ATOM 5823 N N . HIS B 1 356 ? -23.906 7.082 7.449 1 90.69 356 HIS B N 1
ATOM 5824 C CA . HIS B 1 356 ? -23 7.477 6.371 1 90.69 356 HIS B CA 1
ATOM 5825 C C . HIS B 1 356 ? -23.75 7.645 5.055 1 90.69 356 HIS B C 1
ATOM 5827 O O . HIS B 1 356 ? -24.359 6.691 4.551 1 90.69 356 HIS B O 1
ATOM 5833 N N . ASP B 1 357 ? -23.781 8.812 4.566 1 87.75 357 ASP B N 1
ATOM 5834 C CA . ASP B 1 357 ? -24.375 9.086 3.256 1 87.75 357 ASP B CA 1
ATOM 5835 C C . ASP B 1 357 ? -23.359 8.82 2.141 1 87.75 357 ASP B C 1
ATOM 5837 O O . ASP B 1 357 ? -22.438 9.609 1.929 1 87.75 357 ASP B O 1
ATOM 5841 N N . LEU B 1 358 ? -23.562 7.785 1.425 1 87.94 358 LEU B N 1
ATOM 5842 C CA . LEU B 1 358 ? -22.609 7.363 0.402 1 87.94 358 LEU B CA 1
ATOM 5843 C C . LEU B 1 358 ? -23.078 7.793 -0.985 1 87.94 358 LEU B C 1
ATOM 5845 O O . LEU B 1 358 ? -22.469 7.41 -1.992 1 87.94 358 LEU B O 1
ATOM 5849 N N . SER B 1 359 ? -24.109 8.609 -1.048 1 85.38 359 SER B N 1
ATOM 5850 C CA . SER B 1 359 ? -24.688 9.008 -2.332 1 85.38 359 SER B CA 1
ATOM 5851 C C . SER B 1 359 ? -23.719 9.906 -3.105 1 85.38 359 SER B C 1
ATOM 5853 O O . SER B 1 359 ? -23.812 10 -4.332 1 85.38 359 SER B O 1
ATOM 5855 N N . GLY B 1 360 ? -22.781 10.531 -2.42 1 81 360 GLY B N 1
ATOM 5856 C CA . GLY B 1 360 ? -21.812 11.414 -3.064 1 81 360 GLY B CA 1
ATOM 5857 C C . GLY B 1 360 ? -20.594 10.688 -3.592 1 81 360 GLY B C 1
ATOM 5858 O O . GLY B 1 360 ? -19.719 11.289 -4.219 1 81 360 GLY B O 1
ATOM 5859 N N . LEU B 1 361 ? -20.516 9.43 -3.332 1 85.69 361 LEU B N 1
ATOM 5860 C CA . LEU B 1 361 ? -19.391 8.641 -3.82 1 85.69 361 LEU B CA 1
ATOM 5861 C C . LEU B 1 361 ? -19.562 8.305 -5.301 1 85.69 361 LEU B C 1
ATOM 5863 O O . LEU B 1 361 ? -20.156 7.281 -5.645 1 85.69 361 LEU B O 1
ATOM 5867 N N . THR B 1 362 ? -18.984 9.133 -6.188 1 83.75 362 THR B N 1
ATOM 5868 C CA . THR B 1 362 ? -19.203 9 -7.625 1 83.75 362 THR B CA 1
ATOM 5869 C C . THR B 1 362 ? -18 8.32 -8.289 1 83.75 362 THR B C 1
ATOM 5871 O O . THR B 1 362 ? -18.031 8.023 -9.484 1 83.75 362 THR B O 1
ATOM 5874 N N . VAL B 1 363 ? -16.922 8.188 -7.617 1 87.75 363 VAL B N 1
ATOM 5875 C CA . VAL B 1 363 ? -15.734 7.469 -8.047 1 87.75 363 VAL B CA 1
ATOM 5876 C C . VAL B 1 363 ? -15.297 6.484 -6.965 1 87.75 363 VAL B C 1
ATOM 5878 O O . VAL B 1 363 ? -15.734 6.59 -5.812 1 87.75 363 VAL B O 1
ATOM 5881 N N . PRO B 1 364 ? -14.508 5.52 -7.355 1 92 364 PRO B N 1
ATOM 5882 C CA . PRO B 1 364 ? -14.078 4.555 -6.336 1 92 364 PRO B CA 1
ATOM 5883 C C . PRO B 1 364 ? -13.461 5.227 -5.113 1 92 364 PRO B C 1
ATOM 5885 O O . PRO B 1 364 ? -12.648 6.145 -5.254 1 92 364 PRO B O 1
ATOM 5888 N N . LEU B 1 365 ? -13.805 4.75 -4.004 1 95.38 365 LEU B N 1
ATOM 5889 C CA . LEU B 1 365 ? -13.492 5.352 -2.711 1 95.38 365 LEU B CA 1
ATOM 5890 C C . LEU B 1 365 ? -11.992 5.281 -2.432 1 95.38 365 LEU B C 1
ATOM 5892 O O . LEU B 1 365 ? -11.383 4.219 -2.551 1 95.38 365 LEU B O 1
ATOM 5896 N N . ARG B 1 366 ? -11.391 6.379 -2.162 1 95.94 366 ARG B N 1
ATOM 5897 C CA . ARG B 1 366 ? -10.047 6.508 -1.605 1 95.94 366 ARG B CA 1
ATOM 5898 C C . ARG B 1 366 ? -10.078 7.242 -0.27 1 95.94 366 ARG B C 1
ATOM 5900 O O . ARG B 1 366 ? -10.828 8.203 -0.102 1 95.94 366 ARG B O 1
ATOM 5907 N N . SER B 1 367 ? -9.352 6.742 0.662 1 96.69 367 SER B N 1
ATOM 5908 C CA . SER B 1 367 ? -9.375 7.34 1.992 1 96.69 367 SER B CA 1
ATOM 5909 C C . SER B 1 367 ? -8.078 7.086 2.742 1 96.69 367 SER B C 1
ATOM 5911 O O . SER B 1 367 ? -7.059 6.75 2.135 1 96.69 367 SER B O 1
ATOM 5913 N N . HIS B 1 368 ? -8.07 7.453 4.023 1 97.38 368 HIS B N 1
ATOM 5914 C CA . HIS B 1 368 ? -6.887 7.387 4.875 1 97.38 368 HIS B CA 1
ATOM 5915 C C . HIS B 1 368 ? -7.27 7.203 6.34 1 97.38 368 HIS B C 1
ATOM 5917 O O . HIS B 1 368 ? -8.445 7.012 6.656 1 97.38 368 HIS B O 1
ATOM 5923 N N . GLY B 1 369 ? -6.277 7.145 7.184 1 97.62 369 GLY B N 1
ATOM 5924 C CA . GLY B 1 369 ? -6.531 7.16 8.617 1 97.62 369 GLY B CA 1
ATOM 5925 C C . GLY B 1 369 ? -5.73 6.117 9.375 1 97.62 369 GLY B C 1
ATOM 5926 O O . GLY B 1 369 ? -5.555 6.23 10.586 1 97.62 369 GLY B O 1
ATOM 5927 N N . GLY B 1 370 ? -5.285 5.109 8.68 1 97.56 370 GLY B N 1
ATOM 5928 C CA . GLY B 1 370 ? -4.629 3.994 9.344 1 97.56 370 GLY B CA 1
ATOM 5929 C C . GLY B 1 370 ? -3.133 3.955 9.109 1 97.56 370 GLY B C 1
ATOM 5930 O O . GLY B 1 370 ? -2.518 4.984 8.82 1 97.56 370 GLY B O 1
ATOM 5931 N N . VAL B 1 371 ? -2.549 2.777 9.289 1 96.94 371 VAL B N 1
ATOM 5932 C CA . VAL B 1 371 ? -1.106 2.57 9.219 1 96.94 371 VAL B CA 1
ATOM 5933 C C . VAL B 1 371 ? -0.662 2.527 7.758 1 96.94 371 VAL B C 1
ATOM 5935 O O . VAL B 1 371 ? 0.442 2.965 7.426 1 96.94 371 VAL B O 1
ATOM 5938 N N . SER B 1 372 ? -1.503 2.111 6.883 1 95.75 372 SER B N 1
ATOM 5939 C CA . SER B 1 372 ? -1.146 1.966 5.473 1 95.75 372 SER B CA 1
ATOM 5940 C C . SER B 1 372 ? -0.871 3.32 4.832 1 95.75 372 SER B C 1
ATOM 5942 O O . SER B 1 372 ? -0.265 3.393 3.76 1 95.75 372 SER B O 1
ATOM 5944 N N . GLU B 1 373 ? -1.281 4.395 5.445 1 97.56 373 GLU B N 1
ATOM 5945 C CA . GLU B 1 373 ? -1.128 5.73 4.883 1 97.56 373 GLU B CA 1
ATOM 5946 C C . GLU B 1 373 ? -0.049 6.52 5.617 1 97.56 373 GLU B C 1
ATOM 5948 O O . GLU B 1 373 ? 0.034 7.742 5.484 1 97.56 373 GLU B O 1
ATOM 5953 N N . GLN B 1 374 ? 0.828 5.832 6.25 1 96.94 374 GLN B N 1
ATOM 5954 C CA . GLN B 1 374 ? 1.753 6.484 7.168 1 96.94 374 GLN B CA 1
ATOM 5955 C C . GLN B 1 374 ? 2.959 7.055 6.426 1 96.94 374 GLN B C 1
ATOM 5957 O O . GLN B 1 374 ? 3.529 8.062 6.84 1 96.94 374 GLN B O 1
ATOM 5962 N N . LYS B 1 375 ? 3.412 6.398 5.379 1 96.88 375 LYS B N 1
ATOM 5963 C CA . LYS B 1 375 ? 4.648 6.805 4.723 1 96.88 375 LYS B CA 1
ATOM 5964 C C . LYS B 1 375 ? 4.43 8.039 3.848 1 96.88 375 LYS B C 1
ATOM 5966 O O . LYS B 1 375 ? 3.584 8.023 2.953 1 96.88 375 LYS B O 1
ATOM 5971 N N . VAL B 1 376 ? 5.184 9.07 4.137 1 98.25 376 VAL B N 1
ATOM 5972 C CA . VAL B 1 376 ? 5.035 10.328 3.412 1 98.25 376 VAL B CA 1
ATOM 5973 C C . VAL B 1 376 ? 6.41 10.867 3.027 1 98.25 376 VAL B C 1
ATOM 5975 O O . VAL B 1 376 ? 7.426 10.469 3.6 1 98.25 376 VAL B O 1
ATOM 5978 N N . PRO B 1 377 ? 6.488 11.805 2.098 1 98.31 377 PRO B N 1
ATOM 5979 C CA . PRO B 1 377 ? 7.777 12.344 1.671 1 98.31 377 PRO B CA 1
ATOM 5980 C C . PRO B 1 377 ? 8.32 13.398 2.635 1 98.31 377 PRO B C 1
ATOM 5982 O O . PRO B 1 377 ? 7.551 14.094 3.297 1 98.31 377 PRO B O 1
ATOM 5985 N N . LEU B 1 378 ? 9.562 13.445 2.773 1 98 378 LEU B N 1
ATOM 5986 C CA . LEU B 1 378 ? 10.352 14.555 3.291 1 98 378 LEU B CA 1
ATOM 5987 C C . LEU B 1 378 ? 11.336 15.062 2.24 1 98 378 LEU B C 1
ATOM 5989 O O . LEU B 1 378 ? 12.398 14.477 2.049 1 98 378 LEU B O 1
ATOM 5993 N N . ILE B 1 379 ? 10.953 16.156 1.595 1 98.56 379 ILE B N 1
ATOM 5994 C CA . ILE B 1 379 ? 11.711 16.625 0.442 1 98.56 379 ILE B CA 1
ATOM 5995 C C . ILE B 1 379 ? 12.211 18.047 0.695 1 98.56 379 ILE B C 1
ATOM 5997 O O . ILE B 1 379 ? 11.477 18.891 1.208 1 98.56 379 ILE B O 1
ATOM 6001 N N . PHE B 1 380 ? 13.422 18.328 0.303 1 98.38 380 PHE B N 1
ATOM 6002 C CA . PHE B 1 380 ? 14.047 19.641 0.47 1 98.38 380 PHE B CA 1
ATOM 6003 C C . PHE B 1 380 ? 14.734 20.062 -0.816 1 98.38 380 PHE B C 1
ATOM 6005 O O . PHE B 1 380 ? 15.391 19.266 -1.482 1 98.38 380 PHE B O 1
ATOM 6012 N N . ASN B 1 381 ? 14.625 21.344 -1.131 1 98.19 381 ASN B N 1
ATOM 6013 C CA . ASN B 1 381 ? 15.312 21.875 -2.303 1 98.19 381 ASN B CA 1
ATOM 6014 C C . ASN B 1 381 ? 16.766 22.25 -1.983 1 98.19 381 ASN B C 1
ATOM 6016 O O . ASN B 1 381 ? 17.359 23.062 -2.686 1 98.19 381 ASN B O 1
ATOM 6020 N N . ARG B 1 382 ? 17.25 21.766 -0.876 1 96.81 382 ARG B N 1
ATOM 6021 C CA . ARG B 1 382 ? 18.625 21.938 -0.428 1 96.81 382 ARG B CA 1
ATOM 6022 C C . ARG B 1 382 ? 19.203 20.609 0.046 1 96.81 382 ARG B C 1
ATOM 6024 O O . ARG B 1 382 ? 18.469 19.703 0.443 1 96.81 382 ARG B O 1
ATOM 6031 N N . LYS B 1 383 ? 20.531 20.531 -0.048 1 96 383 LYS B N 1
ATOM 6032 C CA . LYS B 1 383 ? 21.203 19.391 0.574 1 96 383 LYS B CA 1
ATOM 6033 C C . LYS B 1 383 ? 21.219 19.531 2.094 1 96 383 LYS B C 1
ATOM 6035 O O . LYS B 1 383 ? 21.438 20.625 2.625 1 96 383 LYS B O 1
ATOM 6040 N N . LEU B 1 384 ? 20.797 18.484 2.729 1 94.75 384 LEU B N 1
ATOM 6041 C CA . LEU B 1 384 ? 20.844 18.453 4.188 1 94.75 384 LEU B CA 1
ATOM 6042 C C . LEU B 1 384 ? 22.125 17.766 4.68 1 94.75 384 LEU B C 1
ATOM 6044 O O . LEU B 1 384 ? 22.688 16.938 3.979 1 94.75 384 LEU B O 1
ATOM 6048 N N . VAL B 1 385 ? 22.578 18.141 5.84 1 91.62 385 VAL B N 1
ATOM 6049 C CA . VAL B 1 385 ? 23.781 17.562 6.43 1 91.62 385 VAL B CA 1
ATOM 6050 C C . VAL B 1 385 ? 23.453 17.016 7.816 1 91.62 385 VAL B C 1
ATOM 6052 O O . VAL B 1 385 ? 22.422 17.328 8.398 1 91.62 385 VAL B O 1
ATOM 6055 N N . GLY B 1 386 ? 24.328 16.109 8.281 1 85.88 386 GLY B N 1
ATOM 6056 C CA . GLY B 1 386 ? 24.203 15.57 9.625 1 85.88 386 GLY B CA 1
ATOM 6057 C C . GLY B 1 386 ? 23.156 14.469 9.734 1 85.88 386 GLY B C 1
ATOM 6058 O O . GLY B 1 386 ? 22.562 14.273 10.797 1 85.88 386 GLY B O 1
ATOM 6059 N N . LEU B 1 387 ? 22.844 13.805 8.594 1 83 387 LEU B N 1
ATOM 6060 C CA . LEU B 1 387 ? 21.828 12.773 8.594 1 83 387 LEU B CA 1
ATOM 6061 C C . LEU B 1 387 ? 22.438 11.391 8.406 1 83 387 LEU B C 1
ATOM 6063 O O . LEU B 1 387 ? 21.797 10.477 7.906 1 83 387 LEU B O 1
ATOM 6067 N N . ASP B 1 388 ? 23.594 11.016 8.594 1 68.25 388 ASP B N 1
ATOM 6068 C CA . ASP B 1 388 ? 24.312 9.789 8.266 1 68.25 388 ASP B CA 1
ATOM 6069 C C . ASP B 1 388 ? 23.484 8.555 8.633 1 68.25 388 ASP B C 1
ATOM 6071 O O . ASP B 1 388 ? 23.453 7.574 7.887 1 68.25 388 ASP B O 1
ATOM 6075 N N . SER B 1 389 ? 22.828 8.469 9.586 1 66.62 389 SER B N 1
ATOM 6076 C CA . SER B 1 389 ? 21.984 7.328 9.922 1 66.62 389 SER B CA 1
ATOM 6077 C C . SER B 1 389 ? 20.703 7.77 10.617 1 66.62 389 SER B C 1
ATOM 6079 O O . SER B 1 389 ? 20.5 7.488 11.797 1 66.62 389 SER B O 1
ATOM 6081 N N . PRO B 1 390 ? 19.984 8.266 9.531 1 70.94 390 PRO B N 1
ATOM 6082 C CA . PRO B 1 390 ? 18.812 8.734 10.281 1 70.94 390 PRO B CA 1
ATOM 6083 C C . PRO B 1 390 ? 17.859 7.602 10.656 1 70.94 390 PRO B C 1
ATOM 6085 O O . PRO B 1 390 ? 17.688 6.656 9.883 1 70.94 390 PRO B O 1
ATOM 6088 N N . GLY B 1 391 ? 17.844 7.16 11.977 1 80.62 391 GLY B N 1
ATOM 6089 C CA . GLY B 1 391 ? 16.781 6.258 12.406 1 80.62 391 GLY B CA 1
ATOM 6090 C C . GLY B 1 391 ? 15.43 6.582 11.789 1 80.62 391 GLY B C 1
ATOM 6091 O O . GLY B 1 391 ? 15.359 7.066 10.656 1 80.62 391 GLY B O 1
ATOM 6092 N N . ARG B 1 392 ? 14.383 6.137 12.141 1 88.25 392 ARG B N 1
ATOM 6093 C CA . ARG B 1 392 ? 13.008 6.395 11.727 1 88.25 392 ARG B CA 1
ATOM 6094 C C . ARG B 1 392 ? 12.68 7.883 11.82 1 88.25 392 ARG B C 1
ATOM 6096 O O . ARG B 1 392 ? 12.82 8.492 12.883 1 88.25 392 ARG B O 1
ATOM 6103 N N . LEU B 1 393 ? 12.352 8.508 10.664 1 95.81 393 LEU B N 1
ATOM 6104 C CA . LEU B 1 393 ? 11.953 9.914 10.609 1 95.81 393 LEU B CA 1
ATOM 6105 C C . LEU B 1 393 ? 10.438 10.047 10.648 1 95.81 393 LEU B C 1
ATOM 6107 O O . LEU B 1 393 ? 9.711 9.148 10.219 1 95.81 393 LEU B O 1
ATOM 6111 N N . ARG B 1 394 ? 10.062 11.117 11.219 1 97.75 394 ARG B N 1
ATOM 6112 C CA . ARG B 1 394 ? 8.656 11.484 11.266 1 97.75 394 ARG B CA 1
ATOM 6113 C C . ARG B 1 394 ? 8.391 12.727 10.422 1 97.75 394 ARG B C 1
ATOM 6115 O O . ARG B 1 394 ? 9.289 13.539 10.195 1 97.75 394 ARG B O 1
ATOM 6122 N N . ASN B 1 395 ? 7.117 12.828 9.961 1 98.69 395 ASN B N 1
ATOM 6123 C CA . ASN B 1 395 ? 6.816 14.023 9.172 1 98.69 395 ASN B CA 1
ATOM 6124 C C . ASN B 1 395 ? 6.996 15.297 9.984 1 98.69 395 ASN B C 1
ATOM 6126 O O . ASN B 1 395 ? 7.332 16.344 9.438 1 98.69 395 ASN B O 1
ATOM 6130 N N . PHE B 1 396 ? 6.91 15.172 11.328 1 98.75 396 PHE B N 1
ATOM 6131 C CA . PHE B 1 396 ? 7.02 16.375 12.141 1 98.75 396 PHE B CA 1
ATOM 6132 C C . PHE B 1 396 ? 8.477 16.688 12.461 1 98.75 396 PHE B C 1
ATOM 6134 O O . PHE B 1 396 ? 8.773 17.641 13.188 1 98.75 396 PHE B O 1
ATOM 6141 N N . ASP B 1 397 ? 9.406 15.969 11.891 1 97.94 397 ASP B N 1
ATOM 6142 C CA . ASP B 1 397 ? 10.82 16.328 11.922 1 97.94 397 ASP B CA 1
ATOM 6143 C C . ASP B 1 397 ? 11.148 17.375 10.867 1 97.94 397 ASP B C 1
ATOM 6145 O O . ASP B 1 397 ? 12.25 17.922 10.852 1 97.94 397 ASP B O 1
ATOM 6149 N N . ILE B 1 398 ? 10.242 17.734 10.008 1 98.44 398 ILE B N 1
ATOM 6150 C CA . ILE B 1 398 ? 10.508 18.484 8.789 1 98.44 398 ILE B CA 1
ATOM 6151 C C . ILE B 1 398 ? 11.031 19.875 9.148 1 98.44 398 ILE B C 1
ATOM 6153 O O . ILE B 1 398 ? 11.945 20.391 8.5 1 98.44 398 ILE B O 1
ATOM 6157 N N . ILE B 1 399 ? 10.469 20.516 10.133 1 98.31 399 ILE B N 1
ATOM 6158 C CA . ILE B 1 399 ? 10.906 21.859 10.5 1 98.31 399 ILE B CA 1
ATOM 6159 C C . ILE B 1 399 ? 12.312 21.797 11.094 1 98.31 399 ILE B C 1
ATOM 6161 O O . ILE B 1 399 ? 13.164 22.625 10.773 1 98.31 399 ILE B O 1
ATOM 6165 N N . ASP B 1 400 ? 12.531 20.797 11.953 1 96.94 400 ASP B N 1
ATOM 6166 C CA . ASP B 1 400 ? 13.875 20.609 12.492 1 96.94 400 ASP B CA 1
ATOM 6167 C C . ASP B 1 400 ? 14.898 20.406 11.375 1 96.94 400 ASP B C 1
ATOM 6169 O O . ASP B 1 400 ? 15.961 21.031 11.383 1 96.94 400 ASP B O 1
ATOM 6173 N N . LEU B 1 401 ? 14.57 19.562 10.414 1 96.88 401 LEU B N 1
ATOM 6174 C CA . LEU B 1 401 ? 15.469 19.266 9.305 1 96.88 401 LEU B CA 1
ATOM 6175 C C . LEU B 1 401 ? 15.711 20.516 8.453 1 96.88 401 LEU B C 1
ATOM 6177 O O . LEU B 1 401 ? 16.844 20.781 8.055 1 96.88 401 LEU B O 1
ATOM 6181 N N . ALA B 1 402 ? 14.688 21.312 8.211 1 96.88 402 ALA B N 1
ATOM 6182 C CA . ALA B 1 402 ? 14.773 22.484 7.344 1 96.88 402 ALA B CA 1
ATOM 6183 C C . ALA B 1 402 ? 15.562 23.609 8.008 1 96.88 402 ALA B C 1
ATOM 6185 O O . ALA B 1 402 ? 16.203 24.406 7.328 1 96.88 402 ALA B O 1
ATOM 6186 N N . LEU B 1 403 ? 15.586 23.656 9.328 1 96.38 403 LEU B N 1
ATOM 6187 C CA . LEU B 1 403 ? 16.188 24.797 10.023 1 96.38 403 LEU B CA 1
ATOM 6188 C C . LEU B 1 403 ? 17.562 24.422 10.578 1 96.38 403 LEU B C 1
ATOM 6190 O O . LEU B 1 403 ? 18.453 25.266 10.625 1 96.38 403 LEU B O 1
ATOM 6194 N N . ASN B 1 404 ? 17.719 23.172 11 1 95.12 404 ASN B N 1
ATOM 6195 C CA . ASN B 1 404 ? 18.922 22.828 11.766 1 95.12 404 ASN B CA 1
ATOM 6196 C C . ASN B 1 404 ? 19.922 22.047 10.914 1 95.12 404 ASN B C 1
ATOM 6198 O O . ASN B 1 404 ? 21.078 21.906 11.289 1 95.12 404 ASN B O 1
ATOM 6202 N N . HIS B 1 405 ? 19.531 21.547 9.719 1 93.25 405 HIS B N 1
ATOM 6203 C CA . HIS B 1 405 ? 20.391 20.562 9.062 1 93.25 405 HIS B CA 1
ATOM 6204 C C . HIS B 1 405 ? 20.703 20.984 7.633 1 93.25 405 HIS B C 1
ATOM 6206 O O . HIS B 1 405 ? 21.062 20.141 6.801 1 93.25 405 HIS B O 1
ATOM 6212 N N . LEU B 1 406 ? 20.484 22.188 7.305 1 89 406 LEU B N 1
ATOM 6213 C CA . LEU B 1 406 ? 20.859 22.641 5.977 1 89 406 LEU B CA 1
ATOM 6214 C C . LEU B 1 406 ? 22.375 22.703 5.828 1 89 406 LEU B C 1
ATOM 6216 O O . LEU B 1 406 ? 23.078 23.047 6.773 1 89 406 LEU B O 1
ATOM 6220 N N . ALA B 1 407 ? 22.844 22.375 4.656 1 81.19 407 ALA B N 1
ATOM 6221 C CA . ALA B 1 407 ? 24.266 22.484 4.352 1 81.19 407 ALA B CA 1
ATOM 6222 C C . ALA B 1 407 ? 24.703 23.953 4.246 1 81.19 407 ALA B C 1
ATOM 6224 O O . ALA B 1 407 ? 23.906 24.812 3.844 1 81.19 407 ALA B O 1
#

Secondary structure (DSSP, 8-state):
---EEEETTEEEEPPSS-EEEEE-TT--HHHHHHHHHTT--HHHHHHHHHSEEEEEEPPSS--HHHHHHHHHHTS-HHHH---SSEEEETTTTEEEE--SGGG--S--HHHHHHHTT--EEEEESSHHHHHHHTTT--SEEEEGGGGGG--HHHHS---HHHHHT-PPPPTTSTHHHHHHHHHHHHHHHHT--SEEEEE---HHHHH--TTSHHHHHHHHHHHHHHHHHHHTT-EEEEE-S---EE-B-TTS-B-EEEHHHHHHHHH-TTSEEEE-TT-BTTB-TTTT-BSEEEEEEPTTS-HHHHHHHHHTSTTEEEEEEHHHHHHHHT--GGGS-SEEEEE-TT-EEES-GGG---TT--S--EE--SGGG-EEEEEESS-B-S-SS--S-BGGGHHHHHHHSB-/---EEEETTEEEEPPSS-EEEEE-TT--HHHHHHHHHTT--HHHHHHHHHSEEEEEEPPSS--HHHHHHHHHHTS-HHHH---SSEEEETTTTEEEE--SGGG--S--HHHHHHHTT--EEEEESSHHHHHHHTTT--SEEEEGGGGGG--HHHHS---HHHHHT-PPPPTTSTHHHHHHHHHHHHHHHHT--SEEEEE---HHHHH--TTSHHHHHHHHHHHHHHHHHHHTT-EEEEE-S---EE-B-TTS-B-EEEHHHHHHHHH-TTSEEEE-TT-BTTB-TTTT-BSEEEEEEPTTS-HHHHHHHHHTSTTEEEEEEHHHHHHHHT--GGGS-SEEEEE-TT-EEES-GGG---TT--S--EE--SGGG-EEEEEESS-B-S-SS--S-BGGGHHHHHHHSB-

Radius of gyration: 27.61 Å; Cα contacts (8 Å, |Δi|>4): 2024; chains: 2; bounding box: 60×83×67 Å

Organism: Pseudomonas fluorescens (NCBI:txid294)

Foldseek 3Di:
DFDWDDWPNDIFGFFPAAAEEEAEAADAPLQVVLLVVVVLQVLQVCLVPFKDKDKAFFFFLLADQQRVQCQFRVHHCLQQVCHFQWFADPVVRDIDGPLALVRTRTDTNQLRSVVVPFAEAEEELDASSQNNSCVNHDHATDYLQPLVPDDCVPGVDPPLCVQLVDPSDDSQDLVSLLSQLSSVLSCCVPVNTSYYYTYYDCNQLQFDPRNDPSSSNSVSSVSVSVVSCVVSVYKYKYKHSWHKDFQDPPVQHHAEDQPQVQVCVVPNPPQKDKDQRNDDPVDQQQQSWAFKIAMAGHPVDDPVVSQVSLVPDPFWPHKDALVRCCVVRVHHSSRGHGIMIGGDPNYIYHHHPVSTDCVNVPGRGMHGRHSNTTMMMTMISHDWADPPPVDHHHSSCNSVRSGPTGD/DFDWDDWPNDIFGFFPAEAEEEAEAADAPLLVVLLVVVVLQVLQVCLVPFKDKDKAFFFFLLADQQRVQCQFRVHHCLQQVDHFQWFADPVVRDIDGPLALVRTRTDTNQLRSVVVPFAEAEEELDASSQNNSCVNHDHATDYLQVLVVDDCVPGNDPPLCVQLVDDRDDSQDLVSLLSQLSSVLSCCVPVNTSYYYTYYDCNQLQFDPRNDPSSSNSVSSVSVSVVSCVVSVYKYKYKHSWHKDFQDPPVQHHAEDQLQVQVCVVPNPPQKDKDQRNDDPVDQQQLSWAFKIAMAGDPVDDPVVSQVSLVPDPFWPHKDALVRCCVVRVHHSSRGHGIMIGGDPNYIYHHHPVSTDCVNVPGRGMHGRHSNTTMMMTMISHDWADCPDPDHHHSSCNSVRSGPTGD

GO terms:
  GO:0047400 phosphonoacetate hydrolase activity (F, EXP)
  GO:0019636 phosphonoacetate metabolic process (P, IDA)
  GO:0047400 phosphonoacetate hydrolase activity (F, IDA)